Protein AF-A0A961Y193-F1 (afdb_monomer)

pLDDT: mean 86.88, std 10.06, range [42.72, 97.88]

Nearest PDB structures (foldseek):
  8eob-assembly1_A  TM=3.806E-01  e=5.990E-08  Homo sapiens
  5uls-assembly1_B  TM=3.725E-01  e=6.579E-08  Canis lupus familiaris
  5uls-assembly1_A  TM=3.764E-01  e=1.456E-06  Canis lupus familiaris
  8tf0-assembly3_C  TM=4.914E-01  e=5.368E-03  Canis lupus familiaris

Structure (mmCIF, N/CA/C/O backbone):
data_AF-A0A961Y193-F1
#
_entry.id   AF-A0A961Y193-F1
#
loop_
_atom_site.group_PDB
_atom_site.id
_atom_site.type_symbol
_atom_site.label_atom_id
_atom_site.label_alt_id
_atom_site.label_comp_id
_atom_site.label_asym_id
_atom_site.label_entity_id
_atom_site.label_seq_id
_atom_site.pdbx_PDB_ins_code
_atom_site.Cartn_x
_atom_site.Cartn_y
_atom_site.Cartn_z
_atom_site.occupancy
_atom_site.B_iso_or_equiv
_atom_site.auth_seq_id
_atom_site.auth_comp_id
_atom_site.auth_asym_id
_atom_site.auth_atom_id
_atom_site.pdbx_PDB_model_num
ATOM 1 N N . MET A 1 1 ? 1.944 6.431 -76.237 1.00 44.88 1 MET A N 1
ATOM 2 C CA . MET A 1 1 ? 1.661 7.139 -74.970 1.00 44.88 1 MET A CA 1
ATOM 3 C C . MET A 1 1 ? 2.868 8.019 -74.693 1.00 44.88 1 MET A C 1
ATOM 5 O O . MET A 1 1 ? 3.950 7.560 -75.031 1.00 44.88 1 MET A O 1
ATOM 9 N N . PRO A 1 2 ? 2.727 9.263 -74.210 1.00 55.22 2 PRO A N 1
ATOM 10 C CA . PRO A 1 2 ? 3.895 10.000 -73.737 1.00 55.22 2 PRO A CA 1
ATOM 11 C C . PRO A 1 2 ? 4.502 9.235 -72.554 1.00 55.22 2 PRO A C 1
ATOM 13 O O . PRO A 1 2 ? 3.764 8.819 -71.659 1.00 55.22 2 PRO A O 1
ATOM 16 N N . ASP A 1 3 ? 5.811 9.001 -72.594 1.00 66.38 3 ASP A N 1
ATOM 17 C CA . ASP A 1 3 ? 6.537 8.330 -71.519 1.00 66.38 3 ASP A CA 1
ATOM 18 C C . ASP A 1 3 ? 6.498 9.196 -70.247 1.00 66.38 3 ASP A C 1
ATOM 20 O O . ASP A 1 3 ? 6.586 10.426 -70.296 1.00 66.38 3 ASP A O 1
ATOM 24 N N . PHE A 1 4 ? 6.313 8.561 -69.088 1.00 72.06 4 PHE A N 1
ATOM 25 C CA . PHE A 1 4 ? 6.377 9.245 -67.797 1.00 72.06 4 PHE A CA 1
ATOM 26 C C . PHE A 1 4 ? 7.845 9.561 -67.482 1.00 72.06 4 PHE A C 1
ATOM 28 O O . PHE A 1 4 ? 8.642 8.650 -67.268 1.00 72.06 4 PHE A O 1
ATOM 35 N N . HIS A 1 5 ? 8.208 10.845 -67.462 1.00 74.62 5 HIS A N 1
ATOM 36 C CA . HIS A 1 5 ? 9.572 11.302 -67.184 1.00 74.62 5 HIS A CA 1
ATOM 37 C C . HIS A 1 5 ? 9.657 12.006 -65.826 1.00 74.62 5 HIS A C 1
ATOM 39 O O . HIS A 1 5 ? 8.839 12.870 -65.510 1.00 74.62 5 HIS A O 1
ATOM 45 N N . ILE A 1 6 ? 10.685 11.673 -65.043 1.00 75.75 6 ILE A N 1
ATOM 46 C CA . ILE A 1 6 ? 11.024 12.349 -63.785 1.00 75.75 6 ILE A CA 1
ATOM 47 C C . ILE A 1 6 ? 12.111 13.383 -64.088 1.00 75.75 6 ILE A C 1
ATOM 49 O O . ILE A 1 6 ? 13.146 13.037 -64.649 1.00 75.75 6 ILE A O 1
ATOM 53 N N . SER A 1 7 ? 11.887 14.650 -63.732 1.00 83.00 7 SER A N 1
ATOM 54 C CA . SER A 1 7 ? 12.883 15.715 -63.904 1.00 83.00 7 SER A CA 1
ATOM 55 C C . SER A 1 7 ? 13.775 15.872 -62.659 1.00 83.00 7 SER A C 1
ATOM 57 O O . SER A 1 7 ? 13.299 15.643 -61.542 1.00 83.00 7 SER A O 1
ATOM 59 N N . PRO A 1 8 ? 15.031 16.345 -62.797 1.00 82.62 8 PRO A N 1
ATOM 60 C CA . PRO A 1 8 ? 15.920 16.597 -61.654 1.00 82.62 8 PRO A CA 1
ATOM 61 C C . PRO A 1 8 ? 15.314 17.535 -60.599 1.00 82.62 8 PRO A C 1
ATOM 63 O O . PRO A 1 8 ? 15.421 17.297 -59.397 1.00 82.62 8 PRO A O 1
ATOM 66 N N . ILE A 1 9 ? 14.577 18.567 -61.026 1.00 84.69 9 ILE A N 1
ATOM 67 C CA . ILE A 1 9 ? 13.893 19.482 -60.100 1.00 84.69 9 ILE A CA 1
ATOM 68 C C . ILE A 1 9 ? 12.764 18.794 -59.312 1.00 84.69 9 ILE A C 1
ATOM 70 O O . ILE A 1 9 ? 12.501 19.165 -58.169 1.00 84.69 9 ILE A O 1
ATOM 74 N N . SER A 1 10 ? 12.121 17.761 -59.873 1.00 81.31 10 SER A N 1
ATOM 75 C CA . SER A 1 10 ? 11.124 16.960 -59.150 1.00 81.31 10 SER A CA 1
ATOM 76 C C . SER A 1 10 ? 11.759 16.209 -57.979 1.00 81.31 10 SER A C 1
ATOM 78 O O . SER A 1 10 ? 11.154 16.132 -56.911 1.00 81.31 10 SER A O 1
ATOM 80 N N . ILE A 1 11 ? 12.987 15.709 -58.149 1.00 80.81 11 ILE A N 1
ATOM 81 C CA . ILE A 1 11 ? 13.759 15.047 -57.087 1.00 80.81 11 ILE A CA 1
ATOM 82 C C . ILE A 1 11 ? 14.094 16.046 -55.974 1.00 80.81 11 ILE A C 1
ATOM 84 O O . ILE A 1 11 ? 13.846 15.772 -54.800 1.00 80.81 11 ILE A O 1
ATOM 88 N N . VAL A 1 12 ? 14.578 17.240 -56.334 1.00 84.94 12 VAL A N 1
ATOM 89 C CA . VAL A 1 12 ? 14.861 18.318 -55.371 1.00 84.94 12 VAL A CA 1
ATOM 90 C C . VAL A 1 12 ? 13.607 18.725 -54.595 1.00 84.94 12 VAL A C 1
ATOM 92 O O . VAL A 1 12 ? 13.652 18.832 -53.370 1.00 84.94 12 VAL A O 1
ATOM 95 N N . ASN A 1 13 ? 12.471 18.902 -55.274 1.00 82.88 13 ASN A N 1
ATOM 96 C CA . ASN A 1 13 ? 11.203 19.236 -54.622 1.00 82.88 13 ASN A CA 1
ATOM 97 C C . ASN A 1 13 ? 10.711 18.111 -53.703 1.00 82.88 13 ASN A C 1
ATOM 99 O O . ASN A 1 13 ? 10.184 18.390 -52.628 1.00 82.88 13 ASN A O 1
ATOM 103 N N . GLN A 1 14 ? 10.926 16.848 -54.076 1.00 79.06 14 GLN A N 1
ATOM 104 C CA . GLN A 1 14 ? 10.588 15.709 -53.229 1.00 79.06 14 GLN A CA 1
ATOM 105 C C . GLN A 1 14 ? 11.477 15.644 -51.979 1.00 79.06 14 GLN A C 1
ATOM 107 O O . GLN A 1 14 ? 10.966 15.406 -50.885 1.00 79.06 14 GLN A O 1
ATOM 112 N N . ILE A 1 15 ? 12.788 15.891 -52.100 1.00 79.88 15 ILE A N 1
ATOM 113 C CA . ILE A 1 15 ? 13.678 16.053 -50.936 1.00 79.88 15 ILE A CA 1
ATOM 114 C C . ILE A 1 15 ? 13.154 17.191 -50.055 1.00 79.88 15 ILE A C 1
ATOM 116 O O . ILE A 1 15 ? 12.926 16.980 -48.869 1.00 79.88 15 ILE A O 1
ATOM 120 N N . LYS A 1 16 ? 12.887 18.364 -50.639 1.00 80.38 16 LYS A N 1
ATOM 121 C CA . LYS A 1 16 ? 12.396 19.545 -49.922 1.00 80.38 16 LYS A CA 1
ATOM 122 C C . LYS A 1 16 ? 11.091 19.282 -49.164 1.00 80.38 16 LYS A C 1
ATOM 124 O O . LYS A 1 16 ? 11.005 19.640 -47.997 1.00 80.38 16 LYS A O 1
ATOM 129 N N . SER A 1 17 ? 10.118 18.611 -49.784 1.00 75.88 17 SER A N 1
ATOM 130 C CA . SER A 1 17 ? 8.862 18.217 -49.128 1.00 75.88 17 SER A CA 1
ATOM 131 C C . SER A 1 17 ? 9.116 17.286 -47.938 1.00 75.88 17 SER A C 1
ATOM 133 O O . SER A 1 17 ? 8.576 17.506 -46.860 1.00 75.88 17 SER A O 1
ATOM 135 N N . ASN A 1 18 ? 10.003 16.296 -48.090 1.00 71.06 18 ASN A N 1
ATOM 136 C CA . ASN A 1 18 ? 10.347 15.370 -47.005 1.00 71.06 18 ASN A CA 1
ATOM 137 C C . ASN A 1 18 ? 11.055 16.055 -45.819 1.00 71.06 18 ASN A C 1
ATOM 139 O O . ASN A 1 18 ? 10.952 15.561 -44.697 1.00 71.06 18 ASN A O 1
ATOM 143 N N . LEU A 1 19 ? 11.780 17.153 -46.069 1.00 74.00 19 LEU A N 1
ATOM 144 C CA . LEU A 1 19 ? 12.427 17.983 -45.043 1.00 74.00 19 LEU A CA 1
ATOM 145 C C . LEU A 1 19 ? 11.450 18.975 -44.383 1.00 74.00 19 LEU A C 1
ATOM 147 O O . LEU A 1 19 ? 11.735 19.469 -43.305 1.00 74.00 19 LEU A O 1
ATOM 151 N N . GLN A 1 20 ? 10.315 19.310 -45.007 1.00 67.50 20 GLN A N 1
ATOM 152 C CA . GLN A 1 20 ? 9.306 20.199 -44.407 1.00 67.50 20 GLN A CA 1
ATOM 153 C C . GLN A 1 20 ? 8.401 19.461 -43.411 1.00 67.50 20 GLN A C 1
ATOM 155 O O . GLN A 1 20 ? 8.000 20.035 -42.402 1.00 67.50 20 GLN A O 1
ATOM 160 N N . ASP A 1 21 ? 8.128 18.178 -43.654 1.00 54.78 21 ASP A N 1
ATOM 161 C CA . ASP A 1 21 ? 7.278 17.353 -42.783 1.00 54.78 21 ASP A CA 1
ATOM 162 C C . ASP A 1 21 ? 8.018 16.814 -41.544 1.00 54.78 21 ASP A C 1
ATOM 164 O O . ASP A 1 21 ? 7.409 16.290 -40.599 1.00 54.78 21 ASP A O 1
ATOM 168 N N . ARG A 1 22 ? 9.350 16.926 -41.519 1.00 56.47 22 ARG A N 1
ATOM 169 C CA . ARG A 1 22 ? 10.225 16.276 -40.542 1.00 56.47 22 ARG A CA 1
ATOM 170 C C . ARG A 1 22 ? 11.271 17.272 -40.039 1.00 56.47 22 ARG A C 1
ATOM 172 O O . ARG A 1 22 ? 11.855 17.984 -40.837 1.00 56.47 22 ARG A O 1
ATOM 179 N N . TYR A 1 23 ? 11.551 17.238 -38.734 1.00 54.53 23 TYR A N 1
ATOM 180 C CA . TYR A 1 23 ? 12.709 17.877 -38.087 1.00 54.53 23 TYR A CA 1
ATOM 181 C C . TYR A 1 23 ? 12.579 19.377 -37.729 1.00 54.53 23 TYR A C 1
ATOM 183 O O . TYR A 1 23 ? 13.208 20.243 -38.327 1.00 54.53 23 TYR A O 1
ATOM 191 N N . ASP A 1 24 ? 11.852 19.664 -36.641 1.00 49.66 24 ASP A N 1
ATOM 192 C CA . ASP A 1 24 ? 11.785 20.994 -36.000 1.00 49.66 24 ASP A CA 1
ATOM 193 C C . ASP A 1 24 ? 13.048 21.337 -35.147 1.00 49.66 24 ASP A C 1
ATOM 195 O O . ASP A 1 24 ? 13.117 22.397 -34.531 1.00 49.66 24 ASP A O 1
ATOM 199 N N . SER A 1 25 ? 14.059 20.449 -35.080 1.00 54.75 25 SER A N 1
ATOM 200 C CA . SER A 1 25 ? 15.349 20.646 -34.371 1.00 54.75 25 SER A CA 1
ATOM 201 C C . SER A 1 25 ? 16.490 19.830 -35.010 1.00 54.75 25 SER A C 1
ATOM 203 O O . SER A 1 25 ? 16.208 18.874 -35.731 1.00 54.75 25 SER A O 1
ATOM 205 N N . GLY A 1 26 ? 17.769 20.150 -34.744 1.00 55.84 26 GLY A N 1
ATOM 206 C CA . GLY A 1 26 ? 18.926 19.426 -35.310 1.00 55.84 26 GLY A CA 1
ATOM 207 C C . GLY A 1 26 ? 19.211 18.028 -34.725 1.00 55.84 26 GLY A C 1
ATOM 208 O O . GLY A 1 26 ? 19.863 17.205 -35.369 1.00 55.84 26 GLY A O 1
ATOM 209 N N . TYR A 1 27 ? 18.703 17.709 -33.529 1.00 64.75 27 TYR A N 1
ATOM 210 C CA . TYR A 1 27 ? 18.988 16.451 -32.810 1.00 64.75 27 TYR A CA 1
ATOM 211 C C . TYR A 1 27 ? 18.618 15.146 -33.564 1.00 64.75 27 TYR A C 1
ATOM 213 O O . TYR A 1 27 ? 19.385 14.179 -33.519 1.00 64.75 27 TYR A O 1
ATOM 221 N N . PRO A 1 28 ? 17.502 15.070 -34.310 1.00 72.00 28 PRO A N 1
ATOM 222 C CA . PRO A 1 28 ? 17.183 13.901 -35.124 1.00 72.00 28 PRO A CA 1
ATOM 223 C C . PRO A 1 28 ? 18.185 13.604 -36.255 1.00 72.00 28 PRO A C 1
ATOM 225 O O . PRO A 1 28 ? 18.321 12.447 -36.640 1.00 72.00 28 PRO A O 1
ATOM 228 N N . ILE A 1 29 ? 18.912 14.608 -36.765 1.00 79.38 29 ILE A N 1
ATOM 229 C CA . ILE A 1 29 ? 19.958 14.403 -37.785 1.00 79.38 29 ILE A CA 1
ATOM 230 C C . ILE A 1 29 ? 21.083 13.552 -37.191 1.00 79.38 29 ILE A C 1
ATOM 232 O O . ILE A 1 29 ? 21.534 12.584 -37.800 1.00 79.38 29 ILE A O 1
ATOM 236 N N . LEU A 1 30 ? 21.501 13.872 -35.963 1.00 83.75 30 LEU A N 1
ATOM 237 C CA . LEU A 1 30 ? 22.534 13.121 -35.253 1.00 83.75 30 LEU A CA 1
ATOM 238 C C . LEU A 1 30 ? 22.094 11.687 -34.944 1.00 83.75 30 LEU A C 1
ATOM 240 O O . LEU A 1 30 ? 22.894 10.772 -35.108 1.00 83.75 30 LEU A O 1
ATOM 244 N N . LYS A 1 31 ? 20.827 11.469 -34.570 1.00 80.75 31 LYS A N 1
ATOM 245 C CA . LYS A 1 31 ? 20.266 10.117 -34.395 1.00 80.75 31 LYS A CA 1
ATOM 246 C C . LYS A 1 31 ? 20.442 9.261 -35.652 1.00 80.75 31 LYS A C 1
ATOM 248 O O . LYS A 1 31 ? 20.970 8.157 -35.564 1.00 80.75 31 LYS A O 1
ATOM 253 N N . GLU A 1 32 ? 20.071 9.789 -36.817 1.00 82.00 32 GLU A N 1
ATOM 254 C CA . GLU A 1 32 ? 20.208 9.080 -38.097 1.00 82.00 32 GLU A CA 1
ATOM 255 C C . GLU A 1 32 ? 21.684 8.816 -38.457 1.00 82.00 32 GLU A C 1
ATOM 257 O O . GLU A 1 32 ? 22.025 7.745 -38.961 1.00 82.00 32 GLU A O 1
ATOM 262 N N . LEU A 1 33 ? 22.593 9.756 -38.172 1.00 87.88 33 LEU A N 1
ATOM 263 C CA . LEU A 1 33 ? 24.035 9.565 -38.385 1.00 87.88 33 LEU A CA 1
ATOM 264 C C . LEU A 1 33 ? 24.619 8.474 -37.473 1.00 87.88 33 LEU A C 1
ATOM 266 O O . LEU A 1 33 ? 25.354 7.611 -37.955 1.00 87.88 33 LEU A O 1
ATOM 270 N N . LEU A 1 34 ? 24.258 8.472 -36.186 1.00 89.19 34 LEU A N 1
ATOM 271 C CA . LEU A 1 34 ? 24.665 7.442 -35.224 1.00 89.19 34 LEU A CA 1
ATOM 272 C C . LEU A 1 34 ? 24.137 6.064 -35.624 1.00 89.19 34 LEU A C 1
ATOM 274 O O . LEU A 1 34 ? 24.873 5.084 -35.584 1.00 89.19 34 LEU A O 1
ATOM 278 N N . GLN A 1 35 ? 22.882 5.995 -36.063 1.00 84.81 35 GLN A N 1
ATOM 279 C CA . GLN A 1 35 ? 22.267 4.763 -36.538 1.00 84.81 35 GLN A CA 1
ATOM 280 C C . GLN A 1 35 ? 22.971 4.202 -37.774 1.00 84.81 35 GLN A C 1
ATOM 282 O O . GLN A 1 35 ? 23.228 3.005 -37.843 1.00 84.81 35 GLN A O 1
ATOM 287 N N . ASN A 1 36 ? 23.314 5.059 -38.740 1.00 86.06 36 ASN A N 1
ATOM 288 C CA . ASN A 1 36 ? 24.059 4.634 -39.923 1.00 86.06 36 ASN A CA 1
ATOM 289 C C . ASN A 1 36 ? 25.453 4.110 -39.565 1.00 86.06 36 ASN A C 1
ATOM 291 O O . ASN A 1 36 ? 25.890 3.127 -40.158 1.00 86.06 36 ASN A O 1
ATOM 295 N N . ALA A 1 37 ? 26.131 4.744 -38.607 1.00 90.19 37 ALA A N 1
ATOM 296 C CA . ALA A 1 37 ? 27.412 4.262 -38.107 1.00 90.19 37 ALA A CA 1
ATOM 297 C C . ALA A 1 37 ? 27.261 2.904 -37.394 1.00 90.19 37 ALA A C 1
ATOM 299 O O . ALA A 1 37 ? 28.026 1.986 -37.673 1.00 90.19 37 ALA A O 1
ATOM 300 N N . ASP A 1 38 ? 26.245 2.735 -36.542 1.00 90.06 38 ASP A N 1
ATOM 301 C CA . ASP A 1 38 ? 25.981 1.462 -35.856 1.00 90.06 38 ASP A CA 1
ATOM 302 C C . ASP A 1 38 ? 25.613 0.330 -36.830 1.00 90.06 38 ASP A C 1
ATOM 304 O O . ASP A 1 38 ? 26.113 -0.783 -36.691 1.00 90.06 38 ASP A O 1
ATOM 308 N N . ASP A 1 39 ? 24.800 0.618 -37.853 1.00 85.56 39 ASP A N 1
ATOM 309 C CA . ASP A 1 39 ? 24.454 -0.319 -38.935 1.00 85.56 39 ASP A CA 1
ATOM 310 C C . ASP A 1 39 ? 25.672 -0.716 -39.782 1.00 85.56 39 ASP A C 1
ATOM 312 O O . ASP A 1 39 ? 25.731 -1.831 -40.299 1.00 85.56 39 ASP A O 1
ATOM 316 N N . ALA A 1 40 ? 26.650 0.184 -39.913 1.00 87.81 40 ALA A N 1
ATOM 317 C CA . ALA A 1 40 ? 27.947 -0.095 -40.525 1.00 87.81 40 ALA A CA 1
ATOM 318 C C . ALA A 1 40 ? 28.922 -0.797 -39.558 1.00 87.81 40 ALA A C 1
ATOM 320 O O . ALA A 1 40 ? 30.095 -0.971 -39.885 1.00 87.81 40 ALA A O 1
ATOM 321 N N . GLU A 1 41 ? 28.452 -1.206 -38.377 1.00 90.81 41 GLU A N 1
ATOM 322 C CA . GLU A 1 41 ? 29.226 -1.870 -37.326 1.00 90.81 41 GLU A CA 1
ATOM 323 C C . GLU A 1 41 ? 30.395 -1.020 -36.789 1.00 90.81 41 GLU A C 1
ATOM 325 O O . GLU A 1 41 ? 31.404 -1.555 -36.316 1.00 90.81 41 GLU A O 1
ATOM 330 N N . ALA A 1 42 ? 30.263 0.310 -36.841 1.00 93.19 42 ALA A N 1
ATOM 331 C CA . ALA A 1 42 ? 31.231 1.236 -36.264 1.00 93.19 42 ALA A CA 1
ATOM 332 C C . ALA A 1 42 ? 31.308 1.075 -34.737 1.00 93.19 42 ALA A C 1
ATOM 334 O O . ALA A 1 42 ? 30.296 0.883 -34.060 1.00 93.19 42 ALA A O 1
ATOM 335 N N . GLN A 1 43 ? 32.507 1.211 -34.175 1.00 93.88 43 GLN A N 1
ATOM 336 C CA . GLN A 1 43 ? 32.739 1.302 -32.733 1.00 93.88 43 GLN A CA 1
ATOM 337 C C . GLN A 1 43 ? 32.948 2.746 -32.266 1.00 93.88 43 GLN A C 1
ATOM 339 O O . GLN A 1 43 ? 32.699 3.044 -31.094 1.00 93.88 43 GLN A O 1
ATOM 344 N N . ARG A 1 44 ? 33.378 3.646 -33.152 1.00 94.94 44 ARG A N 1
ATOM 345 C CA . ARG A 1 44 ? 33.677 5.047 -32.851 1.00 94.94 44 ARG A CA 1
ATOM 346 C C . ARG A 1 44 ? 32.939 5.964 -33.812 1.00 94.94 44 ARG A C 1
ATOM 348 O O . ARG A 1 44 ? 32.997 5.784 -35.025 1.00 94.94 44 ARG A O 1
ATOM 355 N N . PHE A 1 45 ? 32.297 6.984 -33.260 1.00 95.44 45 PHE A N 1
ATOM 356 C CA . PHE A 1 45 ? 31.660 8.060 -34.005 1.00 95.44 45 PHE A CA 1
ATOM 357 C C . PHE A 1 45 ? 32.224 9.404 -33.552 1.00 95.44 45 PHE A C 1
ATOM 359 O O . PHE A 1 45 ? 32.328 9.662 -32.353 1.00 95.44 45 PHE A O 1
ATOM 366 N N . ARG A 1 46 ? 32.539 10.276 -34.508 1.00 95.12 46 ARG A N 1
ATOM 367 C CA . ARG A 1 46 ? 33.034 11.628 -34.269 1.00 95.12 46 ARG A CA 1
ATOM 368 C C . ARG A 1 46 ? 32.259 12.640 -35.105 1.00 95.12 46 ARG A C 1
ATOM 370 O O . ARG A 1 46 ? 32.073 12.437 -36.300 1.00 95.12 46 ARG A O 1
ATOM 377 N N . LEU A 1 47 ? 31.879 13.755 -34.498 1.00 94.81 47 LEU A N 1
ATOM 378 C CA . LEU A 1 47 ? 31.358 14.936 -35.178 1.00 94.81 47 LEU A CA 1
ATOM 379 C C . LEU A 1 47 ? 32.176 16.151 -34.746 1.00 94.81 47 LEU A C 1
ATOM 381 O O . LEU A 1 47 ? 32.254 16.428 -33.557 1.00 94.81 47 LEU A O 1
ATOM 385 N N . ASP A 1 48 ? 32.769 16.878 -35.687 1.00 94.62 48 ASP A N 1
ATOM 386 C CA . ASP A 1 48 ? 33.565 18.079 -35.415 1.00 94.62 48 ASP A CA 1
ATOM 387 C C . ASP A 1 48 ? 33.067 19.255 -36.260 1.00 94.62 48 ASP A C 1
ATOM 389 O O . ASP A 1 48 ? 32.998 19.168 -37.489 1.00 94.62 48 ASP A O 1
ATOM 393 N N . ALA A 1 49 ? 32.705 20.358 -35.609 1.00 95.31 49 ALA A N 1
ATOM 394 C CA . ALA A 1 49 ? 32.413 21.607 -36.299 1.00 95.31 49 ALA A CA 1
ATOM 395 C C . ALA A 1 49 ? 33.714 22.343 -36.625 1.00 95.31 49 ALA A C 1
ATOM 397 O O . ALA A 1 49 ? 34.424 22.784 -35.724 1.00 95.31 49 ALA A O 1
ATOM 398 N N . LEU A 1 50 ? 34.008 22.512 -37.913 1.00 94.88 50 LEU A N 1
ATOM 399 C CA . LEU A 1 50 ? 35.253 23.108 -38.398 1.00 94.88 50 LEU A CA 1
ATOM 400 C C . LEU A 1 50 ? 34.979 24.397 -39.186 1.00 94.88 50 LEU A C 1
ATOM 402 O O . LEU A 1 50 ? 33.933 24.510 -39.827 1.00 94.88 50 LEU A O 1
ATOM 406 N N . PRO A 1 51 ? 35.929 25.352 -39.230 1.00 94.50 51 PRO A N 1
ATOM 407 C CA . PRO A 1 51 ? 35.768 26.604 -39.970 1.00 94.50 51 PRO A CA 1
ATOM 408 C C . PRO A 1 51 ? 35.939 26.427 -41.487 1.00 94.50 51 PRO A C 1
ATOM 410 O O . PRO A 1 51 ? 35.749 27.386 -42.232 1.00 94.50 51 PRO A O 1
ATOM 413 N N . GLY A 1 52 ? 36.310 25.226 -41.941 1.00 93.38 52 GLY A N 1
ATOM 414 C CA . GLY A 1 52 ? 36.681 24.922 -43.320 1.00 93.38 52 GLY A CA 1
ATOM 415 C C . GLY A 1 52 ? 38.119 25.309 -43.668 1.00 93.38 52 GLY A C 1
ATOM 416 O O . GLY A 1 52 ? 38.906 25.742 -42.825 1.00 93.38 52 GLY A O 1
ATOM 417 N N . TRP A 1 53 ? 38.454 25.148 -44.944 1.00 95.56 53 TRP A N 1
ATOM 418 C CA . TRP A 1 53 ? 39.778 25.366 -45.516 1.00 95.56 53 TRP A CA 1
ATOM 419 C C . TRP A 1 53 ? 39.697 26.433 -46.613 1.00 95.56 53 TRP A C 1
ATOM 421 O O . TRP A 1 53 ? 39.354 26.108 -47.750 1.00 95.56 53 TRP A O 1
ATOM 431 N N . PRO A 1 54 ? 40.022 27.708 -46.324 1.00 92.56 54 PRO A N 1
ATOM 432 C CA . PRO A 1 54 ? 39.895 28.805 -47.292 1.00 92.56 54 PRO A CA 1
ATOM 433 C C . PRO A 1 54 ? 40.628 28.574 -48.623 1.00 92.56 54 PRO A C 1
ATOM 435 O O . PRO A 1 54 ? 40.192 29.073 -49.656 1.00 92.56 54 PRO A O 1
ATOM 438 N N . ASN A 1 55 ? 41.708 27.784 -48.595 1.00 92.50 55 ASN A N 1
ATOM 439 C CA . ASN A 1 55 ? 42.543 27.456 -49.753 1.00 92.50 55 ASN A CA 1
ATOM 440 C C . ASN A 1 55 ? 42.111 26.173 -50.496 1.00 92.50 55 ASN A C 1
ATOM 442 O O . ASN A 1 55 ? 42.824 25.745 -51.400 1.00 92.50 55 ASN A O 1
ATOM 446 N N . ALA A 1 56 ? 41.001 25.531 -50.111 1.00 94.00 56 ALA A N 1
ATOM 447 C CA . ALA A 1 56 ? 40.498 24.343 -50.800 1.00 94.00 56 ALA A CA 1
ATOM 448 C C . ALA A 1 56 ? 40.080 24.658 -52.242 1.00 94.00 56 ALA A C 1
ATOM 450 O O . ALA A 1 56 ? 39.555 25.742 -52.528 1.00 94.00 56 ALA A O 1
ATOM 451 N N . VAL A 1 57 ? 40.287 23.706 -53.152 1.00 93.81 57 VAL A N 1
ATOM 452 C CA . VAL A 1 57 ? 39.887 23.865 -54.555 1.00 93.81 57 VAL A CA 1
ATOM 453 C C . VAL A 1 57 ? 38.368 23.781 -54.644 1.00 93.81 57 VAL A C 1
ATOM 455 O O . VAL A 1 57 ? 37.752 24.686 -55.210 1.00 93.81 57 VAL A O 1
ATOM 458 N N . ASN A 1 58 ? 37.750 22.802 -53.986 1.00 95.56 58 ASN A N 1
ATOM 459 C CA . ASN A 1 58 ? 36.299 22.690 -53.917 1.00 95.56 58 ASN A CA 1
ATOM 460 C C . ASN A 1 58 ? 35.668 23.769 -53.000 1.00 95.56 58 ASN A C 1
ATOM 462 O O . ASN A 1 58 ? 36.005 23.858 -51.812 1.00 95.56 58 ASN A O 1
ATOM 466 N N . PRO A 1 59 ? 34.715 24.587 -53.491 1.00 95.25 59 PRO A N 1
ATOM 467 C CA . PRO A 1 59 ? 34.100 25.666 -52.709 1.00 95.25 59 PRO A CA 1
ATOM 468 C C . PRO A 1 59 ? 33.287 25.184 -51.494 1.00 95.25 59 PRO A C 1
ATOM 470 O O . PRO A 1 59 ? 33.137 25.948 -50.532 1.00 95.25 59 PRO A O 1
ATOM 473 N N . LEU A 1 60 ? 32.812 23.931 -51.484 1.00 96.25 60 LEU A N 1
ATOM 474 C CA . LEU A 1 60 ? 32.111 23.346 -50.335 1.00 96.25 60 LEU A CA 1
ATOM 475 C C . LEU A 1 60 ? 33.022 23.230 -49.103 1.00 96.25 60 LEU A C 1
ATOM 477 O O . LEU A 1 60 ? 32.544 23.310 -47.976 1.00 96.25 60 LEU A O 1
ATOM 481 N N . LEU A 1 61 ? 34.337 23.102 -49.287 1.00 96.06 61 LEU A N 1
ATOM 482 C CA . LEU A 1 61 ? 35.302 22.996 -48.188 1.00 96.06 61 LEU A CA 1
ATOM 483 C C . LEU A 1 61 ? 35.752 24.358 -47.643 1.00 96.06 61 LEU A C 1
ATOM 485 O O . LEU A 1 61 ? 36.327 24.417 -46.562 1.00 96.06 61 LEU A O 1
ATOM 489 N N . ARG A 1 62 ? 35.491 25.470 -48.347 1.00 95.31 62 ARG A N 1
ATOM 490 C CA . ARG A 1 62 ? 36.074 26.797 -48.040 1.00 95.31 62 ARG A CA 1
ATOM 491 C C . ARG A 1 62 ? 35.473 27.531 -46.840 1.00 95.31 62 ARG A C 1
ATOM 493 O O . ARG A 1 62 ? 35.692 28.728 -46.679 1.00 95.31 62 ARG A O 1
ATOM 500 N N . GLY A 1 63 ? 34.626 26.897 -46.047 1.00 92.75 63 GLY A N 1
ATOM 501 C CA . GLY A 1 63 ? 34.064 27.546 -44.868 1.00 92.75 63 GLY A CA 1
ATOM 502 C C . GLY A 1 63 ? 33.380 26.595 -43.914 1.00 92.75 63 GLY A C 1
ATOM 503 O O . GLY A 1 63 ? 33.592 25.394 -44.032 1.00 92.75 63 GLY A O 1
ATOM 504 N N . PRO A 1 64 ? 32.582 27.124 -42.973 1.00 95.25 64 PRO A N 1
ATOM 505 C CA . PRO A 1 64 ? 32.095 26.337 -41.855 1.00 95.25 64 PRO A CA 1
ATOM 506 C C . PRO A 1 64 ? 31.302 25.103 -42.287 1.00 95.25 64 PRO A C 1
ATOM 508 O O . PRO A 1 64 ? 30.444 25.176 -43.167 1.00 95.25 64 PRO A O 1
ATOM 511 N N . GLY A 1 65 ? 31.578 23.977 -41.641 1.00 94.75 65 GLY A N 1
ATOM 512 C CA . GLY A 1 65 ? 30.951 22.693 -41.931 1.00 94.75 65 GLY A CA 1
ATOM 513 C C . GLY A 1 65 ? 31.087 21.724 -40.765 1.00 94.75 65 GLY A C 1
ATOM 514 O O . GLY A 1 65 ? 31.894 21.935 -39.857 1.00 94.75 65 GLY A O 1
ATOM 515 N N . LEU A 1 66 ? 30.287 20.661 -40.791 1.00 95.38 66 LEU A N 1
ATOM 516 C CA . LEU A 1 66 ? 30.424 19.539 -39.868 1.00 95.38 66 LEU A CA 1
ATOM 517 C C . LEU A 1 66 ? 31.182 18.407 -40.554 1.00 95.38 66 LEU A C 1
ATOM 519 O O . LEU A 1 66 ? 30.775 17.934 -41.615 1.00 95.38 66 LEU A O 1
ATOM 523 N N . LEU A 1 67 ? 32.255 17.948 -39.923 1.00 95.88 67 LEU A N 1
ATOM 524 C CA . LEU A 1 67 ? 32.948 16.722 -40.285 1.00 95.88 67 LEU A CA 1
ATOM 525 C C . LEU A 1 67 ? 32.391 15.586 -39.428 1.00 95.88 67 LEU A C 1
ATOM 527 O O . LEU A 1 67 ? 32.555 15.592 -38.211 1.00 95.88 67 LEU A O 1
ATOM 531 N N . VAL A 1 68 ? 31.735 14.613 -40.055 1.00 95.12 68 VAL A N 1
ATOM 532 C CA . VAL A 1 68 ? 31.191 13.420 -39.395 1.00 95.12 68 VAL A CA 1
ATOM 533 C C . VAL A 1 68 ? 32.025 12.217 -39.808 1.00 95.12 68 VAL A C 1
ATOM 535 O O . VAL A 1 68 ? 32.103 11.922 -40.994 1.00 95.12 68 VAL A O 1
ATOM 538 N N . ALA A 1 69 ? 32.633 11.515 -38.858 1.00 95.00 69 ALA A N 1
ATOM 539 C CA . ALA A 1 69 ? 33.516 10.383 -39.110 1.00 95.00 69 ALA A CA 1
ATOM 540 C C . ALA A 1 69 ? 33.137 9.158 -38.268 1.00 95.00 69 ALA A C 1
ATOM 542 O O . ALA A 1 69 ? 32.727 9.292 -37.116 1.00 95.00 69 ALA A O 1
ATOM 543 N N . ASN A 1 70 ? 33.284 7.956 -38.827 1.00 95.06 70 ASN A N 1
ATOM 544 C CA . ASN A 1 70 ? 33.152 6.697 -38.087 1.00 95.06 70 ASN A CA 1
ATOM 545 C C . ASN A 1 70 ? 34.046 5.588 -38.671 1.00 95.06 70 ASN A C 1
ATOM 547 O O . ASN A 1 70 ? 34.413 5.666 -39.840 1.00 95.06 70 ASN A O 1
ATOM 551 N N . ASP A 1 71 ? 34.363 4.560 -37.876 1.00 94.94 71 ASP A N 1
ATOM 552 C CA . ASP A 1 71 ? 35.162 3.368 -38.247 1.00 94.94 71 ASP A CA 1
ATOM 553 C C . ASP A 1 71 ? 34.311 2.186 -38.769 1.00 94.94 71 ASP A C 1
ATOM 555 O O . ASP A 1 71 ? 34.724 1.018 -38.714 1.00 94.94 71 ASP A O 1
ATOM 559 N N . GLY A 1 72 ? 33.102 2.461 -39.259 1.00 91.88 72 GLY A N 1
ATOM 560 C CA . GLY A 1 72 ? 32.226 1.454 -39.849 1.00 91.88 72 GLY A CA 1
ATOM 561 C C . GLY A 1 72 ? 32.748 0.914 -41.183 1.00 91.88 72 GLY A C 1
ATOM 562 O O . GLY A 1 72 ? 33.622 1.493 -41.832 1.00 91.88 72 GLY A O 1
ATOM 563 N N . PHE A 1 73 ? 32.202 -0.221 -41.613 1.00 89.56 73 PHE A N 1
ATOM 564 C CA . PHE A 1 73 ? 32.482 -0.794 -42.926 1.00 89.56 73 PHE A CA 1
ATOM 565 C C . PHE A 1 73 ? 31.756 -0.011 -44.027 1.00 89.56 73 PHE A C 1
ATOM 567 O O . PHE A 1 73 ? 30.538 0.131 -43.986 1.00 89.56 73 PHE A O 1
ATOM 574 N N . PHE A 1 74 ? 32.499 0.431 -45.046 1.00 88.25 74 PHE A N 1
ATOM 575 C CA . PHE A 1 74 ? 31.941 1.024 -46.265 1.00 88.25 74 PHE A CA 1
ATOM 576 C C . PHE A 1 74 ? 32.110 0.068 -47.456 1.00 88.25 74 PHE A C 1
ATOM 578 O O . PHE A 1 74 ? 33.159 0.014 -48.108 1.00 88.25 74 PHE A O 1
ATOM 585 N N . ARG A 1 75 ? 31.083 -0.738 -47.727 1.00 84.88 75 ARG A N 1
ATOM 586 C CA . ARG A 1 75 ? 31.090 -1.791 -48.755 1.00 84.88 75 ARG A CA 1
ATOM 587 C C . ARG A 1 75 ? 30.794 -1.186 -50.134 1.00 84.88 75 ARG A C 1
ATOM 589 O O . ARG A 1 75 ? 30.187 -0.128 -50.243 1.00 84.88 75 ARG A O 1
ATOM 596 N N . ARG A 1 76 ? 31.167 -1.871 -51.224 1.00 81.88 76 ARG A N 1
ATOM 597 C CA . ARG A 1 76 ? 30.886 -1.398 -52.604 1.00 81.88 76 ARG A CA 1
ATOM 598 C C . ARG A 1 76 ? 29.406 -1.140 -52.875 1.00 81.88 76 ARG A C 1
ATOM 600 O O . ARG A 1 76 ? 29.057 -0.168 -53.528 1.00 81.88 76 ARG A O 1
ATOM 607 N N . GLN A 1 77 ? 28.534 -1.974 -52.319 1.00 75.44 77 GLN A N 1
ATOM 608 C CA . GLN A 1 77 ? 27.085 -1.782 -52.405 1.00 75.44 77 GLN A CA 1
ATOM 609 C C . GLN A 1 77 ? 26.606 -0.465 -51.761 1.00 75.44 77 GLN A C 1
ATOM 611 O O . GLN A 1 77 ? 25.599 0.092 -52.197 1.00 75.44 77 GLN A O 1
ATOM 616 N N . ASP A 1 78 ? 27.338 0.067 -50.774 1.00 79.06 78 ASP A N 1
ATOM 617 C CA . ASP A 1 78 ? 26.972 1.297 -50.066 1.00 79.06 78 ASP A CA 1
ATOM 618 C C . ASP A 1 78 ? 27.231 2.556 -50.919 1.00 79.06 78 ASP A C 1
ATOM 620 O O . ASP A 1 78 ? 26.575 3.574 -50.700 1.00 79.06 78 ASP A O 1
ATOM 624 N N . GLU A 1 79 ? 28.104 2.482 -51.939 1.00 82.88 79 GLU A N 1
ATOM 625 C CA . GLU A 1 79 ? 28.348 3.578 -52.899 1.00 82.88 79 GLU A CA 1
ATOM 626 C C . GLU A 1 79 ? 27.067 3.969 -53.646 1.00 82.88 79 GLU A C 1
ATOM 628 O O . GLU A 1 79 ? 26.718 5.147 -53.748 1.00 82.88 79 GLU A O 1
ATOM 633 N N . SER A 1 80 ? 26.335 2.965 -54.138 1.00 72.62 80 SER A N 1
ATOM 634 C CA . SER A 1 80 ? 25.066 3.183 -54.839 1.00 72.62 80 SER A CA 1
ATOM 635 C C . SER A 1 80 ? 23.997 3.743 -53.900 1.00 72.62 80 SER A C 1
ATOM 637 O O . SER A 1 80 ? 23.221 4.610 -54.288 1.00 72.62 80 SER A O 1
ATOM 639 N N . GLY A 1 81 ? 23.990 3.318 -52.632 1.00 73.00 81 GLY A N 1
ATOM 640 C CA . GLY A 1 81 ? 23.015 3.769 -51.639 1.00 73.00 81 GLY A CA 1
ATOM 641 C C . GLY A 1 81 ? 23.210 5.221 -51.195 1.00 73.00 81 GLY A C 1
ATOM 642 O O . GLY A 1 81 ? 22.224 5.911 -50.945 1.00 73.00 81 GLY A O 1
ATOM 643 N N . ILE A 1 82 ? 24.459 5.698 -51.110 1.00 76.31 82 ILE A N 1
ATOM 644 C CA . ILE A 1 82 ? 24.754 7.075 -50.675 1.00 76.31 82 ILE A CA 1
ATOM 645 C C . ILE A 1 82 ? 24.580 8.110 -51.797 1.00 76.31 82 ILE A C 1
ATOM 647 O O . ILE A 1 82 ? 24.325 9.280 -51.516 1.00 76.31 82 ILE A O 1
ATOM 651 N N . THR A 1 83 ? 24.678 7.685 -53.061 1.00 73.81 83 THR A N 1
ATOM 652 C CA . THR A 1 83 ? 24.563 8.556 -54.247 1.00 73.81 83 THR A CA 1
ATOM 653 C C . THR A 1 83 ? 23.167 8.572 -54.880 1.00 73.81 83 THR A C 1
ATOM 655 O O . THR A 1 83 ? 22.888 9.433 -55.710 1.00 73.81 83 THR A O 1
ATOM 658 N N . SER A 1 84 ? 22.258 7.679 -54.475 1.00 68.75 84 SER A N 1
ATOM 659 C CA . SER A 1 84 ? 20.929 7.538 -55.084 1.00 68.75 84 SER A CA 1
ATOM 660 C C . SER A 1 84 ? 19.786 8.159 -54.263 1.00 68.75 84 SER A C 1
ATOM 662 O O . SER A 1 84 ? 19.771 8.212 -53.023 1.00 68.75 84 SER A O 1
ATOM 664 N N . PHE A 1 85 ? 18.756 8.644 -54.967 1.00 62.53 85 PHE A N 1
ATOM 665 C CA . PHE A 1 85 ? 17.530 9.168 -54.367 1.00 62.53 85 PHE A CA 1
ATOM 666 C C . PHE A 1 85 ? 16.354 8.201 -54.559 1.00 62.53 85 PHE A C 1
ATOM 668 O O . PHE A 1 85 ? 16.001 7.870 -55.679 1.00 62.53 85 PHE A O 1
ATOM 675 N N . GLY A 1 86 ? 15.732 7.753 -53.462 1.00 54.69 86 GLY A N 1
ATOM 676 C CA . GLY A 1 86 ? 14.589 6.827 -53.494 1.00 54.69 86 GLY A CA 1
ATOM 677 C C . GLY A 1 86 ? 14.968 5.346 -53.590 1.00 54.69 86 GLY A C 1
ATOM 678 O O . GLY A 1 86 ? 14.135 4.487 -53.318 1.00 54.69 86 GLY A O 1
ATOM 679 N N . GLU A 1 87 ? 16.230 5.043 -53.875 1.00 53.78 87 GLU A N 1
ATOM 680 C CA . GLU A 1 87 ? 16.733 3.682 -53.976 1.00 53.78 87 GLU A CA 1
ATOM 681 C C . GLU A 1 87 ? 17.221 3.161 -52.607 1.00 53.78 87 GLU A C 1
ATOM 683 O O . GLU A 1 87 ? 18.315 3.478 -52.153 1.00 53.78 87 GLU A O 1
ATOM 688 N N . SER A 1 88 ? 16.407 2.373 -51.890 1.00 51.16 88 SER A N 1
ATOM 689 C CA . SER A 1 88 ? 16.845 1.723 -50.642 1.00 51.16 88 SER A CA 1
ATOM 690 C C . SER A 1 88 ? 17.067 0.218 -50.807 1.00 51.16 88 SER A C 1
ATOM 692 O O . SER A 1 88 ? 16.108 -0.537 -50.977 1.00 51.16 88 SER A O 1
ATOM 694 N N . SER A 1 89 ? 18.316 -0.227 -50.654 1.00 49.47 89 SER A N 1
ATOM 695 C CA . SER A 1 89 ? 18.702 -1.638 -50.474 1.00 49.47 89 SER A CA 1
ATOM 696 C C . SER A 1 89 ? 18.379 -2.177 -49.070 1.00 49.47 89 SER A C 1
ATOM 698 O O . SER A 1 89 ? 18.236 -3.381 -48.885 1.00 49.47 89 SER A O 1
ATOM 700 N N . LYS A 1 90 ? 18.199 -1.285 -48.082 1.00 54.06 90 LYS A N 1
ATOM 701 C CA . LYS A 1 90 ? 17.987 -1.619 -46.657 1.00 54.06 90 LYS A CA 1
ATOM 702 C C . LYS A 1 90 ? 16.562 -2.057 -46.289 1.00 54.06 90 LYS A C 1
ATOM 704 O O . LYS A 1 90 ? 16.347 -2.556 -45.192 1.00 54.06 90 LYS A O 1
ATOM 709 N N . ALA A 1 91 ? 15.586 -1.901 -47.185 1.00 48.22 91 ALA A N 1
ATOM 710 C CA . ALA A 1 91 ? 14.181 -2.213 -46.900 1.00 48.22 91 ALA A CA 1
ATOM 711 C C . ALA A 1 91 ? 13.901 -3.718 -46.675 1.00 48.22 91 ALA A C 1
ATOM 713 O O . ALA A 1 91 ? 12.878 -4.053 -46.083 1.00 48.22 91 ALA A O 1
ATOM 714 N N . ALA A 1 92 ? 14.814 -4.602 -47.101 1.00 44.59 92 ALA A N 1
ATOM 715 C CA . ALA A 1 92 ? 14.746 -6.053 -46.895 1.00 44.59 92 ALA A CA 1
ATOM 716 C C . ALA A 1 92 ? 15.821 -6.597 -45.926 1.00 44.59 92 ALA A C 1
ATOM 718 O O . ALA A 1 92 ? 15.838 -7.796 -45.654 1.00 44.59 92 ALA A O 1
ATOM 719 N N . ASP A 1 93 ? 16.727 -5.752 -45.413 1.00 51.38 93 ASP A N 1
ATOM 720 C CA . ASP A 1 93 ? 17.793 -6.195 -44.509 1.00 51.38 93 ASP A CA 1
ATOM 721 C C . ASP A 1 93 ? 17.307 -6.200 -43.052 1.00 51.38 93 ASP A C 1
ATOM 723 O O . ASP A 1 93 ? 17.134 -5.163 -42.396 1.00 51.38 93 ASP A O 1
ATOM 727 N N . ASN A 1 94 ? 17.120 -7.403 -42.509 1.00 48.47 94 ASN A N 1
ATOM 728 C CA . ASN A 1 94 ? 16.711 -7.566 -41.121 1.00 48.47 94 ASN A CA 1
ATOM 729 C C . ASN A 1 94 ? 17.786 -7.067 -40.131 1.00 48.47 94 ASN A C 1
ATOM 731 O O . ASN A 1 94 ? 17.469 -6.743 -38.986 1.00 48.47 94 ASN A O 1
ATOM 735 N N . ALA A 1 95 ? 19.048 -6.927 -40.559 1.00 45.00 95 ALA A N 1
ATOM 736 C CA . ALA A 1 95 ? 20.141 -6.460 -39.709 1.00 45.00 95 ALA A CA 1
ATOM 737 C C . ALA A 1 95 ? 20.170 -4.941 -39.563 1.00 45.00 95 ALA A C 1
ATOM 739 O O . ALA A 1 95 ? 20.540 -4.469 -38.492 1.00 45.00 95 ALA A O 1
ATOM 740 N N . ALA A 1 96 ? 19.743 -4.182 -40.570 1.00 50.53 96 ALA A N 1
ATOM 741 C CA . ALA A 1 96 ? 19.784 -2.724 -40.538 1.00 50.53 96 ALA A CA 1
ATOM 742 C C . ALA A 1 96 ? 18.667 -2.133 -39.661 1.00 50.53 96 ALA A C 1
ATOM 744 O O . ALA A 1 96 ? 17.497 -2.506 -39.764 1.00 50.53 96 ALA A O 1
ATOM 745 N N . ILE A 1 97 ? 19.008 -1.176 -38.807 1.00 53.34 97 ILE A N 1
ATOM 746 C CA . ILE A 1 97 ? 18.055 -0.415 -37.997 1.00 53.34 97 ILE A CA 1
ATOM 747 C C . ILE A 1 97 ? 17.245 0.529 -38.911 1.00 53.34 97 ILE A C 1
ATOM 749 O O . ILE A 1 97 ? 16.061 0.782 -38.684 1.00 53.34 97 ILE A O 1
ATOM 753 N N . GLY A 1 98 ? 17.866 1.056 -39.976 1.00 51.75 98 GLY A N 1
ATOM 754 C CA . GLY A 1 98 ? 17.242 2.004 -40.910 1.00 51.75 98 GLY A CA 1
ATOM 755 C C . GLY A 1 98 ? 16.271 1.370 -41.911 1.00 51.75 98 GLY A C 1
ATOM 756 O O . GLY A 1 98 ? 16.668 0.554 -42.733 1.00 51.75 98 GLY A O 1
ATOM 757 N N . LYS A 1 99 ? 15.005 1.813 -41.907 1.00 42.72 99 LYS A N 1
ATOM 758 C CA . LYS A 1 99 ? 13.919 1.239 -42.733 1.00 42.72 99 LYS A CA 1
ATOM 759 C C . LYS A 1 99 ? 13.800 1.820 -44.154 1.00 42.72 99 LYS A C 1
ATOM 761 O O . LYS A 1 99 ? 13.236 1.197 -45.045 1.00 42.72 99 LYS A O 1
ATOM 766 N N . PHE A 1 100 ? 14.342 3.015 -44.383 1.00 44.97 100 PHE A N 1
ATOM 767 C CA . PHE A 1 100 ? 14.275 3.694 -45.675 1.00 44.97 100 PHE A CA 1
ATOM 768 C C . PHE A 1 100 ? 15.541 4.533 -45.851 1.00 44.97 100 PHE A C 1
ATOM 770 O O . PHE A 1 100 ? 15.905 5.258 -44.924 1.00 44.97 100 PHE A O 1
ATOM 777 N N . GLY A 1 101 ? 16.184 4.502 -47.020 1.00 47.38 101 GLY A N 1
ATOM 778 C CA . GLY A 1 101 ? 17.385 5.292 -47.370 1.00 47.38 101 GLY A CA 1
ATOM 779 C C . GLY A 1 101 ? 17.198 6.826 -47.374 1.00 47.38 101 GLY A C 1
ATOM 780 O O . GLY A 1 101 ? 17.867 7.544 -48.116 1.00 47.38 101 GLY A O 1
ATOM 781 N N . PHE A 1 102 ? 16.247 7.332 -46.585 1.00 49.50 102 PHE A N 1
ATOM 782 C CA . PHE A 1 102 ? 15.975 8.735 -46.290 1.00 49.50 102 PHE A CA 1
ATOM 783 C C . PHE A 1 102 ? 16.783 9.263 -45.096 1.00 49.50 102 PHE A C 1
ATOM 785 O O . PHE A 1 102 ? 16.997 10.467 -45.028 1.00 49.50 102 PHE A O 1
ATOM 792 N N . GLY A 1 103 ? 17.262 8.401 -44.187 1.00 56.12 103 GLY A N 1
ATOM 793 C CA . GLY A 1 103 ? 17.969 8.829 -42.967 1.00 56.12 103 GLY A CA 1
ATOM 794 C C . GLY A 1 103 ? 19.221 9.672 -43.233 1.00 56.12 103 GLY A C 1
ATOM 795 O O . GLY A 1 103 ? 19.424 10.714 -42.620 1.00 56.12 103 GLY A O 1
ATOM 796 N N . GLN A 1 104 ? 20.009 9.299 -44.248 1.00 55.91 104 GLN A N 1
ATOM 797 C CA . GLN A 1 104 ? 21.191 10.062 -44.677 1.00 55.91 104 GLN A CA 1
ATOM 798 C C . GLN A 1 104 ? 20.846 11.435 -45.274 1.00 55.91 104 GLN A C 1
ATOM 800 O O . GLN A 1 104 ? 21.703 12.306 -45.328 1.00 55.91 104 GLN A O 1
ATOM 805 N N . LYS A 1 105 ? 19.597 11.656 -45.699 1.00 69.88 105 LYS A N 1
ATOM 806 C CA . LYS A 1 105 ? 19.150 12.890 -46.365 1.00 69.88 105 LYS A CA 1
ATOM 807 C C . LYS A 1 105 ? 18.634 13.938 -45.377 1.00 69.88 105 LYS A C 1
ATOM 809 O O . LYS A 1 105 ? 18.431 15.079 -45.774 1.00 69.88 105 LYS A O 1
ATOM 814 N N . ALA A 1 106 ? 18.514 13.596 -44.090 1.00 75.62 106 ALA A N 1
ATOM 815 C CA . ALA A 1 106 ? 18.259 14.562 -43.018 1.00 75.62 106 ALA A CA 1
ATOM 816 C C . ALA A 1 106 ? 19.389 15.607 -42.893 1.00 75.62 106 ALA A C 1
ATOM 818 O O . ALA A 1 106 ? 19.167 16.714 -42.410 1.00 75.62 106 ALA A O 1
ATOM 819 N N . VAL A 1 107 ? 20.595 15.313 -43.395 1.00 84.81 107 VAL A N 1
ATOM 820 C CA . VAL A 1 107 ? 21.704 16.283 -43.421 1.00 84.81 107 VAL A CA 1
ATOM 821 C C . VAL A 1 107 ? 21.400 17.521 -44.275 1.00 84.81 107 VAL A C 1
ATOM 823 O O . VAL A 1 107 ? 21.979 18.576 -44.030 1.00 84.81 107 VAL A O 1
ATOM 826 N N . PHE A 1 108 ? 20.442 17.448 -45.211 1.00 87.75 108 PHE A N 1
ATOM 827 C CA . PHE A 1 108 ? 20.042 18.584 -46.049 1.00 87.75 108 PHE A CA 1
ATOM 828 C C . PHE A 1 108 ? 19.275 19.689 -45.296 1.00 87.75 108 PHE A C 1
ATOM 830 O O . PHE A 1 108 ? 19.084 20.791 -45.818 1.00 87.75 108 PHE A O 1
ATOM 837 N N . HIS A 1 109 ? 18.907 19.462 -44.028 1.00 84.38 109 HIS A N 1
ATOM 838 C CA . HIS A 1 109 ? 18.551 20.567 -43.130 1.00 84.38 109 HIS A CA 1
ATOM 839 C C . HIS A 1 109 ? 19.719 21.546 -42.955 1.00 84.38 109 HIS A C 1
ATOM 841 O O . HIS A 1 109 ? 19.504 22.757 -42.867 1.00 84.38 109 HIS A O 1
ATOM 847 N N . LEU A 1 110 ? 20.953 21.031 -42.965 1.00 88.25 110 LEU A N 1
ATOM 848 C CA . LEU A 1 110 ? 22.169 21.795 -42.712 1.00 88.25 110 LEU A CA 1
ATOM 849 C C . LEU A 1 110 ? 22.848 22.296 -43.995 1.00 88.25 110 LEU A C 1
ATOM 851 O O . LEU A 1 110 ? 23.414 23.390 -43.990 1.00 88.25 110 LEU A O 1
ATOM 855 N N . CYS A 1 111 ? 22.786 21.518 -45.079 1.00 91.69 111 CYS A N 1
ATOM 856 C CA . CYS A 1 111 ? 23.515 21.776 -46.325 1.00 91.69 111 CYS A CA 1
ATOM 857 C C . CYS A 1 111 ? 22.653 21.587 -47.589 1.00 91.69 111 CYS A C 1
ATOM 859 O O . CYS A 1 111 ? 21.556 21.041 -47.526 1.00 91.69 111 CYS A O 1
ATOM 861 N N . ASP A 1 112 ? 23.148 22.028 -48.752 1.00 92.19 112 ASP A N 1
ATOM 862 C CA . ASP A 1 112 ? 22.513 21.772 -50.063 1.00 92.19 112 ASP A CA 1
ATOM 863 C C . ASP A 1 112 ? 23.248 20.704 -50.902 1.00 92.19 112 ASP A C 1
ATOM 865 O O . ASP A 1 112 ? 22.672 20.135 -51.826 1.00 92.19 112 ASP A O 1
ATOM 869 N N . ALA A 1 113 ? 24.492 20.389 -50.537 1.00 93.19 113 ALA A N 1
ATOM 870 C CA . ALA A 1 113 ? 25.312 19.291 -51.048 1.00 93.19 113 ALA A CA 1
ATOM 871 C C . ALA A 1 113 ? 26.296 18.858 -49.948 1.00 93.19 113 ALA A C 1
ATOM 873 O O . ALA A 1 113 ? 26.551 19.625 -49.015 1.00 93.19 113 ALA A O 1
ATOM 874 N N . PHE A 1 114 ? 26.855 17.651 -50.027 1.00 93.94 114 PHE A N 1
ATOM 875 C CA . PHE A 1 114 ? 27.881 17.190 -49.083 1.00 93.94 114 PHE A CA 1
ATOM 876 C C . PHE A 1 114 ? 28.923 16.302 -49.759 1.00 93.94 114 PHE A C 1
ATOM 878 O O . PHE A 1 114 ? 28.666 15.717 -50.809 1.00 93.94 114 PHE A O 1
ATOM 885 N N . ILE A 1 115 ? 30.106 16.207 -49.150 1.00 95.19 115 ILE A N 1
ATOM 886 C CA . ILE A 1 115 ? 31.200 15.370 -49.655 1.00 95.19 115 ILE A CA 1
ATOM 887 C C . ILE A 1 115 ? 31.236 14.077 -48.852 1.00 95.19 115 ILE A C 1
ATOM 889 O O . ILE A 1 115 ? 31.153 14.098 -47.623 1.00 95.19 115 ILE A O 1
ATOM 893 N N . VAL A 1 116 ? 31.399 12.965 -49.555 1.00 93.25 116 VAL A N 1
ATOM 894 C CA . VAL A 1 116 ? 31.658 11.648 -48.981 1.00 93.25 116 VAL A CA 1
ATOM 895 C C . VAL A 1 116 ? 33.107 11.296 -49.260 1.00 93.25 116 VAL A C 1
ATOM 897 O O . VAL A 1 116 ? 33.558 11.397 -50.399 1.00 93.25 116 VAL A O 1
ATOM 900 N N . TYR A 1 117 ? 33.820 10.848 -48.236 1.00 93.62 117 TYR A N 1
ATOM 901 C CA . TYR A 1 117 ? 35.137 10.250 -48.377 1.00 93.62 117 TYR A CA 1
ATOM 902 C C . TYR A 1 117 ? 35.232 9.009 -47.495 1.00 93.62 117 TYR A C 1
ATOM 904 O O . TYR A 1 117 ? 35.030 9.086 -46.289 1.00 93.62 117 TYR A O 1
ATOM 912 N N . ALA A 1 118 ? 35.535 7.860 -48.082 1.00 92.06 118 ALA A N 1
ATOM 913 C CA . ALA A 1 118 ? 35.659 6.603 -47.370 1.00 92.06 118 ALA A CA 1
ATOM 914 C C . ALA A 1 118 ? 36.985 5.923 -47.694 1.00 92.06 118 ALA A C 1
ATOM 916 O O . ALA A 1 118 ? 37.433 5.920 -48.841 1.00 92.06 118 ALA A O 1
ATOM 917 N N . ARG A 1 119 ? 37.566 5.290 -46.678 1.00 91.38 119 ARG A N 1
ATOM 918 C CA . ARG A 1 119 ? 38.678 4.355 -46.809 1.00 91.38 119 ARG A CA 1
ATOM 919 C C . ARG A 1 119 ? 38.211 2.979 -46.359 1.00 91.38 119 ARG A C 1
ATOM 921 O O . ARG A 1 119 ? 37.749 2.813 -45.229 1.00 91.38 119 ARG A O 1
ATOM 928 N N . ARG A 1 120 ? 38.327 2.010 -47.256 1.00 89.94 120 ARG A N 1
ATOM 929 C CA . ARG A 1 120 ? 37.933 0.618 -47.047 1.00 89.94 120 ARG A CA 1
ATOM 930 C C . ARG A 1 120 ? 39.019 -0.167 -46.334 1.00 89.94 120 ARG A C 1
ATOM 932 O O . ARG A 1 120 ? 40.177 0.237 -46.290 1.00 89.94 120 ARG A O 1
ATOM 939 N N . GLU A 1 121 ? 38.628 -1.322 -45.808 1.00 83.38 121 GLU A N 1
ATOM 940 C CA . GLU A 1 121 ? 39.530 -2.236 -45.102 1.00 83.38 121 GLU A CA 1
ATOM 941 C C . GLU A 1 121 ? 40.640 -2.805 -46.004 1.00 83.38 121 GLU A C 1
ATOM 943 O O . GLU A 1 121 ? 41.753 -3.030 -45.541 1.00 83.38 121 GLU A O 1
ATOM 948 N N . ASP A 1 122 ? 40.376 -2.969 -47.303 1.00 84.12 122 ASP A N 1
ATOM 949 C CA . ASP A 1 122 ? 41.363 -3.385 -48.309 1.00 84.12 122 ASP A CA 1
ATOM 950 C C . ASP A 1 122 ? 42.287 -2.239 -48.775 1.00 84.12 122 ASP A C 1
ATOM 952 O O . ASP A 1 122 ? 43.179 -2.451 -49.598 1.00 84.12 122 ASP A O 1
ATOM 956 N N . GLY A 1 123 ? 42.101 -1.030 -48.236 1.00 80.12 123 GLY A N 1
ATOM 957 C CA . GLY A 1 123 ? 42.858 0.171 -48.580 1.00 80.12 123 GLY A CA 1
ATOM 958 C C . GLY A 1 123 ? 42.307 0.958 -49.772 1.00 80.12 123 GLY A C 1
ATOM 959 O O . GLY A 1 123 ? 42.823 2.044 -50.038 1.00 80.12 123 GLY A O 1
ATOM 960 N N . ASP A 1 124 ? 41.268 0.462 -50.451 1.00 87.06 124 ASP A N 1
ATOM 961 C CA . ASP A 1 124 ? 40.577 1.174 -51.529 1.00 87.06 124 ASP A CA 1
ATOM 962 C C . ASP A 1 124 ? 39.867 2.429 -50.989 1.00 87.06 124 ASP A C 1
ATOM 964 O O . ASP A 1 124 ? 39.346 2.445 -49.867 1.00 87.06 124 ASP A O 1
ATOM 968 N N . ALA A 1 125 ? 39.862 3.503 -51.774 1.00 88.19 125 ALA A N 1
ATOM 969 C CA . ALA A 1 125 ? 39.327 4.796 -51.366 1.00 88.19 125 ALA A CA 1
ATOM 970 C C . ALA A 1 125 ? 38.197 5.228 -52.300 1.00 88.19 125 ALA A C 1
ATOM 972 O O . ALA A 1 125 ? 38.296 5.118 -53.518 1.00 88.19 125 ALA A O 1
ATOM 973 N N . PHE A 1 126 ? 37.132 5.766 -51.718 1.00 91.19 126 PHE A N 1
ATOM 974 C CA . PHE A 1 126 ? 35.982 6.289 -52.444 1.00 91.19 126 PHE A CA 1
ATOM 975 C C . PHE A 1 126 ? 35.757 7.744 -52.048 1.00 91.19 126 PHE A C 1
ATOM 977 O O . PHE A 1 126 ? 35.662 8.049 -50.860 1.00 91.19 126 PHE A O 1
ATOM 984 N N . SER A 1 127 ? 35.641 8.643 -53.022 1.00 92.75 127 SER A N 1
ATOM 985 C CA . SER A 1 127 ? 35.244 10.028 -52.778 1.00 92.75 127 SER A CA 1
ATOM 986 C C . SER A 1 127 ? 34.262 10.518 -53.830 1.00 92.75 127 SER A C 1
ATOM 988 O O . SER A 1 127 ? 34.445 10.271 -55.019 1.00 92.75 127 SER A O 1
ATOM 990 N N . THR A 1 128 ? 33.227 11.232 -53.398 1.00 93.50 128 THR A N 1
ATOM 991 C CA . THR A 1 128 ? 32.224 11.815 -54.296 1.00 93.50 128 THR A CA 1
ATOM 992 C C . THR A 1 128 ? 31.532 13.013 -53.649 1.00 93.50 128 THR A C 1
ATOM 994 O O . THR A 1 128 ? 31.567 13.175 -52.424 1.00 93.50 128 THR A O 1
ATOM 997 N N . VAL A 1 129 ? 30.890 13.846 -54.467 1.00 93.56 129 VAL A N 1
ATOM 998 C CA . VAL A 1 129 ? 29.989 14.904 -54.006 1.00 93.56 129 VAL A CA 1
ATOM 999 C C . VAL A 1 129 ? 28.559 14.460 -54.249 1.00 93.56 129 VAL A C 1
ATOM 1001 O O . VAL A 1 129 ? 28.166 14.144 -55.367 1.00 93.56 129 VAL A O 1
ATOM 1004 N N . VAL A 1 130 ? 27.759 14.454 -53.188 1.00 91.38 130 VAL A N 1
ATOM 1005 C CA . VAL A 1 130 ? 26.320 14.242 -53.304 1.00 91.38 130 VAL A CA 1
ATOM 1006 C C . VAL A 1 130 ? 25.687 15.591 -53.617 1.00 91.38 130 VAL A C 1
ATOM 1008 O O . VAL A 1 130 ? 25.509 16.427 -52.726 1.00 91.38 130 VAL A O 1
ATOM 1011 N N . ASN A 1 131 ? 25.378 15.802 -54.899 1.00 92.19 131 ASN A N 1
ATOM 1012 C CA . ASN A 1 131 ? 24.889 17.067 -55.442 1.00 92.19 131 ASN A CA 1
ATOM 1013 C C . ASN A 1 131 ? 23.504 16.928 -56.105 1.00 92.19 131 ASN A C 1
ATOM 1015 O O . ASN A 1 131 ? 23.403 16.692 -57.310 1.00 92.19 131 ASN A O 1
ATOM 1019 N N . PRO A 1 132 ? 22.408 17.134 -55.353 1.00 90.00 132 PRO A N 1
ATOM 1020 C CA . PRO A 1 132 ? 21.054 17.077 -55.907 1.00 90.00 132 PRO A CA 1
ATOM 1021 C C . PRO A 1 132 ? 20.739 18.168 -56.943 1.00 90.00 132 PRO A C 1
ATOM 1023 O O . PRO A 1 132 ? 19.760 18.047 -57.677 1.00 90.00 132 PRO A O 1
ATOM 1026 N N . PHE A 1 133 ? 21.526 19.248 -56.991 1.00 91.62 133 PHE A N 1
ATOM 1027 C CA . PHE A 1 133 ? 21.281 20.403 -57.857 1.00 91.62 133 PHE A CA 1
ATOM 1028 C C . PHE A 1 133 ? 22.063 20.355 -59.177 1.00 91.62 133 PHE A C 1
ATOM 1030 O O . PHE A 1 133 ? 21.863 21.236 -60.016 1.00 91.62 133 PHE A O 1
ATOM 1037 N N . LEU A 1 134 ? 22.905 19.334 -59.387 1.00 90.88 134 LEU A N 1
ATOM 1038 C CA . LEU A 1 134 ? 23.839 19.242 -60.514 1.00 90.88 134 LEU A CA 1
ATOM 1039 C C . LEU A 1 134 ? 23.163 19.401 -61.887 1.00 90.88 134 LEU A C 1
ATOM 1041 O O . LEU A 1 134 ? 23.636 20.146 -62.750 1.00 90.88 134 LEU A O 1
ATOM 1045 N N . GLU A 1 135 ? 22.039 18.708 -62.070 1.00 89.38 135 GLU A N 1
ATOM 1046 C CA . GLU A 1 135 ? 21.270 18.674 -63.320 1.00 89.38 135 GLU A CA 1
ATOM 1047 C C . GLU A 1 135 ? 20.047 19.608 -63.302 1.00 89.38 135 GLU A C 1
ATOM 1049 O O . GLU A 1 135 ? 19.205 19.567 -64.199 1.00 89.38 135 GLU A O 1
ATOM 1054 N N . VAL A 1 136 ? 19.918 20.465 -62.284 1.00 88.94 136 VAL A N 1
ATOM 1055 C CA . VAL A 1 136 ? 18.808 21.420 -62.192 1.00 88.94 136 VAL A CA 1
ATOM 1056 C C . VAL A 1 136 ? 19.052 22.595 -63.139 1.00 88.94 136 VAL A C 1
ATOM 1058 O O . VAL A 1 136 ? 19.963 23.400 -62.940 1.00 88.94 136 VAL A O 1
ATOM 1061 N N . ASP A 1 137 ? 18.205 22.716 -64.159 1.00 87.81 137 ASP A N 1
ATOM 1062 C CA . ASP A 1 137 ? 18.280 23.796 -65.143 1.00 87.81 137 ASP A CA 1
ATOM 1063 C C . ASP A 1 137 ? 17.615 25.081 -64.618 1.00 87.81 137 ASP A C 1
ATOM 1065 O O . ASP A 1 137 ? 16.421 25.321 -64.806 1.00 87.81 137 ASP A O 1
ATOM 1069 N N . VAL A 1 138 ? 18.388 25.889 -63.884 1.00 88.31 138 VAL A N 1
ATOM 1070 C CA . VAL A 1 138 ? 17.990 27.215 -63.388 1.00 88.31 138 VAL A CA 1
ATOM 1071 C C . VAL A 1 138 ? 19.100 28.225 -63.678 1.00 88.31 138 VAL A C 1
ATOM 1073 O O . VAL A 1 138 ? 20.288 27.942 -63.502 1.00 88.31 138 VAL A O 1
ATOM 1076 N N . ALA A 1 139 ? 18.716 29.431 -64.105 1.00 88.62 139 ALA A N 1
ATOM 1077 C CA . ALA A 1 139 ? 19.655 30.511 -64.383 1.00 88.62 139 ALA A CA 1
ATOM 1078 C C . ALA A 1 139 ? 20.512 30.845 -63.149 1.00 88.62 139 ALA A C 1
ATOM 1080 O O . ALA A 1 139 ? 19.992 31.087 -62.060 1.00 88.62 139 ALA A O 1
ATOM 1081 N N . GLY A 1 140 ? 21.834 30.879 -63.333 1.00 86.75 140 GLY A N 1
ATOM 1082 C CA . GLY A 1 140 ? 22.780 31.155 -62.251 1.00 86.75 140 GLY A CA 1
ATOM 1083 C C . GLY A 1 140 ? 23.083 29.962 -61.341 1.00 86.75 140 GLY A C 1
ATOM 1084 O O . GLY A 1 140 ? 23.676 30.178 -60.290 1.00 86.75 140 GLY A O 1
ATOM 1085 N N . ASN A 1 141 ? 22.710 28.730 -61.721 1.00 91.44 141 ASN A N 1
ATOM 1086 C CA . ASN A 1 141 ? 23.062 27.533 -60.956 1.00 91.44 141 ASN A CA 1
ATOM 1087 C C . ASN A 1 141 ? 24.589 27.306 -60.923 1.00 91.44 141 ASN A C 1
ATOM 1089 O O . ASN A 1 141 ? 25.199 26.959 -61.937 1.00 91.44 141 ASN A O 1
ATOM 1093 N N . ILE A 1 142 ? 25.206 27.479 -59.750 1.00 93.62 142 ILE A N 1
ATOM 1094 C CA . ILE A 1 142 ? 26.651 27.300 -59.531 1.00 93.62 142 ILE A CA 1
ATOM 1095 C C . ILE A 1 142 ? 27.034 25.878 -59.109 1.00 93.62 142 ILE A C 1
ATOM 1097 O O . ILE A 1 142 ? 28.223 25.586 -58.998 1.00 93.62 142 ILE A O 1
ATOM 1101 N N . SER A 1 143 ? 26.067 24.984 -58.882 1.00 92.69 143 SER A N 1
ATOM 1102 C CA . SER A 1 143 ? 26.308 23.665 -58.272 1.00 92.69 143 SER A CA 1
ATOM 1103 C C . SER A 1 143 ? 27.274 22.768 -59.050 1.00 92.69 143 SER A C 1
ATOM 1105 O O . SER A 1 143 ? 27.945 21.939 -58.450 1.00 92.69 143 SER A O 1
ATOM 1107 N N . ARG A 1 144 ? 27.444 22.971 -60.364 1.00 92.75 144 ARG A N 1
ATOM 1108 C CA . ARG A 1 144 ? 28.471 22.273 -61.168 1.00 92.75 144 ARG A CA 1
ATOM 1109 C C . ARG A 1 144 ? 29.900 22.526 -60.679 1.00 92.75 144 ARG A C 1
ATOM 1111 O O . ARG A 1 144 ? 30.778 21.702 -60.900 1.00 92.75 144 ARG A O 1
ATOM 1118 N N . GLN A 1 145 ? 30.141 23.659 -60.020 1.00 93.25 145 GLN A N 1
ATOM 1119 C CA . GLN A 1 145 ? 31.444 23.993 -59.435 1.00 93.25 145 GLN A CA 1
ATOM 1120 C C . GLN A 1 145 ? 31.761 23.148 -58.194 1.00 93.25 145 GLN A C 1
ATOM 1122 O O . GLN A 1 145 ? 32.889 23.192 -57.709 1.00 93.25 145 GLN A O 1
ATOM 1127 N N . TRP A 1 146 ? 30.781 22.415 -57.659 1.00 94.62 146 TRP A N 1
ATOM 1128 C CA . TRP A 1 146 ? 30.961 21.538 -56.507 1.00 94.62 146 TRP A CA 1
ATOM 1129 C C . TRP A 1 146 ? 31.466 20.151 -56.898 1.00 94.62 146 TRP A C 1
ATOM 1131 O O . TRP A 1 146 ? 31.947 19.454 -56.021 1.00 94.62 146 TRP A O 1
ATOM 1141 N N . GLU A 1 147 ? 31.392 19.749 -58.170 1.00 93.69 147 GLU A N 1
ATOM 1142 C CA . GLU A 1 147 ? 31.762 18.392 -58.606 1.00 93.69 147 GLU A CA 1
ATOM 1143 C C . GLU A 1 147 ? 33.259 18.069 -58.510 1.00 93.69 147 GLU A C 1
ATOM 1145 O O . GLU A 1 147 ? 33.593 16.968 -58.067 1.00 93.69 147 GLU A O 1
ATOM 1150 N N . PRO A 1 148 ? 34.191 18.965 -58.902 1.00 92.06 148 PRO A N 1
ATOM 1151 C CA . PRO A 1 148 ? 35.609 18.629 -58.857 1.00 92.06 148 PRO A CA 1
ATOM 1152 C C . PRO A 1 148 ? 36.079 18.427 -57.409 1.00 92.06 148 PRO A C 1
ATOM 1154 O O . PRO A 1 148 ? 36.034 19.352 -56.596 1.00 92.06 148 PRO A O 1
ATOM 1157 N N . LEU A 1 149 ? 36.544 17.217 -57.090 1.00 91.75 149 LEU A N 1
ATOM 1158 C CA . LEU A 1 149 ? 37.233 16.892 -55.840 1.00 91.75 149 LEU A CA 1
ATOM 1159 C C . LEU A 1 149 ? 38.691 16.565 -56.145 1.00 91.75 149 LEU A C 1
ATOM 1161 O O . LEU A 1 149 ? 39.006 15.473 -56.616 1.00 91.75 149 LEU A O 1
ATOM 1165 N N . GLU A 1 150 ? 39.581 17.513 -55.869 1.00 91.00 150 GLU A N 1
ATOM 1166 C CA . GLU A 1 150 ? 41.013 17.315 -56.084 1.00 91.00 150 GLU A CA 1
ATOM 1167 C C . GLU A 1 150 ? 41.629 16.440 -54.976 1.00 91.00 150 GLU A C 1
ATOM 1169 O O . GLU A 1 150 ? 41.163 16.461 -53.832 1.00 91.00 150 GLU A O 1
ATOM 1174 N N . PRO A 1 151 ? 42.741 15.726 -55.234 1.00 90.62 151 PRO A N 1
ATOM 1175 C CA . PRO A 1 151 ? 43.431 14.951 -54.199 1.00 90.62 151 PRO A CA 1
ATOM 1176 C C . PRO A 1 151 ? 43.807 15.774 -52.955 1.00 90.62 151 PRO A C 1
ATOM 1178 O O . PRO A 1 151 ? 43.799 15.256 -51.839 1.00 90.62 151 PRO A O 1
ATOM 1181 N N . ALA A 1 152 ? 44.100 17.070 -53.126 1.00 91.38 152 ALA A N 1
ATOM 1182 C CA . ALA A 1 152 ? 44.362 17.991 -52.019 1.00 91.38 152 ALA A CA 1
ATOM 1183 C C . ALA A 1 152 ? 43.120 18.231 -51.136 1.00 91.38 152 ALA A C 1
ATOM 1185 O O . ALA A 1 152 ? 43.247 18.301 -49.914 1.00 91.38 152 ALA A O 1
ATOM 1186 N N . ASP A 1 153 ? 41.928 18.299 -51.739 1.00 92.75 153 ASP A N 1
ATOM 1187 C CA . ASP A 1 153 ? 40.654 18.470 -51.034 1.00 92.75 153 ASP A CA 1
ATOM 1188 C C . ASP A 1 153 ? 40.323 17.238 -50.183 1.00 92.75 153 ASP A C 1
ATOM 1190 O O . ASP A 1 153 ? 39.989 17.351 -49.002 1.00 92.75 153 ASP A O 1
ATOM 1194 N N . VAL A 1 154 ? 40.504 16.044 -50.757 1.00 91.19 154 VAL A N 1
ATOM 1195 C CA . VAL A 1 154 ? 40.370 14.768 -50.035 1.00 91.19 154 VAL A CA 1
ATOM 1196 C C . VAL A 1 154 ? 41.410 14.661 -48.913 1.00 91.19 154 VAL A C 1
ATOM 1198 O O . VAL A 1 154 ? 41.103 14.194 -47.813 1.00 91.19 154 VAL A O 1
ATOM 1201 N N . GLY A 1 155 ? 42.626 15.163 -49.150 1.00 90.94 155 GLY A N 1
ATOM 1202 C CA . GLY A 1 155 ? 43.698 15.233 -48.159 1.00 90.94 155 GLY A CA 1
ATOM 1203 C C . GLY A 1 155 ? 43.332 16.039 -46.908 1.00 90.94 155 GLY A C 1
ATOM 1204 O O . GLY A 1 155 ? 43.695 15.630 -45.804 1.00 90.94 155 GLY A O 1
ATOM 1205 N N . PHE A 1 156 ? 42.567 17.131 -47.040 1.00 92.38 156 PHE A N 1
ATOM 1206 C CA . PHE A 1 156 ? 42.078 17.896 -45.885 1.00 92.38 156 PHE A CA 1
ATOM 1207 C C . PHE A 1 156 ? 41.144 17.075 -44.989 1.00 92.38 156 PHE A C 1
ATOM 1209 O O . PHE A 1 156 ? 41.279 17.117 -43.763 1.00 92.38 156 PHE A O 1
ATOM 1216 N N . LEU A 1 157 ? 40.231 16.307 -45.593 1.00 90.88 157 LEU A N 1
ATOM 1217 C CA . LEU A 1 157 ? 39.290 15.446 -44.873 1.00 90.88 157 LEU A CA 1
ATOM 1218 C C . LEU A 1 157 ? 40.008 14.260 -44.221 1.00 90.88 157 LEU A C 1
ATOM 1220 O O . LEU A 1 157 ? 39.864 14.036 -43.019 1.00 90.88 157 LEU A O 1
ATOM 1224 N N . GLY A 1 158 ? 40.836 13.540 -44.984 1.00 87.19 158 GLY A N 1
ATOM 1225 C CA . GLY A 1 158 ? 41.604 12.399 -44.481 1.00 87.19 158 GLY A CA 1
ATOM 1226 C C . GLY A 1 158 ? 42.584 12.783 -43.374 1.00 87.19 158 GLY A C 1
ATOM 1227 O O . GLY A 1 158 ? 42.668 12.096 -42.357 1.00 87.19 158 GLY A O 1
ATOM 1228 N N . GLY A 1 159 ? 43.267 13.923 -43.514 1.00 88.38 159 GLY A N 1
ATOM 1229 C CA . GLY A 1 159 ? 44.221 14.422 -42.522 1.00 88.38 159 GLY A CA 1
ATOM 1230 C C . GLY A 1 159 ? 43.603 14.726 -41.153 1.00 88.38 159 GLY A C 1
ATOM 1231 O O . GLY A 1 159 ? 44.315 14.690 -40.153 1.00 88.38 159 GLY A O 1
ATOM 1232 N N . LYS A 1 160 ? 42.289 14.986 -41.080 1.00 89.62 160 LYS A N 1
ATOM 1233 C CA . LYS A 1 160 ? 41.570 15.210 -39.814 1.00 89.62 160 LYS A CA 1
ATOM 1234 C C . LYS A 1 160 ? 41.183 13.935 -39.069 1.00 89.62 160 LYS A C 1
ATOM 1236 O O . LYS A 1 160 ? 40.870 14.024 -37.886 1.00 89.62 160 LYS A O 1
ATOM 1241 N N . VAL A 1 161 ? 41.171 12.782 -39.739 1.00 87.25 161 VAL A N 1
ATOM 1242 C CA . VAL A 1 161 ? 40.644 11.532 -39.161 1.00 87.25 161 VAL A CA 1
ATOM 1243 C C . VAL A 1 161 ? 41.657 10.395 -39.120 1.00 87.25 161 VAL A C 1
ATOM 1245 O O . VAL A 1 161 ? 41.531 9.516 -38.277 1.00 87.25 161 VAL A O 1
ATOM 1248 N N . VAL A 1 162 ? 42.679 10.402 -39.981 1.00 82.81 162 VAL A N 1
ATOM 1249 C CA . VAL A 1 162 ? 43.596 9.262 -40.162 1.00 82.81 162 VAL A CA 1
ATOM 1250 C C . VAL A 1 162 ? 44.352 8.861 -38.887 1.00 82.81 162 VAL A C 1
ATOM 1252 O O . VAL A 1 162 ? 44.697 7.695 -38.729 1.00 82.81 162 VAL A O 1
ATOM 1255 N N . SER A 1 163 ? 44.588 9.799 -37.963 1.00 83.25 163 SER A N 1
ATOM 1256 C CA . SER A 1 163 ? 45.217 9.521 -36.664 1.00 83.25 163 SER A CA 1
ATOM 1257 C C . SER A 1 163 ? 44.323 8.719 -35.721 1.00 83.25 163 SER A C 1
ATOM 1259 O O . SER A 1 163 ? 44.810 7.875 -34.976 1.00 83.25 163 SER A O 1
ATOM 1261 N N . ASP A 1 164 ? 43.022 8.994 -35.741 1.00 83.25 164 ASP A N 1
ATOM 1262 C CA . ASP A 1 164 ? 42.047 8.432 -34.802 1.00 83.25 164 ASP A CA 1
ATOM 1263 C C . ASP A 1 164 ? 41.310 7.213 -35.373 1.00 83.25 164 ASP A C 1
ATOM 1265 O O . ASP A 1 164 ? 40.801 6.377 -34.619 1.00 83.25 164 ASP A O 1
ATOM 1269 N N . PHE A 1 165 ? 41.298 7.113 -36.706 1.00 88.25 165 PHE A N 1
ATOM 1270 C CA . PHE A 1 165 ? 40.681 6.069 -37.515 1.00 88.25 165 PHE A CA 1
ATOM 1271 C C . PHE A 1 165 ? 41.727 5.490 -38.498 1.00 88.25 165 PHE A C 1
ATOM 1273 O O . PHE A 1 165 ? 41.726 5.833 -39.682 1.00 88.25 165 PHE A O 1
ATOM 1280 N N . PRO A 1 166 ? 42.675 4.656 -38.032 1.00 79.88 166 PRO A N 1
ATOM 1281 C CA . PRO A 1 166 ? 43.832 4.257 -38.841 1.00 79.88 166 PRO A CA 1
ATOM 1282 C C . PRO A 1 166 ? 43.514 3.227 -39.938 1.00 79.88 166 PRO A C 1
ATOM 1284 O O . PRO A 1 166 ? 44.129 3.271 -41.010 1.00 79.88 166 PRO A O 1
ATOM 1287 N N . ASP A 1 167 ? 42.557 2.328 -39.687 1.00 84.56 167 ASP A N 1
ATOM 1288 C CA . ASP A 1 167 ? 42.303 1.155 -40.535 1.00 84.56 167 ASP A CA 1
ATOM 1289 C C . ASP A 1 167 ? 41.303 1.461 -41.658 1.00 84.56 167 ASP A C 1
ATOM 1291 O O . ASP A 1 167 ? 41.645 1.444 -42.840 1.00 84.56 167 ASP A O 1
ATOM 1295 N N . ARG A 1 168 ? 40.065 1.795 -41.280 1.00 91.25 168 ARG A N 1
ATOM 1296 C CA . ARG A 1 168 ? 38.950 2.113 -42.178 1.00 91.25 168 ARG A CA 1
ATOM 1297 C C . ARG A 1 168 ? 38.128 3.256 -41.603 1.00 91.25 168 ARG A C 1
ATOM 1299 O O . ARG A 1 168 ? 38.066 3.417 -40.382 1.00 91.25 168 ARG A O 1
ATOM 1306 N N . TYR A 1 169 ? 37.486 4.023 -42.473 1.00 92.69 169 TYR A N 1
ATOM 1307 C CA . TYR A 1 169 ? 36.565 5.067 -42.044 1.00 92.69 169 TYR A CA 1
ATOM 1308 C C . TYR A 1 169 ? 35.628 5.528 -43.152 1.00 92.69 169 TYR A C 1
ATOM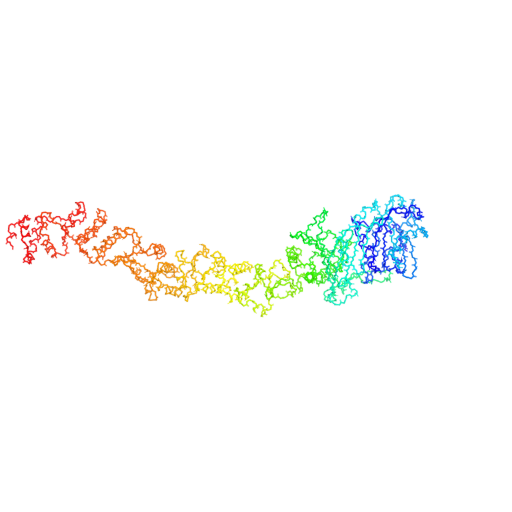 1310 O O . TYR A 1 169 ? 35.944 5.444 -44.339 1.00 92.69 169 TYR A O 1
ATOM 1318 N N . LEU A 1 170 ? 34.512 6.114 -42.736 1.00 93.38 170 LEU A N 1
ATOM 1319 C CA . LEU A 1 170 ? 33.645 6.947 -43.559 1.00 93.38 170 LEU A CA 1
ATOM 1320 C C . LEU A 1 170 ? 33.637 8.361 -42.979 1.00 93.38 170 LEU A C 1
ATOM 1322 O O . LEU A 1 170 ? 33.341 8.537 -41.799 1.00 93.38 170 LEU A O 1
ATOM 1326 N N . VAL A 1 171 ? 33.921 9.350 -43.820 1.00 94.38 171 VAL A N 1
ATOM 1327 C CA . VAL A 1 171 ? 33.850 10.781 -43.530 1.00 94.38 171 VAL A CA 1
ATOM 1328 C C . VAL A 1 171 ? 32.776 11.422 -44.395 1.00 94.38 171 VAL A C 1
ATOM 1330 O O . VAL A 1 171 ? 32.769 11.270 -45.617 1.00 94.38 171 VAL A O 1
ATOM 1333 N N . LEU A 1 172 ? 31.897 12.187 -43.758 1.00 94.69 172 LEU A N 1
ATOM 1334 C CA . LEU A 1 172 ? 30.963 13.094 -44.405 1.00 94.69 172 LEU A CA 1
ATOM 1335 C C . LEU A 1 172 ? 31.362 14.524 -44.052 1.00 94.69 172 LEU A C 1
ATOM 1337 O O . LEU A 1 172 ? 31.456 14.872 -42.875 1.00 94.69 172 LEU A O 1
ATOM 1341 N N . TRP A 1 173 ? 31.573 15.359 -45.063 1.00 96.50 173 TRP A N 1
ATOM 1342 C CA . TRP A 1 173 ? 31.696 16.800 -44.881 1.00 96.50 173 TRP A CA 1
ATOM 1343 C C . TRP A 1 173 ? 30.378 17.466 -45.246 1.00 96.50 173 TRP A C 1
ATOM 1345 O O . TRP A 1 173 ? 29.988 17.477 -46.416 1.00 96.50 173 TRP A O 1
ATOM 1355 N N . LEU A 1 174 ? 29.706 18.015 -44.237 1.00 94.94 174 LEU A N 1
ATOM 1356 C CA . LEU A 1 174 ? 28.424 18.698 -44.347 1.00 94.94 174 LEU A CA 1
ATOM 1357 C C . LEU A 1 174 ? 28.667 20.219 -44.303 1.00 94.94 174 LEU A C 1
ATOM 1359 O O . LEU A 1 174 ? 28.737 20.790 -43.211 1.00 94.94 174 LEU A O 1
ATOM 1363 N N . PRO A 1 175 ? 28.840 20.896 -45.452 1.00 95.75 175 PRO A N 1
ATOM 1364 C CA . PRO A 1 175 ? 29.070 22.337 -45.485 1.00 95.75 175 PRO A CA 1
ATOM 1365 C C . PRO A 1 175 ? 27.813 23.090 -45.047 1.00 95.75 175 PRO A C 1
ATOM 1367 O O . PRO A 1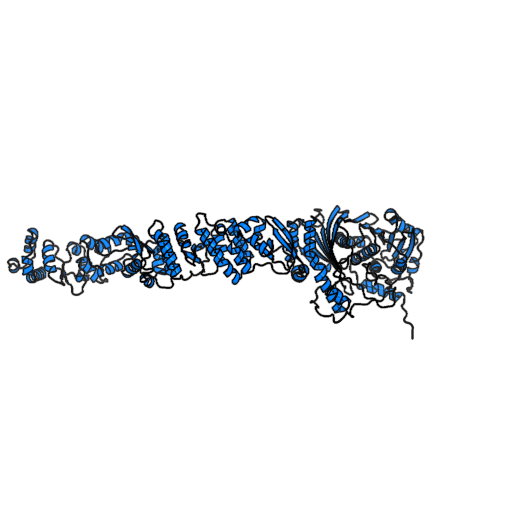 175 ? 26.745 22.903 -45.629 1.00 95.75 175 PRO A O 1
ATOM 1370 N N . LEU A 1 176 ? 27.920 23.960 -44.042 1.00 94.25 176 LEU A N 1
ATOM 1371 C CA . LEU A 1 176 ? 26.762 24.719 -43.570 1.00 94.25 176 LEU A CA 1
ATOM 1372 C C . LEU A 1 176 ? 26.295 25.695 -44.651 1.00 94.25 176 LEU A C 1
ATOM 1374 O O . LEU A 1 176 ? 27.108 26.374 -45.291 1.00 94.25 176 LEU A O 1
ATOM 1378 N N . ARG A 1 177 ? 24.975 25.766 -44.847 1.00 93.06 177 ARG A N 1
ATOM 1379 C CA . ARG A 1 177 ? 24.369 26.654 -45.840 1.00 93.06 177 ARG A CA 1
ATOM 1380 C C . ARG A 1 177 ? 24.771 28.108 -45.585 1.00 93.06 177 ARG A C 1
ATOM 1382 O O . ARG A 1 177 ? 24.693 28.605 -44.463 1.00 93.06 177 ARG A O 1
ATOM 1389 N N . ARG A 1 178 ? 25.216 28.774 -46.650 1.00 92.38 178 ARG A N 1
ATOM 1390 C CA . ARG A 1 178 ? 25.682 30.167 -46.662 1.00 92.38 178 ARG A CA 1
ATOM 1391 C C . ARG A 1 178 ? 25.602 30.724 -48.078 1.00 92.38 178 ARG A C 1
ATOM 1393 O O . ARG A 1 178 ? 25.684 29.962 -49.042 1.00 92.38 178 ARG A O 1
ATOM 1400 N N . ASP A 1 179 ? 25.549 32.046 -48.200 1.00 89.50 179 ASP A N 1
ATOM 1401 C CA . ASP A 1 179 ? 25.346 32.732 -49.484 1.00 89.50 179 ASP A CA 1
ATOM 1402 C C . ASP A 1 179 ? 26.376 32.328 -50.553 1.00 89.50 179 ASP A C 1
ATOM 1404 O O . ASP A 1 179 ? 26.032 32.103 -51.709 1.00 89.50 179 ASP A O 1
ATOM 1408 N N . GLY A 1 180 ? 27.643 32.156 -50.161 1.00 87.62 180 GLY A N 1
ATOM 1409 C CA . GLY A 1 180 ? 28.739 31.839 -51.085 1.00 87.62 180 GLY A CA 1
ATOM 1410 C C . GLY A 1 180 ? 28.696 30.448 -51.735 1.00 87.62 180 GLY A C 1
ATOM 1411 O O . GLY A 1 180 ? 29.500 30.190 -52.627 1.00 87.62 180 GLY A O 1
ATOM 1412 N N . ILE A 1 181 ? 27.809 29.550 -51.292 1.00 92.31 181 ILE A N 1
ATOM 1413 C CA . ILE A 1 181 ? 27.601 28.215 -51.885 1.00 92.31 181 ILE A CA 1
ATOM 1414 C C . ILE A 1 181 ? 26.112 27.921 -52.119 1.00 92.31 181 ILE A C 1
ATOM 1416 O O . ILE A 1 181 ? 25.718 26.762 -52.194 1.00 92.31 181 ILE A O 1
ATOM 1420 N N . GLN A 1 182 ? 25.267 28.950 -52.212 1.00 91.88 182 GLN A N 1
ATOM 1421 C CA . GLN A 1 182 ? 23.862 28.762 -52.567 1.00 91.88 182 GLN A CA 1
ATOM 1422 C C . GLN A 1 182 ? 23.752 28.296 -54.033 1.00 91.88 182 GLN A C 1
ATOM 1424 O O . GLN A 1 182 ? 24.384 28.923 -54.884 1.00 91.88 182 GLN A O 1
ATOM 1429 N N . PRO A 1 183 ? 22.959 27.251 -54.368 1.00 92.88 183 PRO A N 1
ATOM 1430 C CA . PRO A 1 183 ? 22.895 26.736 -55.736 1.00 92.88 183 PRO A CA 1
ATOM 1431 C C . PRO A 1 183 ? 22.537 27.811 -56.769 1.00 92.88 183 PRO A C 1
ATOM 1433 O O . PRO A 1 183 ? 23.229 27.931 -57.770 1.00 92.88 183 PRO A O 1
ATOM 1436 N N . ALA A 1 184 ? 21.496 28.608 -56.521 1.00 91.44 184 ALA A N 1
ATOM 1437 C CA . ALA A 1 184 ? 21.129 29.803 -57.290 1.00 91.44 184 ALA A CA 1
ATOM 1438 C C . ALA A 1 184 ? 20.288 30.746 -56.398 1.00 91.44 184 ALA A C 1
ATOM 1440 O O . ALA A 1 184 ? 19.787 30.295 -55.363 1.00 91.44 184 ALA A O 1
ATOM 1441 N N . PRO A 1 185 ? 20.081 32.030 -56.754 1.00 88.38 185 PRO A N 1
ATOM 1442 C CA . PRO A 1 185 ? 19.284 32.953 -55.941 1.00 88.38 185 PRO A CA 1
ATOM 1443 C C . PRO A 1 185 ? 17.878 32.412 -55.635 1.00 88.38 185 PRO A C 1
ATOM 1445 O O . PRO A 1 185 ? 17.092 32.145 -56.542 1.00 88.38 185 PRO A O 1
ATOM 1448 N N . GLY A 1 186 ? 17.563 32.230 -54.349 1.00 83.69 186 GLY A N 1
ATOM 1449 C CA . GLY A 1 186 ? 16.277 31.676 -53.899 1.00 83.69 186 GLY A CA 1
ATOM 1450 C C . GLY A 1 186 ? 16.109 30.162 -54.109 1.00 83.69 186 GLY A C 1
ATOM 1451 O O . GLY A 1 186 ? 15.044 29.620 -53.810 1.00 83.69 186 GLY A O 1
ATOM 1452 N N . VAL A 1 187 ? 17.147 29.469 -54.587 1.00 87.25 187 VAL A N 1
ATOM 1453 C CA . VAL A 1 187 ? 17.171 28.017 -54.805 1.00 87.25 187 VAL A CA 1
ATOM 1454 C C . VAL A 1 187 ? 17.991 27.348 -53.705 1.00 87.25 187 VAL A C 1
ATOM 1456 O O . VAL A 1 187 ? 19.107 27.762 -53.404 1.00 87.25 187 VAL A O 1
ATOM 1459 N N . GLY A 1 188 ? 17.418 26.311 -53.101 1.00 88.19 188 GLY A N 1
ATOM 1460 C CA . GLY A 1 188 ? 17.992 25.552 -51.991 1.00 88.19 188 GLY A CA 1
ATOM 1461 C C . GLY A 1 188 ? 16.910 24.744 -51.275 1.00 88.19 188 GLY A C 1
ATOM 1462 O O . GLY A 1 188 ? 15.707 24.934 -51.522 1.00 88.19 188 GLY A O 1
ATOM 1463 N N . PHE A 1 189 ? 17.321 23.842 -50.383 1.00 87.94 189 PHE A N 1
ATOM 1464 C CA . PHE A 1 189 ? 16.363 23.044 -49.610 1.00 87.94 189 PHE A CA 1
ATOM 1465 C C . PHE A 1 189 ? 15.654 23.863 -48.529 1.00 87.94 189 PHE A C 1
ATOM 1467 O O . PHE A 1 189 ? 14.464 23.662 -48.292 1.00 87.94 189 PHE A O 1
ATOM 1474 N N . SER A 1 190 ? 16.346 24.829 -47.925 1.00 85.75 190 SER A N 1
ATOM 1475 C CA . SER A 1 190 ? 15.806 25.703 -46.883 1.00 85.75 190 SER A CA 1
ATOM 1476 C C . SER A 1 190 ? 16.377 27.116 -46.996 1.00 85.75 190 SER A C 1
ATOM 1478 O O . SER A 1 190 ? 17.479 27.305 -47.505 1.00 85.75 190 SER A O 1
ATOM 1480 N N . SER A 1 191 ? 15.630 28.109 -46.509 1.00 84.19 191 SER A N 1
ATOM 1481 C CA . SER A 1 191 ? 16.128 29.476 -46.311 1.00 84.19 191 SER A CA 1
ATOM 1482 C C . SER A 1 191 ? 16.891 29.645 -44.992 1.00 84.19 191 SER A C 1
ATOM 1484 O O . SER A 1 191 ? 17.443 30.714 -44.749 1.00 84.19 191 SER A O 1
ATOM 1486 N N . ASN A 1 192 ? 16.904 28.625 -44.125 1.00 85.88 192 ASN A N 1
ATOM 1487 C CA . ASN A 1 192 ? 17.662 28.652 -42.878 1.00 85.88 192 ASN A CA 1
ATOM 1488 C C . ASN A 1 192 ? 19.170 28.517 -43.150 1.00 85.88 192 ASN A C 1
ATOM 1490 O O . ASN A 1 192 ? 19.596 27.595 -43.857 1.00 85.88 192 ASN A O 1
ATOM 1494 N N . MET A 1 193 ? 19.956 29.405 -42.541 1.00 87.69 193 MET A N 1
ATOM 1495 C CA . MET A 1 193 ? 21.418 29.458 -42.626 1.00 87.69 193 MET A CA 1
ATOM 1496 C C . MET A 1 193 ? 22.013 29.064 -41.264 1.00 87.69 193 MET A C 1
ATOM 1498 O O . MET A 1 193 ? 22.182 29.929 -40.402 1.00 87.69 193 MET A O 1
ATOM 1502 N N . PRO A 1 194 ? 22.278 27.767 -41.020 1.00 88.25 194 PRO A N 1
ATOM 1503 C CA . PRO A 1 194 ? 22.718 27.288 -39.715 1.00 88.25 194 PRO A CA 1
ATOM 1504 C C . PRO A 1 194 ? 24.123 27.791 -39.373 1.00 88.25 194 PRO A C 1
ATOM 1506 O O . PRO A 1 194 ? 25.019 27.821 -40.218 1.00 88.25 194 PRO A O 1
ATOM 1509 N N . SER A 1 195 ? 24.343 28.124 -38.100 1.00 89.56 195 SER A N 1
ATOM 1510 C CA . SER A 1 195 ? 25.680 28.417 -37.575 1.00 89.56 195 SER A CA 1
ATOM 1511 C C . SER A 1 195 ? 26.301 27.180 -36.919 1.00 89.56 195 SER A C 1
ATOM 1513 O O . SER A 1 195 ? 25.599 26.346 -36.342 1.00 89.56 195 SER A O 1
ATOM 1515 N N . ALA A 1 196 ? 27.631 27.060 -36.977 1.00 87.69 196 ALA A N 1
ATOM 1516 C CA . ALA A 1 196 ? 28.357 25.923 -36.405 1.00 87.69 196 ALA A CA 1
ATOM 1517 C C . ALA A 1 196 ? 28.121 25.785 -34.892 1.00 87.69 196 ALA A C 1
ATOM 1519 O O . ALA A 1 196 ? 27.752 24.715 -34.412 1.00 87.69 196 ALA A O 1
ATOM 1520 N N . THR A 1 197 ? 28.254 26.887 -34.154 1.00 86.62 197 THR A N 1
ATOM 1521 C CA . THR A 1 197 ? 28.101 26.911 -32.695 1.00 86.62 197 THR A CA 1
ATOM 1522 C C . THR A 1 197 ? 26.676 26.591 -32.243 1.00 86.62 197 THR A C 1
ATOM 1524 O O . THR A 1 197 ? 26.495 25.870 -31.264 1.00 86.62 197 THR A O 1
ATOM 1527 N N . GLU A 1 198 ? 25.652 27.099 -32.934 1.00 86.38 198 GLU A N 1
ATOM 1528 C CA . GLU A 1 198 ? 24.258 26.773 -32.608 1.00 86.38 198 GLU A CA 1
ATOM 1529 C C . GLU A 1 198 ? 23.938 25.314 -32.922 1.00 86.38 198 GLU A C 1
ATOM 1531 O O . GLU A 1 198 ? 23.382 24.622 -32.074 1.00 86.38 198 GLU A O 1
ATOM 1536 N N . THR A 1 199 ? 24.404 24.815 -34.070 1.00 87.62 199 THR A N 1
ATOM 1537 C CA . THR A 1 199 ? 24.230 23.407 -34.448 1.00 87.62 199 THR A CA 1
ATOM 1538 C C . THR A 1 199 ? 24.865 22.485 -33.407 1.00 87.62 199 THR A C 1
ATOM 1540 O O . THR A 1 199 ? 24.208 21.584 -32.898 1.00 87.62 199 THR A O 1
ATOM 1543 N N . ILE A 1 200 ? 26.113 22.740 -33.004 1.00 88.62 200 ILE A N 1
ATOM 1544 C CA . ILE A 1 200 ? 26.780 21.966 -31.948 1.00 88.62 200 ILE A CA 1
ATOM 1545 C C . ILE A 1 200 ? 26.009 22.040 -30.625 1.00 88.62 200 ILE A C 1
ATOM 1547 O O . ILE A 1 200 ? 25.802 21.011 -29.984 1.00 88.62 200 ILE A O 1
ATOM 1551 N N . ARG A 1 201 ? 25.523 23.222 -30.229 1.00 85.50 201 ARG A N 1
ATOM 1552 C CA . ARG A 1 201 ? 24.717 23.388 -29.010 1.00 85.50 201 ARG A CA 1
ATOM 1553 C C . ARG A 1 201 ? 23.421 22.573 -29.051 1.00 85.50 201 ARG A C 1
ATOM 1555 O O . ARG A 1 201 ? 23.042 22.010 -28.030 1.00 85.50 201 ARG A O 1
ATOM 1562 N N . GLU A 1 202 ? 22.748 22.503 -30.196 1.00 82.94 202 GLU A N 1
ATOM 1563 C CA . GLU A 1 202 ? 21.530 21.698 -30.361 1.00 82.94 202 GLU A CA 1
ATOM 1564 C C . GLU A 1 202 ? 21.799 20.189 -30.342 1.00 82.94 202 GLU A C 1
ATOM 1566 O O . GLU A 1 202 ? 20.954 19.421 -29.868 1.00 82.94 202 GLU A O 1
ATOM 1571 N N . LEU A 1 203 ? 22.962 19.777 -30.860 1.00 81.94 203 LEU A N 1
ATOM 1572 C CA . LEU A 1 203 ? 23.387 18.382 -30.967 1.00 81.94 203 LEU A CA 1
ATOM 1573 C C . LEU A 1 203 ? 23.950 17.815 -29.656 1.00 81.94 203 LEU A C 1
ATOM 1575 O O . LEU A 1 203 ? 23.789 16.621 -29.393 1.00 81.94 203 LEU A O 1
ATOM 1579 N N . ILE A 1 204 ? 24.589 18.642 -28.822 1.00 82.12 204 ILE A N 1
ATOM 1580 C CA . ILE A 1 204 ? 25.115 18.221 -27.517 1.00 82.12 204 ILE A CA 1
ATOM 1581 C C . ILE A 1 204 ? 23.960 18.101 -26.524 1.00 82.12 204 ILE A C 1
ATOM 1583 O O . ILE A 1 204 ? 23.637 19.020 -25.771 1.00 82.12 204 ILE A O 1
ATOM 1587 N N . ARG A 1 205 ? 23.359 16.913 -26.505 1.00 80.75 205 ARG A N 1
ATOM 1588 C CA . ARG A 1 205 ? 22.393 16.485 -25.489 1.00 80.75 205 ARG A CA 1
ATOM 1589 C C . ARG A 1 205 ? 22.925 15.238 -24.779 1.00 80.75 205 ARG A C 1
ATOM 1591 O O . ARG A 1 205 ? 22.504 14.131 -25.119 1.00 80.75 205 ARG A O 1
ATOM 1598 N N . PRO A 1 206 ? 23.873 15.381 -23.830 1.00 78.19 206 PRO A N 1
ATOM 1599 C CA . PRO A 1 206 ? 24.604 14.253 -23.253 1.00 78.19 206 PRO A CA 1
ATOM 1600 C C . PRO A 1 206 ? 23.689 13.176 -22.682 1.00 78.19 206 PRO A C 1
ATOM 1602 O O . PRO A 1 206 ? 23.905 11.997 -22.932 1.00 78.19 206 PRO A O 1
ATOM 1605 N N . ASP A 1 207 ? 22.632 13.554 -21.968 1.00 78.88 207 ASP A N 1
ATOM 1606 C CA . ASP A 1 207 ? 21.719 12.577 -21.378 1.00 78.88 207 ASP A CA 1
ATOM 1607 C C . ASP A 1 207 ? 20.923 11.778 -22.426 1.00 78.88 207 ASP A C 1
ATOM 1609 O O . ASP A 1 207 ? 20.615 10.600 -22.222 1.00 78.88 207 ASP A O 1
ATOM 1613 N N . ASP A 1 208 ? 20.547 12.412 -23.542 1.00 80.69 208 ASP A N 1
ATOM 1614 C CA . ASP A 1 208 ? 19.802 11.743 -24.611 1.00 80.69 208 ASP A CA 1
ATOM 1615 C C . ASP A 1 208 ? 20.740 10.832 -25.418 1.00 80.69 208 ASP A C 1
ATOM 1617 O O . ASP A 1 208 ? 20.367 9.710 -25.760 1.00 80.69 208 ASP A O 1
ATOM 1621 N N . LEU A 1 209 ? 21.980 11.275 -25.648 1.00 86.88 209 LEU A N 1
ATOM 1622 C CA . LEU A 1 209 ? 23.032 10.482 -26.286 1.00 86.88 209 LEU A CA 1
ATOM 1623 C C . LEU A 1 209 ? 23.441 9.274 -25.434 1.00 86.88 209 LEU A C 1
ATOM 1625 O O . LEU A 1 209 ? 23.620 8.182 -25.972 1.00 86.88 209 LEU A O 1
ATOM 1629 N N . GLN A 1 210 ? 23.521 9.432 -24.110 1.00 89.50 210 GLN A N 1
ATOM 1630 C CA . GLN A 1 210 ? 23.738 8.321 -23.182 1.00 89.50 210 GLN A CA 1
ATOM 1631 C C . GLN A 1 210 ? 22.610 7.290 -23.287 1.00 89.50 210 GLN A C 1
ATOM 1633 O O . GLN A 1 210 ? 22.887 6.098 -23.409 1.00 89.50 210 GLN A O 1
ATOM 1638 N N . ALA A 1 211 ? 21.346 7.731 -23.293 1.00 88.00 211 ALA A N 1
ATOM 1639 C CA . ALA A 1 211 ? 20.199 6.835 -23.441 1.00 88.00 211 ALA A CA 1
ATOM 1640 C C . ALA A 1 211 ? 20.228 6.086 -24.785 1.00 88.00 211 ALA A C 1
ATOM 1642 O O . ALA A 1 211 ? 20.062 4.865 -24.810 1.00 88.00 211 ALA A O 1
ATOM 1643 N N . VAL A 1 212 ? 20.515 6.791 -25.883 1.00 87.56 212 VAL A N 1
ATOM 1644 C CA . VAL A 1 212 ? 20.701 6.206 -27.220 1.00 87.56 212 VAL A CA 1
ATOM 1645 C C . VAL A 1 212 ? 21.798 5.139 -27.215 1.00 87.56 212 VAL A C 1
ATOM 1647 O O . VAL A 1 212 ? 21.581 4.026 -27.687 1.00 87.56 212 VAL A O 1
ATOM 1650 N N . LEU A 1 213 ? 22.953 5.419 -26.610 1.00 91.31 213 LEU A N 1
ATOM 1651 C CA . LEU A 1 213 ? 24.088 4.496 -26.598 1.00 91.31 213 LEU A CA 1
ATOM 1652 C C . LEU A 1 213 ? 23.771 3.154 -25.909 1.00 91.31 213 LEU A C 1
ATOM 1654 O O . LEU A 1 213 ? 24.398 2.140 -26.236 1.00 91.31 213 LEU A O 1
ATOM 1658 N N . THR A 1 214 ? 22.766 3.108 -25.020 1.00 91.75 214 THR A N 1
ATOM 1659 C CA . THR A 1 214 ? 22.304 1.859 -24.381 1.00 91.75 214 THR A CA 1
ATOM 1660 C C . THR A 1 214 ? 21.647 0.870 -25.351 1.00 91.75 214 THR A C 1
ATOM 1662 O O . THR A 1 214 ? 21.666 -0.326 -25.075 1.00 91.75 214 THR A O 1
ATOM 1665 N N . THR A 1 215 ? 21.110 1.343 -26.481 1.00 87.62 215 THR A N 1
ATOM 1666 C CA . THR A 1 215 ? 20.337 0.550 -27.464 1.00 87.62 215 THR A CA 1
ATOM 1667 C C . THR A 1 215 ? 21.001 0.452 -28.839 1.00 87.62 215 THR A C 1
ATOM 1669 O O . THR A 1 215 ? 20.503 -0.238 -29.724 1.00 87.62 215 THR A O 1
ATOM 1672 N N . LEU A 1 216 ? 22.161 1.085 -29.016 1.00 89.75 216 LEU A N 1
ATOM 1673 C CA . LEU A 1 216 ? 23.060 0.818 -30.139 1.00 89.75 216 LEU A CA 1
ATOM 1674 C C . LEU A 1 216 ? 23.780 -0.526 -29.929 1.00 89.75 216 LEU A C 1
ATOM 1676 O O . LEU A 1 216 ? 24.003 -0.940 -28.789 1.00 89.75 216 LEU A O 1
ATOM 1680 N N . ARG A 1 217 ? 24.137 -1.230 -31.005 1.00 89.50 217 ARG A N 1
ATOM 1681 C CA . ARG A 1 217 ? 24.709 -2.589 -30.924 1.00 89.50 217 ARG A CA 1
ATOM 1682 C C . ARG A 1 217 ? 26.234 -2.578 -30.926 1.00 89.50 217 ARG A C 1
ATOM 1684 O O . ARG A 1 217 ? 26.867 -3.307 -30.159 1.00 89.50 217 ARG A O 1
ATOM 1691 N N . HIS A 1 218 ? 26.827 -1.725 -31.752 1.00 91.56 218 HIS A N 1
ATOM 1692 C CA . HIS A 1 218 ? 28.247 -1.732 -32.096 1.00 91.56 218 HIS A CA 1
ATOM 1693 C C . HIS A 1 218 ? 28.989 -0.512 -31.553 1.00 91.56 218 HIS A C 1
ATOM 1695 O O . HIS A 1 218 ? 30.093 -0.670 -31.021 1.00 91.56 218 HIS A O 1
ATOM 1701 N N . LEU A 1 219 ? 28.369 0.671 -31.610 1.00 93.56 219 LEU A N 1
ATOM 1702 C CA . LEU A 1 219 ? 28.999 1.917 -31.181 1.00 93.56 219 LEU A CA 1
ATOM 1703 C C . LEU A 1 219 ? 29.379 1.865 -29.698 1.00 93.56 219 LEU A C 1
ATOM 1705 O O . LEU A 1 219 ? 28.578 1.483 -28.845 1.00 93.56 219 LEU A O 1
ATOM 1709 N N . LYS A 1 220 ? 30.614 2.259 -29.389 1.00 93.75 220 LYS A N 1
ATOM 1710 C CA . LYS A 1 220 ? 31.169 2.333 -28.028 1.00 93.75 220 LYS A CA 1
ATOM 1711 C C . LYS A 1 220 ? 31.573 3.748 -27.646 1.00 93.75 220 LYS A C 1
ATOM 1713 O O . LYS A 1 220 ? 31.579 4.061 -26.462 1.00 93.75 220 LYS A O 1
ATOM 1718 N N . SER A 1 221 ? 31.919 4.580 -28.623 1.00 94.00 221 SER A N 1
ATOM 1719 C CA . SER A 1 221 ? 32.351 5.952 -28.390 1.00 94.00 221 SER A CA 1
ATOM 1720 C C . SER A 1 221 ? 31.611 6.927 -29.296 1.00 94.00 221 SER A C 1
ATOM 1722 O O . SER A 1 221 ? 31.469 6.677 -30.495 1.00 94.00 221 SER A O 1
ATOM 1724 N N . ILE A 1 222 ? 31.149 8.028 -28.705 1.00 95.00 222 ILE A N 1
ATOM 1725 C CA . ILE A 1 222 ? 30.567 9.173 -29.407 1.00 95.00 222 ILE A CA 1
ATOM 1726 C C . ILE A 1 222 ? 31.348 10.412 -28.974 1.00 95.00 222 ILE A C 1
ATOM 1728 O O . ILE A 1 222 ? 31.348 10.763 -27.794 1.00 95.00 222 ILE A O 1
ATOM 1732 N N . GLU A 1 223 ? 31.987 11.085 -29.924 1.00 94.12 223 GLU A N 1
ATOM 1733 C CA . GLU A 1 223 ? 32.704 12.339 -29.705 1.00 94.12 223 GLU A CA 1
ATOM 1734 C C . GLU A 1 223 ? 32.054 13.474 -30.497 1.00 94.12 223 GLU A C 1
ATOM 1736 O O . GLU A 1 223 ? 31.858 13.373 -31.707 1.00 94.12 223 GLU A O 1
ATOM 1741 N N . ILE A 1 224 ? 31.756 14.578 -29.820 1.00 93.50 224 ILE A N 1
ATOM 1742 C CA . ILE A 1 224 ? 31.317 15.835 -30.421 1.00 93.50 224 ILE A CA 1
ATOM 1743 C C . ILE A 1 224 ? 32.352 16.903 -30.076 1.00 93.50 224 ILE A C 1
ATOM 1745 O O . ILE A 1 224 ? 32.627 17.160 -28.899 1.00 93.50 224 ILE A O 1
ATOM 1749 N N . LEU A 1 225 ? 32.919 17.522 -31.104 1.00 92.62 225 LEU A N 1
ATOM 1750 C CA . LEU A 1 225 ? 33.993 18.497 -31.026 1.00 92.62 225 LEU A CA 1
ATOM 1751 C C . LEU A 1 225 ? 33.587 19.807 -31.708 1.00 92.62 225 LEU A C 1
ATOM 1753 O O . LEU A 1 225 ? 32.704 19.854 -32.566 1.00 92.62 225 LEU A O 1
ATOM 1757 N N . GLU A 1 226 ? 34.252 20.883 -31.309 1.00 93.62 226 GLU A N 1
ATOM 1758 C CA . GLU A 1 226 ? 34.192 22.168 -31.992 1.00 93.62 226 GLU A CA 1
ATOM 1759 C C . GLU A 1 226 ? 35.621 22.670 -32.187 1.00 93.62 226 GLU A C 1
ATOM 1761 O O . GLU A 1 226 ? 36.338 22.931 -31.221 1.00 93.62 226 GLU A O 1
ATOM 1766 N N . ASN A 1 227 ? 36.036 22.801 -33.444 1.00 91.38 227 ASN A N 1
ATOM 1767 C CA . ASN A 1 227 ? 37.392 23.158 -33.852 1.00 91.38 227 ASN A CA 1
ATOM 1768 C C . ASN A 1 227 ? 38.461 22.201 -33.293 1.00 91.38 227 ASN A C 1
ATOM 1770 O O . ASN A 1 227 ? 39.563 22.634 -32.959 1.00 91.38 227 ASN A O 1
ATOM 1774 N N . GLY A 1 228 ? 38.142 20.907 -33.197 1.00 88.38 228 GLY A N 1
ATOM 1775 C CA . GLY A 1 228 ? 39.020 19.884 -32.619 1.00 88.38 228 GLY A CA 1
ATOM 1776 C C . GLY A 1 228 ? 39.041 19.835 -31.087 1.00 88.38 228 GLY A C 1
ATOM 1777 O O . GLY A 1 228 ? 39.667 18.938 -30.527 1.00 88.38 228 GLY A O 1
ATOM 1778 N N . GLU A 1 229 ? 38.339 20.739 -30.398 1.00 91.00 229 GLU A N 1
ATOM 1779 C CA . GLU A 1 229 ? 38.213 20.713 -28.940 1.00 91.00 229 GLU A CA 1
ATOM 1780 C C . GLU A 1 229 ? 36.987 19.886 -28.516 1.00 91.00 229 GLU A C 1
ATOM 1782 O O . GLU A 1 229 ? 35.884 20.125 -29.021 1.00 91.00 229 GLU A O 1
ATOM 1787 N N . PRO A 1 230 ? 37.120 18.929 -27.579 1.00 89.50 230 PRO A N 1
ATOM 1788 C CA . PRO A 1 230 ? 36.017 18.069 -27.170 1.00 89.50 230 PRO A CA 1
ATOM 1789 C C . PRO A 1 230 ? 34.956 18.865 -26.404 1.00 89.50 230 PRO A C 1
ATOM 1791 O O . PRO A 1 230 ? 35.218 19.455 -25.354 1.00 89.50 230 PRO A O 1
ATOM 1794 N N . ARG A 1 231 ? 33.725 18.842 -26.915 1.00 91.06 231 ARG A N 1
ATOM 1795 C CA . ARG A 1 231 ? 32.551 19.431 -26.262 1.00 91.06 231 ARG A CA 1
ATOM 1796 C C . ARG A 1 231 ? 31.719 18.390 -25.522 1.00 91.06 231 ARG A C 1
ATOM 1798 O O . ARG A 1 231 ? 31.174 18.691 -24.466 1.00 91.06 231 ARG A O 1
ATOM 1805 N N . SER A 1 232 ? 31.652 17.170 -26.048 1.00 90.69 232 SER A N 1
ATOM 1806 C CA . SER A 1 232 ? 31.056 16.015 -25.378 1.00 90.69 232 SER A CA 1
ATOM 1807 C C . SER A 1 232 ? 31.748 14.741 -25.850 1.00 90.69 232 SER A C 1
ATOM 1809 O O . SER A 1 232 ? 31.935 14.544 -27.048 1.00 90.69 232 SER A O 1
ATOM 1811 N N . ARG A 1 233 ? 32.143 13.877 -24.920 1.00 92.38 233 ARG A N 1
ATOM 1812 C CA . ARG A 1 233 ? 32.676 12.544 -25.204 1.00 92.38 233 ARG A CA 1
ATOM 1813 C C . ARG A 1 233 ? 31.955 11.544 -24.324 1.00 92.38 233 ARG A C 1
ATOM 1815 O O . ARG A 1 233 ? 31.944 11.712 -23.107 1.00 92.38 233 ARG A O 1
ATOM 1822 N N . LEU A 1 234 ? 31.394 10.520 -24.950 1.00 93.94 234 LEU A N 1
ATOM 1823 C CA . LEU A 1 234 ? 30.768 9.385 -24.289 1.00 93.94 234 LEU A CA 1
ATOM 1824 C C . LEU A 1 234 ? 31.567 8.129 -24.597 1.00 93.94 234 LEU A C 1
ATOM 1826 O O . LEU A 1 234 ? 31.827 7.838 -25.765 1.00 93.94 234 LEU A O 1
ATOM 1830 N N . GLU A 1 235 ? 31.912 7.374 -23.562 1.00 94.50 235 GLU A N 1
ATOM 1831 C CA . GLU A 1 235 ? 32.563 6.075 -23.686 1.00 94.50 235 GLU A CA 1
ATOM 1832 C C . GLU A 1 235 ? 31.771 5.015 -22.931 1.00 94.50 235 GLU A C 1
ATOM 1834 O O . GLU A 1 235 ? 31.530 5.110 -21.729 1.00 94.50 235 GLU A O 1
ATOM 1839 N N . LEU A 1 236 ? 31.347 3.990 -23.659 1.00 93.25 236 LEU A N 1
ATOM 1840 C CA . LEU A 1 236 ? 30.626 2.861 -23.112 1.00 93.25 236 LEU A CA 1
ATOM 1841 C C . LEU A 1 236 ? 31.596 1.761 -22.685 1.00 93.25 236 LEU A C 1
ATOM 1843 O O . LEU A 1 236 ? 32.274 1.144 -23.511 1.00 93.25 236 LEU A O 1
ATOM 1847 N N . ASN A 1 237 ? 31.542 1.426 -21.402 1.00 90.44 237 ASN A N 1
ATOM 1848 C CA . ASN A 1 237 ? 32.164 0.241 -20.843 1.00 90.44 237 ASN A CA 1
ATOM 1849 C C . ASN A 1 237 ? 31.101 -0.827 -20.556 1.00 90.44 237 ASN A C 1
ATOM 1851 O O . ASN A 1 237 ? 30.161 -0.626 -19.780 1.00 90.44 237 ASN A O 1
ATOM 1855 N N . VAL A 1 238 ? 31.247 -1.980 -21.203 1.00 81.81 238 VAL A N 1
ATOM 1856 C CA . VAL A 1 238 ? 30.265 -3.060 -21.166 1.00 81.81 238 VAL A CA 1
ATOM 1857 C C . VAL A 1 238 ? 30.697 -4.111 -20.155 1.00 81.81 238 VAL A C 1
ATOM 1859 O O . VAL A 1 238 ? 31.705 -4.783 -20.352 1.00 81.81 238 VAL A O 1
ATOM 1862 N N . ALA A 1 239 ? 29.898 -4.305 -19.107 1.00 77.00 239 ALA A N 1
ATOM 1863 C CA . ALA A 1 239 ? 30.176 -5.321 -18.095 1.00 77.00 239 ALA A CA 1
ATOM 1864 C C . ALA A 1 239 ? 29.438 -6.645 -18.361 1.00 77.00 239 ALA A C 1
ATOM 1866 O O . ALA A 1 239 ? 29.909 -7.696 -17.934 1.00 77.00 239 ALA A O 1
ATOM 1867 N N . GLN A 1 240 ? 28.263 -6.607 -19.006 1.00 76.19 240 GLN A N 1
ATOM 1868 C CA . GLN A 1 240 ? 27.329 -7.747 -19.069 1.00 76.19 240 GLN A CA 1
ATOM 1869 C C . GLN A 1 240 ? 26.741 -7.980 -20.464 1.00 76.19 240 GLN A C 1
ATOM 1871 O O . GLN A 1 240 ? 25.593 -8.379 -20.597 1.00 76.19 240 GLN A O 1
ATOM 1876 N N . GLY A 1 241 ? 27.524 -7.728 -21.510 1.00 84.50 241 GLY A N 1
ATOM 1877 C CA . GLY A 1 241 ? 27.054 -7.834 -22.892 1.00 84.50 241 GLY A CA 1
ATOM 1878 C C . GLY A 1 241 ? 26.360 -6.565 -23.394 1.00 84.50 241 GLY A C 1
ATOM 1879 O O . GLY A 1 241 ? 26.096 -5.626 -22.641 1.00 84.50 241 GLY A O 1
ATOM 1880 N N . ARG A 1 242 ? 26.134 -6.513 -24.708 1.00 90.62 242 ARG A N 1
ATOM 1881 C CA . ARG A 1 242 ? 25.505 -5.392 -25.424 1.00 90.62 242 ARG A CA 1
ATOM 1882 C C . ARG A 1 242 ? 24.091 -5.754 -25.833 1.00 90.62 242 ARG A C 1
ATOM 1884 O O . ARG A 1 242 ? 23.777 -6.929 -25.927 1.00 90.62 242 ARG A O 1
ATOM 1891 N N . PHE A 1 243 ? 23.289 -4.745 -26.145 1.00 90.94 243 PHE A N 1
ATOM 1892 C CA . PHE A 1 243 ? 22.076 -4.942 -26.923 1.00 90.94 243 PHE A CA 1
ATOM 1893 C C . PHE A 1 243 ? 22.413 -5.660 -28.241 1.00 90.94 243 PHE A C 1
ATOM 1895 O O . PHE A 1 243 ? 23.357 -5.278 -28.938 1.00 90.94 243 PHE A O 1
ATOM 1902 N N . VAL A 1 244 ? 21.678 -6.725 -28.548 1.00 89.81 244 VAL A N 1
ATOM 1903 C CA . VAL A 1 244 ? 21.974 -7.657 -29.641 1.00 89.81 244 VAL A CA 1
ATOM 1904 C C . VAL A 1 244 ? 21.023 -7.442 -30.823 1.00 89.81 244 VAL A C 1
ATOM 1906 O O . VAL A 1 244 ? 21.458 -7.475 -31.981 1.00 89.81 244 VAL A O 1
ATOM 1909 N N . GLY A 1 245 ? 19.748 -7.158 -30.548 1.00 87.25 245 GLY A N 1
ATOM 1910 C CA . GLY A 1 245 ? 18.706 -6.975 -31.554 1.00 87.25 245 GLY A CA 1
ATOM 1911 C C . GLY A 1 245 ? 18.164 -8.297 -32.128 1.00 87.25 245 GLY A C 1
ATOM 1912 O O . GLY A 1 245 ? 18.694 -9.378 -31.863 1.00 87.25 245 GLY A O 1
ATOM 1913 N N . PRO A 1 246 ? 17.125 -8.232 -32.978 1.00 83.50 246 PRO A N 1
ATOM 1914 C CA . PRO A 1 246 ? 16.296 -9.389 -33.343 1.00 83.50 246 PRO A CA 1
ATOM 1915 C C . PRO A 1 246 ? 17.009 -10.469 -34.162 1.00 83.50 246 PRO A C 1
ATOM 1917 O O . PRO A 1 246 ? 16.620 -11.625 -34.120 1.00 83.50 246 PRO A O 1
ATOM 1920 N N . ASN A 1 247 ? 18.048 -10.121 -34.924 1.00 76.75 247 ASN A N 1
ATOM 1921 C CA . ASN A 1 247 ? 18.696 -11.073 -35.835 1.00 76.75 247 ASN A CA 1
ATOM 1922 C C . ASN A 1 247 ? 19.568 -12.111 -35.138 1.00 76.75 247 ASN A C 1
ATOM 1924 O O . ASN A 1 247 ? 19.884 -13.151 -35.709 1.00 76.75 247 ASN A O 1
ATOM 1928 N N . ARG A 1 248 ? 20.067 -11.754 -33.960 1.00 79.88 248 ARG A N 1
ATOM 1929 C CA . ARG A 1 248 ? 21.004 -12.564 -33.182 1.00 79.88 248 ARG A CA 1
ATOM 1930 C C . ARG A 1 248 ? 20.353 -13.063 -31.893 1.00 79.88 248 ARG A C 1
ATOM 1932 O O . ARG A 1 248 ? 20.883 -13.986 -31.281 1.00 79.88 248 ARG A O 1
ATOM 1939 N N . LEU A 1 249 ? 19.231 -12.463 -31.493 1.00 81.31 249 LEU A N 1
ATOM 1940 C CA . LEU A 1 249 ? 18.430 -12.922 -30.373 1.00 81.31 249 LEU A CA 1
ATOM 1941 C C . LEU A 1 249 ? 17.592 -14.127 -30.817 1.00 81.31 249 LEU A C 1
ATOM 1943 O O . LEU A 1 249 ? 16.798 -14.031 -31.748 1.00 81.31 249 LEU A O 1
ATOM 1947 N N . GLY A 1 250 ? 17.820 -15.272 -30.174 1.00 75.75 250 GLY A N 1
ATOM 1948 C CA . GLY A 1 250 ? 16.968 -16.450 -30.328 1.00 75.75 250 GLY A CA 1
ATOM 1949 C C . GLY A 1 250 ? 15.646 -16.293 -29.575 1.00 75.75 250 GLY A C 1
ATOM 1950 O O . GLY A 1 250 ? 15.215 -15.182 -29.274 1.00 75.75 250 GLY A O 1
ATOM 1951 N N . ASP A 1 251 ? 15.020 -17.415 -29.234 1.00 73.62 251 ASP A N 1
ATOM 1952 C CA . ASP A 1 251 ? 13.856 -17.405 -28.349 1.00 73.62 251 ASP A CA 1
ATOM 1953 C C . ASP A 1 251 ? 14.264 -17.062 -26.899 1.00 73.62 251 ASP A C 1
ATOM 1955 O O . ASP A 1 251 ? 15.305 -17.521 -26.414 1.00 73.62 251 ASP A O 1
ATOM 1959 N N . GLY A 1 252 ? 13.456 -16.249 -26.211 1.00 80.50 252 GLY A N 1
ATOM 1960 C CA . GLY A 1 252 ? 13.658 -15.862 -24.810 1.00 80.50 252 GLY A CA 1
ATOM 1961 C C . GLY A 1 252 ? 14.138 -14.424 -24.558 1.00 80.50 252 GLY A C 1
ATOM 1962 O O . GLY A 1 252 ? 14.009 -13.530 -25.396 1.00 80.50 252 GLY A O 1
ATOM 1963 N N . VAL A 1 253 ? 14.655 -14.196 -23.342 1.00 91.12 253 VAL A N 1
ATOM 1964 C CA . VAL A 1 253 ? 15.047 -12.875 -22.816 1.00 91.12 253 VAL A CA 1
ATOM 1965 C C . VAL A 1 253 ? 16.563 -12.792 -22.643 1.00 91.12 253 VAL A C 1
ATOM 1967 O O . VAL A 1 253 ? 17.167 -13.634 -21.978 1.00 91.12 253 VAL A O 1
ATOM 1970 N N . HIS A 1 254 ? 17.174 -11.736 -23.170 1.00 94.38 254 HIS A N 1
ATOM 1971 C CA . HIS A 1 254 ? 18.589 -11.423 -22.999 1.00 94.38 254 HIS A CA 1
ATOM 1972 C C . HIS A 1 254 ? 18.768 -10.192 -22.101 1.00 94.38 254 HIS A C 1
ATOM 1974 O O . HIS A 1 254 ? 18.114 -9.165 -22.285 1.00 94.38 254 HIS A O 1
ATOM 1980 N N . THR A 1 255 ? 19.654 -10.297 -21.109 1.00 94.81 255 THR A N 1
ATOM 1981 C CA . THR A 1 255 ? 19.999 -9.207 -20.183 1.00 94.81 255 THR A CA 1
ATOM 1982 C C . THR A 1 255 ? 21.338 -8.593 -20.565 1.00 94.81 255 THR A C 1
ATOM 1984 O O . THR A 1 255 ? 22.287 -9.330 -20.819 1.00 9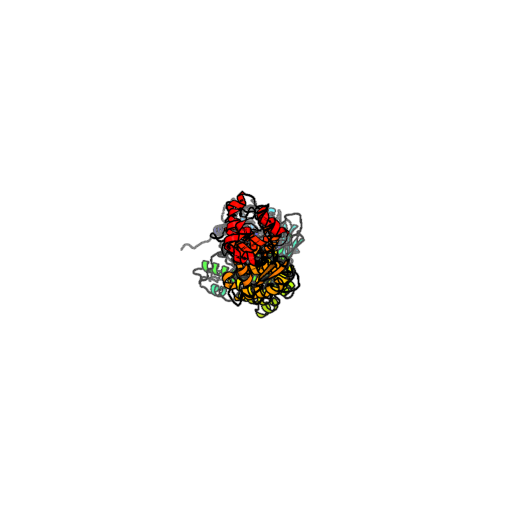4.81 255 THR A O 1
ATOM 1987 N N . PHE A 1 256 ? 21.452 -7.271 -20.500 1.00 95.19 256 PHE A N 1
ATOM 1988 C CA . PHE A 1 256 ? 22.691 -6.551 -20.782 1.00 95.19 256 PHE A CA 1
ATOM 1989 C C . PHE A 1 256 ? 22.866 -5.342 -19.856 1.00 95.19 256 PHE A C 1
ATOM 1991 O O . PHE A 1 256 ? 21.948 -4.945 -19.138 1.00 95.19 256 PHE A O 1
ATOM 1998 N N . GLY A 1 257 ? 24.059 -4.746 -19.836 1.00 94.56 257 GLY A N 1
ATOM 1999 C CA . GLY A 1 257 ? 24.317 -3.592 -18.977 1.00 94.56 257 GLY A CA 1
ATOM 2000 C C . GLY A 1 257 ? 25.776 -3.160 -18.923 1.00 94.56 257 GLY A C 1
ATOM 2001 O O . GLY A 1 257 ? 26.697 -3.882 -19.328 1.00 94.56 257 GLY A O 1
ATOM 2002 N N . GLY A 1 258 ? 25.990 -1.960 -18.394 1.00 94.56 258 GLY A N 1
ATOM 2003 C CA . GLY A 1 258 ? 27.306 -1.340 -18.356 1.00 94.56 258 GLY A CA 1
ATOM 2004 C C . GLY A 1 258 ? 27.304 0.049 -17.734 1.00 94.56 258 GLY A C 1
ATOM 2005 O O . GLY A 1 258 ? 26.361 0.455 -17.050 1.00 94.56 258 GLY A O 1
ATOM 2006 N N . LYS A 1 259 ? 28.395 0.770 -17.978 1.00 94.56 259 LYS A N 1
ATOM 2007 C CA . LYS A 1 259 ? 28.603 2.147 -17.535 1.00 94.56 259 LYS A CA 1
ATOM 2008 C C . LYS A 1 259 ? 28.970 3.024 -18.721 1.00 94.56 259 LYS A C 1
ATOM 2010 O O . LYS A 1 259 ? 29.657 2.563 -19.628 1.00 94.56 259 LYS A O 1
ATOM 2015 N N . ILE A 1 260 ? 28.513 4.267 -18.702 1.00 93.81 260 ILE A N 1
ATOM 2016 C CA . ILE A 1 260 ? 28.847 5.273 -19.707 1.00 93.81 260 ILE A CA 1
ATOM 2017 C C . ILE A 1 260 ? 29.594 6.396 -19.001 1.00 93.81 260 ILE A C 1
ATOM 2019 O O . ILE A 1 260 ? 29.068 7.015 -18.076 1.00 93.81 260 ILE A O 1
ATOM 2023 N N . GLU A 1 261 ? 30.830 6.623 -19.420 1.00 92.56 261 GLU A N 1
ATOM 2024 C CA . GLU A 1 261 ? 31.670 7.713 -18.944 1.00 92.56 261 GLU A CA 1
ATOM 2025 C C . GLU A 1 261 ? 31.473 8.928 -19.846 1.00 92.56 261 GLU A C 1
ATOM 2027 O O . GLU A 1 261 ? 31.511 8.813 -21.071 1.00 92.56 261 GLU A O 1
ATOM 2032 N N . THR A 1 262 ? 31.248 10.089 -19.233 1.00 88.88 262 THR A N 1
ATOM 2033 C CA . THR A 1 262 ? 31.013 11.352 -19.936 1.00 88.88 262 THR A CA 1
ATOM 2034 C C . THR A 1 262 ? 32.111 12.356 -19.600 1.00 88.88 262 THR A C 1
ATOM 2036 O O . THR A 1 262 ? 32.383 12.635 -18.430 1.00 88.88 262 THR A O 1
ATOM 2039 N N . ALA A 1 263 ? 32.720 12.953 -20.622 1.00 84.81 263 ALA A N 1
ATOM 2040 C CA . ALA A 1 263 ? 33.666 14.061 -20.507 1.00 84.81 263 ALA A CA 1
ATOM 2041 C C . ALA A 1 263 ? 33.180 15.270 -21.336 1.00 84.81 263 ALA A C 1
ATOM 2043 O O . ALA A 1 263 ? 32.533 15.070 -22.366 1.00 84.81 263 ALA A O 1
ATOM 2044 N N . PRO A 1 264 ? 33.465 16.523 -20.919 1.00 76.94 264 PRO A N 1
ATOM 2045 C CA . PRO A 1 264 ? 34.370 16.941 -19.836 1.00 76.94 264 PRO A CA 1
ATOM 2046 C C . PRO A 1 264 ? 33.764 16.922 -18.421 1.00 76.94 264 PRO A C 1
ATOM 2048 O O . PRO A 1 264 ? 34.491 17.151 -17.458 1.00 76.94 264 PRO A O 1
ATOM 2051 N N . GLU A 1 265 ? 32.469 16.631 -18.277 1.00 74.31 265 GLU A N 1
ATOM 2052 C CA . GLU A 1 265 ? 31.740 16.659 -16.994 1.00 74.31 265 GLU A CA 1
ATOM 2053 C C . GLU A 1 265 ? 32.246 15.635 -15.959 1.00 74.31 265 GLU A C 1
ATOM 2055 O O . GLU A 1 265 ? 31.988 15.795 -14.767 1.00 74.31 265 GLU A O 1
ATOM 2060 N N . ARG A 1 266 ? 33.003 14.615 -16.394 1.00 80.19 266 ARG A N 1
ATOM 2061 C CA . ARG A 1 266 ? 33.540 13.517 -15.567 1.00 80.19 266 ARG A CA 1
ATOM 2062 C C . ARG A 1 266 ? 32.448 12.826 -14.746 1.00 80.19 266 ARG A C 1
ATOM 2064 O O . ARG A 1 266 ? 32.627 12.551 -13.560 1.00 80.19 266 ARG A O 1
ATOM 2071 N N . SER A 1 267 ? 31.317 12.551 -15.388 1.00 84.56 267 SER A N 1
ATOM 2072 C CA . SER A 1 267 ? 30.205 11.807 -14.801 1.00 84.56 267 SER A CA 1
ATOM 2073 C C . SER A 1 267 ? 30.186 10.371 -15.326 1.00 84.56 267 SER A C 1
ATOM 2075 O O . SER A 1 267 ? 30.639 10.081 -16.435 1.00 84.56 267 SER A O 1
ATOM 2077 N N . THR A 1 268 ? 29.679 9.447 -14.510 1.00 89.81 268 THR A N 1
ATOM 2078 C CA . THR A 1 268 ? 29.499 8.047 -14.903 1.00 89.81 268 THR A CA 1
ATOM 2079 C C . THR A 1 268 ? 28.052 7.652 -14.681 1.00 89.81 268 THR A C 1
ATOM 2081 O O . THR A 1 268 ? 27.595 7.580 -13.540 1.00 89.81 268 THR A O 1
ATOM 2084 N N . ALA A 1 269 ? 27.339 7.357 -15.762 1.00 91.69 269 ALA A N 1
ATOM 2085 C CA . ALA A 1 269 ? 26.009 6.777 -15.690 1.00 91.69 269 ALA A CA 1
ATOM 2086 C C . ALA A 1 269 ? 26.095 5.250 -15.731 1.00 91.69 269 ALA A C 1
ATOM 2088 O O . ALA A 1 269 ? 26.980 4.676 -16.364 1.00 91.69 269 ALA A O 1
ATOM 2089 N N . SER A 1 270 ? 25.183 4.576 -15.039 1.00 94.00 270 SER A N 1
ATOM 2090 C CA . SER A 1 270 ? 25.068 3.112 -15.063 1.00 94.00 270 SER A CA 1
ATOM 2091 C C . SER A 1 270 ? 23.744 2.724 -15.696 1.00 94.00 270 SER A C 1
ATOM 2093 O O . SER A 1 270 ? 22.753 3.425 -15.504 1.00 94.00 270 SER A O 1
ATOM 2095 N N . PHE A 1 271 ? 23.709 1.618 -16.432 1.00 95.69 271 PHE A N 1
ATOM 2096 C CA . PHE A 1 271 ? 22.462 1.122 -17.000 1.00 95.69 271 PHE A CA 1
ATOM 2097 C C . PHE A 1 271 ? 22.361 -0.397 -16.954 1.00 95.69 271 PHE A C 1
ATOM 2099 O O . PHE A 1 271 ? 23.358 -1.123 -17.015 1.00 95.69 271 PHE A O 1
ATOM 2106 N N . VAL A 1 272 ? 21.117 -0.854 -16.900 1.00 96.88 272 VAL A N 1
ATOM 2107 C CA . VAL A 1 272 ? 20.713 -2.243 -17.116 1.00 96.88 272 VAL A CA 1
ATOM 2108 C C . VAL A 1 272 ? 19.696 -2.282 -18.250 1.00 96.88 272 VAL A C 1
ATOM 2110 O O . VAL A 1 272 ? 18.984 -1.305 -18.486 1.00 96.88 272 VAL A O 1
ATOM 2113 N N . GLY A 1 273 ? 19.633 -3.393 -18.970 1.00 96.56 273 GLY A N 1
ATOM 2114 C CA . GLY A 1 273 ? 18.724 -3.575 -20.089 1.00 96.56 273 GLY A CA 1
ATOM 2115 C C . GLY A 1 273 ? 18.277 -5.018 -20.250 1.00 96.56 273 GLY A C 1
ATOM 2116 O O . GLY A 1 273 ? 18.983 -5.955 -19.871 1.00 96.56 273 GLY A O 1
ATOM 2117 N N . ARG A 1 274 ? 17.085 -5.181 -20.817 1.00 95.94 274 ARG A N 1
ATOM 2118 C CA . ARG A 1 274 ? 16.514 -6.462 -21.230 1.00 95.94 274 ARG A CA 1
ATOM 2119 C C . ARG A 1 274 ? 15.960 -6.340 -22.634 1.00 95.94 274 ARG A C 1
ATOM 2121 O O . ARG A 1 274 ? 15.378 -5.314 -22.967 1.00 95.94 274 ARG A O 1
ATOM 2128 N N . GLU A 1 275 ? 16.111 -7.384 -23.427 1.00 95.75 275 GLU A N 1
ATOM 2129 C CA . GLU A 1 275 ? 15.470 -7.530 -24.731 1.00 95.75 275 GLU A CA 1
ATOM 2130 C C . GLU A 1 275 ? 14.866 -8.925 -24.870 1.00 95.75 275 GLU A C 1
ATOM 2132 O O . GLU A 1 275 ? 15.352 -9.872 -24.250 1.00 95.75 275 GLU A O 1
ATOM 2137 N N . ALA A 1 276 ? 13.798 -9.046 -25.651 1.00 95.06 276 ALA A N 1
ATOM 2138 C CA . ALA A 1 276 ? 13.056 -10.286 -25.817 1.00 95.06 276 ALA A CA 1
ATOM 2139 C C . ALA A 1 276 ? 12.510 -10.437 -27.240 1.00 95.06 276 ALA A C 1
ATOM 2141 O O . ALA A 1 276 ? 12.204 -9.443 -27.907 1.00 95.06 276 ALA A O 1
ATOM 2142 N N . MET A 1 277 ? 12.364 -11.693 -27.668 1.00 92.12 277 MET A N 1
ATOM 2143 C CA . MET A 1 277 ? 11.619 -12.096 -28.863 1.00 92.12 277 MET A CA 1
ATOM 2144 C C . MET A 1 277 ? 10.338 -12.828 -28.456 1.00 92.12 277 MET A C 1
ATOM 2146 O O . MET A 1 277 ? 10.375 -13.680 -27.575 1.00 92.12 277 MET A O 1
ATOM 2150 N N . ALA A 1 278 ? 9.232 -12.554 -29.147 1.00 88.75 278 ALA A N 1
ATOM 2151 C CA . ALA A 1 278 ? 7.993 -13.326 -29.051 1.00 88.75 278 ALA A CA 1
ATOM 2152 C C . ALA A 1 278 ? 7.651 -13.941 -30.416 1.00 88.75 278 ALA A C 1
ATOM 2154 O O . ALA A 1 278 ? 6.890 -13.384 -31.206 1.00 88.75 278 ALA A O 1
ATOM 2155 N N . LEU A 1 279 ? 8.273 -15.080 -30.727 1.00 83.69 279 LEU A N 1
ATOM 2156 C CA . LEU A 1 279 ? 8.182 -15.707 -32.052 1.00 83.69 279 LEU A CA 1
ATOM 2157 C C . LEU A 1 279 ? 6.806 -16.323 -32.356 1.00 83.69 279 LEU A C 1
ATOM 2159 O O . LEU A 1 279 ? 6.480 -16.507 -33.530 1.00 83.69 279 LEU A O 1
ATOM 2163 N N . ASP A 1 280 ? 6.001 -16.583 -31.324 1.00 81.56 280 ASP A N 1
ATOM 2164 C CA . ASP A 1 280 ? 4.701 -17.249 -31.401 1.00 81.56 280 ASP A CA 1
ATOM 2165 C C . ASP A 1 280 ? 3.541 -16.366 -30.901 1.00 81.56 280 ASP A C 1
ATOM 2167 O O . ASP A 1 280 ? 3.715 -15.238 -30.438 1.00 81.56 280 ASP A O 1
ATOM 2171 N N . GLY A 1 281 ? 2.315 -16.884 -31.016 1.00 89.50 281 GLY A N 1
ATOM 2172 C CA . GLY A 1 281 ? 1.099 -16.210 -30.567 1.00 89.50 281 GLY A CA 1
ATOM 2173 C C . GLY A 1 281 ? 0.630 -15.107 -31.515 1.00 89.50 281 GLY A C 1
ATOM 2174 O O . GLY A 1 281 ? 0.792 -15.180 -32.736 1.00 89.50 281 GLY A O 1
ATOM 2175 N N . ARG A 1 282 ? 0.019 -14.068 -30.948 1.00 90.69 282 ARG A N 1
ATOM 2176 C CA . ARG A 1 282 ? -0.735 -13.065 -31.706 1.00 90.69 282 ARG A CA 1
ATOM 2177 C C . ARG A 1 282 ? 0.120 -12.230 -32.662 1.00 90.69 282 ARG A C 1
ATOM 2179 O O . ARG A 1 282 ? -0.335 -11.901 -33.753 1.00 90.69 282 ARG A O 1
ATOM 2186 N N . LEU A 1 283 ? 1.376 -11.937 -32.318 1.00 91.19 283 LEU A N 1
ATOM 2187 C CA . LEU A 1 283 ? 2.300 -11.248 -33.231 1.00 91.19 283 LEU A CA 1
ATOM 2188 C C . LEU A 1 283 ? 2.591 -12.095 -34.480 1.00 91.19 283 LEU A C 1
ATOM 2190 O O . LEU A 1 283 ? 2.585 -11.579 -35.599 1.00 91.19 283 LEU A O 1
ATOM 2194 N N . ALA A 1 284 ? 2.781 -13.407 -34.313 1.00 90.50 284 ALA A N 1
ATOM 2195 C CA . ALA A 1 284 ? 2.977 -14.326 -35.430 1.00 90.50 284 ALA A CA 1
ATOM 2196 C C . ALA A 1 284 ? 1.719 -14.445 -36.308 1.00 90.50 284 ALA A C 1
ATOM 2198 O O . ALA A 1 284 ? 1.825 -14.528 -37.532 1.00 90.50 284 ALA A O 1
ATOM 2199 N N . GLU A 1 285 ? 0.530 -14.417 -35.701 1.00 91.44 285 GLU A N 1
ATOM 2200 C CA . GLU A 1 285 ? -0.750 -14.390 -36.419 1.00 91.44 285 GLU A CA 1
ATOM 2201 C C . GLU A 1 285 ? -0.907 -13.110 -37.247 1.00 91.44 285 GLU A C 1
ATOM 2203 O O . GLU A 1 285 ? -1.208 -13.190 -38.439 1.00 91.44 285 GLU A O 1
ATOM 2208 N N . LEU A 1 286 ? -0.625 -11.941 -36.659 1.00 90.94 286 LEU A N 1
ATOM 2209 C CA . LEU A 1 286 ? -0.705 -10.644 -37.339 1.00 90.94 286 LEU A CA 1
ATOM 2210 C C . LEU A 1 286 ? 0.219 -10.578 -38.565 1.00 90.94 286 LEU A C 1
ATOM 2212 O O . LEU A 1 286 ? -0.220 -10.136 -39.630 1.00 90.94 286 LEU A O 1
ATOM 2216 N N . LYS A 1 287 ? 1.453 -11.097 -38.465 1.00 89.50 287 LYS A N 1
ATOM 2217 C CA . LYS A 1 287 ? 2.394 -11.185 -39.603 1.00 89.50 287 LYS A CA 1
ATOM 2218 C C . LYS A 1 287 ? 1.873 -12.002 -40.785 1.00 89.50 287 LYS A C 1
ATOM 2220 O O . LYS A 1 287 ? 2.288 -11.762 -41.914 1.00 89.50 287 LYS A O 1
ATOM 2225 N N . ARG A 1 288 ? 1.006 -12.989 -40.542 1.00 88.69 288 ARG A N 1
ATOM 2226 C CA . ARG A 1 288 ? 0.468 -13.884 -41.584 1.00 88.69 288 ARG A CA 1
ATOM 2227 C C . ARG A 1 288 ? -0.783 -13.330 -42.263 1.00 88.69 288 ARG A C 1
ATOM 2229 O O . ARG A 1 288 ? -1.272 -13.936 -43.214 1.00 88.69 288 ARG A O 1
ATOM 2236 N N . THR A 1 289 ? -1.326 -12.218 -41.778 1.00 88.56 289 THR A N 1
ATOM 2237 C CA . THR A 1 289 ? -2.522 -11.613 -42.370 1.00 88.56 289 THR A CA 1
ATOM 2238 C C . THR A 1 289 ? -2.220 -11.009 -43.752 1.00 88.56 289 THR A C 1
ATOM 2240 O O . THR A 1 289 ? -1.108 -10.538 -44.003 1.00 88.56 289 THR A O 1
ATOM 2243 N N . PRO A 1 290 ? -3.216 -10.944 -44.655 1.00 86.38 290 PRO A N 1
ATOM 2244 C CA . PRO A 1 290 ? -3.040 -10.335 -45.976 1.00 86.38 290 PRO A CA 1
ATOM 2245 C C . PRO A 1 290 ? -2.858 -8.809 -45.927 1.00 86.38 290 PRO A C 1
ATOM 2247 O O . PRO A 1 290 ? -2.475 -8.210 -46.927 1.00 86.38 290 PRO A O 1
ATOM 2250 N N . HIS A 1 291 ? -3.135 -8.176 -44.783 1.00 88.31 291 HIS A N 1
ATOM 2251 C CA . HIS A 1 291 ? -2.986 -6.734 -44.581 1.00 88.31 291 HIS A CA 1
ATOM 2252 C C . HIS A 1 291 ? -1.570 -6.323 -44.159 1.00 88.31 291 HIS A C 1
ATOM 2254 O O . HIS A 1 291 ? -1.326 -5.127 -43.979 1.00 88.31 291 HIS A O 1
ATOM 2260 N N . TRP A 1 292 ? -0.641 -7.278 -43.994 1.00 89.56 292 TRP A N 1
ATOM 2261 C CA . TRP A 1 292 ? 0.751 -6.956 -43.694 1.00 89.56 292 TRP A CA 1
ATOM 2262 C C . TRP A 1 292 ? 1.335 -6.060 -44.799 1.00 89.56 292 TRP A C 1
ATOM 2264 O O . TRP A 1 292 ? 1.242 -6.420 -45.978 1.00 89.56 292 TRP A O 1
ATOM 2274 N N . PRO A 1 293 ? 1.924 -4.896 -44.465 1.00 83.12 293 PRO A N 1
ATOM 2275 C CA . PRO A 1 293 ? 2.393 -3.964 -45.478 1.00 83.12 293 PRO A CA 1
ATOM 2276 C C . PRO A 1 293 ? 3.452 -4.600 -46.380 1.00 83.12 293 PRO A C 1
ATOM 2278 O O . PRO A 1 293 ? 4.307 -5.359 -45.922 1.00 83.12 293 PRO A O 1
ATOM 2281 N N . GLN A 1 294 ? 3.418 -4.258 -47.664 1.00 81.94 294 GLN A N 1
ATOM 2282 C CA . GLN A 1 294 ? 4.417 -4.676 -48.644 1.00 81.94 294 GLN A CA 1
ATOM 2283 C C . GLN A 1 294 ? 5.176 -3.458 -49.171 1.00 81.94 294 GLN A C 1
ATOM 2285 O O . GLN A 1 294 ? 4.625 -2.361 -49.265 1.00 81.94 294 GLN A O 1
ATOM 2290 N N . THR A 1 295 ? 6.441 -3.654 -49.527 1.00 74.25 295 THR A N 1
ATOM 2291 C CA . THR A 1 295 ? 7.313 -2.633 -50.112 1.00 74.25 295 THR A CA 1
ATOM 2292 C C . THR A 1 295 ? 8.048 -3.199 -51.324 1.00 74.25 295 THR A C 1
ATOM 2294 O O . THR A 1 295 ? 8.303 -4.398 -51.395 1.00 74.25 295 THR A O 1
ATOM 2297 N N . ILE A 1 296 ? 8.392 -2.355 -52.293 1.00 68.25 296 ILE A N 1
ATOM 2298 C CA . ILE A 1 296 ? 9.220 -2.739 -53.444 1.00 68.25 296 ILE A CA 1
ATOM 2299 C C . ILE A 1 296 ? 10.612 -2.169 -53.197 1.00 68.25 296 ILE A C 1
ATOM 2301 O O . ILE A 1 296 ? 10.753 -0.997 -52.847 1.00 68.25 296 ILE A O 1
ATOM 2305 N N . THR A 1 297 ? 11.641 -3.001 -53.342 1.00 63.59 297 THR A N 1
ATOM 2306 C CA . THR A 1 297 ? 13.029 -2.589 -53.099 1.00 63.59 297 THR A CA 1
ATOM 2307 C C . THR A 1 297 ? 13.784 -2.477 -54.414 1.00 63.59 297 THR A C 1
ATOM 2309 O O . THR A 1 297 ? 13.409 -3.064 -55.420 1.00 63.59 297 THR A O 1
ATOM 2312 N N . VAL A 1 298 ? 14.895 -1.753 -54.414 1.00 59.38 298 VAL A N 1
ATOM 2313 C CA . VAL A 1 298 ? 15.758 -1.612 -55.605 1.00 59.38 298 VAL A CA 1
ATOM 2314 C C . VAL A 1 298 ? 16.379 -2.946 -56.002 1.00 59.38 298 VAL A C 1
ATOM 2316 O O . VAL A 1 298 ? 16.646 -3.203 -57.169 1.00 59.38 298 VAL A O 1
ATOM 2319 N N . LEU A 1 299 ? 16.591 -3.808 -55.007 1.00 61.97 299 LEU A N 1
ATOM 2320 C CA . LEU A 1 299 ? 17.178 -5.130 -55.178 1.00 61.97 299 LEU A CA 1
ATOM 2321 C C . LEU A 1 299 ? 16.174 -6.144 -55.745 1.00 61.97 299 LEU A C 1
ATOM 2323 O O . LEU A 1 299 ? 16.592 -7.172 -56.272 1.00 61.97 299 LEU A O 1
ATOM 2327 N N . SER A 1 300 ? 14.865 -5.882 -55.633 1.00 65.19 300 SER A N 1
ATOM 2328 C CA . SER A 1 300 ? 13.811 -6.782 -56.101 1.00 65.19 300 SER A CA 1
ATOM 2329 C C . SER A 1 300 ? 12.619 -6.007 -56.673 1.00 65.19 300 SER A C 1
ATOM 2331 O O . SER A 1 300 ? 11.909 -5.346 -55.912 1.00 65.19 300 SER A O 1
ATOM 2333 N N . PRO A 1 301 ? 12.300 -6.175 -57.971 1.00 68.25 301 PRO A N 1
ATOM 2334 C CA . PRO A 1 301 ? 11.133 -5.548 -58.593 1.00 68.25 301 PRO A CA 1
ATOM 2335 C C . PRO A 1 301 ? 9.794 -6.148 -58.123 1.00 68.25 301 PRO A C 1
ATOM 2337 O O . PRO A 1 301 ? 8.738 -5.656 -58.514 1.00 68.25 301 PRO A O 1
ATOM 2340 N N . GLN A 1 302 ? 9.818 -7.213 -57.313 1.00 78.62 302 GLN A N 1
ATOM 2341 C CA . GLN A 1 302 ? 8.627 -7.816 -56.709 1.00 78.62 302 GLN A CA 1
ATOM 2342 C C . GLN A 1 302 ? 8.364 -7.243 -55.306 1.00 78.62 302 GLN A C 1
ATOM 2344 O O . GLN A 1 302 ? 9.333 -7.049 -54.560 1.00 78.62 302 GLN A O 1
ATOM 2349 N N . PRO A 1 303 ? 7.090 -7.024 -54.914 1.00 75.81 303 PRO A N 1
ATOM 2350 C CA . PRO A 1 303 ? 6.736 -6.633 -53.553 1.00 75.81 303 PRO A CA 1
ATOM 2351 C C . PRO A 1 303 ? 7.241 -7.657 -52.533 1.00 75.81 303 PRO A C 1
ATOM 2353 O O . PRO A 1 303 ? 6.984 -8.854 -52.654 1.00 75.81 303 PRO A O 1
ATOM 2356 N N . VAL A 1 304 ? 7.937 -7.177 -51.509 1.00 78.56 304 VAL A N 1
ATOM 2357 C CA . VAL A 1 304 ? 8.376 -7.962 -50.353 1.00 78.56 304 VAL A CA 1
ATOM 2358 C C . VAL A 1 304 ? 7.658 -7.467 -49.094 1.00 78.56 304 VAL A C 1
ATOM 2360 O O . VAL A 1 304 ? 7.356 -6.274 -49.000 1.00 78.56 304 VAL A O 1
ATOM 2363 N N . PRO A 1 305 ? 7.354 -8.342 -48.119 1.00 79.38 305 PRO A N 1
ATOM 2364 C CA . PRO A 1 305 ? 6.798 -7.918 -46.838 1.00 79.38 305 PRO A CA 1
ATOM 2365 C C . PRO A 1 305 ? 7.683 -6.865 -46.166 1.00 79.38 305 PRO A C 1
ATOM 2367 O O . PRO A 1 305 ? 8.906 -6.990 -46.135 1.00 79.38 305 PRO A O 1
ATOM 2370 N N . GLU A 1 306 ? 7.061 -5.825 -45.621 1.00 78.12 306 GLU A N 1
ATOM 2371 C CA . GLU A 1 306 ? 7.761 -4.807 -44.849 1.00 78.12 306 GLU A CA 1
ATOM 2372 C C . GLU A 1 306 ? 8.345 -5.428 -43.572 1.00 78.12 306 GLU A C 1
ATOM 2374 O O . GLU A 1 306 ? 7.724 -6.285 -42.938 1.00 78.12 306 GLU A O 1
ATOM 2379 N N . LYS A 1 307 ? 9.541 -4.984 -43.177 1.00 76.75 307 LYS A N 1
ATOM 2380 C CA . LYS A 1 307 ? 10.194 -5.456 -41.957 1.00 76.75 307 LYS A CA 1
ATOM 2381 C C . LYS A 1 307 ? 9.357 -5.136 -40.715 1.00 76.75 307 LYS A C 1
ATOM 2383 O O . LYS A 1 307 ? 8.984 -3.984 -40.484 1.00 76.75 307 LYS A O 1
ATOM 2388 N N . GLY A 1 308 ? 9.178 -6.143 -39.870 1.00 81.38 308 GLY A N 1
ATOM 2389 C CA . GLY A 1 308 ? 8.699 -6.011 -38.499 1.00 81.38 308 GLY A CA 1
ATOM 2390 C C . GLY A 1 308 ? 9.058 -7.282 -37.755 1.00 81.38 308 GLY A C 1
ATOM 2391 O O . GLY A 1 308 ? 8.706 -8.359 -38.217 1.00 81.38 308 GLY A O 1
ATOM 2392 N N . GLU A 1 309 ? 9.793 -7.185 -36.653 1.00 87.88 309 GLU A N 1
ATOM 2393 C CA . GLU A 1 309 ? 10.167 -8.338 -35.830 1.00 87.88 309 GLU A CA 1
ATOM 2394 C C . GLU A 1 309 ? 9.446 -8.284 -34.490 1.00 87.88 309 GLU A C 1
ATOM 2396 O O . GLU A 1 309 ? 9.259 -7.182 -33.980 1.00 87.88 309 GLU A O 1
ATOM 2401 N N . PRO A 1 310 ? 9.017 -9.416 -33.902 1.00 91.56 310 PRO A N 1
ATOM 2402 C CA . PRO A 1 310 ? 8.337 -9.420 -32.611 1.00 91.56 310 PRO A CA 1
ATOM 2403 C C . PRO A 1 310 ? 9.356 -9.233 -31.475 1.00 91.56 310 PRO A C 1
ATOM 2405 O O . PRO A 1 310 ? 9.486 -10.061 -30.579 1.00 91.56 310 PRO A O 1
ATOM 2408 N N . HIS A 1 311 ? 10.133 -8.160 -31.576 1.00 93.44 311 HIS A N 1
ATOM 2409 C CA . HIS A 1 311 ? 11.269 -7.825 -30.740 1.00 93.44 311 HIS A CA 1
ATOM 2410 C C . HIS A 1 311 ? 10.978 -6.551 -29.963 1.00 93.44 311 HIS A C 1
ATOM 2412 O O . HIS A 1 311 ? 10.501 -5.551 -30.518 1.00 93.44 311 HIS A O 1
ATOM 2418 N N . GLY A 1 312 ? 11.295 -6.603 -28.677 1.00 94.75 312 GLY A N 1
ATOM 2419 C CA . GLY A 1 312 ? 11.175 -5.485 -27.761 1.00 94.75 312 GLY A CA 1
ATOM 2420 C C . GLY A 1 312 ? 12.341 -5.444 -26.788 1.00 94.75 312 GLY A C 1
ATOM 2421 O O . GLY A 1 312 ? 12.976 -6.460 -26.509 1.00 94.75 312 GLY A O 1
ATOM 2422 N N . ALA A 1 313 ? 12.627 -4.261 -26.258 1.00 96.06 313 ALA A N 1
ATOM 2423 C CA . ALA A 1 313 ? 13.627 -4.068 -25.226 1.00 96.06 313 ALA A CA 1
ATOM 2424 C C . ALA A 1 313 ? 13.256 -2.927 -24.281 1.00 96.06 313 ALA A C 1
ATOM 2426 O O . ALA A 1 313 ? 12.572 -1.976 -24.651 1.00 96.06 313 ALA A O 1
ATOM 2427 N N . ALA A 1 314 ? 13.758 -3.002 -23.058 1.00 97.06 314 ALA A N 1
ATOM 2428 C CA . ALA A 1 314 ? 13.663 -1.939 -22.076 1.00 97.06 314 ALA A CA 1
ATOM 2429 C C . ALA A 1 314 ? 15.038 -1.723 -21.443 1.00 97.06 314 ALA A C 1
ATOM 2431 O O . ALA A 1 314 ? 15.684 -2.680 -21.011 1.00 97.06 314 ALA A O 1
ATOM 2432 N N . THR A 1 315 ? 15.487 -0.472 -21.366 1.00 96.50 315 THR A N 1
ATOM 2433 C CA . THR A 1 315 ? 16.699 -0.101 -20.623 1.00 96.50 315 THR A CA 1
ATOM 2434 C C . THR A 1 315 ? 16.367 0.887 -19.522 1.00 96.50 315 THR A C 1
ATOM 2436 O O . THR A 1 315 ? 15.482 1.724 -19.680 1.00 96.50 315 THR A O 1
ATOM 2439 N N . LEU A 1 316 ? 17.065 0.773 -18.393 1.00 96.81 316 LEU A N 1
ATOM 2440 C CA . LEU A 1 316 ? 17.021 1.721 -17.290 1.00 96.81 316 LEU A CA 1
ATOM 2441 C C . LEU A 1 316 ? 18.417 2.308 -17.105 1.00 96.81 316 LEU A C 1
ATOM 2443 O O . LEU A 1 316 ? 19.338 1.603 -16.694 1.00 96.81 316 LEU A O 1
ATOM 2447 N N . LEU A 1 317 ? 18.553 3.598 -17.392 1.00 95.06 317 LEU A N 1
ATOM 2448 C CA . LEU A 1 317 ? 19.765 4.387 -17.191 1.00 95.06 317 LEU A CA 1
ATOM 2449 C C . LEU A 1 317 ? 19.622 5.225 -15.915 1.00 95.06 317 LEU A C 1
ATOM 2451 O O . LEU A 1 317 ? 18.616 5.913 -15.739 1.00 95.06 317 LEU A O 1
ATOM 2455 N N . ARG A 1 318 ? 20.640 5.200 -15.054 1.00 92.88 318 ARG A N 1
ATOM 2456 C CA . ARG A 1 318 ? 20.790 6.084 -13.893 1.00 92.88 318 ARG A CA 1
ATOM 2457 C C . ARG A 1 318 ? 21.933 7.063 -14.147 1.00 92.88 318 ARG A C 1
ATOM 2459 O O . ARG A 1 318 ? 23.087 6.646 -14.250 1.00 92.88 318 ARG A O 1
ATOM 2466 N N . ILE A 1 319 ? 21.607 8.351 -14.179 1.00 88.31 319 ILE A N 1
ATOM 2467 C CA . ILE A 1 319 ? 22.564 9.458 -14.235 1.00 88.31 319 ILE A CA 1
ATOM 2468 C C . ILE A 1 319 ? 22.635 10.057 -12.821 1.00 88.31 319 ILE A C 1
ATOM 2470 O O . ILE A 1 319 ? 21.642 10.625 -12.351 1.00 88.31 319 ILE A O 1
ATOM 2474 N N . PRO A 1 320 ? 23.751 9.879 -12.092 1.00 77.56 320 PRO A N 1
ATOM 2475 C CA . PRO A 1 320 ? 23.859 10.346 -10.715 1.00 77.56 320 PRO A CA 1
ATOM 2476 C C . PRO A 1 320 ? 23.852 11.875 -10.642 1.00 77.56 320 PRO A C 1
ATOM 2478 O O . PRO A 1 320 ? 24.296 12.560 -11.562 1.00 77.56 320 PRO A O 1
ATOM 2481 N N . TYR A 1 321 ? 23.390 12.412 -9.514 1.00 69.25 321 TYR A N 1
ATOM 2482 C CA . TYR A 1 321 ? 23.504 13.838 -9.236 1.00 69.25 321 TYR A CA 1
ATOM 2483 C C . TYR A 1 321 ? 24.978 14.219 -9.036 1.00 69.25 321 TYR A C 1
ATOM 2485 O O . TYR A 1 321 ? 25.612 13.820 -8.059 1.00 69.25 321 TYR A O 1
ATOM 2493 N N . THR A 1 322 ? 25.537 15.005 -9.953 1.00 60.88 322 THR A N 1
ATOM 2494 C CA . THR A 1 322 ? 26.848 15.636 -9.772 1.00 60.88 322 THR A CA 1
ATOM 2495 C C . THR A 1 322 ? 26.626 17.019 -9.173 1.00 60.88 322 THR A C 1
ATOM 2497 O O . THR A 1 322 ? 26.059 17.881 -9.838 1.00 60.88 322 THR A O 1
ATOM 2500 N N . GLY A 1 323 ? 27.051 17.245 -7.926 1.00 51.44 323 GLY A N 1
ATOM 2501 C CA . GLY A 1 323 ? 26.851 18.493 -7.166 1.00 51.44 323 GLY A CA 1
ATOM 2502 C C . GLY A 1 323 ? 27.589 19.740 -7.690 1.00 51.44 323 GLY A C 1
ATOM 2503 O O . GLY A 1 323 ? 28.124 20.509 -6.897 1.00 51.44 323 GLY A O 1
ATOM 2504 N N . GLY A 1 324 ? 27.651 19.938 -9.008 1.00 51.34 324 GLY A N 1
ATOM 2505 C CA . GLY A 1 324 ? 28.192 21.122 -9.669 1.00 51.34 324 GLY A CA 1
ATOM 2506 C C . GLY A 1 324 ? 27.149 22.233 -9.837 1.00 51.34 324 GLY A C 1
ATOM 2507 O O . GLY A 1 324 ? 25.960 21.986 -9.999 1.00 51.34 324 GLY A O 1
ATOM 2508 N N . VAL A 1 325 ? 27.617 23.482 -9.826 1.00 44.09 325 VAL A N 1
ATOM 2509 C CA . VAL A 1 325 ? 26.841 24.739 -9.710 1.00 44.09 325 VAL A CA 1
ATOM 2510 C C . VAL A 1 325 ? 25.946 25.065 -10.933 1.00 44.09 325 VAL A C 1
ATOM 2512 O O . VAL A 1 325 ? 25.275 26.094 -10.960 1.00 44.09 325 VAL A O 1
ATOM 2515 N N . ALA A 1 326 ? 25.862 24.199 -11.946 1.00 43.59 326 ALA A N 1
ATOM 2516 C CA . ALA A 1 326 ? 25.083 24.448 -13.158 1.00 43.59 326 ALA A CA 1
ATOM 2517 C C . ALA A 1 326 ? 23.851 23.527 -13.238 1.00 43.59 326 ALA A C 1
ATOM 2519 O O . ALA A 1 326 ? 23.926 22.419 -13.750 1.00 43.59 326 ALA A O 1
ATOM 2520 N N . ARG A 1 327 ? 22.707 24.053 -12.768 1.00 45.69 327 ARG A N 1
ATOM 2521 C CA . ARG A 1 327 ? 21.340 23.486 -12.822 1.00 45.69 327 ARG A CA 1
ATOM 2522 C C . ARG A 1 327 ? 21.130 22.187 -12.027 1.00 45.69 327 ARG A C 1
ATOM 2524 O O . ARG A 1 327 ? 21.355 21.088 -12.514 1.00 45.69 327 ARG A O 1
ATOM 2531 N N . ILE A 1 328 ? 20.547 22.334 -10.834 1.00 53.12 328 ILE A N 1
ATOM 2532 C CA . ILE A 1 328 ? 19.900 21.240 -10.093 1.00 53.12 328 ILE A CA 1
ATOM 2533 C C . ILE A 1 328 ? 18.689 20.785 -10.919 1.00 53.12 328 ILE A C 1
ATOM 2535 O O . ILE A 1 328 ? 17.614 21.378 -10.835 1.00 53.12 328 ILE A O 1
ATOM 2539 N N . ALA A 1 329 ? 18.867 19.786 -11.780 1.00 63.66 329 ALA A N 1
ATOM 2540 C CA . ALA A 1 329 ? 17.728 19.117 -12.391 1.00 63.66 329 ALA A CA 1
ATOM 2541 C C . ALA A 1 329 ? 16.992 18.328 -11.292 1.00 63.66 329 ALA A C 1
ATOM 2543 O O . ALA A 1 329 ? 17.655 17.638 -10.514 1.00 63.66 329 ALA A O 1
ATOM 2544 N N . PRO A 1 330 ? 15.655 18.431 -11.190 1.00 74.31 330 PRO A N 1
ATOM 2545 C CA . PRO A 1 330 ? 14.902 17.678 -10.195 1.00 74.31 330 PRO A CA 1
ATOM 2546 C C . PRO A 1 330 ? 15.085 16.174 -10.423 1.00 74.31 330 PRO A C 1
ATOM 2548 O O . PRO A 1 330 ? 15.197 15.722 -11.568 1.00 74.31 330 PRO A O 1
ATOM 2551 N N . ALA A 1 331 ? 15.104 15.401 -9.335 1.00 87.38 331 ALA A N 1
ATOM 2552 C CA . ALA A 1 331 ? 15.101 13.952 -9.445 1.00 87.38 331 ALA A CA 1
ATOM 2553 C C . ALA A 1 331 ? 13.809 13.507 -10.132 1.00 87.38 331 ALA A C 1
ATOM 2555 O O . ALA A 1 331 ? 12.704 13.903 -9.756 1.00 87.38 331 ALA A O 1
ATOM 2556 N N . GLN A 1 332 ? 13.958 12.724 -11.193 1.00 92.25 332 GLN A N 1
ATOM 2557 C CA . GLN A 1 332 ? 12.842 12.324 -12.037 1.00 92.25 332 GLN A CA 1
ATOM 2558 C C . GLN A 1 332 ? 13.132 10.997 -12.730 1.00 92.25 332 GLN A C 1
ATOM 2560 O O . GLN A 1 332 ? 14.281 10.676 -13.043 1.00 92.25 332 GLN A O 1
ATOM 2565 N N . LEU A 1 333 ? 12.064 10.268 -13.027 1.00 93.88 333 LEU A N 1
ATOM 2566 C CA . LEU A 1 333 ? 12.041 9.141 -13.943 1.00 93.88 333 LEU A CA 1
ATOM 2567 C C . LEU A 1 333 ? 11.417 9.595 -15.267 1.00 93.88 333 LEU A C 1
ATOM 2569 O O . LEU A 1 333 ? 10.236 9.937 -15.317 1.00 93.88 333 LEU A O 1
ATOM 2573 N N . ARG A 1 334 ? 12.200 9.589 -16.348 1.00 92.88 334 ARG A N 1
ATOM 2574 C CA . ARG A 1 334 ? 11.715 9.854 -17.709 1.00 92.88 334 ARG A CA 1
ATOM 2575 C C . ARG A 1 334 ? 11.506 8.539 -18.457 1.00 92.88 334 ARG A C 1
ATOM 2577 O O . ARG A 1 334 ? 12.425 7.735 -18.525 1.00 92.88 334 ARG A O 1
ATOM 2584 N N . ILE A 1 335 ? 10.343 8.337 -19.063 1.00 93.75 335 ILE A N 1
ATOM 2585 C CA . ILE A 1 335 ? 10.033 7.179 -19.912 1.00 93.75 335 ILE A CA 1
ATOM 2586 C C . ILE A 1 335 ? 9.928 7.663 -21.354 1.00 93.75 335 ILE A C 1
ATOM 2588 O O . ILE A 1 335 ? 9.138 8.559 -21.641 1.00 93.75 335 ILE A O 1
ATOM 2592 N N . SER A 1 336 ? 10.726 7.081 -22.247 1.00 91.12 336 SER A N 1
ATOM 2593 C CA . SER A 1 336 ? 10.772 7.430 -23.672 1.00 91.12 336 SER A CA 1
ATOM 2594 C C . SER A 1 336 ? 10.510 6.198 -24.530 1.00 91.12 336 SER A C 1
ATOM 2596 O O . SER A 1 336 ? 11.086 5.139 -24.282 1.00 91.12 336 SER A O 1
ATOM 2598 N N . TRP A 1 337 ? 9.683 6.344 -25.562 1.00 90.69 337 TRP A N 1
ATOM 2599 C CA . TRP A 1 337 ? 9.458 5.297 -26.556 1.00 90.69 337 TRP A CA 1
ATOM 2600 C C . TRP A 1 337 ? 10.485 5.368 -27.683 1.00 90.69 337 TRP A C 1
ATOM 2602 O O . TRP A 1 337 ? 10.879 6.456 -28.114 1.00 90.69 337 TRP A O 1
ATOM 2612 N N . ALA A 1 338 ? 10.901 4.202 -28.170 1.00 87.69 338 ALA A N 1
ATOM 2613 C CA . ALA A 1 338 ? 11.945 4.074 -29.169 1.00 87.69 338 ALA A CA 1
ATOM 2614 C C . ALA A 1 338 ? 11.642 3.015 -30.233 1.00 87.69 338 ALA A C 1
ATOM 2616 O O . ALA A 1 338 ? 11.134 1.927 -29.960 1.00 87.69 338 ALA A O 1
ATOM 2617 N N . VAL A 1 339 ? 12.074 3.304 -31.456 1.00 85.12 339 VAL A N 1
ATOM 2618 C CA . VAL A 1 339 ? 12.333 2.288 -32.481 1.00 85.12 339 VAL A CA 1
ATOM 2619 C C . VAL A 1 339 ? 13.831 2.342 -32.714 1.00 85.12 339 VAL A C 1
ATOM 2621 O O . VAL A 1 339 ? 14.311 3.104 -33.546 1.00 85.12 339 VAL A O 1
ATOM 2624 N N . PHE A 1 340 ? 14.556 1.612 -31.864 1.00 74.00 340 PHE A N 1
ATOM 2625 C CA . PHE A 1 340 ? 15.994 1.672 -31.604 1.00 74.00 340 PHE A CA 1
ATOM 2626 C C . PHE A 1 340 ? 16.473 2.992 -31.021 1.00 74.00 340 PHE A C 1
ATOM 2628 O O . PHE A 1 340 ? 17.181 2.993 -30.026 1.00 74.00 340 PHE A O 1
ATOM 2635 N N . LEU A 1 341 ? 16.027 4.114 -31.574 1.00 76.75 341 LEU A N 1
ATOM 2636 C CA . LEU A 1 341 ? 16.294 5.448 -31.063 1.00 76.75 341 LEU A CA 1
ATOM 2637 C C . LEU A 1 341 ? 15.002 6.099 -30.547 1.00 76.75 341 LEU A C 1
ATOM 2639 O O . LEU A 1 341 ? 13.917 5.768 -31.038 1.00 76.75 341 LEU A O 1
ATOM 2643 N N . PRO A 1 342 ? 15.090 7.026 -29.571 1.00 77.38 342 PRO A N 1
ATOM 2644 C CA . PRO A 1 342 ? 13.924 7.737 -29.055 1.00 77.38 342 PRO A CA 1
ATOM 2645 C C . PRO A 1 342 ? 13.191 8.481 -30.176 1.00 77.38 342 PRO A C 1
ATOM 2647 O O . PRO A 1 342 ? 13.832 9.193 -30.954 1.00 77.38 342 PRO A O 1
ATOM 2650 N N . ILE A 1 343 ? 11.866 8.358 -30.235 1.00 73.44 343 ILE A N 1
ATOM 2651 C CA . ILE A 1 343 ? 11.049 8.888 -31.340 1.00 73.44 343 ILE A CA 1
ATOM 2652 C C . ILE A 1 343 ? 10.912 10.413 -31.238 1.00 73.44 343 ILE A C 1
ATOM 2654 O O . ILE A 1 343 ? 11.295 11.129 -32.160 1.00 73.44 343 ILE A O 1
ATOM 2658 N N . SER A 1 344 ? 10.439 10.930 -30.101 1.00 68.88 344 SER A N 1
ATOM 2659 C CA . SER A 1 344 ? 10.342 12.373 -29.846 1.00 68.88 344 SER A CA 1
ATOM 2660 C C . SER A 1 344 ? 10.359 12.686 -28.350 1.00 68.88 344 SER A C 1
ATOM 2662 O O . SER A 1 344 ? 9.770 11.957 -27.550 1.00 68.88 344 SER A O 1
ATOM 2664 N N . ASP A 1 345 ? 11.008 13.787 -27.965 1.00 64.00 345 ASP A N 1
ATOM 2665 C CA . ASP A 1 345 ? 11.105 14.190 -26.555 1.00 64.00 345 ASP A CA 1
ATOM 2666 C C . ASP A 1 345 ? 9.738 14.632 -26.003 1.00 64.00 345 ASP A C 1
ATOM 2668 O O . ASP A 1 345 ? 9.434 14.363 -24.844 1.00 64.00 345 ASP A O 1
ATOM 2672 N N . GLU A 1 346 ? 8.881 15.221 -26.846 1.00 61.47 346 GLU A N 1
ATOM 2673 C CA . GLU A 1 346 ? 7.515 15.659 -26.504 1.00 61.47 346 GLU A CA 1
ATOM 2674 C C . GLU A 1 346 ? 6.589 14.509 -26.082 1.00 61.47 346 GLU A C 1
ATOM 2676 O O . GLU A 1 346 ? 5.633 14.720 -25.339 1.00 61.47 346 GLU A O 1
ATOM 2681 N N . SER A 1 347 ? 6.882 13.281 -26.519 1.00 68.56 347 SER A N 1
ATOM 2682 C CA . SER A 1 347 ? 6.125 12.081 -26.140 1.00 68.56 347 SER A CA 1
ATOM 2683 C C . SER A 1 347 ? 6.609 11.432 -24.836 1.00 68.56 347 SER A C 1
ATOM 2685 O O . SER A 1 347 ? 6.049 10.421 -24.401 1.00 68.56 347 SER A O 1
ATOM 2687 N N . SER A 1 348 ? 7.649 11.990 -24.205 1.00 83.25 348 SER A N 1
ATOM 2688 C CA . SER A 1 348 ? 8.235 11.422 -22.991 1.00 83.25 348 SER A CA 1
ATOM 2689 C C . SER A 1 348 ? 7.343 11.653 -21.776 1.00 83.25 348 SER A C 1
ATOM 2691 O O . SER A 1 348 ? 6.872 12.760 -21.523 1.00 83.25 348 SER A O 1
ATOM 2693 N N . ILE A 1 349 ? 7.179 10.619 -20.956 1.00 90.38 349 ILE A N 1
ATOM 2694 C CA . ILE A 1 349 ? 6.494 10.731 -19.665 1.00 90.38 349 ILE A CA 1
ATOM 2695 C C . ILE A 1 349 ? 7.531 11.085 -18.606 1.00 90.38 349 ILE A C 1
ATOM 2697 O O . ILE A 1 349 ? 8.566 10.427 -18.516 1.00 90.38 349 ILE A O 1
ATOM 2701 N N . VAL A 1 350 ? 7.257 12.102 -17.793 1.00 92.31 350 VAL A N 1
ATOM 2702 C CA . VAL A 1 350 ? 8.143 12.535 -16.707 1.00 92.31 350 VAL A CA 1
ATOM 2703 C C . VAL A 1 350 ? 7.435 12.330 -15.375 1.00 92.31 350 VAL A C 1
ATOM 2705 O O . VAL A 1 350 ? 6.376 12.902 -15.139 1.00 92.31 350 VAL A O 1
ATOM 2708 N N . ILE A 1 351 ? 8.031 11.512 -14.512 1.00 94.25 351 ILE A N 1
ATOM 2709 C CA . ILE A 1 351 ? 7.532 11.203 -13.173 1.00 94.25 351 ILE A CA 1
ATOM 2710 C C . ILE A 1 351 ? 8.503 11.830 -12.162 1.00 94.25 351 ILE A C 1
ATOM 2712 O O . ILE A 1 351 ? 9.668 11.424 -12.134 1.00 94.25 351 ILE A O 1
ATOM 2716 N N . PRO A 1 352 ? 8.080 12.817 -11.354 1.00 91.69 352 PRO A N 1
ATOM 2717 C CA . PRO A 1 352 ? 8.939 13.400 -10.328 1.00 91.69 352 PRO A CA 1
ATOM 2718 C C . PRO A 1 352 ? 9.243 12.376 -9.225 1.00 91.69 352 PRO A C 1
ATOM 2720 O O . PRO A 1 352 ? 8.400 11.540 -8.897 1.00 91.69 352 PRO A O 1
ATOM 2723 N N . LEU A 1 353 ? 10.450 12.446 -8.663 1.00 89.81 353 LEU A N 1
ATOM 2724 C CA . LEU A 1 353 ? 10.880 11.653 -7.511 1.00 89.81 353 LEU A CA 1
ATOM 2725 C C . LEU A 1 353 ? 11.053 12.581 -6.302 1.00 89.81 353 LEU A C 1
ATOM 2727 O O . LEU A 1 353 ? 11.552 13.696 -6.446 1.00 89.81 353 LEU A O 1
ATOM 2731 N N . ASP A 1 354 ? 10.642 12.117 -5.122 1.00 79.19 354 ASP A N 1
ATOM 2732 C CA . ASP A 1 354 ? 10.565 12.954 -3.916 1.00 79.19 354 ASP A CA 1
ATOM 2733 C C . ASP A 1 354 ? 11.952 13.367 -3.373 1.00 79.19 354 ASP A C 1
ATOM 2735 O O . ASP A 1 354 ? 12.099 14.450 -2.807 1.00 79.19 354 ASP A O 1
ATOM 2739 N N . ASP A 1 355 ? 12.982 12.535 -3.567 1.00 75.81 355 ASP A N 1
ATOM 2740 C CA . ASP A 1 355 ? 14.349 12.782 -3.094 1.00 75.81 355 ASP A CA 1
ATOM 2741 C C . ASP A 1 355 ? 15.259 13.278 -4.226 1.00 75.81 355 ASP A C 1
ATOM 2743 O O . ASP A 1 355 ? 15.617 12.536 -5.143 1.00 75.81 355 ASP A O 1
ATOM 2747 N N . SER A 1 356 ? 15.682 14.542 -4.143 1.00 64.19 356 SER A N 1
ATOM 2748 C CA . SER A 1 356 ? 16.554 15.178 -5.137 1.00 64.19 356 SER A CA 1
ATOM 2749 C C . SER A 1 356 ? 17.945 14.535 -5.247 1.00 64.19 356 SER A C 1
ATOM 2751 O O . SER A 1 356 ? 18.594 14.683 -6.285 1.00 64.19 356 SER A O 1
ATOM 2753 N N . ALA A 1 357 ? 18.394 13.778 -4.237 1.00 72.62 357 ALA A N 1
ATOM 2754 C CA . ALA A 1 357 ? 19.684 13.085 -4.247 1.00 72.62 357 ALA A CA 1
ATOM 2755 C C . ALA A 1 357 ? 19.701 11.828 -5.139 1.00 72.62 357 ALA A C 1
ATOM 2757 O O . ALA A 1 357 ? 20.775 11.335 -5.491 1.00 72.62 357 ALA A O 1
ATOM 2758 N N . LEU A 1 358 ? 18.530 11.326 -5.552 1.00 77.06 358 LEU A N 1
ATOM 2759 C CA . LEU A 1 358 ? 18.397 10.132 -6.394 1.00 77.06 358 LEU A CA 1
ATOM 2760 C C . LEU A 1 358 ? 19.019 10.294 -7.793 1.00 77.06 358 LEU A C 1
ATOM 2762 O O . LEU A 1 358 ? 19.456 9.304 -8.392 1.00 77.06 358 LEU A O 1
ATOM 2766 N N . GLY A 1 359 ? 19.102 11.530 -8.292 1.00 83.81 359 GLY A N 1
ATOM 2767 C CA . GLY A 1 359 ? 19.540 11.842 -9.652 1.00 83.81 359 GLY A CA 1
ATOM 2768 C C . GLY A 1 359 ? 18.443 11.597 -10.692 1.00 83.81 359 GLY A C 1
ATOM 2769 O O . GLY A 1 359 ? 17.250 11.617 -10.383 1.00 83.81 359 GLY A O 1
ATOM 2770 N N . GLN A 1 360 ? 18.840 11.386 -11.948 1.00 89.00 360 GLN A N 1
ATOM 2771 C CA . GLN A 1 360 ? 17.901 11.136 -13.041 1.00 89.00 360 GLN A CA 1
ATOM 2772 C C . GLN A 1 360 ? 17.858 9.658 -13.417 1.00 89.00 360 GLN A C 1
ATOM 2774 O O . GLN A 1 360 ? 18.891 9.014 -13.607 1.00 89.00 360 GLN A O 1
ATOM 2779 N N . PHE A 1 361 ? 16.646 9.151 -13.615 1.00 93.25 361 PHE A N 1
ATOM 2780 C CA . PHE A 1 361 ? 16.393 7.831 -14.172 1.00 93.25 361 PHE A CA 1
ATOM 2781 C C . PHE A 1 361 ? 15.740 7.960 -15.542 1.00 93.25 361 PHE A C 1
ATOM 2783 O O . PHE A 1 361 ? 14.874 8.812 -15.757 1.00 93.25 361 PHE A O 1
ATOM 2790 N N . ARG A 1 362 ? 16.134 7.100 -16.481 1.00 92.94 362 ARG A N 1
ATOM 2791 C CA . ARG A 1 362 ? 15.557 7.071 -17.824 1.00 92.94 362 ARG A CA 1
ATOM 2792 C C . ARG A 1 362 ? 15.214 5.649 -18.231 1.00 92.94 362 ARG A C 1
ATOM 2794 O O . ARG A 1 362 ? 16.107 4.814 -18.335 1.00 92.94 362 ARG A O 1
ATOM 2801 N N . PHE A 1 363 ? 13.932 5.406 -18.479 1.00 94.50 363 PHE A N 1
ATOM 2802 C CA . PHE A 1 363 ? 13.465 4.243 -19.212 1.00 94.50 363 PHE A CA 1
ATOM 2803 C C . PHE A 1 363 ? 13.473 4.542 -20.707 1.00 94.50 363 PHE A C 1
ATOM 2805 O O . PHE A 1 363 ? 12.841 5.503 -21.152 1.00 94.50 363 PHE A O 1
ATOM 2812 N N . LEU A 1 364 ? 14.136 3.689 -21.480 1.00 94.00 364 LEU A N 1
ATOM 2813 C CA . LEU A 1 364 ? 14.001 3.657 -22.931 1.00 94.00 364 LEU A CA 1
ATOM 2814 C C . LEU A 1 364 ? 13.274 2.369 -23.319 1.00 94.00 364 LEU A C 1
ATOM 2816 O O . LEU A 1 364 ? 13.796 1.275 -23.113 1.00 94.00 364 LEU A O 1
ATOM 2820 N N . LEU A 1 365 ? 12.055 2.513 -23.836 1.00 94.94 365 LEU A N 1
ATOM 2821 C CA . LEU A 1 365 ? 11.166 1.414 -24.205 1.00 94.94 365 LEU A CA 1
ATOM 2822 C C . LEU A 1 365 ? 11.194 1.236 -25.718 1.00 94.94 365 LEU A C 1
ATOM 2824 O O . LEU A 1 365 ? 10.568 1.994 -26.462 1.00 94.94 365 LEU A O 1
ATOM 2828 N N . HIS A 1 366 ? 11.954 0.251 -26.169 1.00 93.38 366 HIS A N 1
ATOM 2829 C CA . HIS A 1 366 ? 12.123 -0.067 -27.571 1.00 93.38 366 HIS A CA 1
ATOM 2830 C C . HIS A 1 366 ? 11.181 -1.188 -28.012 1.00 93.38 366 HIS A C 1
ATOM 2832 O O . HIS A 1 366 ? 11.082 -2.218 -27.358 1.00 93.38 366 HIS A O 1
ATOM 2838 N N . GLY A 1 367 ? 10.563 -1.020 -29.175 1.00 91.81 367 GLY A N 1
ATOM 2839 C CA . GLY A 1 367 ? 10.021 -2.125 -29.956 1.00 91.81 367 GLY A CA 1
ATOM 2840 C C . GLY A 1 367 ? 10.151 -1.861 -31.450 1.00 91.81 367 GLY A C 1
ATOM 2841 O O . GLY A 1 367 ? 10.394 -0.730 -31.883 1.00 91.81 367 GLY A O 1
ATOM 2842 N N . TYR A 1 368 ? 9.969 -2.905 -32.249 1.00 89.44 368 TYR A N 1
ATOM 2843 C CA . TYR A 1 368 ? 9.765 -2.821 -33.697 1.00 89.44 368 TYR A CA 1
ATOM 2844 C C . TYR A 1 368 ? 8.372 -2.283 -34.047 1.00 89.44 368 TYR A C 1
ATOM 2846 O O . TYR A 1 368 ? 7.541 -2.951 -34.665 1.00 89.44 368 TYR A O 1
ATOM 2854 N N . PHE A 1 369 ? 8.109 -1.052 -33.617 1.00 90.19 369 PHE A N 1
ATOM 2855 C CA . PHE A 1 369 ? 6.825 -0.399 -33.802 1.00 90.19 369 PHE A CA 1
ATOM 2856 C C . PHE A 1 369 ? 6.665 0.194 -35.206 1.00 90.19 369 PHE A C 1
ATOM 2858 O O . PHE A 1 369 ? 7.608 0.733 -35.795 1.00 90.19 369 PHE A O 1
ATOM 2865 N N . PHE A 1 370 ? 5.437 0.171 -35.719 1.00 87.00 370 PHE A N 1
ATOM 2866 C CA . PHE A 1 370 ? 5.030 1.003 -36.843 1.00 87.00 370 PHE A CA 1
ATOM 2867 C C . PHE A 1 370 ? 4.849 2.450 -36.376 1.00 87.00 370 PHE A C 1
ATOM 2869 O O . PHE A 1 370 ? 4.104 2.733 -35.436 1.00 87.00 370 PHE A O 1
ATOM 2876 N N . LEU A 1 371 ? 5.551 3.363 -37.037 1.00 82.06 371 LEU A N 1
ATOM 2877 C CA . LEU A 1 371 ? 5.468 4.798 -36.790 1.00 82.06 371 LEU A CA 1
ATOM 2878 C C . LEU A 1 371 ? 4.518 5.455 -37.785 1.00 82.06 371 LEU A C 1
ATOM 2880 O O . LEU A 1 371 ? 4.343 4.945 -38.893 1.00 82.06 371 LEU A O 1
ATOM 2884 N N . ASP A 1 372 ? 3.978 6.609 -37.402 1.00 73.50 372 ASP A N 1
ATOM 2885 C CA . ASP A 1 372 ? 3.197 7.456 -38.299 1.00 73.50 372 ASP A CA 1
ATOM 2886 C C . ASP A 1 372 ? 4.039 7.973 -39.486 1.00 73.50 372 ASP A C 1
ATOM 2888 O O . ASP A 1 372 ? 5.271 7.865 -39.523 1.00 73.50 372 ASP A O 1
ATOM 2892 N N . SER A 1 373 ? 3.383 8.564 -40.490 1.00 65.31 373 SER A N 1
ATOM 2893 C CA . SER A 1 373 ? 4.051 9.087 -41.696 1.00 65.31 373 SER A CA 1
ATOM 2894 C C . SER A 1 373 ? 5.136 10.132 -41.383 1.00 65.31 373 SER A C 1
ATOM 2896 O O . SER A 1 373 ? 6.148 10.218 -42.096 1.00 65.31 373 SER A O 1
ATOM 2898 N N . GLY A 1 374 ? 4.958 10.885 -40.292 1.00 62.69 374 GLY A N 1
ATOM 2899 C CA . GLY A 1 374 ? 5.905 11.869 -39.769 1.00 62.69 374 GLY A CA 1
ATOM 2900 C C . GLY A 1 374 ? 7.018 11.297 -38.882 1.00 62.69 374 GLY A C 1
ATOM 2901 O O . GLY A 1 374 ? 7.955 12.028 -38.572 1.00 62.69 374 GLY A O 1
ATOM 2902 N N . ARG A 1 375 ? 6.949 10.017 -38.486 1.00 68.25 375 ARG A N 1
ATOM 2903 C CA . ARG A 1 375 ? 7.803 9.373 -37.467 1.00 68.25 375 ARG A CA 1
ATOM 2904 C C . ARG A 1 375 ? 7.871 10.124 -36.135 1.00 68.25 375 ARG A C 1
ATOM 2906 O O . ARG A 1 375 ? 8.892 10.086 -35.451 1.00 68.25 375 ARG A O 1
ATOM 2913 N N . ARG A 1 376 ? 6.804 10.829 -35.773 1.00 69.12 376 ARG A N 1
ATOM 2914 C CA . ARG A 1 376 ? 6.716 11.611 -34.534 1.00 69.12 376 ARG A CA 1
ATOM 2915 C C . ARG A 1 376 ? 6.105 10.792 -33.402 1.00 69.12 376 ARG A C 1
ATOM 2917 O O . ARG A 1 376 ? 6.376 11.085 -32.234 1.00 69.12 376 ARG A O 1
ATOM 2924 N N . GLN A 1 377 ? 5.302 9.780 -33.738 1.00 76.94 377 GLN A N 1
ATOM 2925 C CA . GLN A 1 377 ? 4.576 8.949 -32.780 1.00 76.94 377 GLN A CA 1
ATOM 2926 C C . GLN A 1 377 ? 4.479 7.487 -33.242 1.00 76.94 377 GLN A C 1
ATOM 2928 O O . GLN A 1 377 ? 4.588 7.172 -34.428 1.00 76.94 377 GLN A O 1
ATOM 2933 N N . ILE A 1 378 ? 4.255 6.587 -32.282 1.00 83.81 378 ILE A N 1
ATOM 2934 C CA . ILE A 1 378 ? 3.906 5.188 -32.556 1.00 83.81 378 ILE A CA 1
ATOM 2935 C C . ILE A 1 378 ? 2.410 5.118 -32.869 1.00 83.81 378 ILE A C 1
ATOM 2937 O O . ILE A 1 378 ? 1.588 5.557 -32.059 1.00 83.81 378 ILE A O 1
ATOM 2941 N N . GLU A 1 379 ? 2.048 4.551 -34.022 1.00 78.44 379 GLU A N 1
ATOM 2942 C CA . GLU A 1 379 ? 0.646 4.442 -34.434 1.00 78.44 379 GLU A CA 1
ATOM 2943 C C . GLU A 1 379 ? -0.158 3.616 -33.417 1.00 78.44 379 GLU A C 1
ATOM 2945 O O . GLU A 1 379 ? 0.199 2.484 -33.097 1.00 78.44 379 GLU A O 1
ATOM 2950 N N . GLY A 1 380 ? -1.263 4.167 -32.908 1.00 72.25 380 GLY A N 1
ATOM 2951 C CA . GLY A 1 380 ? -2.192 3.424 -32.049 1.00 72.25 380 GLY A CA 1
ATOM 2952 C C . GLY A 1 380 ? -1.716 3.130 -30.626 1.00 72.25 380 GLY A C 1
ATOM 2953 O O . GLY A 1 380 ? -2.435 2.457 -29.899 1.00 72.25 380 GLY A O 1
ATOM 2954 N N . LEU A 1 381 ? -0.576 3.668 -30.177 1.00 76.38 381 LEU A N 1
ATOM 2955 C CA . LEU A 1 381 ? -0.021 3.366 -28.847 1.00 76.38 381 LEU A CA 1
ATOM 2956 C C . LEU A 1 381 ? -0.935 3.766 -27.673 1.00 76.38 381 LEU A C 1
ATOM 2958 O O . LEU A 1 381 ? -0.785 3.235 -26.580 1.00 76.38 381 LEU A O 1
ATOM 2962 N N . ASN A 1 382 ? -1.871 4.694 -27.886 1.00 68.56 382 ASN A N 1
ATOM 2963 C CA . ASN A 1 382 ? -2.892 5.093 -26.907 1.00 68.56 382 ASN A CA 1
ATOM 2964 C C . ASN A 1 382 ? -4.326 4.798 -27.395 1.00 68.56 382 ASN A C 1
ATOM 2966 O O . ASN A 1 382 ? -5.284 5.301 -26.810 1.00 68.56 382 ASN A O 1
ATOM 2970 N N . ALA A 1 383 ? -4.481 4.067 -28.504 1.00 66.94 383 ALA A N 1
ATOM 2971 C CA . ALA A 1 383 ? -5.791 3.730 -29.053 1.00 66.94 383 ALA A CA 1
ATOM 2972 C C . ALA A 1 383 ? -6.438 2.579 -28.264 1.00 66.94 383 ALA A C 1
ATOM 2974 O O . ALA A 1 383 ? -5.758 1.843 -27.553 1.00 66.94 383 ALA A O 1
ATOM 2975 N N . VAL A 1 384 ? -7.762 2.446 -28.387 1.00 62.66 384 VAL A N 1
ATOM 2976 C CA . VAL A 1 384 ? -8.524 1.336 -27.793 1.00 62.66 384 VAL A CA 1
ATOM 2977 C C . VAL A 1 384 ? -8.028 0.012 -28.375 1.00 62.66 384 VAL A C 1
ATOM 2979 O O . VAL A 1 384 ? -7.762 -0.058 -29.575 1.00 62.66 384 VAL A O 1
ATOM 2982 N N . ASP A 1 385 ? -7.924 -1.020 -27.536 1.00 65.25 385 ASP A N 1
ATOM 2983 C CA . ASP A 1 385 ? -7.441 -2.340 -27.939 1.00 65.25 385 ASP A CA 1
ATOM 2984 C C . ASP A 1 385 ? -8.250 -2.903 -29.113 1.00 65.25 385 ASP A C 1
ATOM 2986 O O . ASP A 1 385 ? -9.420 -3.275 -28.992 1.00 65.25 385 ASP A O 1
ATOM 2990 N N . GLU A 1 386 ? -7.599 -3.007 -30.267 1.00 67.56 386 GLU A N 1
ATOM 2991 C CA . GLU A 1 386 ? -8.129 -3.735 -31.410 1.00 67.56 386 GLU A CA 1
ATOM 2992 C C . GLU A 1 386 ? -7.853 -5.219 -31.174 1.00 67.56 386 GLU A C 1
ATOM 2994 O O . GLU A 1 386 ? -6.757 -5.688 -31.452 1.00 67.56 386 GLU A O 1
ATOM 2999 N N . THR A 1 387 ? -8.807 -5.952 -30.593 1.00 67.19 387 THR A N 1
ATOM 3000 C CA . THR A 1 387 ? -8.663 -7.379 -30.223 1.00 67.19 387 THR A CA 1
ATOM 3001 C C . THR A 1 387 ? -9.035 -8.354 -31.345 1.00 67.19 387 THR A C 1
ATOM 3003 O O . THR A 1 387 ? -8.674 -9.528 -31.288 1.00 67.19 387 THR A O 1
ATOM 3006 N N . GLY A 1 388 ? -9.731 -7.874 -32.380 1.00 76.38 388 GLY A N 1
ATOM 3007 C CA . GLY A 1 388 ? -10.171 -8.672 -33.527 1.00 76.38 388 GLY A CA 1
ATOM 3008 C C . GLY A 1 388 ? -9.109 -8.864 -34.615 1.00 76.38 388 GLY A C 1
ATOM 3009 O O . GLY A 1 388 ? -7.985 -8.370 -34.519 1.00 76.38 388 GLY A O 1
ATOM 3010 N N . VAL A 1 389 ? -9.494 -9.576 -35.680 1.00 81.50 389 VAL A N 1
ATOM 3011 C CA . VAL A 1 389 ? -8.705 -9.643 -36.919 1.00 81.50 389 VAL A CA 1
ATOM 3012 C C . VAL A 1 389 ? -8.687 -8.245 -37.550 1.00 81.50 389 VAL A C 1
ATOM 3014 O O . VAL A 1 389 ? -9.763 -7.670 -37.735 1.00 81.50 389 VAL A O 1
ATOM 3017 N N . PRO A 1 390 ? -7.511 -7.690 -37.886 1.00 88.12 390 PRO A N 1
ATOM 3018 C CA . PRO A 1 390 ? -7.429 -6.372 -38.502 1.00 88.12 390 PRO A CA 1
ATOM 3019 C C . PRO A 1 390 ? -8.234 -6.281 -39.800 1.00 88.12 390 PRO A C 1
ATOM 3021 O O . PRO A 1 390 ? -8.098 -7.140 -40.668 1.00 88.12 390 PRO A O 1
ATOM 3024 N N . ALA A 1 391 ? -9.048 -5.232 -39.936 1.00 87.69 391 ALA A N 1
ATOM 3025 C CA . ALA A 1 391 ? -9.873 -5.003 -41.127 1.00 87.69 391 ALA A CA 1
ATOM 3026 C C . ALA A 1 391 ? -9.086 -4.391 -42.301 1.00 87.69 391 ALA A C 1
ATOM 3028 O O . ALA A 1 391 ? -9.492 -4.504 -43.457 1.00 87.69 391 ALA A O 1
ATOM 3029 N N . ASP A 1 392 ? -7.979 -3.712 -41.998 1.00 88.12 392 ASP A N 1
ATOM 3030 C CA . ASP A 1 392 ? -7.113 -3.050 -42.965 1.00 88.12 392 ASP A CA 1
ATOM 3031 C C . ASP A 1 392 ? -5.668 -2.945 -42.437 1.00 88.12 392 ASP A C 1
ATOM 3033 O O . ASP A 1 392 ? -5.341 -3.385 -41.330 1.00 88.12 392 ASP A O 1
ATOM 3037 N N . ALA A 1 393 ? -4.779 -2.364 -43.248 1.00 85.25 393 ALA A N 1
ATOM 3038 C CA . ALA A 1 393 ? -3.372 -2.190 -42.893 1.00 85.25 393 ALA A CA 1
ATOM 3039 C C . ALA A 1 393 ? -3.157 -1.221 -41.715 1.00 85.25 393 ALA A C 1
ATOM 3041 O O . ALA A 1 393 ? -2.198 -1.389 -40.965 1.00 85.25 393 ALA A O 1
ATOM 3042 N N . MET A 1 394 ? -4.024 -0.219 -41.524 1.00 85.50 394 MET A N 1
ATOM 3043 C CA . MET A 1 394 ? -3.906 0.713 -40.396 1.00 85.50 394 MET A CA 1
ATOM 3044 C C . MET A 1 394 ? -4.287 0.027 -39.084 1.00 85.50 394 MET A C 1
ATOM 3046 O O . MET A 1 394 ? -3.556 0.150 -38.105 1.00 85.50 394 MET A O 1
ATOM 3050 N N . ALA A 1 395 ? -5.393 -0.716 -39.074 1.00 88.50 395 ALA A N 1
ATOM 3051 C CA . ALA A 1 395 ? -5.817 -1.546 -37.953 1.00 88.50 395 ALA A CA 1
ATOM 3052 C C . ALA A 1 395 ? -4.719 -2.555 -37.579 1.00 88.50 395 ALA A C 1
ATOM 3054 O O . ALA A 1 395 ? -4.336 -2.698 -36.420 1.00 88.50 395 ALA A O 1
ATOM 3055 N N . LEU A 1 396 ? -4.094 -3.178 -38.583 1.00 90.56 396 LEU A N 1
ATOM 3056 C CA . LEU A 1 396 ? -3.006 -4.124 -38.353 1.00 90.56 396 LEU A CA 1
ATOM 3057 C C . LEU A 1 396 ? -1.810 -3.475 -37.649 1.00 90.56 396 LEU A C 1
ATOM 3059 O O . LEU A 1 396 ? -1.284 -4.047 -36.697 1.00 90.56 396 LEU A O 1
ATOM 3063 N N . ARG A 1 397 ? -1.387 -2.284 -38.086 1.00 88.56 397 ARG A N 1
ATOM 3064 C CA . ARG A 1 397 ? -0.271 -1.564 -37.455 1.00 88.56 397 ARG A CA 1
ATOM 3065 C C . ARG A 1 397 ? -0.558 -1.232 -35.995 1.00 88.56 397 ARG A C 1
ATOM 3067 O O . ARG A 1 397 ? 0.321 -1.412 -35.154 1.00 88.56 397 ARG A O 1
ATOM 3074 N N . ARG A 1 398 ? -1.788 -0.807 -35.683 1.00 88.50 398 ARG A N 1
ATOM 3075 C CA . ARG A 1 398 ? -2.217 -0.539 -34.301 1.00 88.50 398 ARG A CA 1
ATOM 3076 C C . ARG A 1 398 ? -2.237 -1.817 -33.470 1.00 88.50 398 ARG A C 1
ATOM 3078 O O . ARG A 1 398 ? -1.626 -1.841 -32.408 1.00 88.50 398 ARG A O 1
ATOM 3085 N N . ALA A 1 399 ? -2.854 -2.886 -33.975 1.00 90.44 399 ALA A N 1
ATOM 3086 C CA . ALA A 1 399 ? -2.901 -4.182 -33.302 1.00 90.44 399 ALA A CA 1
ATOM 3087 C C . ALA A 1 399 ? -1.494 -4.749 -33.037 1.00 90.44 399 ALA A C 1
ATOM 3089 O O . ALA A 1 399 ? -1.224 -5.221 -31.935 1.00 90.44 399 ALA A O 1
ATOM 3090 N N . TRP A 1 400 ? -0.582 -4.644 -34.010 1.00 91.94 400 TRP A N 1
ATOM 3091 C CA . TRP A 1 400 ? 0.822 -5.033 -33.863 1.00 91.94 400 TRP A CA 1
ATOM 3092 C C . TRP A 1 400 ? 1.524 -4.229 -32.770 1.00 91.94 400 TRP A C 1
ATOM 3094 O O . TRP A 1 400 ? 2.159 -4.807 -31.892 1.00 91.94 400 TRP A O 1
ATOM 3104 N N . ASN A 1 401 ? 1.393 -2.900 -32.798 1.00 92.06 401 ASN A N 1
ATOM 3105 C CA . ASN A 1 401 ? 2.038 -2.032 -31.820 1.00 92.06 401 ASN A CA 1
ATOM 3106 C C . ASN A 1 401 ? 1.515 -2.270 -30.400 1.00 92.06 401 ASN A C 1
ATOM 3108 O O . ASN A 1 401 ? 2.318 -2.349 -29.473 1.00 92.06 401 ASN A O 1
ATOM 3112 N N . THR A 1 402 ? 0.198 -2.414 -30.233 1.00 91.38 402 THR A N 1
ATOM 3113 C CA . THR A 1 402 ? -0.437 -2.734 -28.947 1.00 91.38 402 THR A CA 1
ATOM 3114 C C . THR A 1 402 ? 0.036 -4.084 -28.418 1.00 91.38 402 THR A C 1
ATOM 3116 O O . THR A 1 402 ? 0.491 -4.171 -27.280 1.00 91.38 402 THR A O 1
ATOM 3119 N N . GLU A 1 403 ? 0.013 -5.126 -29.250 1.00 92.25 403 GLU A N 1
ATOM 3120 C CA . GLU A 1 403 ? 0.448 -6.460 -28.838 1.00 92.25 403 GLU A CA 1
ATOM 3121 C C . GLU A 1 403 ? 1.944 -6.487 -28.482 1.00 92.25 403 GLU A C 1
ATOM 3123 O O . GLU A 1 403 ? 2.331 -7.053 -27.463 1.00 92.25 403 GLU A O 1
ATOM 3128 N N . LEU A 1 404 ? 2.797 -5.823 -29.269 1.00 93.50 404 LEU A N 1
ATOM 3129 C CA . LEU A 1 404 ? 4.233 -5.753 -28.998 1.00 93.50 404 LEU A CA 1
ATOM 3130 C C . LEU A 1 404 ? 4.526 -4.980 -27.702 1.00 93.50 404 LEU A C 1
ATOM 3132 O O . LEU A 1 404 ? 5.378 -5.382 -26.906 1.00 93.50 404 LEU A O 1
ATOM 3136 N N . ARG A 1 405 ? 3.794 -3.885 -27.466 1.00 93.56 405 ARG A N 1
ATOM 3137 C CA . ARG A 1 405 ? 3.859 -3.095 -26.232 1.00 93.56 405 ARG A CA 1
ATOM 3138 C C . ARG A 1 405 ? 3.512 -3.959 -25.016 1.00 93.56 405 ARG A C 1
ATOM 3140 O O . ARG A 1 405 ? 4.291 -3.985 -24.063 1.00 93.56 405 ARG A O 1
ATOM 3147 N N . ASP A 1 406 ? 2.384 -4.665 -25.064 1.00 93.19 406 ASP A N 1
ATOM 3148 C CA . ASP A 1 406 ? 1.789 -5.316 -23.891 1.00 93.19 406 ASP A CA 1
ATOM 3149 C C . ASP A 1 406 ? 2.325 -6.711 -23.597 1.00 93.19 406 ASP A C 1
ATOM 3151 O O . ASP A 1 406 ? 2.378 -7.111 -22.434 1.00 93.19 406 ASP A O 1
ATOM 3155 N N . SER A 1 407 ? 2.725 -7.441 -24.634 1.00 92.81 407 SER A N 1
ATOM 3156 C CA . SER A 1 407 ? 3.195 -8.820 -24.504 1.00 92.81 407 SER A CA 1
ATOM 3157 C C . SER A 1 407 ? 4.718 -8.942 -24.532 1.00 92.81 407 SER A C 1
ATOM 3159 O O . SER A 1 407 ? 5.226 -9.975 -24.117 1.00 92.81 407 SER A O 1
ATOM 3161 N N . VAL A 1 408 ? 5.460 -7.916 -24.981 1.00 94.50 408 VAL A N 1
ATOM 3162 C CA . VAL A 1 408 ? 6.932 -7.991 -25.088 1.00 94.50 408 VAL A CA 1
ATOM 3163 C C . VAL A 1 408 ? 7.642 -6.881 -24.323 1.00 94.50 408 VAL A C 1
ATOM 3165 O O . VAL A 1 408 ? 8.539 -7.174 -23.545 1.00 94.50 408 VAL A O 1
ATOM 3168 N N . VAL A 1 409 ? 7.280 -5.608 -24.512 1.00 95.94 409 VAL A N 1
ATOM 3169 C CA . VAL A 1 409 ? 8.076 -4.487 -23.966 1.00 95.94 409 VAL A CA 1
ATOM 3170 C C . VAL A 1 409 ? 7.772 -4.209 -22.493 1.00 95.94 409 VAL A C 1
ATOM 3172 O O . VAL A 1 409 ? 8.679 -4.189 -21.659 1.00 95.94 409 VAL A O 1
ATOM 3175 N N . LEU A 1 410 ? 6.504 -3.972 -22.154 1.00 96.69 410 LEU A N 1
ATOM 3176 C CA . LEU A 1 410 ? 6.091 -3.606 -20.796 1.00 96.69 410 LEU A CA 1
ATOM 3177 C C . LEU A 1 410 ? 6.319 -4.714 -19.746 1.00 96.69 410 LEU A C 1
ATOM 3179 O O . LEU A 1 410 ? 6.752 -4.363 -18.642 1.00 96.69 410 LEU A O 1
ATOM 3183 N N . PRO A 1 411 ? 6.131 -6.016 -20.052 1.00 96.81 411 PRO A N 1
ATOM 3184 C CA . PRO A 1 411 ? 6.422 -7.102 -19.110 1.00 96.81 411 PRO A CA 1
ATOM 3185 C C . PRO A 1 411 ? 7.890 -7.191 -18.655 1.00 96.81 411 PRO A C 1
ATOM 3187 O O . PRO A 1 411 ? 8.188 -7.831 -17.645 1.00 96.81 411 PRO A O 1
ATOM 3190 N N . LEU A 1 412 ? 8.827 -6.532 -19.351 1.00 97.44 412 LEU A N 1
ATOM 3191 C CA . LEU A 1 412 ? 10.245 -6.513 -18.966 1.00 97.44 412 LEU A CA 1
ATOM 3192 C C . LEU A 1 412 ? 10.524 -5.613 -17.754 1.00 97.44 412 LEU A C 1
ATOM 3194 O O . LEU A 1 412 ? 11.558 -5.769 -17.104 1.00 97.44 412 LEU A O 1
ATOM 3198 N N . LEU A 1 413 ? 9.638 -4.666 -17.427 1.00 97.88 413 LEU A N 1
ATOM 3199 C CA . LEU A 1 413 ? 9.921 -3.633 -16.424 1.00 97.88 413 LEU A CA 1
ATOM 3200 C C . LEU A 1 413 ? 10.088 -4.162 -14.988 1.00 97.88 413 LEU A C 1
ATOM 3202 O O . LEU A 1 413 ? 11.055 -3.749 -14.339 1.00 97.88 413 LEU A O 1
ATOM 3206 N N . PRO A 1 414 ? 9.234 -5.072 -14.467 1.00 97.75 414 PRO A N 1
ATOM 3207 C CA . PRO A 1 414 ? 9.399 -5.613 -13.115 1.00 97.75 414 PRO A CA 1
ATOM 3208 C C . PRO A 1 414 ? 10.766 -6.283 -12.906 1.00 97.75 414 PRO A C 1
ATOM 3210 O O . PRO A 1 414 ? 11.437 -6.053 -11.897 1.00 97.75 414 PRO A O 1
ATOM 3213 N N . THR A 1 415 ? 11.217 -7.076 -13.882 1.00 97.06 415 THR A N 1
ATOM 3214 C CA . THR A 1 415 ? 12.508 -7.777 -13.817 1.00 97.06 415 THR A CA 1
ATOM 3215 C C . THR A 1 415 ? 13.692 -6.842 -14.045 1.00 97.06 415 THR A C 1
ATOM 3217 O O . THR A 1 415 ? 14.687 -6.944 -13.331 1.00 97.06 415 THR A O 1
ATOM 3220 N N . LEU A 1 416 ? 13.572 -5.870 -14.952 1.00 97.62 416 LEU A N 1
ATOM 3221 C CA . LEU A 1 416 ? 14.589 -4.842 -15.192 1.00 97.62 416 LEU A CA 1
ATOM 3222 C C . LEU A 1 416 ? 14.875 -3.997 -13.937 1.00 97.62 416 LEU A C 1
ATOM 3224 O O . LEU A 1 416 ? 16.030 -3.745 -13.591 1.00 97.62 416 LEU A O 1
ATOM 3228 N N . LEU A 1 417 ? 13.827 -3.595 -13.215 1.00 97.62 417 LEU A N 1
ATOM 3229 C CA . LEU A 1 417 ? 13.950 -2.893 -11.934 1.00 97.62 417 LEU A CA 1
ATOM 3230 C C . LEU A 1 417 ? 14.616 -3.769 -10.862 1.00 97.62 417 LEU A C 1
ATOM 3232 O O . LEU A 1 417 ? 15.408 -3.276 -10.055 1.00 97.62 417 LEU A O 1
ATOM 3236 N N . ARG A 1 418 ? 14.358 -5.083 -10.870 1.00 97.00 418 ARG A N 1
ATOM 3237 C CA . ARG A 1 418 ? 15.048 -6.014 -9.970 1.00 97.00 418 ARG A CA 1
ATOM 3238 C C . ARG A 1 418 ? 16.530 -6.160 -10.307 1.00 97.00 418 ARG A C 1
ATOM 3240 O O . ARG A 1 418 ? 17.342 -6.238 -9.376 1.00 97.00 418 ARG A O 1
ATOM 3247 N N . ASP A 1 419 ? 16.877 -6.175 -11.592 1.00 96.12 419 ASP A N 1
ATOM 3248 C CA . ASP A 1 419 ? 18.264 -6.224 -12.058 1.00 96.12 419 ASP A CA 1
ATOM 3249 C C . ASP A 1 419 ? 19.036 -4.987 -11.616 1.00 96.12 419 ASP A C 1
ATOM 3251 O O . ASP A 1 419 ? 20.156 -5.119 -11.129 1.00 96.12 419 ASP A O 1
ATOM 3255 N N . ALA A 1 420 ? 18.428 -3.799 -11.693 1.00 95.81 420 ALA A N 1
ATOM 3256 C CA . ALA A 1 420 ? 19.036 -2.565 -11.201 1.00 95.81 420 ALA A CA 1
ATOM 3257 C C . ALA A 1 420 ? 19.500 -2.692 -9.739 1.00 95.81 420 ALA A C 1
ATOM 3259 O O . ALA A 1 420 ? 20.630 -2.325 -9.410 1.00 95.81 420 ALA A O 1
ATOM 3260 N N . LEU A 1 421 ? 18.671 -3.277 -8.870 1.00 95.88 421 LEU A N 1
ATOM 3261 C CA . LEU A 1 421 ? 19.061 -3.576 -7.489 1.00 95.88 421 LEU A CA 1
ATOM 3262 C C . LEU A 1 421 ? 20.133 -4.675 -7.422 1.00 95.88 421 LEU A C 1
ATOM 3264 O O . LEU A 1 421 ? 21.110 -4.548 -6.689 1.00 95.88 421 LEU A O 1
ATOM 3268 N N . GLY A 1 422 ? 19.975 -5.756 -8.193 1.00 93.94 422 GLY A N 1
ATOM 3269 C CA . GLY A 1 422 ? 20.920 -6.879 -8.218 1.00 93.94 422 GLY A CA 1
ATOM 3270 C C . GLY A 1 422 ? 22.324 -6.505 -8.708 1.00 93.94 422 GLY A C 1
ATOM 3271 O O . GLY A 1 422 ? 23.300 -7.129 -8.300 1.00 93.94 422 GLY A O 1
ATOM 3272 N N . LYS A 1 423 ? 22.441 -5.475 -9.552 1.00 92.12 423 LYS A N 1
ATOM 3273 C CA . LYS A 1 423 ? 23.713 -4.945 -10.067 1.00 92.12 423 LYS A CA 1
ATOM 3274 C C . LYS A 1 423 ? 24.248 -3.758 -9.266 1.00 92.12 423 LYS A C 1
ATOM 3276 O O . LYS A 1 423 ? 25.181 -3.104 -9.723 1.00 92.12 423 LYS A O 1
ATOM 3281 N N . ALA A 1 424 ? 23.669 -3.486 -8.095 1.00 92.12 424 ALA A N 1
ATOM 3282 C CA . ALA A 1 424 ? 24.021 -2.351 -7.244 1.00 92.12 424 ALA A CA 1
ATOM 3283 C C . ALA A 1 424 ? 23.940 -0.991 -7.970 1.00 92.12 424 ALA A C 1
ATOM 3285 O O . ALA A 1 424 ? 24.647 -0.050 -7.618 1.00 92.12 424 ALA A O 1
ATOM 3286 N N . MET A 1 425 ? 23.070 -0.878 -8.983 1.00 92.31 425 MET A N 1
ATOM 3287 C CA . MET A 1 425 ? 22.766 0.397 -9.638 1.00 92.31 425 MET A CA 1
ATOM 3288 C C . MET A 1 425 ? 21.886 1.274 -8.748 1.00 92.31 425 MET A C 1
ATOM 3290 O O . MET A 1 425 ? 21.963 2.495 -8.834 1.00 92.31 425 MET A O 1
ATOM 3294 N N . VAL A 1 426 ? 21.058 0.656 -7.902 1.00 92.94 426 VAL A N 1
ATOM 3295 C CA . VAL A 1 426 ? 20.228 1.304 -6.879 1.00 92.94 426 VAL A CA 1
ATOM 3296 C C . VAL A 1 426 ? 20.298 0.522 -5.571 1.00 92.94 426 VAL A C 1
ATOM 3298 O O . VAL A 1 426 ? 20.493 -0.694 -5.578 1.00 92.94 426 VAL A O 1
ATOM 3301 N N . THR A 1 427 ? 20.110 1.205 -4.445 1.00 93.06 427 THR A N 1
ATOM 3302 C CA . THR A 1 427 ? 19.882 0.559 -3.146 1.00 93.06 427 THR A CA 1
ATOM 3303 C C . THR A 1 427 ? 18.422 0.121 -2.998 1.00 93.06 427 THR A C 1
ATOM 3305 O O . THR A 1 427 ? 17.543 0.544 -3.749 1.00 93.06 427 THR A O 1
ATOM 3308 N N . SER A 1 428 ? 18.125 -0.706 -1.990 1.00 91.69 428 SER A N 1
ATOM 3309 C CA . SER A 1 428 ? 16.743 -1.125 -1.706 1.00 91.69 428 SER A CA 1
ATOM 3310 C C . SER A 1 428 ? 15.821 0.054 -1.360 1.00 91.69 428 SER A C 1
ATOM 3312 O O . SER A 1 428 ? 14.639 0.022 -1.705 1.00 91.69 428 SER A O 1
ATOM 3314 N N . SER A 1 429 ? 16.348 1.088 -0.692 1.00 89.62 429 SER A N 1
ATOM 3315 C CA . SER A 1 429 ? 15.593 2.304 -0.361 1.00 89.62 429 SER A CA 1
ATOM 3316 C C . SER A 1 429 ? 15.304 3.127 -1.618 1.00 89.62 429 SER A C 1
ATOM 3318 O O . SER A 1 429 ? 14.154 3.463 -1.889 1.00 89.62 429 SER A O 1
ATOM 3320 N N . GLU A 1 430 ? 16.324 3.352 -2.451 1.00 91.31 430 GLU A N 1
ATOM 3321 C CA . GLU A 1 430 ? 16.180 4.082 -3.716 1.00 91.31 430 GLU A CA 1
ATOM 3322 C C . GLU A 1 430 ? 15.196 3.383 -4.666 1.00 91.31 430 GLU A C 1
ATOM 3324 O O . GLU A 1 430 ? 14.334 4.037 -5.252 1.00 91.31 430 GLU A O 1
ATOM 3329 N N . LEU A 1 431 ? 15.256 2.046 -4.767 1.00 93.56 431 LEU A N 1
ATOM 3330 C CA . LEU A 1 431 ? 14.294 1.281 -5.562 1.00 93.56 431 LEU A CA 1
ATOM 3331 C C . LEU A 1 431 ? 12.860 1.457 -5.042 1.00 93.56 431 LEU A C 1
ATOM 3333 O O . LEU A 1 431 ? 11.944 1.607 -5.844 1.00 93.56 431 LEU A O 1
ATOM 3337 N N . THR A 1 432 ? 12.662 1.490 -3.720 1.00 91.94 432 THR A N 1
ATOM 3338 C CA . THR A 1 432 ? 11.337 1.719 -3.114 1.00 91.94 432 THR A CA 1
ATOM 3339 C C . THR A 1 432 ? 10.755 3.060 -3.543 1.00 91.94 432 THR A C 1
ATOM 3341 O O . THR A 1 432 ? 9.583 3.121 -3.909 1.00 91.94 432 THR A O 1
ATOM 3344 N N . GLN A 1 433 ? 11.570 4.116 -3.576 1.00 91.00 433 GLN A N 1
ATOM 3345 C CA . GLN A 1 433 ? 11.131 5.443 -4.009 1.00 91.00 433 GLN A CA 1
ATOM 3346 C C . GLN A 1 433 ? 10.759 5.467 -5.499 1.00 91.00 433 GLN A C 1
ATOM 3348 O O . GLN A 1 433 ? 9.670 5.920 -5.851 1.00 91.00 433 GLN A O 1
ATOM 3353 N N . VAL A 1 434 ? 11.613 4.910 -6.370 1.00 93.25 434 VAL A N 1
ATOM 3354 C CA . VAL A 1 434 ? 11.358 4.847 -7.822 1.00 93.25 434 VAL A CA 1
ATOM 3355 C C . VAL A 1 434 ? 10.101 4.028 -8.131 1.00 93.25 434 VAL A C 1
ATOM 3357 O O . VAL A 1 434 ? 9.249 4.468 -8.903 1.00 93.25 434 VAL A O 1
ATOM 3360 N N . VAL A 1 435 ? 9.956 2.856 -7.508 1.00 95.19 435 VAL A N 1
ATOM 3361 C CA . VAL A 1 435 ? 8.798 1.976 -7.711 1.00 95.19 435 VAL A CA 1
ATOM 3362 C C . VAL A 1 435 ? 7.521 2.610 -7.165 1.00 95.19 435 VAL A C 1
ATOM 3364 O O . VAL A 1 435 ? 6.500 2.563 -7.844 1.00 95.19 435 VAL A O 1
ATOM 3367 N N . SER A 1 436 ? 7.568 3.253 -5.996 1.00 93.06 436 SER A N 1
ATOM 3368 C CA . SER A 1 436 ? 6.399 3.934 -5.421 1.00 93.06 436 SER A CA 1
ATOM 3369 C C . SER A 1 436 ? 5.930 5.100 -6.289 1.00 93.06 436 SER A C 1
ATOM 3371 O O . SER A 1 436 ? 4.731 5.250 -6.528 1.00 93.06 436 SER A O 1
ATOM 3373 N N . ALA A 1 437 ? 6.860 5.913 -6.802 1.00 93.81 437 ALA A N 1
ATOM 3374 C CA . ALA A 1 437 ? 6.538 7.005 -7.717 1.00 93.81 437 ALA A CA 1
ATOM 3375 C C . ALA A 1 437 ? 5.921 6.475 -9.022 1.00 93.81 437 ALA A C 1
ATOM 3377 O O . ALA A 1 437 ? 4.891 6.980 -9.473 1.00 93.81 437 ALA A O 1
ATOM 3378 N N . LEU A 1 438 ? 6.495 5.404 -9.585 1.00 95.12 438 LEU A N 1
ATOM 3379 C CA . LEU A 1 438 ? 5.959 4.742 -10.772 1.00 95.12 438 LEU A CA 1
ATOM 3380 C C . LEU A 1 438 ? 4.551 4.180 -10.523 1.00 95.12 438 LEU A C 1
ATOM 3382 O O . LEU A 1 438 ? 3.644 4.481 -11.293 1.00 95.12 438 LEU A O 1
ATOM 3386 N N . ALA A 1 439 ? 4.351 3.426 -9.438 1.00 94.06 439 ALA A N 1
ATOM 3387 C CA . ALA A 1 439 ? 3.084 2.777 -9.093 1.00 94.06 439 ALA A CA 1
ATOM 3388 C C . ALA A 1 439 ? 1.933 3.776 -8.871 1.00 94.06 439 ALA A C 1
ATOM 3390 O O . ALA A 1 439 ? 0.770 3.483 -9.168 1.00 94.06 439 ALA A O 1
ATOM 3391 N N . ARG A 1 440 ? 2.246 4.975 -8.362 1.00 92.88 440 ARG A N 1
ATOM 3392 C CA . ARG A 1 440 ? 1.272 6.055 -8.136 1.00 92.88 440 ARG A CA 1
ATOM 3393 C C . ARG A 1 440 ? 0.907 6.817 -9.410 1.00 92.88 440 ARG A C 1
ATOM 3395 O O . ARG A 1 440 ? -0.158 7.430 -9.440 1.00 92.88 440 ARG A O 1
ATOM 3402 N N . HIS A 1 441 ? 1.757 6.795 -10.433 1.00 94.62 441 HIS A N 1
ATOM 3403 C CA . HIS A 1 441 ? 1.567 7.585 -11.644 1.00 94.62 441 HIS A CA 1
ATOM 3404 C C . HIS A 1 441 ? 0.506 6.976 -12.581 1.00 94.62 441 HIS A C 1
ATOM 3406 O O . HIS A 1 441 ? 0.446 5.761 -12.782 1.00 94.62 441 HIS A O 1
ATOM 3412 N N . ASP A 1 442 ? -0.300 7.819 -13.236 1.00 93.69 442 ASP A N 1
ATOM 3413 C CA . ASP A 1 442 ? -1.407 7.370 -14.102 1.00 93.69 442 ASP A CA 1
ATOM 3414 C C . ASP A 1 442 ? -0.945 6.549 -15.309 1.00 93.69 442 ASP A C 1
ATOM 3416 O O . ASP A 1 442 ? -1.682 5.707 -15.821 1.00 93.69 442 ASP A O 1
ATOM 3420 N N . TRP A 1 443 ? 0.294 6.757 -15.760 1.00 93.06 443 TRP A N 1
ATOM 3421 C CA . TRP A 1 443 ? 0.878 5.916 -16.802 1.00 93.06 443 TRP A CA 1
ATOM 3422 C C . TRP A 1 443 ? 0.978 4.449 -16.371 1.00 93.06 443 TRP A C 1
ATOM 3424 O O . TRP A 1 443 ? 0.563 3.584 -17.138 1.00 93.06 443 TRP A O 1
ATOM 3434 N N . PHE A 1 444 ? 1.448 4.160 -15.151 1.00 94.56 444 PHE A N 1
ATOM 3435 C CA . PHE A 1 444 ? 1.475 2.784 -14.653 1.00 94.56 444 PHE A CA 1
ATOM 3436 C C . PHE A 1 444 ? 0.057 2.246 -14.486 1.00 94.56 444 PHE A C 1
ATOM 3438 O O . PHE A 1 444 ? -0.221 1.149 -14.947 1.00 94.56 444 PHE A O 1
ATOM 3445 N N . ARG A 1 445 ? -0.865 3.028 -13.904 1.00 92.31 445 ARG A N 1
ATOM 3446 C CA . ARG A 1 445 ? -2.258 2.590 -13.694 1.00 92.31 445 ARG A CA 1
ATOM 3447 C C . ARG A 1 445 ? -2.943 2.159 -14.992 1.00 92.31 445 ARG A C 1
ATOM 3449 O O . ARG A 1 445 ? -3.633 1.147 -14.990 1.00 92.31 445 ARG A O 1
ATOM 3456 N N . ARG A 1 446 ? -2.722 2.892 -16.092 1.00 91.56 446 ARG A N 1
ATOM 3457 C CA . ARG A 1 446 ? -3.263 2.560 -17.425 1.00 91.56 446 ARG A CA 1
ATOM 3458 C C . ARG A 1 446 ? -2.612 1.338 -18.068 1.00 91.56 446 ARG A C 1
ATOM 3460 O O . ARG A 1 446 ? -3.265 0.656 -18.839 1.00 91.56 446 ARG A O 1
ATOM 3467 N N . ASN A 1 447 ? -1.347 1.075 -17.756 1.00 93.00 447 ASN A N 1
ATOM 3468 C CA . ASN A 1 447 ? -0.566 -0.018 -18.338 1.00 93.00 447 ASN A CA 1
ATOM 3469 C C . ASN A 1 447 ? -0.350 -1.173 -17.345 1.00 93.00 447 ASN A C 1
ATOM 3471 O O . ASN A 1 447 ? 0.508 -2.024 -17.559 1.00 93.00 447 ASN A O 1
ATOM 3475 N N . ARG A 1 448 ? -1.089 -1.192 -16.232 1.00 94.50 448 ARG A N 1
ATOM 3476 C CA . ARG A 1 448 ? -0.831 -2.054 -15.073 1.00 94.50 448 ARG A CA 1
ATOM 3477 C C . ARG A 1 448 ? -0.856 -3.533 -15.440 1.00 94.50 448 ARG A C 1
ATOM 3479 O O . ARG A 1 448 ? 0.058 -4.266 -15.066 1.00 94.50 448 ARG A O 1
ATOM 3486 N N . ASP A 1 449 ? -1.880 -3.938 -16.183 1.00 94.50 449 ASP A N 1
ATOM 3487 C CA . ASP A 1 449 ? -2.087 -5.327 -16.593 1.00 94.50 449 ASP A CA 1
ATOM 3488 C C . ASP A 1 449 ? -1.030 -5.792 -17.600 1.00 94.50 449 ASP A C 1
ATOM 3490 O O . ASP A 1 449 ? -0.612 -6.943 -17.555 1.00 94.50 449 ASP A O 1
ATOM 3494 N N . ALA A 1 450 ? -0.545 -4.890 -18.457 1.00 94.62 450 ALA A N 1
ATOM 3495 C CA . ALA A 1 450 ? 0.537 -5.162 -19.398 1.00 94.62 450 ALA A CA 1
ATOM 3496 C C . ALA A 1 450 ? 1.905 -5.241 -18.699 1.00 94.62 450 ALA A C 1
ATOM 3498 O O . ALA A 1 450 ? 2.641 -6.210 -18.858 1.00 94.62 450 ALA A O 1
ATOM 3499 N N . ILE A 1 451 ? 2.236 -4.254 -17.859 1.00 97.25 451 ILE A N 1
ATOM 3500 C CA . ILE A 1 451 ? 3.503 -4.211 -17.110 1.00 97.25 451 ILE A CA 1
ATOM 3501 C C . ILE A 1 451 ? 3.631 -5.421 -16.189 1.00 97.25 451 ILE A C 1
ATOM 3503 O O . ILE A 1 451 ? 4.699 -6.018 -16.088 1.00 97.25 451 ILE A O 1
ATOM 3507 N N . CYS A 1 452 ? 2.537 -5.783 -15.522 1.00 97.31 452 CYS A N 1
ATOM 3508 C CA . CYS A 1 452 ? 2.502 -6.900 -14.591 1.00 97.31 452 CYS A CA 1
ATOM 3509 C C . CYS A 1 452 ? 1.845 -8.137 -15.212 1.00 97.31 452 CYS A C 1
ATOM 3511 O O . CYS A 1 452 ? 1.216 -8.911 -14.494 1.00 97.31 452 CYS A O 1
ATOM 3513 N N . ARG A 1 453 ? 1.943 -8.325 -16.533 1.00 94.62 453 ARG A N 1
ATOM 3514 C CA . ARG A 1 453 ? 1.294 -9.447 -17.226 1.00 94.62 453 ARG A CA 1
ATOM 3515 C C . ARG A 1 453 ? 1.811 -10.794 -16.734 1.00 94.62 453 ARG A C 1
ATOM 3517 O O . ARG A 1 453 ? 1.030 -11.669 -16.375 1.00 94.62 453 ARG A O 1
ATOM 3524 N N . GLU A 1 454 ? 3.130 -10.935 -16.705 1.00 93.75 454 GLU A N 1
ATOM 3525 C CA . GLU A 1 454 ? 3.801 -12.178 -16.317 1.00 93.75 454 GLU A CA 1
ATOM 3526 C C . GLU A 1 454 ? 4.249 -12.161 -14.859 1.00 93.75 454 GLU A C 1
ATOM 3528 O O . GLU A 1 454 ? 4.139 -13.164 -14.154 1.00 93.75 454 GLU A O 1
ATOM 3533 N N . HIS A 1 455 ? 4.745 -11.008 -14.407 1.00 96.75 455 HIS A N 1
ATOM 3534 C CA . HIS A 1 455 ? 5.390 -10.884 -13.114 1.00 96.75 455 HIS A CA 1
ATOM 3535 C C . HIS A 1 455 ? 4.960 -9.633 -12.350 1.00 96.75 455 HIS A C 1
ATOM 3537 O O . HIS A 1 455 ? 4.769 -8.562 -12.924 1.00 96.75 455 HIS A O 1
ATOM 3543 N N . ALA A 1 456 ? 4.920 -9.754 -11.029 1.00 96.88 456 ALA A N 1
ATOM 3544 C CA . ALA A 1 456 ? 4.846 -8.653 -10.088 1.00 96.88 456 ALA A CA 1
ATOM 3545 C C . ALA A 1 456 ? 6.232 -8.385 -9.474 1.00 96.88 456 ALA A C 1
ATOM 3547 O O . ALA A 1 456 ? 6.999 -9.314 -9.219 1.00 96.88 456 ALA A O 1
ATOM 3548 N N . LEU A 1 457 ? 6.546 -7.116 -9.203 1.00 97.81 457 LEU A N 1
ATOM 3549 C CA . LEU A 1 457 ? 7.717 -6.710 -8.420 1.00 97.81 457 LEU A CA 1
ATOM 3550 C C . LEU A 1 457 ? 7.249 -6.252 -7.041 1.00 97.81 457 LEU A C 1
ATOM 3552 O O . LEU A 1 457 ? 6.536 -5.255 -6.917 1.00 97.81 457 LEU A O 1
ATOM 3556 N N . VAL A 1 458 ? 7.664 -6.978 -6.008 1.00 96.62 458 VAL A N 1
ATOM 3557 C CA . VAL A 1 458 ? 7.160 -6.806 -4.643 1.00 96.62 458 VAL A CA 1
ATOM 3558 C C . VAL A 1 458 ? 8.273 -6.929 -3.606 1.00 96.62 458 VAL A C 1
ATOM 3560 O O . VAL A 1 458 ? 9.318 -7.533 -3.855 1.00 96.62 458 VAL A O 1
ATOM 3563 N N . ARG A 1 459 ? 8.041 -6.367 -2.417 1.00 95.12 459 ARG A N 1
ATOM 3564 C CA . ARG A 1 459 ? 8.902 -6.533 -1.241 1.00 95.12 459 ARG A CA 1
ATOM 3565 C C . ARG A 1 459 ? 8.312 -7.608 -0.336 1.00 95.12 459 ARG A C 1
ATOM 3567 O O . ARG A 1 459 ? 7.311 -7.367 0.331 1.00 95.12 459 ARG A O 1
ATOM 3574 N N . VAL A 1 460 ? 8.927 -8.782 -0.323 1.00 94.94 460 VAL A N 1
ATOM 3575 C CA . VAL A 1 460 ? 8.441 -9.951 0.417 1.00 94.94 460 VAL A CA 1
ATOM 3576 C C . VAL A 1 460 ? 9.149 -10.047 1.763 1.00 94.94 460 VAL A C 1
ATOM 3578 O O . VAL A 1 460 ? 10.358 -9.817 1.855 1.00 94.94 460 VAL A O 1
ATOM 3581 N N . LEU A 1 461 ? 8.397 -10.392 2.806 1.00 94.25 461 LEU A N 1
ATOM 3582 C CA . LEU A 1 461 ? 8.947 -10.801 4.091 1.00 94.25 461 LEU A CA 1
ATOM 3583 C C . LEU A 1 461 ? 9.425 -12.262 4.013 1.00 94.25 461 LEU A C 1
ATOM 3585 O O . LEU A 1 461 ? 8.612 -13.182 3.998 1.00 94.25 461 LEU A O 1
ATOM 3589 N N . GLU A 1 462 ? 10.740 -12.473 4.007 1.00 90.19 462 GLU A N 1
ATOM 3590 C CA . GLU A 1 462 ? 11.385 -13.791 4.002 1.00 90.19 462 GLU A CA 1
ATOM 3591 C C . GLU A 1 462 ? 12.191 -13.973 5.297 1.00 90.19 462 GLU A C 1
ATOM 3593 O O . GLU A 1 462 ? 13.259 -13.384 5.494 1.00 90.19 462 GLU A O 1
ATOM 3598 N N . GLY A 1 463 ? 11.666 -14.775 6.227 1.00 84.56 463 GLY A N 1
ATOM 3599 C CA . GLY A 1 463 ? 12.245 -14.891 7.567 1.00 84.56 463 GLY A CA 1
ATOM 3600 C C . GLY A 1 463 ? 12.244 -13.532 8.291 1.00 84.56 463 GLY A C 1
ATOM 3601 O O . GLY A 1 463 ? 11.178 -12.934 8.434 1.00 84.56 463 GLY A O 1
ATOM 3602 N N . PRO A 1 464 ? 13.393 -13.032 8.791 1.00 84.44 464 PRO A N 1
ATOM 3603 C CA . PRO A 1 464 ? 13.494 -11.698 9.384 1.00 84.44 464 PRO A CA 1
ATOM 3604 C C . PRO A 1 464 ? 13.796 -10.585 8.366 1.00 84.44 464 PRO A C 1
ATOM 3606 O O . PRO A 1 464 ? 13.901 -9.428 8.765 1.00 84.44 464 PRO A O 1
ATOM 3609 N N . ALA A 1 465 ? 14.007 -10.913 7.088 1.00 90.38 465 ALA A N 1
ATOM 3610 C CA . ALA A 1 465 ? 14.466 -9.971 6.075 1.00 90.38 465 ALA A CA 1
ATOM 3611 C C . ALA A 1 465 ? 13.327 -9.545 5.144 1.00 90.38 465 ALA A C 1
ATOM 3613 O O . ALA A 1 465 ? 12.412 -10.313 4.859 1.00 90.38 465 ALA A O 1
ATOM 3614 N N . ILE A 1 466 ? 13.418 -8.321 4.626 1.00 92.38 466 ILE A N 1
ATOM 3615 C CA . ILE A 1 466 ? 12.517 -7.826 3.583 1.00 92.38 466 ILE A CA 1
ATOM 3616 C C . ILE A 1 466 ? 13.307 -7.728 2.293 1.00 92.38 466 ILE A C 1
ATOM 3618 O O . ILE A 1 466 ? 14.281 -6.977 2.206 1.00 92.38 466 ILE A O 1
ATOM 3622 N N . VAL A 1 467 ? 12.891 -8.502 1.297 1.00 93.69 467 VAL A N 1
ATOM 3623 C CA . VAL A 1 467 ? 13.648 -8.706 0.065 1.00 93.69 467 VAL A CA 1
ATOM 3624 C C . VAL A 1 467 ? 12.777 -8.374 -1.135 1.00 93.69 467 VAL A C 1
ATOM 3626 O O . VAL A 1 467 ? 11.621 -8.776 -1.226 1.00 93.69 467 VAL A O 1
ATOM 3629 N N . TRP A 1 468 ? 13.345 -7.650 -2.096 1.00 95.94 468 TRP A N 1
ATOM 3630 C CA . TRP A 1 468 ? 12.706 -7.458 -3.392 1.00 95.94 468 TRP A CA 1
ATOM 3631 C C . TRP A 1 468 ? 12.694 -8.763 -4.184 1.00 95.94 468 TRP A C 1
ATOM 3633 O O . TRP A 1 468 ? 13.750 -9.362 -4.442 1.00 95.94 468 TRP A O 1
ATOM 3643 N N . ARG A 1 469 ? 11.510 -9.170 -4.628 1.00 96.12 469 ARG A N 1
ATOM 3644 C CA . ARG A 1 469 ? 11.291 -10.351 -5.458 1.00 96.12 469 ARG A CA 1
ATOM 3645 C C . ARG A 1 469 ? 10.467 -10.002 -6.681 1.00 96.12 469 ARG A C 1
ATOM 3647 O O . ARG A 1 469 ? 9.590 -9.144 -6.643 1.00 96.12 469 ARG A O 1
ATOM 3654 N N . VAL A 1 470 ? 10.795 -10.701 -7.757 1.00 97.31 470 VAL A N 1
ATOM 3655 C CA . VAL A 1 470 ? 9.925 -10.829 -8.915 1.00 97.31 470 VAL A CA 1
ATOM 3656 C C . VAL A 1 470 ? 9.184 -12.140 -8.718 1.00 97.31 470 VAL A C 1
ATOM 3658 O O . VAL A 1 470 ? 9.831 -13.177 -8.578 1.00 97.31 470 VAL A O 1
ATOM 3661 N N . VAL A 1 471 ? 7.861 -12.079 -8.658 1.00 96.38 471 VAL A N 1
ATOM 3662 C CA . VAL A 1 471 ? 6.989 -13.243 -8.460 1.00 96.38 471 VAL A CA 1
ATOM 3663 C C . VAL A 1 471 ? 6.013 -13.347 -9.630 1.00 96.38 471 VAL A C 1
ATOM 3665 O O . VAL A 1 471 ? 5.684 -12.310 -10.210 1.00 96.38 471 VAL A O 1
ATOM 3668 N N . PRO A 1 472 ? 5.556 -14.546 -10.017 1.00 96.44 472 PRO A N 1
ATOM 3669 C CA . PRO A 1 472 ? 4.508 -14.690 -11.022 1.00 96.44 472 PRO A CA 1
ATOM 3670 C C . PRO A 1 472 ? 3.255 -13.881 -10.662 1.00 96.44 472 PRO A C 1
ATOM 3672 O O . PRO A 1 472 ? 2.832 -13.841 -9.508 1.00 96.44 472 PRO A O 1
ATOM 3675 N N . SER A 1 473 ? 2.617 -13.255 -11.650 1.00 94.00 473 SER A N 1
ATOM 3676 C CA . SER A 1 473 ? 1.429 -12.412 -11.417 1.00 94.00 473 SER A CA 1
ATOM 3677 C C . SER A 1 473 ? 0.193 -13.168 -10.925 1.00 94.00 473 SER A C 1
ATOM 3679 O O . SER A 1 473 ? -0.759 -12.544 -10.453 1.00 94.00 473 SER A O 1
ATOM 3681 N N . GLY A 1 474 ? 0.192 -14.498 -11.052 1.00 91.25 474 GLY A N 1
ATOM 3682 C CA . GLY A 1 474 ? -0.849 -15.375 -10.520 1.00 91.25 474 GLY A CA 1
ATOM 3683 C C . GLY A 1 474 ? -0.712 -15.684 -9.026 1.00 91.25 474 GLY A C 1
ATOM 3684 O O . GLY A 1 474 ? -1.673 -16.185 -8.444 1.00 91.25 474 GLY A O 1
ATOM 3685 N N . ASP A 1 475 ? 0.436 -15.388 -8.409 1.00 93.69 475 ASP A N 1
ATOM 3686 C CA . ASP A 1 475 ? 0.696 -15.740 -7.014 1.00 93.69 475 ASP A CA 1
ATOM 3687 C C . ASP A 1 475 ? -0.191 -14.944 -6.045 1.00 93.69 475 ASP A C 1
ATOM 3689 O O . ASP A 1 475 ? -0.556 -13.784 -6.272 1.00 93.69 475 ASP A O 1
ATOM 3693 N N . ALA A 1 476 ? -0.523 -15.563 -4.910 1.00 93.75 476 ALA A N 1
ATOM 3694 C CA . ALA A 1 476 ? -1.304 -14.918 -3.867 1.00 93.75 476 ALA A CA 1
ATOM 3695 C C . ALA A 1 476 ? -0.446 -13.888 -3.118 1.00 93.75 476 ALA A C 1
ATOM 3697 O O . ALA A 1 476 ? 0.454 -14.237 -2.363 1.00 93.75 476 ALA A O 1
ATOM 3698 N N . LEU A 1 477 ? -0.739 -12.601 -3.300 1.00 95.44 477 LEU A N 1
ATOM 3699 C CA . LEU A 1 477 ? -0.052 -11.509 -2.604 1.00 95.44 477 LEU A CA 1
ATOM 3700 C C . LEU A 1 477 ? -0.910 -11.020 -1.434 1.00 95.44 477 LEU A C 1
ATOM 3702 O O . LEU A 1 477 ? -2.099 -10.748 -1.630 1.00 95.44 477 LEU A O 1
ATOM 3706 N N . ARG A 1 478 ? -0.327 -10.876 -0.238 1.00 94.62 478 ARG A N 1
ATOM 3707 C CA . ARG A 1 478 ? -1.029 -10.387 0.959 1.00 94.62 478 ARG A CA 1
ATOM 3708 C C . ARG A 1 478 ? -0.316 -9.231 1.630 1.00 94.62 478 ARG A C 1
ATOM 3710 O O . ARG A 1 478 ? 0.881 -9.330 1.871 1.00 94.62 478 ARG A O 1
ATOM 3717 N N . PRO A 1 479 ? -1.021 -8.135 1.931 1.00 95.75 479 PRO A N 1
ATOM 3718 C CA . PRO A 1 479 ? -0.359 -6.926 2.373 1.00 95.75 479 PRO A CA 1
ATOM 3719 C C . PRO A 1 479 ? -0.019 -6.974 3.870 1.00 95.75 479 PRO A C 1
ATOM 3721 O O . PRO A 1 479 ? -0.782 -7.485 4.686 1.00 95.75 479 PRO A O 1
ATOM 3724 N N . LEU A 1 480 ? 1.120 -6.399 4.240 1.00 95.06 480 LEU A N 1
ATOM 3725 C CA . LEU A 1 480 ? 1.541 -6.145 5.613 1.00 95.06 480 LEU A CA 1
ATOM 3726 C C . LEU A 1 480 ? 1.747 -4.636 5.832 1.00 95.06 480 LEU A C 1
ATOM 3728 O O . LEU A 1 480 ? 2.136 -3.930 4.893 1.00 95.06 480 LEU A O 1
ATOM 3732 N N . PRO A 1 481 ? 1.539 -4.130 7.062 1.00 93.12 481 PRO A N 1
ATOM 3733 C CA . PRO A 1 481 ? 1.799 -2.730 7.392 1.00 93.12 481 PRO A CA 1
ATOM 3734 C C . PRO A 1 481 ? 3.236 -2.304 7.089 1.00 93.12 481 PRO A C 1
ATOM 3736 O O . PRO A 1 481 ? 4.170 -3.087 7.267 1.00 93.12 481 PRO A O 1
ATOM 3739 N N . THR A 1 482 ? 3.432 -1.041 6.699 1.00 89.25 482 THR A N 1
ATOM 3740 C CA . THR A 1 482 ? 4.767 -0.452 6.467 1.00 89.25 482 THR A CA 1
ATOM 3741 C C . THR A 1 482 ? 5.630 -0.503 7.729 1.00 89.25 482 THR A C 1
ATOM 3743 O O . THR A 1 482 ? 6.754 -0.982 7.654 1.00 89.25 482 THR A O 1
ATOM 3746 N N . SER A 1 483 ? 5.055 -0.138 8.880 1.00 90.06 483 SER A N 1
ATOM 3747 C CA . SER A 1 483 ? 5.003 -0.972 10.091 1.00 90.06 483 SER A CA 1
ATOM 3748 C C . SER A 1 483 ? 6.108 -2.011 10.319 1.00 90.06 483 SER A C 1
ATOM 3750 O O . SER A 1 483 ? 7.050 -1.885 11.105 1.00 90.06 483 SER A O 1
ATOM 3752 N N . VAL A 1 484 ? 5.924 -3.116 9.597 1.00 92.50 484 VAL A N 1
ATOM 3753 C CA . VAL A 1 484 ? 6.689 -4.357 9.704 1.00 92.50 484 VAL A CA 1
ATOM 3754 C C . VAL A 1 484 ? 8.132 -4.175 9.240 1.00 92.50 484 VAL A C 1
ATOM 3756 O O . VAL A 1 484 ? 8.993 -4.943 9.662 1.00 92.50 484 VAL A O 1
ATOM 3759 N N . ALA A 1 485 ? 8.423 -3.157 8.423 1.00 88.88 485 ALA A N 1
ATOM 3760 C CA . ALA A 1 485 ? 9.769 -2.876 7.943 1.00 88.88 485 ALA A CA 1
ATOM 3761 C C . ALA A 1 485 ? 10.776 -2.610 9.064 1.00 88.88 485 ALA A C 1
ATOM 3763 O O . ALA A 1 485 ? 11.919 -3.054 8.960 1.00 88.88 485 ALA A O 1
ATOM 3764 N N . ASP A 1 486 ? 10.336 -1.963 10.142 1.00 89.12 486 ASP A N 1
ATOM 3765 C CA . ASP A 1 486 ? 11.204 -1.590 11.259 1.00 89.12 486 ASP A CA 1
ATOM 3766 C C . ASP A 1 486 ? 11.460 -2.763 12.216 1.00 89.12 486 ASP A C 1
ATOM 3768 O O . ASP A 1 486 ? 12.524 -2.864 12.827 1.00 89.12 486 ASP A O 1
ATOM 3772 N N . ALA A 1 487 ? 10.489 -3.673 12.351 1.00 91.75 487 ALA A N 1
ATOM 3773 C CA . ALA A 1 487 ? 10.575 -4.817 13.255 1.00 91.75 487 ALA A CA 1
ATOM 3774 C C . ALA A 1 487 ? 9.861 -6.069 12.695 1.00 91.75 487 ALA A C 1
ATOM 3776 O O . ALA A 1 487 ? 8.809 -6.468 13.210 1.00 91.75 487 ALA A O 1
ATOM 3777 N N . PRO A 1 488 ? 10.456 -6.762 11.702 1.00 92.00 488 PRO A N 1
ATOM 3778 C CA . PRO A 1 488 ? 9.803 -7.857 10.973 1.00 92.00 488 PRO A CA 1
ATOM 3779 C C . PRO A 1 488 ? 9.395 -9.065 11.826 1.00 92.00 488 PRO A C 1
ATOM 3781 O O . PRO A 1 488 ? 8.505 -9.831 11.463 1.00 92.00 488 PRO A O 1
ATOM 3784 N N . GLN A 1 489 ? 10.038 -9.260 12.978 1.00 91.31 489 GLN A N 1
ATOM 3785 C CA . GLN A 1 489 ? 9.737 -10.367 13.892 1.00 91.31 489 GLN A CA 1
ATOM 3786 C C . GLN A 1 489 ? 8.363 -10.206 14.569 1.00 91.31 489 GLN A C 1
ATOM 3788 O O . GLN A 1 489 ? 7.699 -11.202 14.858 1.00 91.31 489 GLN A O 1
ATOM 3793 N N . ARG A 1 490 ? 7.895 -8.962 14.762 1.00 93.56 490 ARG A N 1
ATOM 3794 C CA . ARG A 1 490 ? 6.668 -8.658 15.518 1.00 93.56 490 ARG A CA 1
ATOM 3795 C C . ARG A 1 490 ? 5.403 -9.193 14.862 1.00 93.56 490 ARG A C 1
ATOM 3797 O O . ARG A 1 490 ? 4.454 -9.501 15.570 1.00 93.56 490 ARG A O 1
ATOM 3804 N N . ILE A 1 491 ? 5.386 -9.352 13.537 1.00 94.44 491 ILE A N 1
ATOM 3805 C CA . ILE A 1 491 ? 4.224 -9.934 12.853 1.00 94.44 491 ILE A CA 1
ATOM 3806 C C . ILE A 1 491 ? 4.027 -11.409 13.233 1.00 94.44 491 ILE A C 1
ATOM 3808 O O . ILE A 1 491 ? 2.897 -11.870 13.372 1.00 94.44 491 ILE A O 1
ATOM 3812 N N . GLY A 1 492 ? 5.130 -12.131 13.468 1.00 93.62 492 GLY A N 1
ATOM 3813 C CA . GLY A 1 492 ? 5.102 -13.497 13.985 1.00 93.62 492 GLY A CA 1
ATOM 3814 C C . GLY A 1 492 ? 4.677 -13.546 15.451 1.00 93.62 492 GLY A C 1
ATOM 3815 O O . GLY A 1 492 ? 3.930 -14.437 15.830 1.00 93.62 492 GLY A O 1
ATOM 3816 N N . GLU A 1 493 ? 5.079 -12.566 16.266 1.00 94.75 493 GLU A N 1
ATOM 3817 C CA . GLU A 1 493 ? 4.593 -12.443 17.650 1.00 94.75 493 GLU A CA 1
ATOM 3818 C C . GLU A 1 493 ? 3.099 -12.097 17.729 1.00 94.75 493 GLU A C 1
ATOM 3820 O O . GLU A 1 493 ? 2.424 -12.533 18.661 1.00 94.75 493 GLU A O 1
ATOM 3825 N N . LEU A 1 494 ? 2.592 -11.313 16.771 1.00 96.50 494 LEU A N 1
ATOM 3826 C CA . LEU A 1 494 ? 1.195 -10.891 16.723 1.00 96.50 494 LEU A CA 1
ATOM 3827 C C . LEU A 1 494 ? 0.264 -12.047 16.346 1.00 96.50 494 LEU A C 1
ATOM 3829 O O . LEU A 1 494 ? -0.719 -12.259 17.046 1.00 96.50 494 LEU A O 1
ATOM 3833 N N . PHE A 1 495 ? 0.569 -12.782 15.273 1.00 95.19 495 PHE A N 1
ATOM 3834 C CA . PHE A 1 495 ? -0.329 -13.802 14.715 1.00 95.19 495 PHE A CA 1
ATOM 3835 C C . PHE A 1 495 ? 0.103 -15.250 14.960 1.00 95.19 495 PHE A C 1
ATOM 3837 O O . PHE A 1 495 ? -0.657 -16.150 14.635 1.00 95.19 495 PHE A O 1
ATOM 3844 N N . GLY A 1 496 ? 1.313 -15.506 15.469 1.00 88.88 496 GLY A N 1
ATOM 3845 C CA . GLY A 1 496 ? 1.839 -16.845 15.776 1.00 88.88 496 GLY A CA 1
ATOM 3846 C C . GLY A 1 496 ? 2.103 -17.739 14.554 1.00 88.88 496 GLY A C 1
ATOM 3847 O O . GLY A 1 496 ? 3.225 -18.189 14.333 1.00 88.88 496 GLY A O 1
ATOM 3848 N N . THR A 1 497 ? 1.076 -17.985 13.743 1.00 88.25 497 THR A N 1
ATOM 3849 C CA . THR A 1 497 ? 1.021 -18.945 12.635 1.00 88.25 497 THR A CA 1
ATOM 3850 C C . THR A 1 497 ? 1.207 -18.312 11.258 1.00 88.25 497 THR A C 1
ATOM 3852 O O . THR A 1 497 ? 1.369 -19.048 10.290 1.00 88.25 497 THR A O 1
ATOM 3855 N N . ILE A 1 498 ? 1.246 -16.977 11.140 1.00 93.62 498 ILE A N 1
ATOM 3856 C CA . ILE A 1 498 ? 1.224 -16.275 9.839 1.00 93.62 498 ILE A CA 1
ATOM 3857 C C . ILE A 1 498 ? 2.308 -16.739 8.853 1.00 93.62 498 ILE A C 1
ATOM 3859 O O . ILE A 1 498 ? 2.055 -16.807 7.654 1.00 93.62 498 ILE A O 1
ATOM 3863 N N . ARG A 1 499 ? 3.505 -17.103 9.335 1.00 90.94 499 ARG A N 1
ATOM 3864 C CA . ARG A 1 499 ? 4.587 -17.611 8.471 1.00 90.94 499 ARG A CA 1
ATOM 3865 C C . ARG A 1 499 ? 4.289 -19.016 7.943 1.00 90.94 499 ARG A C 1
ATOM 3867 O O . ARG A 1 499 ? 4.378 -19.239 6.743 1.00 90.94 499 ARG A O 1
ATOM 3874 N N . ALA A 1 500 ? 3.862 -19.927 8.818 1.00 91.94 500 ALA A N 1
ATOM 3875 C CA . ALA A 1 500 ? 3.464 -21.281 8.427 1.00 91.94 500 ALA A CA 1
ATOM 3876 C C . ALA A 1 500 ? 2.222 -21.269 7.514 1.00 91.94 500 ALA A C 1
ATOM 3878 O O . ALA A 1 500 ? 2.111 -22.052 6.570 1.00 91.94 500 ALA A O 1
ATOM 3879 N N . TRP A 1 501 ? 1.298 -20.340 7.765 1.00 94.75 501 TRP A N 1
ATOM 3880 C CA . TRP A 1 501 ? 0.151 -20.088 6.902 1.00 94.75 501 TRP A CA 1
ATOM 3881 C C . TRP A 1 501 ? 0.589 -19.622 5.506 1.00 94.75 501 TRP A C 1
ATOM 3883 O O . TRP A 1 501 ? 0.150 -20.197 4.513 1.00 94.75 501 TRP A O 1
ATOM 3893 N N . ALA A 1 502 ? 1.496 -18.645 5.411 1.00 94.12 502 ALA A N 1
ATOM 3894 C CA . ALA A 1 502 ? 2.002 -18.147 4.131 1.00 94.12 502 ALA A CA 1
ATOM 3895 C C . ALA A 1 502 ? 2.700 -19.253 3.315 1.00 94.12 502 ALA A C 1
ATOM 3897 O O . ALA A 1 502 ? 2.440 -19.403 2.124 1.00 94.12 502 ALA A O 1
ATOM 3898 N N . GLU A 1 503 ? 3.517 -20.085 3.970 1.00 92.19 503 GLU A N 1
ATOM 3899 C CA . GLU A 1 503 ? 4.186 -21.229 3.337 1.00 92.19 503 GLU A CA 1
ATOM 3900 C C . GLU A 1 503 ? 3.189 -22.284 2.828 1.00 92.19 503 GLU A C 1
ATOM 3902 O O . GLU A 1 503 ? 3.293 -22.731 1.688 1.00 92.19 503 GLU A O 1
ATOM 3907 N N . SER A 1 504 ? 2.196 -22.661 3.641 1.00 93.25 504 SER A N 1
ATOM 3908 C CA . SER A 1 504 ? 1.201 -23.685 3.271 1.00 93.25 504 SER A CA 1
ATOM 3909 C C . SER A 1 504 ? 0.197 -23.224 2.211 1.00 93.25 504 SER A C 1
ATOM 3911 O O . SER A 1 504 ? -0.288 -24.042 1.431 1.00 93.25 504 SER A O 1
ATOM 3913 N N . SER A 1 505 ? -0.096 -21.924 2.159 1.00 91.69 505 SER A N 1
ATOM 3914 C CA . SER A 1 505 ? -0.990 -21.311 1.167 1.00 91.69 505 SER A CA 1
ATOM 3915 C C . SER A 1 505 ? -0.270 -20.821 -0.093 1.00 91.69 505 SER A C 1
ATOM 3917 O O . SER A 1 505 ? -0.927 -20.310 -1.000 1.00 91.69 505 SER A O 1
ATOM 3919 N N . ALA A 1 506 ? 1.061 -20.967 -0.159 1.00 92.44 506 ALA A N 1
ATOM 3920 C CA . ALA A 1 506 ? 1.910 -20.383 -1.199 1.00 92.44 506 ALA A CA 1
ATOM 3921 C C . ALA A 1 506 ? 1.656 -18.870 -1.401 1.00 92.44 506 ALA A C 1
ATOM 3923 O O . ALA A 1 506 ? 1.691 -18.361 -2.524 1.00 92.44 506 ALA A O 1
ATOM 3924 N N . ALA A 1 507 ? 1.372 -18.153 -0.309 1.00 94.31 507 ALA A N 1
ATOM 3925 C CA . ALA A 1 507 ? 1.111 -16.721 -0.317 1.00 94.31 507 ALA A CA 1
ATOM 3926 C C . ALA A 1 507 ? 2.367 -15.919 0.046 1.00 94.31 507 ALA A C 1
ATOM 3928 O O . ALA A 1 507 ? 3.081 -16.230 0.998 1.00 94.31 507 ALA A O 1
ATOM 3929 N N . HIS A 1 508 ? 2.603 -14.821 -0.671 1.00 95.62 508 HIS A N 1
ATOM 3930 C CA . HIS A 1 508 ? 3.687 -13.885 -0.380 1.00 95.62 508 HIS A CA 1
ATOM 3931 C C . HIS A 1 508 ? 3.189 -12.756 0.517 1.00 95.62 508 HIS A C 1
ATOM 3933 O O . HIS A 1 508 ? 2.260 -12.024 0.164 1.00 95.62 508 HIS A O 1
ATOM 3939 N N . LEU A 1 509 ? 3.848 -12.575 1.661 1.00 95.88 509 LEU A N 1
ATOM 3940 C CA . LEU A 1 509 ? 3.584 -11.474 2.585 1.00 95.88 509 LEU A CA 1
ATOM 3941 C C . LEU A 1 509 ? 4.340 -10.218 2.133 1.00 95.88 509 LEU A C 1
ATOM 3943 O O . LEU A 1 509 ? 5.569 -10.163 2.201 1.00 95.88 509 LEU A O 1
ATOM 3947 N N . ILE A 1 510 ? 3.604 -9.218 1.658 1.00 95.69 510 ILE A N 1
ATOM 3948 C CA . ILE A 1 510 ? 4.129 -8.029 0.991 1.00 95.69 510 ILE A CA 1
ATOM 3949 C C . ILE A 1 510 ? 4.174 -6.853 1.957 1.00 95.69 510 ILE A C 1
ATOM 3951 O O . ILE A 1 510 ? 3.136 -6.345 2.373 1.00 95.69 510 ILE A O 1
ATOM 3955 N N . VAL A 1 511 ? 5.374 -6.380 2.273 1.00 92.94 511 VAL A N 1
ATOM 3956 C CA . VAL A 1 511 ? 5.567 -5.155 3.057 1.00 92.94 511 VAL A CA 1
ATOM 3957 C C . VAL A 1 511 ? 5.532 -3.957 2.113 1.00 92.94 511 VAL A C 1
ATOM 3959 O O . VAL A 1 511 ? 6.143 -4.006 1.051 1.00 92.94 511 VAL A O 1
ATOM 3962 N N . ASP A 1 512 ? 4.868 -2.871 2.518 1.00 83.56 512 ASP A N 1
ATOM 3963 C CA . ASP A 1 512 ? 4.809 -1.620 1.746 1.00 83.56 512 ASP A CA 1
ATOM 3964 C C . ASP A 1 512 ? 4.162 -1.785 0.356 1.00 83.56 512 ASP A C 1
ATOM 3966 O O . ASP A 1 512 ? 4.797 -1.713 -0.696 1.00 83.56 512 ASP A O 1
ATOM 3970 N N . VAL A 1 513 ? 2.840 -1.985 0.362 1.00 84.06 513 VAL A N 1
ATOM 3971 C CA . VAL A 1 513 ? 2.004 -2.127 -0.847 1.00 84.06 513 VAL A CA 1
ATOM 3972 C C . VAL A 1 513 ? 2.126 -0.926 -1.790 1.00 84.06 513 VAL A C 1
ATOM 3974 O O . VAL A 1 513 ? 1.962 -1.073 -3.001 1.00 84.06 513 VAL A O 1
ATOM 3977 N N . GLY A 1 514 ? 2.427 0.263 -1.254 1.00 81.81 514 GLY A N 1
ATOM 3978 C CA . GLY A 1 514 ? 2.629 1.477 -2.046 1.00 81.81 514 GLY A CA 1
ATOM 3979 C C . GLY A 1 514 ? 3.833 1.391 -2.988 1.00 81.81 514 GLY A C 1
ATOM 3980 O O . GLY A 1 514 ? 3.831 2.064 -4.017 1.00 81.81 514 GLY A O 1
ATOM 3981 N N . GLY A 1 515 ? 4.807 0.537 -2.662 1.00 82.81 515 GLY A N 1
ATOM 3982 C CA . GLY A 1 515 ? 5.988 0.226 -3.461 1.00 82.81 515 GLY A CA 1
ATOM 3983 C C . GLY A 1 515 ? 5.899 -1.102 -4.220 1.00 82.81 515 GLY A C 1
ATOM 3984 O O . GLY A 1 515 ? 6.934 -1.696 -4.503 1.00 82.81 515 GLY A O 1
ATOM 3985 N N . ALA A 1 516 ? 4.703 -1.603 -4.541 1.00 92.94 516 ALA A N 1
ATOM 3986 C CA . ALA A 1 516 ? 4.524 -2.843 -5.300 1.00 92.94 516 ALA A CA 1
ATOM 3987 C C . ALA A 1 516 ? 4.019 -2.590 -6.731 1.00 92.94 516 ALA A C 1
ATOM 3989 O O . ALA A 1 516 ? 3.069 -1.836 -6.944 1.00 92.94 516 ALA A O 1
ATOM 3990 N N . LEU A 1 517 ? 4.588 -3.300 -7.710 1.00 96.31 517 LEU A N 1
ATOM 3991 C CA . LEU A 1 517 ? 4.035 -3.412 -9.064 1.00 96.31 517 LEU A CA 1
ATOM 3992 C C . LEU A 1 517 ? 3.343 -4.770 -9.180 1.00 96.31 517 LEU A C 1
ATOM 3994 O O . LEU A 1 517 ? 4.005 -5.801 -9.167 1.00 96.31 517 LEU A O 1
ATOM 3998 N N . SER A 1 518 ? 2.017 -4.782 -9.259 1.00 95.50 518 SER A N 1
ATOM 3999 C CA . SER A 1 518 ? 1.201 -6.000 -9.380 1.00 95.50 518 SER A CA 1
ATOM 4000 C C . SER A 1 518 ? 0.039 -5.752 -10.331 1.00 95.50 518 SER A C 1
ATOM 4002 O O . SER A 1 518 ? -0.437 -4.622 -10.381 1.00 95.50 518 SER A O 1
ATOM 4004 N N . ALA A 1 519 ? -0.464 -6.769 -11.038 1.00 93.25 519 ALA A N 1
ATOM 4005 C CA . ALA A 1 519 ? -1.634 -6.616 -11.916 1.00 93.25 519 ALA A CA 1
ATOM 4006 C C . ALA A 1 519 ? -2.925 -6.397 -11.108 1.00 93.25 519 ALA A C 1
ATOM 4008 O O . ALA A 1 519 ? -3.717 -5.498 -11.378 1.00 93.25 519 ALA A O 1
ATOM 4009 N N . ARG A 1 520 ? -3.108 -7.179 -10.038 1.00 89.31 520 ARG A N 1
ATOM 4010 C CA . ARG A 1 520 ? -4.305 -7.143 -9.185 1.00 89.31 520 ARG A CA 1
ATOM 4011 C C . ARG A 1 520 ? -4.041 -6.423 -7.864 1.00 89.31 520 ARG A C 1
ATOM 4013 O O . ARG A 1 520 ? -2.917 -6.456 -7.371 1.00 89.31 520 ARG A O 1
ATOM 4020 N N . PRO A 1 521 ? -5.037 -5.740 -7.268 1.00 87.62 521 PRO A N 1
ATOM 4021 C CA . PRO A 1 521 ? -4.901 -5.171 -5.928 1.00 87.62 521 PRO A CA 1
ATOM 4022 C C . PRO A 1 521 ? -4.450 -6.223 -4.905 1.00 87.62 521 PRO A C 1
ATOM 4024 O O . PRO A 1 521 ? -5.014 -7.312 -4.852 1.00 87.62 521 PRO A O 1
ATOM 4027 N N . ILE A 1 522 ? -3.458 -5.877 -4.085 1.00 92.38 522 ILE A N 1
ATOM 4028 C CA . ILE A 1 522 ? -2.940 -6.735 -3.014 1.00 92.38 522 ILE A CA 1
ATOM 4029 C C . ILE A 1 522 ? -3.862 -6.567 -1.805 1.00 92.38 522 ILE A C 1
ATOM 4031 O O . ILE A 1 522 ? -3.904 -5.487 -1.217 1.00 92.38 522 ILE A O 1
ATOM 4035 N N . ARG A 1 523 ? -4.648 -7.595 -1.476 1.00 92.06 523 ARG A N 1
ATOM 4036 C CA . ARG A 1 523 ? -5.674 -7.549 -0.422 1.00 92.06 523 ARG A CA 1
ATOM 4037 C C . ARG A 1 523 ? -5.762 -8.878 0.313 1.00 92.06 523 ARG A C 1
ATOM 4039 O O . ARG A 1 523 ? -5.418 -9.917 -0.245 1.00 92.06 523 ARG A O 1
ATOM 4046 N N . TRP A 1 524 ? -6.240 -8.820 1.549 1.00 93.75 524 TRP A N 1
ATOM 4047 C CA . TRP A 1 524 ? -6.646 -9.998 2.306 1.00 93.75 524 TRP A CA 1
ATOM 4048 C C . TRP A 1 524 ? -8.031 -10.479 1.862 1.00 93.75 524 TRP A C 1
ATOM 4050 O O . TRP A 1 524 ? -8.859 -9.663 1.461 1.00 93.75 524 TRP A O 1
ATOM 4060 N N . THR A 1 525 ? -8.275 -11.789 1.923 1.00 92.56 525 THR A N 1
ATOM 4061 C CA . THR A 1 525 ? -9.622 -12.368 1.795 1.00 92.56 525 THR A CA 1
ATOM 4062 C C . THR A 1 525 ? -10.169 -12.765 3.165 1.00 92.56 525 THR A C 1
ATOM 4064 O O . THR A 1 525 ? -9.406 -12.912 4.121 1.00 92.56 525 THR A O 1
ATOM 4067 N N . GLU A 1 526 ? -11.483 -12.978 3.256 1.00 94.00 526 GLU A N 1
ATOM 4068 C CA . GLU A 1 526 ? -12.155 -13.474 4.466 1.00 94.00 526 GLU A CA 1
ATOM 4069 C C . GLU A 1 526 ? -11.493 -14.744 5.025 1.00 94.00 526 GLU A C 1
ATOM 4071 O O . GLU A 1 526 ? -11.155 -14.794 6.206 1.00 94.00 526 GLU A O 1
ATOM 4076 N N . ALA A 1 527 ? -11.239 -15.736 4.165 1.00 93.62 527 ALA A N 1
ATOM 4077 C CA . ALA A 1 527 ? -10.644 -17.012 4.562 1.00 93.62 527 ALA A CA 1
ATOM 4078 C C . ALA A 1 527 ? -9.200 -16.861 5.066 1.00 93.62 527 ALA A C 1
ATOM 4080 O O . ALA A 1 527 ? -8.791 -17.553 5.997 1.00 93.62 527 ALA A O 1
ATOM 4081 N N . ASP A 1 528 ? -8.429 -15.944 4.475 1.00 94.38 528 ASP A N 1
ATOM 4082 C CA . ASP A 1 528 ? -7.066 -15.679 4.936 1.00 94.38 528 ASP A CA 1
ATOM 4083 C C . ASP A 1 528 ? -7.075 -15.031 6.326 1.00 94.38 528 ASP A C 1
ATOM 4085 O O . ASP A 1 528 ? -6.283 -15.403 7.190 1.00 94.38 528 ASP A O 1
ATOM 4089 N N . LEU A 1 529 ? -7.972 -14.061 6.541 1.00 95.12 529 LEU A N 1
ATOM 4090 C CA . LEU A 1 529 ? -8.083 -13.342 7.808 1.00 95.12 529 LEU A CA 1
ATOM 4091 C C . LEU A 1 529 ? -8.542 -14.260 8.934 1.00 95.12 529 LEU A C 1
ATOM 4093 O O . LEU A 1 529 ? -7.936 -14.222 10.000 1.00 95.12 529 LEU A O 1
ATOM 4097 N N . ASP A 1 530 ? -9.546 -15.106 8.700 1.00 94.81 530 ASP A N 1
ATOM 4098 C CA . ASP A 1 530 ? -9.978 -16.107 9.681 1.00 94.81 530 ASP A CA 1
ATOM 4099 C C . ASP A 1 530 ? -8.805 -17.008 10.114 1.00 94.81 530 ASP A C 1
ATOM 4101 O O . ASP A 1 530 ? -8.522 -17.145 11.307 1.00 94.81 530 ASP A O 1
ATOM 4105 N N . ALA A 1 531 ? -8.047 -17.527 9.141 1.00 95.06 531 ALA A N 1
ATOM 4106 C CA . ALA A 1 531 ? -6.936 -18.442 9.387 1.00 95.06 531 ALA A CA 1
ATOM 4107 C C . ALA A 1 531 ? -5.755 -17.804 10.141 1.00 95.06 531 ALA A C 1
ATOM 4109 O O . ALA A 1 531 ? -5.138 -18.460 10.981 1.00 95.06 531 ALA A O 1
ATOM 4110 N N . ILE A 1 532 ? -5.398 -16.546 9.854 1.00 95.62 532 ILE A N 1
ATOM 4111 C CA . ILE A 1 532 ? -4.287 -15.891 10.568 1.00 95.62 532 ILE A CA 1
ATOM 4112 C C . ILE A 1 532 ? -4.732 -15.343 11.928 1.00 95.62 532 ILE A C 1
ATOM 4114 O O . ILE A 1 532 ? -3.963 -15.403 12.889 1.00 95.62 532 ILE A O 1
ATOM 4118 N N . PHE A 1 533 ? -5.962 -14.823 12.040 1.00 95.88 533 PHE A N 1
ATOM 4119 C CA . PHE A 1 533 ? -6.462 -14.287 13.304 1.00 95.88 533 PHE A CA 1
ATOM 4120 C C . PHE A 1 533 ? -6.729 -15.398 14.314 1.00 95.88 533 PHE A C 1
ATOM 4122 O O . PHE A 1 533 ? -6.590 -15.136 15.504 1.00 95.88 533 PHE A O 1
ATOM 4129 N N . SER A 1 534 ? -6.977 -16.642 13.894 1.00 94.62 534 SER A N 1
ATOM 4130 C CA . SER A 1 534 ? -7.055 -17.770 14.831 1.00 94.62 534 SER A CA 1
ATOM 4131 C C . SER A 1 534 ? -5.775 -17.971 15.659 1.00 94.62 534 SER A C 1
ATOM 4133 O O . SER A 1 534 ? -5.818 -18.609 16.708 1.00 94.62 534 SER A O 1
ATOM 4135 N N . GLY A 1 535 ? -4.632 -17.449 15.196 1.00 94.06 535 GLY A N 1
ATOM 4136 C CA . GLY A 1 535 ? -3.355 -17.456 15.914 1.00 94.06 535 GLY A CA 1
ATOM 4137 C C . GLY A 1 535 ? -3.027 -16.158 16.667 1.00 94.06 535 GLY A C 1
ATOM 4138 O O . GLY A 1 535 ? -1.926 -16.041 17.210 1.00 94.06 535 GLY A O 1
ATOM 4139 N N . ILE A 1 536 ? -3.934 -15.172 16.706 1.00 96.56 536 ILE A N 1
ATOM 4140 C CA . ILE A 1 536 ? -3.656 -13.864 17.311 1.00 96.56 536 ILE A CA 1
ATOM 4141 C C . ILE A 1 536 ? -3.322 -13.980 18.807 1.00 96.56 536 ILE A C 1
ATOM 4143 O O . ILE A 1 536 ? -4.032 -14.597 19.600 1.00 96.56 536 ILE A O 1
ATOM 4147 N N . SER A 1 537 ? -2.212 -13.362 19.204 1.00 95.69 537 SER A N 1
ATOM 4148 C CA . SER A 1 537 ? -1.701 -13.404 20.571 1.00 95.69 537 SER A CA 1
ATOM 4149 C C . SER A 1 537 ? -2.459 -12.455 21.500 1.00 95.69 537 SER A C 1
ATOM 4151 O O . SER A 1 537 ? -2.689 -11.295 21.161 1.00 95.69 537 SER A O 1
ATOM 4153 N N . ALA A 1 538 ? -2.723 -12.883 22.739 1.00 95.81 538 ALA A N 1
ATOM 4154 C CA . ALA A 1 538 ? -3.220 -12.006 23.808 1.00 95.81 538 ALA A CA 1
ATOM 4155 C C . ALA A 1 538 ? -2.298 -10.796 24.060 1.00 95.81 538 ALA A C 1
ATOM 4157 O O . ALA A 1 538 ? -2.761 -9.709 24.421 1.00 95.81 538 ALA A O 1
ATOM 4158 N N . ARG A 1 539 ? -0.994 -10.935 23.766 1.00 96.25 539 ARG A N 1
ATOM 4159 C CA . ARG A 1 539 ? -0.026 -9.834 23.870 1.00 96.25 539 ARG A CA 1
ATOM 4160 C C . ARG A 1 539 ? -0.360 -8.660 22.944 1.00 96.25 539 ARG A C 1
ATOM 4162 O O . ARG A 1 539 ? 0.113 -7.554 23.210 1.00 96.25 539 ARG A O 1
ATOM 4169 N N . ALA A 1 540 ? -1.196 -8.860 21.920 1.00 96.69 540 ALA A N 1
ATOM 4170 C CA . ALA A 1 540 ? -1.738 -7.792 21.079 1.00 96.69 540 ALA A CA 1
ATOM 4171 C C . ALA A 1 540 ? -2.491 -6.719 21.884 1.00 96.69 540 ALA A C 1
ATOM 4173 O O . ALA A 1 540 ? -2.509 -5.563 21.480 1.00 96.69 540 ALA A O 1
ATOM 4174 N N . PHE A 1 541 ? -3.044 -7.072 23.050 1.00 96.81 541 PHE A N 1
ATOM 4175 C CA . PHE A 1 541 ? -3.747 -6.147 23.946 1.00 96.81 541 PHE A CA 1
ATOM 4176 C C . PHE A 1 541 ? -2.974 -5.835 25.238 1.00 96.81 541 PHE A C 1
ATOM 4178 O O . PHE A 1 541 ? -3.507 -5.160 26.114 1.00 96.81 541 PHE A O 1
ATOM 4185 N N . GLN A 1 542 ? -1.724 -6.290 25.371 1.00 95.75 542 GLN A N 1
ATOM 4186 C CA . GLN A 1 542 ? -0.873 -6.071 26.558 1.00 95.75 542 GLN A CA 1
ATOM 4187 C C . GLN A 1 542 ? 0.413 -5.300 26.231 1.00 95.75 542 GLN A C 1
ATOM 4189 O O . GLN A 1 542 ? 0.930 -4.548 27.054 1.00 95.75 542 GLN A O 1
ATOM 4194 N N . SER A 1 543 ? 0.935 -5.447 25.010 1.00 96.44 543 SER A N 1
ATOM 4195 C CA . SER A 1 543 ? 2.123 -4.740 24.531 1.00 96.44 543 SER A CA 1
ATOM 4196 C C . SER A 1 543 ? 1.734 -3.525 23.696 1.00 96.44 543 SER A C 1
ATOM 4198 O O . SER A 1 543 ? 1.006 -3.656 22.715 1.00 96.44 543 SER A O 1
ATOM 4200 N N . ARG A 1 544 ? 2.285 -2.347 24.021 1.00 96.31 544 ARG A N 1
ATOM 4201 C CA . ARG A 1 544 ? 2.093 -1.119 23.227 1.00 96.31 544 ARG A CA 1
ATOM 4202 C C . ARG A 1 544 ? 2.483 -1.312 21.758 1.00 96.31 544 ARG A C 1
ATOM 4204 O O . ARG A 1 544 ? 1.782 -0.826 20.877 1.00 96.31 544 ARG A O 1
ATOM 4211 N N . ASP A 1 545 ? 3.583 -2.017 21.509 1.00 95.88 545 ASP A N 1
ATOM 4212 C CA . ASP A 1 545 ? 4.123 -2.211 20.162 1.00 95.88 545 ASP A CA 1
ATOM 4213 C C . ASP A 1 545 ? 3.273 -3.175 19.327 1.00 95.88 545 ASP A C 1
ATOM 4215 O O . ASP A 1 545 ? 3.038 -2.918 18.149 1.00 95.88 545 ASP A O 1
ATOM 4219 N N . LEU A 1 546 ? 2.780 -4.264 19.931 1.00 96.75 546 LEU A N 1
ATOM 4220 C CA . LEU A 1 546 ? 1.904 -5.212 19.232 1.00 96.75 546 LEU A CA 1
ATOM 4221 C C . LEU A 1 546 ? 0.499 -4.640 19.036 1.00 96.75 546 LEU A C 1
ATOM 4223 O O . LEU A 1 546 ? -0.087 -4.854 17.981 1.00 96.75 546 LEU A O 1
ATOM 4227 N N . ALA A 1 547 ? -0.009 -3.866 20.000 1.00 97.12 547 ALA A N 1
ATOM 4228 C CA . ALA A 1 547 ? -1.276 -3.155 19.862 1.00 97.12 547 ALA A CA 1
ATOM 4229 C C . ALA A 1 547 ? -1.222 -2.135 18.718 1.00 97.12 547 ALA A C 1
ATOM 4231 O O . ALA A 1 547 ? -2.139 -2.077 17.905 1.00 97.12 547 ALA A O 1
ATOM 4232 N N . ARG A 1 548 ? -0.124 -1.369 18.606 1.00 97.12 548 ARG A N 1
ATOM 4233 C CA . ARG A 1 548 ? 0.088 -0.461 17.470 1.00 97.12 548 ARG A CA 1
ATOM 4234 C C . ARG A 1 548 ? 0.144 -1.232 16.151 1.00 97.12 548 ARG A C 1
ATOM 4236 O O . ARG A 1 548 ? -0.557 -0.854 15.225 1.00 97.12 548 ARG A O 1
ATOM 4243 N N . LEU A 1 549 ? 0.908 -2.325 16.085 1.00 96.69 549 LEU A N 1
ATOM 4244 C CA . LEU A 1 549 ? 1.003 -3.140 14.870 1.00 96.69 549 LEU A CA 1
ATOM 4245 C C . LEU A 1 549 ? -0.350 -3.747 14.457 1.00 96.69 549 LEU A C 1
ATOM 4247 O O . LEU A 1 549 ? -0.641 -3.815 13.267 1.00 96.69 549 LEU A O 1
ATOM 4251 N N . LEU A 1 550 ? -1.177 -4.173 15.418 1.00 96.88 550 LEU A N 1
ATOM 4252 C CA . LEU A 1 550 ? -2.533 -4.654 15.148 1.00 96.88 550 LEU A CA 1
ATOM 4253 C C . LEU A 1 550 ? -3.406 -3.548 14.544 1.00 96.88 550 LEU A C 1
ATOM 4255 O O . LEU A 1 550 ? -4.095 -3.799 13.561 1.00 96.88 550 LEU A O 1
ATOM 4259 N N . VAL A 1 551 ? -3.363 -2.335 15.101 1.00 95.88 551 VAL A N 1
ATOM 4260 C CA . VAL A 1 551 ? -4.096 -1.183 14.553 1.00 95.88 551 VAL A CA 1
ATOM 4261 C C . VAL A 1 551 ? -3.625 -0.878 13.131 1.00 95.88 551 VAL A C 1
ATOM 4263 O O . VAL A 1 551 ? -4.449 -0.846 12.221 1.00 95.88 551 VAL A O 1
ATOM 4266 N N . ASP A 1 552 ? -2.310 -0.780 12.910 1.00 94.88 552 ASP A N 1
ATOM 4267 C CA . ASP A 1 552 ? -1.745 -0.532 11.579 1.00 94.88 552 ASP A CA 1
ATOM 4268 C C . ASP A 1 552 ? -2.158 -1.635 10.575 1.00 94.88 552 ASP A C 1
ATOM 4270 O O . ASP A 1 552 ? -2.380 -1.365 9.393 1.00 94.88 552 ASP A O 1
ATOM 4274 N N . PHE A 1 553 ? -2.284 -2.890 11.032 1.00 95.38 553 PHE A N 1
ATOM 4275 C CA . PHE A 1 553 ? -2.788 -4.008 10.229 1.00 95.38 553 PHE A CA 1
ATOM 4276 C C . PHE A 1 553 ? -4.261 -3.834 9.853 1.00 95.38 553 PHE A C 1
ATOM 4278 O O . PHE A 1 553 ? -4.608 -3.983 8.681 1.00 95.38 553 PHE A O 1
ATOM 4285 N N . LEU A 1 554 ? -5.120 -3.515 10.823 1.00 93.75 554 LEU A N 1
ATOM 4286 C CA . LEU A 1 554 ? -6.562 -3.359 10.614 1.00 93.75 554 LEU A CA 1
ATOM 4287 C C . LEU A 1 554 ? -6.887 -2.162 9.707 1.00 93.75 554 LEU A C 1
ATOM 4289 O O . LEU A 1 554 ? -7.748 -2.278 8.833 1.00 93.75 554 LEU A O 1
ATOM 4293 N N . GLU A 1 555 ? -6.169 -1.047 9.861 1.00 91.75 555 GLU A N 1
ATOM 4294 C CA . GLU A 1 555 ? -6.307 0.141 9.007 1.00 91.75 555 GLU A CA 1
ATOM 4295 C C . GLU A 1 555 ? -5.893 -0.151 7.557 1.00 91.75 555 GLU A C 1
ATOM 4297 O O . GLU A 1 555 ? -6.565 0.262 6.610 1.00 91.75 555 GLU A O 1
ATOM 4302 N N . MET A 1 556 ? -4.808 -0.908 7.373 1.00 92.19 556 MET A N 1
ATOM 4303 C CA . MET A 1 556 ? -4.297 -1.276 6.054 1.00 92.19 556 MET A CA 1
ATOM 4304 C C . MET A 1 556 ? -5.179 -2.312 5.341 1.00 92.19 556 MET A C 1
ATOM 4306 O O . MET A 1 556 ? -5.354 -2.221 4.126 1.00 92.19 556 MET A O 1
ATOM 4310 N N . ALA A 1 557 ? -5.741 -3.289 6.063 1.00 88.06 557 ALA A N 1
ATOM 4311 C CA . ALA A 1 557 ? -6.424 -4.440 5.466 1.00 88.06 557 ALA A CA 1
ATOM 4312 C C . ALA A 1 557 ? -7.721 -4.092 4.705 1.00 88.06 557 ALA A C 1
ATOM 4314 O O . ALA A 1 557 ? -8.201 -4.921 3.933 1.00 88.06 557 ALA A O 1
ATOM 4315 N N . THR A 1 558 ? -8.268 -2.877 4.861 1.00 78.94 558 THR A N 1
ATOM 4316 C CA . THR A 1 558 ? -9.510 -2.410 4.205 1.00 78.94 558 THR A CA 1
ATOM 4317 C C . THR A 1 558 ? -10.659 -3.418 4.332 1.00 78.94 558 THR A C 1
ATOM 4319 O O . THR A 1 558 ? -11.107 -4.005 3.349 1.00 78.94 558 THR A O 1
ATOM 4322 N N . LEU A 1 559 ? -11.104 -3.650 5.566 1.00 86.31 559 LEU A N 1
ATOM 4323 C CA . LEU A 1 559 ? -12.067 -4.699 5.906 1.00 86.31 559 LEU A CA 1
ATOM 4324 C C . LEU A 1 559 ? -13.492 -4.358 5.436 1.00 86.31 559 LEU A C 1
ATOM 4326 O O . LEU A 1 559 ? -13.997 -3.262 5.686 1.00 86.31 559 LEU A O 1
ATOM 4330 N N . GLY A 1 560 ? -14.149 -5.311 4.772 1.00 87.12 560 GLY A N 1
ATOM 4331 C CA . GLY A 1 560 ? -15.581 -5.290 4.494 1.00 87.12 560 GLY A CA 1
ATOM 4332 C C . GLY A 1 560 ? -16.383 -6.011 5.581 1.00 87.12 560 GLY A C 1
ATOM 4333 O O . GLY A 1 560 ? -15.858 -6.427 6.614 1.00 87.12 560 GLY A O 1
ATOM 4334 N N . HIS A 1 561 ? -17.695 -6.156 5.370 1.00 86.56 561 HIS A N 1
ATOM 4335 C CA . HIS A 1 561 ? -18.584 -6.761 6.370 1.00 86.56 561 HIS A CA 1
ATOM 4336 C C . HIS A 1 561 ? -18.247 -8.235 6.661 1.00 86.56 561 HIS A C 1
ATOM 4338 O O . HIS A 1 561 ? -18.282 -8.650 7.819 1.00 86.56 561 HIS A O 1
ATOM 4344 N N . ALA A 1 562 ? -17.895 -9.006 5.627 1.00 88.25 562 ALA A N 1
ATOM 4345 C CA . ALA A 1 562 ? -17.525 -10.414 5.761 1.00 88.25 562 ALA A CA 1
ATOM 4346 C C . ALA A 1 562 ? -16.204 -10.570 6.530 1.00 88.25 562 ALA A C 1
ATOM 4348 O O . ALA A 1 562 ? -16.127 -11.325 7.497 1.00 88.25 562 ALA A O 1
ATOM 4349 N N . GLU A 1 563 ? -15.199 -9.760 6.192 1.00 91.75 563 GLU A N 1
ATOM 4350 C CA . GLU A 1 563 ? -13.898 -9.756 6.858 1.00 91.75 563 GLU A CA 1
ATOM 4351 C C . GLU A 1 563 ? -14.011 -9.348 8.333 1.00 91.75 563 GLU A C 1
ATOM 4353 O O . GLU A 1 563 ? -13.398 -9.972 9.200 1.00 91.75 563 GLU A O 1
ATOM 4358 N N . HIS A 1 564 ? -14.850 -8.354 8.645 1.00 90.06 564 HIS A N 1
ATOM 4359 C CA . HIS A 1 564 ? -15.166 -7.984 10.026 1.00 90.06 564 HIS A CA 1
ATOM 4360 C C . HIS A 1 564 ? -15.822 -9.130 10.810 1.00 90.06 564 HIS A C 1
ATOM 4362 O O . HIS A 1 564 ? -15.545 -9.300 12.001 1.00 90.06 564 HIS A O 1
ATOM 4368 N N . SER A 1 565 ? -16.686 -9.918 10.163 1.00 89.69 565 SER A N 1
ATOM 4369 C CA . SER A 1 565 ? -17.315 -11.087 10.781 1.00 89.69 565 SER A CA 1
ATOM 4370 C C . SER A 1 565 ? -16.301 -12.203 11.060 1.00 89.69 565 SER A C 1
ATOM 4372 O O . SER A 1 565 ? -16.362 -12.809 12.129 1.00 89.69 565 SER A O 1
ATOM 4374 N N . ALA A 1 566 ? -15.346 -12.425 10.151 1.00 91.88 566 ALA A N 1
ATOM 4375 C CA . ALA A 1 566 ? -14.298 -13.439 10.284 1.00 91.88 566 ALA A CA 1
ATOM 4376 C C . ALA A 1 566 ? -13.320 -13.149 11.435 1.00 91.88 566 ALA A C 1
ATOM 4378 O O . ALA A 1 566 ? -13.007 -14.033 12.227 1.00 91.88 566 ALA A O 1
ATOM 4379 N N . ILE A 1 567 ? -12.869 -11.899 11.597 1.00 93.81 567 ILE A N 1
ATOM 4380 C CA . ILE A 1 567 ? -11.881 -11.567 12.644 1.00 93.81 567 ILE A CA 1
ATOM 4381 C C . ILE A 1 567 ? -12.492 -11.413 14.044 1.00 93.81 567 ILE A C 1
ATOM 4383 O O . ILE A 1 567 ? -11.790 -11.551 15.049 1.00 93.81 567 ILE A O 1
ATOM 4387 N N . ARG A 1 568 ? -13.799 -11.123 14.133 1.00 91.69 568 ARG A N 1
ATOM 4388 C CA . ARG A 1 568 ? -14.519 -10.863 15.391 1.00 91.69 568 ARG A CA 1
ATOM 4389 C C . ARG A 1 568 ? -14.254 -11.912 16.485 1.00 91.69 568 ARG A C 1
ATOM 4391 O O . ARG A 1 568 ? -13.852 -11.498 17.576 1.00 91.69 568 ARG A O 1
ATOM 4398 N N . PRO A 1 569 ? -14.526 -13.220 16.284 1.00 92.88 569 PRO A N 1
ATOM 4399 C CA . PRO A 1 569 ? -14.405 -14.210 17.358 1.00 92.88 569 PRO A CA 1
ATOM 4400 C C . PRO A 1 569 ? -12.974 -14.293 17.901 1.00 92.88 569 PRO A C 1
ATOM 4402 O O . PRO A 1 569 ? -12.771 -14.387 19.114 1.00 92.88 569 PRO A O 1
ATOM 4405 N N . HIS A 1 570 ? -11.987 -14.166 17.017 1.00 95.00 570 HIS A N 1
ATOM 4406 C CA . HIS A 1 570 ? -10.571 -14.223 17.360 1.00 95.00 570 HIS A CA 1
ATOM 4407 C C . HIS A 1 570 ? -10.119 -13.005 18.168 1.00 95.00 570 HIS A C 1
ATOM 4409 O O . HIS A 1 570 ? -9.468 -13.156 19.201 1.00 95.00 570 HIS A O 1
ATOM 4415 N N . MET A 1 571 ? -10.534 -11.795 17.771 1.00 94.88 571 MET A N 1
ATOM 4416 C CA . MET A 1 571 ? -10.234 -10.566 18.520 1.00 94.88 571 MET A CA 1
ATOM 4417 C C . MET A 1 571 ? -10.838 -10.584 19.927 1.00 94.88 571 MET A C 1
ATOM 4419 O O . MET A 1 571 ? -10.160 -10.237 20.894 1.00 94.88 571 MET A O 1
ATOM 4423 N N . VAL A 1 572 ? -12.099 -11.014 20.052 1.00 94.06 572 VAL A N 1
ATOM 4424 C CA . VAL A 1 572 ? -12.780 -11.129 21.352 1.00 94.06 572 VAL A CA 1
ATOM 4425 C C . VAL A 1 572 ? -12.084 -12.165 22.233 1.00 94.06 572 VAL A C 1
ATOM 4427 O O . VAL A 1 572 ? -11.877 -11.916 23.418 1.00 94.06 572 VAL A O 1
ATOM 4430 N N . THR A 1 573 ? -11.672 -13.298 21.661 1.00 94.00 573 THR A N 1
ATOM 4431 C CA . THR A 1 573 ? -10.956 -14.355 22.388 1.00 94.00 573 THR A CA 1
ATOM 4432 C C . THR A 1 573 ? -9.595 -13.873 22.888 1.00 94.00 573 THR A C 1
ATOM 4434 O O . THR A 1 573 ? -9.288 -14.032 24.069 1.00 94.00 573 THR A O 1
ATOM 4437 N N . ALA A 1 574 ? -8.803 -13.214 22.040 1.00 95.31 574 ALA A N 1
ATOM 4438 C CA . ALA A 1 574 ? -7.502 -12.689 22.446 1.00 95.31 574 ALA A CA 1
ATOM 4439 C C . ALA A 1 574 ? -7.611 -11.559 23.477 1.00 95.31 574 ALA A C 1
ATOM 4441 O O . ALA A 1 574 ? -6.813 -11.525 24.415 1.00 95.31 574 ALA A O 1
ATOM 4442 N N . LEU A 1 575 ? -8.615 -10.679 23.371 1.00 95.56 575 LEU A N 1
ATOM 4443 C CA . LEU A 1 575 ? -8.880 -9.679 24.407 1.00 95.56 575 LEU A CA 1
ATOM 4444 C C . LEU A 1 575 ? -9.298 -10.344 25.726 1.00 95.56 575 LEU A C 1
ATOM 4446 O O . LEU A 1 575 ? -8.797 -9.967 26.785 1.00 95.56 575 LEU A O 1
ATOM 4450 N N . ARG A 1 576 ? -10.171 -11.360 25.671 1.00 94.94 576 ARG A N 1
ATOM 4451 C CA . ARG A 1 576 ? -10.590 -12.133 26.848 1.00 94.94 576 ARG A CA 1
ATOM 4452 C C . ARG A 1 576 ? -9.374 -12.753 27.542 1.00 94.94 576 ARG A C 1
ATOM 4454 O O . ARG A 1 576 ? -9.187 -12.558 28.738 1.00 94.94 576 ARG A O 1
ATOM 4461 N N . MET A 1 577 ? -8.493 -13.416 26.794 1.00 94.50 577 MET A N 1
ATOM 4462 C CA . MET A 1 577 ? -7.240 -13.952 27.337 1.00 94.50 577 MET A CA 1
ATOM 4463 C C . MET A 1 577 ? -6.360 -12.856 27.954 1.00 94.50 577 MET A C 1
ATOM 4465 O O . MET A 1 577 ? -5.911 -12.993 29.090 1.00 94.50 577 MET A O 1
ATOM 4469 N N . ALA A 1 578 ? -6.180 -11.734 27.253 1.00 95.00 578 ALA A N 1
ATOM 4470 C CA . ALA A 1 578 ? -5.357 -10.625 27.725 1.00 95.00 578 ALA A CA 1
ATOM 4471 C C . ALA A 1 578 ? -5.851 -10.033 29.054 1.00 95.00 578 ALA A C 1
ATOM 4473 O O . ALA A 1 578 ? -5.040 -9.700 29.919 1.00 95.00 578 ALA A O 1
ATOM 4474 N N . MET A 1 579 ? -7.173 -9.917 29.220 1.00 94.00 579 MET A N 1
ATOM 4475 C CA . MET A 1 579 ? -7.811 -9.409 30.438 1.00 94.00 579 MET A CA 1
ATOM 4476 C C . MET A 1 579 ? -7.776 -10.418 31.594 1.00 94.00 579 MET A C 1
ATOM 4478 O O . MET A 1 579 ? -7.731 -10.004 32.755 1.00 94.00 579 MET A O 1
ATOM 4482 N N . ALA A 1 580 ? -7.789 -11.723 31.301 1.00 92.00 580 ALA A N 1
ATOM 4483 C CA . ALA A 1 580 ? -7.713 -12.782 32.308 1.00 92.00 580 ALA A CA 1
ATOM 4484 C C . ALA A 1 580 ? -6.336 -12.833 32.999 1.00 92.00 580 ALA A C 1
ATOM 4486 O O . ALA A 1 580 ? -6.231 -13.179 34.178 1.00 92.00 580 ALA A O 1
ATOM 4487 N N . GLU A 1 581 ? -5.278 -12.451 32.286 1.00 90.06 581 GLU A N 1
ATOM 4488 C CA . GLU A 1 581 ? -3.897 -12.511 32.761 1.00 90.06 581 GLU A CA 1
ATOM 4489 C C . GLU A 1 581 ? -3.516 -11.401 33.763 1.00 90.06 581 GLU A C 1
ATOM 4491 O O . GLU A 1 581 ? -4.229 -10.420 34.002 1.00 90.06 581 GLU A O 1
ATOM 4496 N N . THR A 1 582 ? -2.352 -11.568 34.406 1.00 85.75 582 THR A N 1
ATOM 4497 C CA . THR A 1 582 ? -1.806 -10.623 35.397 1.00 85.75 582 THR A CA 1
ATOM 4498 C C . THR A 1 582 ? -1.103 -9.408 34.812 1.00 85.75 582 THR A C 1
ATOM 4500 O O . THR A 1 582 ? -0.947 -8.409 35.522 1.00 85.75 582 THR A O 1
ATOM 4503 N N . GLN A 1 583 ? -0.717 -9.470 33.539 1.00 88.56 583 GLN A N 1
ATOM 4504 C CA . GLN A 1 583 ? -0.031 -8.384 32.850 1.00 88.56 583 GLN A CA 1
ATOM 4505 C C . GLN A 1 583 ? -0.918 -7.145 32.685 1.00 88.56 583 GLN A C 1
ATOM 4507 O O . GLN A 1 583 ? -2.147 -7.208 32.693 1.00 88.56 583 GLN A O 1
ATOM 4512 N N . ALA A 1 584 ? -0.270 -5.985 32.584 1.00 90.31 584 ALA A N 1
ATOM 4513 C CA . ALA A 1 584 ? -0.960 -4.747 32.265 1.00 90.31 584 ALA A CA 1
ATOM 4514 C C . ALA A 1 584 ? -1.431 -4.767 30.805 1.00 90.31 584 ALA A C 1
ATOM 4516 O O . ALA A 1 584 ? -0.748 -5.298 29.932 1.00 90.31 584 ALA A O 1
ATOM 4517 N N . LEU A 1 585 ? -2.589 -4.161 30.563 1.00 93.81 585 LEU A N 1
ATOM 4518 C CA . LEU A 1 585 ? -3.107 -3.962 29.218 1.00 93.81 585 LEU A CA 1
ATOM 4519 C C . LEU A 1 585 ? -2.369 -2.816 28.513 1.00 93.81 585 LEU A C 1
ATOM 4521 O O . LEU A 1 585 ? -1.783 -1.937 29.154 1.00 93.81 585 LEU A O 1
ATOM 4525 N N . ALA A 1 586 ? -2.421 -2.829 27.186 1.00 95.75 586 ALA A N 1
ATOM 4526 C CA . ALA A 1 586 ? -1.918 -1.767 26.331 1.00 95.75 586 ALA A CA 1
ATOM 4527 C C . ALA A 1 586 ? -2.683 -0.442 26.574 1.00 95.75 586 ALA A C 1
ATOM 4529 O O . ALA A 1 586 ? -3.768 -0.448 27.161 1.00 95.75 586 ALA A O 1
ATOM 4530 N N . PRO A 1 587 ? -2.144 0.711 26.131 1.00 96.31 587 PRO A N 1
ATOM 4531 C CA . PRO A 1 587 ? -2.825 2.000 26.268 1.00 96.31 587 PRO A CA 1
ATOM 4532 C C . PRO A 1 587 ? -4.256 1.987 25.705 1.00 96.31 587 PRO A C 1
ATOM 4534 O O . PRO A 1 587 ? -4.464 1.506 24.588 1.00 96.31 587 PRO A O 1
ATOM 4537 N N . SER A 1 588 ? -5.213 2.569 26.441 1.00 93.38 588 SER A N 1
ATOM 4538 C CA . SER A 1 588 ? -6.645 2.553 26.090 1.00 93.38 588 SER A CA 1
ATOM 4539 C C . SER A 1 588 ? -6.938 3.054 24.674 1.00 93.38 588 SER A C 1
ATOM 4541 O O . SER A 1 588 ? -7.775 2.464 24.004 1.00 93.38 588 SER A O 1
ATOM 4543 N N . GLU A 1 589 ? -6.211 4.058 24.173 1.00 95.31 589 GLU A N 1
ATOM 4544 C CA . GLU A 1 589 ? -6.382 4.579 22.804 1.00 95.31 589 GLU A CA 1
ATOM 4545 C C . GLU A 1 589 ? -6.122 3.523 21.716 1.00 95.31 589 GLU A C 1
ATOM 4547 O O . GLU A 1 589 ? -6.826 3.470 20.708 1.00 95.31 589 GLU A O 1
ATOM 4552 N N . LEU A 1 590 ? -5.131 2.646 21.919 1.00 96.31 590 LEU A N 1
ATOM 4553 C CA . LEU A 1 590 ? -4.819 1.578 20.963 1.00 96.31 590 LEU A CA 1
ATOM 4554 C C . LEU A 1 590 ? -5.845 0.448 21.046 1.00 96.31 590 LEU A C 1
ATOM 4556 O O . LEU A 1 590 ? -6.255 -0.076 20.014 1.00 96.31 590 LEU A O 1
ATOM 4560 N N . ILE A 1 591 ? -6.290 0.106 22.261 1.00 95.56 591 ILE A N 1
ATOM 4561 C CA . ILE A 1 591 ? -7.358 -0.881 22.458 1.00 95.56 591 ILE A CA 1
ATOM 4562 C C . ILE A 1 591 ? -8.642 -0.376 21.800 1.00 95.56 591 ILE A C 1
ATOM 4564 O O . ILE A 1 591 ? -9.233 -1.097 21.005 1.00 95.56 591 ILE A O 1
ATOM 4568 N N . LYS A 1 592 ? -9.024 0.881 22.049 1.00 94.62 592 LYS A N 1
ATOM 4569 C CA . LYS A 1 592 ? -10.177 1.529 21.417 1.00 94.62 592 LYS A CA 1
ATOM 4570 C C . LYS A 1 592 ? -10.087 1.483 19.892 1.00 94.62 592 LYS A C 1
ATOM 4572 O O . LYS A 1 592 ? -11.031 1.048 19.241 1.00 94.62 592 LYS A O 1
ATOM 4577 N N . SER A 1 593 ? -8.933 1.852 19.332 1.00 94.62 593 SER A N 1
ATOM 4578 C CA . SER A 1 593 ? -8.707 1.826 17.879 1.00 94.62 593 SER A CA 1
ATOM 4579 C C . SER A 1 593 ? -8.842 0.413 17.300 1.00 94.62 593 SER A C 1
ATOM 4581 O O . SER A 1 593 ? -9.498 0.230 16.282 1.00 94.62 593 SER A O 1
ATOM 4583 N N . ALA A 1 594 ? -8.306 -0.611 17.972 1.00 94.38 594 ALA A N 1
ATOM 4584 C CA . ALA A 1 594 ? -8.472 -1.997 17.535 1.00 94.38 594 ALA A CA 1
ATOM 4585 C C . ALA A 1 594 ? -9.941 -2.457 17.632 1.00 94.38 594 ALA A C 1
ATOM 4587 O O . ALA A 1 594 ? -10.475 -3.053 16.697 1.00 94.38 594 ALA A O 1
ATOM 4588 N N . LEU A 1 595 ? -10.624 -2.150 18.741 1.00 93.00 595 LEU A N 1
ATOM 4589 C CA . LEU A 1 595 ? -12.016 -2.549 18.975 1.00 93.00 595 LEU A CA 1
ATOM 4590 C C . LEU A 1 595 ? -13.029 -1.789 18.113 1.00 93.00 595 LEU A C 1
ATOM 4592 O O . LEU A 1 595 ? -14.145 -2.282 17.929 1.00 93.00 595 LEU A O 1
ATOM 4596 N N . ALA A 1 596 ? -12.645 -0.663 17.506 1.00 90.50 596 ALA A N 1
ATOM 4597 C CA . ALA A 1 596 ? -13.456 0.012 16.498 1.00 90.50 596 ALA A CA 1
ATOM 4598 C C . ALA A 1 596 ? -13.829 -0.935 15.339 1.00 90.50 596 ALA A C 1
ATOM 4600 O O . ALA A 1 596 ? -14.948 -0.857 14.829 1.00 90.50 596 ALA A O 1
ATOM 4601 N N . HIS A 1 597 ? -12.945 -1.887 15.005 1.00 89.19 597 HIS A N 1
ATOM 4602 C CA . HIS A 1 597 ? -13.146 -2.901 13.966 1.00 89.19 597 HIS A CA 1
ATOM 4603 C C . HIS A 1 597 ? -13.938 -4.138 14.427 1.00 89.19 597 HIS A C 1
ATOM 4605 O O . HIS A 1 597 ? -14.208 -5.022 13.615 1.00 89.19 597 HIS A O 1
ATOM 4611 N N . VAL A 1 598 ? -14.334 -4.231 15.700 1.00 87.81 598 VAL A N 1
ATOM 4612 C CA . VAL A 1 598 ? -15.191 -5.320 16.189 1.00 87.81 598 VAL A CA 1
ATOM 4613 C C . VAL A 1 598 ? -16.665 -4.916 16.010 1.00 87.81 598 VAL A C 1
ATOM 4615 O O . VAL A 1 598 ? -17.084 -3.892 16.569 1.00 87.81 598 VAL A O 1
ATOM 4618 N N . PRO A 1 599 ? -17.474 -5.692 15.256 1.00 77.44 599 PRO A N 1
ATOM 4619 C CA . PRO A 1 599 ? -18.895 -5.409 15.051 1.00 77.44 599 PRO A CA 1
ATOM 4620 C C . PRO A 1 599 ? -19.705 -5.331 16.352 1.00 77.44 599 PRO A C 1
ATOM 4622 O O . PRO A 1 599 ? -19.358 -5.935 17.370 1.00 77.44 599 PRO A O 1
ATOM 4625 N N . HIS A 1 600 ? -20.839 -4.625 16.301 1.00 78.94 600 HIS A N 1
ATOM 4626 C CA . HIS A 1 600 ? -21.766 -4.510 17.430 1.00 78.94 600 HIS A CA 1
ATOM 4627 C C . HIS A 1 600 ? -22.280 -5.878 17.912 1.00 78.94 600 HIS A C 1
ATOM 4629 O O . HIS A 1 600 ? -22.473 -6.802 17.124 1.00 78.94 600 HIS A O 1
ATOM 4635 N N . GLY A 1 601 ? -22.540 -5.989 19.218 1.00 81.75 601 GLY A N 1
ATOM 4636 C CA . GLY A 1 601 ? -23.165 -7.170 19.825 1.00 81.75 601 GLY A CA 1
ATOM 4637 C C . GLY A 1 601 ? -22.211 -8.177 20.469 1.00 81.75 601 GLY A C 1
ATOM 4638 O O . GLY A 1 601 ? -22.680 -9.071 21.159 1.00 81.75 601 GLY A O 1
ATOM 4639 N N . ALA A 1 602 ? -20.893 -8.048 20.284 1.00 87.25 602 ALA A N 1
ATOM 4640 C CA . ALA A 1 602 ? -19.909 -8.936 20.923 1.00 87.25 602 ALA A CA 1
ATOM 4641 C C . ALA A 1 602 ? -19.373 -8.407 22.265 1.00 87.25 602 ALA A C 1
ATOM 4643 O O . ALA A 1 602 ? -18.911 -9.176 23.106 1.00 87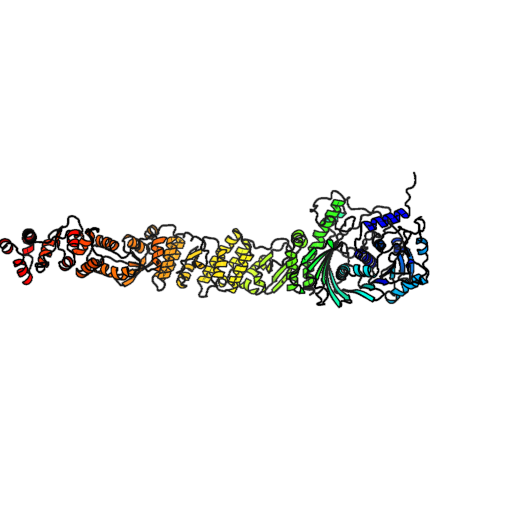.25 602 ALA A O 1
ATOM 4644 N N . LEU A 1 603 ? -19.398 -7.085 22.439 1.00 92.38 603 LEU A N 1
ATOM 4645 C CA . LEU A 1 603 ? -18.785 -6.374 23.557 1.00 92.38 603 LEU A CA 1
ATOM 4646 C C . LEU A 1 603 ? -19.859 -5.624 24.346 1.00 92.38 603 LEU A C 1
ATOM 4648 O O . LEU A 1 603 ? -20.763 -5.036 23.748 1.00 92.38 603 LEU A O 1
ATOM 4652 N N . PHE A 1 604 ? -19.735 -5.617 25.672 1.00 92.19 604 PHE A N 1
ATOM 4653 C CA . PHE A 1 604 ? -20.643 -4.909 26.574 1.00 92.19 604 PHE A CA 1
ATOM 4654 C C . PHE A 1 604 ? -19.906 -3.776 27.310 1.00 92.19 604 PHE A C 1
ATOM 4656 O O . PHE A 1 604 ? -18.941 -4.064 28.021 1.00 92.19 604 PHE A O 1
ATOM 4663 N N . PRO A 1 605 ? -20.321 -2.501 27.166 1.00 92.50 605 PRO A N 1
ATOM 4664 C CA . PRO A 1 605 ? -19.693 -1.383 27.869 1.00 92.50 605 PRO A CA 1
ATOM 4665 C C . PRO A 1 605 ? -20.044 -1.403 29.361 1.00 92.50 605 PRO A C 1
ATOM 4667 O O . PRO A 1 605 ? -21.209 -1.287 29.737 1.00 92.50 605 PRO A O 1
ATOM 4670 N N . LEU A 1 606 ? -19.033 -1.503 30.222 1.00 91.75 606 LEU A N 1
ATOM 4671 C CA . LEU A 1 606 ? -19.195 -1.329 31.664 1.00 91.75 606 LEU A CA 1
ATOM 4672 C C . LEU A 1 606 ? -19.189 0.160 32.049 1.00 91.75 606 LEU A C 1
ATOM 4674 O O . LEU A 1 606 ? -18.492 0.951 31.400 1.00 91.75 606 LEU A O 1
ATOM 4678 N N . PRO A 1 607 ? -19.903 0.548 33.126 1.00 88.81 607 PRO A N 1
ATOM 4679 C CA . PRO A 1 607 ? -19.857 1.909 33.652 1.00 88.81 607 PRO A CA 1
ATOM 4680 C C . PRO A 1 607 ? -18.418 2.362 33.966 1.00 88.81 607 PRO A C 1
ATOM 4682 O O . PRO A 1 607 ? -17.625 1.538 34.428 1.00 88.81 607 PRO A O 1
ATOM 4685 N N . PRO A 1 608 ? -18.077 3.658 33.810 1.00 87.88 608 PRO A N 1
ATOM 4686 C CA . PRO A 1 608 ? -16.719 4.168 34.049 1.00 87.88 608 PRO A CA 1
ATOM 4687 C C . PRO A 1 608 ? -16.172 3.911 35.459 1.00 87.88 608 PRO A C 1
ATOM 4689 O O . PRO A 1 608 ? -14.968 3.889 35.659 1.00 87.88 608 PRO A O 1
ATOM 4692 N N . SER A 1 609 ? -17.045 3.698 36.445 1.00 87.75 609 SER A N 1
ATOM 4693 C CA . SER A 1 609 ? -16.658 3.354 37.816 1.00 87.75 609 SER A CA 1
ATOM 4694 C C . SER A 1 609 ? -16.156 1.912 37.984 1.00 87.75 609 SER A C 1
ATOM 4696 O O . SER A 1 609 ? -15.612 1.586 39.040 1.00 87.75 609 SER A O 1
ATOM 4698 N N . VAL A 1 610 ? -16.334 1.042 36.982 1.00 90.62 610 VAL A N 1
ATOM 4699 C CA . VAL A 1 610 ? -15.907 -0.364 37.006 1.00 90.62 610 VAL A CA 1
ATOM 4700 C C . VAL A 1 610 ? -14.547 -0.502 36.320 1.00 90.62 610 VAL A C 1
ATOM 4702 O O . VAL A 1 610 ? -14.441 -0.757 35.121 1.00 90.62 610 VAL A O 1
ATOM 4705 N N . GLU A 1 611 ? -13.484 -0.356 37.105 1.00 89.31 611 GLU A N 1
ATOM 4706 C CA . GLU A 1 611 ? -12.093 -0.409 36.627 1.00 89.31 611 GLU A CA 1
ATOM 4707 C C . GLU A 1 611 ? -11.251 -1.470 37.346 1.00 89.31 611 GLU A C 1
ATOM 4709 O O . GLU A 1 611 ? -10.120 -1.768 36.950 1.00 89.31 611 GLU A O 1
ATOM 4714 N N . ASN A 1 612 ? -11.786 -2.059 38.416 1.00 90.88 612 ASN A N 1
ATOM 4715 C CA . ASN A 1 612 ? -11.070 -3.011 39.241 1.00 90.88 612 ASN A CA 1
ATOM 4716 C C . ASN A 1 612 ? -10.758 -4.292 38.458 1.00 90.88 612 ASN A C 1
ATOM 4718 O O . ASN A 1 612 ? -11.637 -4.964 37.915 1.00 90.88 612 ASN A O 1
ATOM 4722 N N . ARG A 1 613 ? -9.480 -4.678 38.468 1.00 88.69 613 ARG A N 1
ATOM 4723 C CA . ARG A 1 613 ? -8.982 -5.839 37.721 1.00 88.69 613 ARG A CA 1
ATOM 4724 C C . ARG A 1 613 ? -9.605 -7.166 38.156 1.00 88.69 613 ARG A C 1
ATOM 4726 O O . ARG A 1 613 ? -9.765 -8.036 37.311 1.00 88.69 613 ARG A O 1
ATOM 4733 N N . GLN A 1 614 ? -9.946 -7.346 39.434 1.00 91.75 614 GLN A N 1
ATOM 4734 C CA . GLN A 1 614 ? -10.582 -8.581 39.912 1.00 91.75 614 GLN A CA 1
ATOM 4735 C C . GLN A 1 614 ? -12.003 -8.715 39.355 1.00 91.75 614 GLN A C 1
ATOM 4737 O O . GLN A 1 614 ? -12.369 -9.795 38.901 1.00 91.75 614 GLN A O 1
ATOM 4742 N N . VAL A 1 615 ? -12.756 -7.609 39.306 1.00 93.31 615 VAL A N 1
ATOM 4743 C CA . VAL A 1 615 ? -14.103 -7.561 38.713 1.00 93.31 615 VAL A CA 1
ATOM 4744 C C . VAL A 1 615 ? -14.045 -7.871 37.219 1.00 93.31 615 VAL A C 1
ATOM 4746 O O . VAL A 1 615 ? -14.755 -8.755 36.745 1.00 93.31 615 VAL A O 1
ATOM 4749 N N . LEU A 1 616 ? -13.141 -7.213 36.485 1.00 93.00 616 LEU A N 1
ATOM 4750 C CA . LEU A 1 616 ? -12.958 -7.472 35.054 1.00 93.00 616 LEU A CA 1
ATOM 4751 C C . LEU A 1 616 ? -12.555 -8.931 34.787 1.00 93.00 616 LEU A C 1
ATOM 4753 O O . LEU A 1 616 ? -13.130 -9.565 33.910 1.00 93.00 616 LEU A O 1
ATOM 4757 N N . ARG A 1 617 ? -11.630 -9.506 35.570 1.00 92.62 617 ARG A N 1
ATOM 4758 C CA . ARG A 1 617 ? -11.233 -10.918 35.425 1.00 92.62 617 ARG A CA 1
ATOM 4759 C C . ARG A 1 617 ? -12.365 -11.898 35.687 1.00 92.62 617 ARG A C 1
ATOM 4761 O O . ARG A 1 617 ? -12.460 -12.892 34.970 1.00 92.62 617 ARG A O 1
ATOM 4768 N N . ALA A 1 618 ? -13.200 -11.638 36.690 1.00 94.06 618 ALA A N 1
ATOM 4769 C CA . ALA A 1 618 ? -14.351 -12.485 36.977 1.00 94.06 618 ALA A CA 1
ATOM 4770 C C . ALA A 1 618 ? -15.318 -12.516 35.782 1.00 94.06 618 ALA A C 1
ATOM 4772 O O . ALA A 1 618 ? -15.667 -13.592 35.304 1.00 94.06 618 ALA A O 1
ATOM 4773 N N . LEU A 1 619 ? -15.647 -11.346 35.225 1.00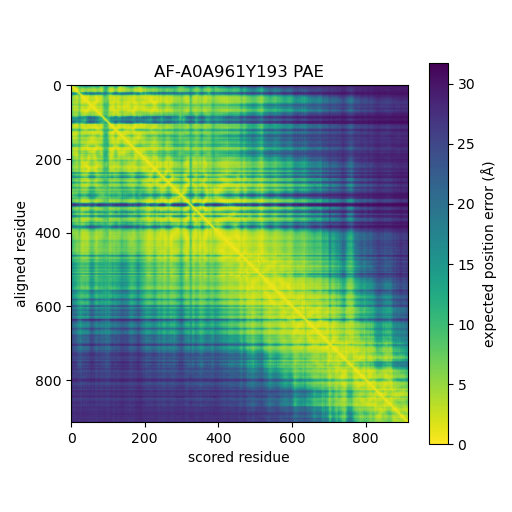 94.88 619 LEU A N 1
ATOM 4774 C CA . LEU A 1 619 ? -16.517 -11.218 34.049 1.00 94.88 619 LEU A CA 1
ATOM 4775 C C . LEU A 1 619 ? -15.948 -11.919 32.809 1.00 94.88 619 LEU A C 1
ATOM 4777 O O . LEU A 1 619 ? -16.662 -12.599 32.081 1.00 94.88 619 LEU A O 1
ATOM 4781 N N . VAL A 1 620 ? -14.645 -11.780 32.587 1.00 93.62 620 VAL A N 1
ATOM 4782 C CA . VAL A 1 620 ? -13.917 -12.389 31.465 1.00 93.62 620 VAL A CA 1
ATOM 4783 C C . VAL A 1 620 ? -13.840 -13.915 31.592 1.00 93.62 620 VAL A C 1
ATOM 4785 O O . VAL A 1 620 ? -13.839 -14.616 30.579 1.00 93.62 620 VAL A O 1
ATOM 4788 N N . SER A 1 621 ? -13.794 -14.435 32.820 1.00 91.56 621 SER A N 1
ATOM 4789 C CA . SER A 1 621 ? -13.746 -15.876 33.105 1.00 91.56 621 SER A CA 1
ATOM 4790 C C . SER A 1 621 ? -15.120 -16.548 33.024 1.00 91.56 621 SER A C 1
ATOM 4792 O O . SER A 1 621 ? -15.198 -17.775 33.006 1.00 91.56 621 SER A O 1
ATOM 4794 N N . ALA A 1 622 ? -16.203 -15.768 32.974 1.00 93.25 622 ALA A N 1
ATOM 4795 C CA . ALA A 1 622 ? -17.547 -16.297 32.816 1.00 93.25 622 ALA A CA 1
ATOM 4796 C C . ALA A 1 622 ? -17.735 -16.912 31.413 1.00 93.25 622 ALA A C 1
ATOM 4798 O O . ALA A 1 622 ? -17.300 -16.308 30.422 1.00 93.25 622 ALA A O 1
ATOM 4799 N N . PRO A 1 623 ? -18.424 -18.063 31.296 1.00 90.62 623 PRO A N 1
ATOM 4800 C CA . PRO A 1 623 ? -18.731 -18.711 30.021 1.00 90.62 623 PRO A CA 1
ATOM 4801 C C . PRO A 1 623 ? -19.875 -17.989 29.283 1.00 90.62 623 PRO A C 1
ATOM 4803 O O . PRO A 1 623 ? -20.918 -18.570 29.019 1.00 90.62 623 PRO A O 1
ATOM 4806 N N . ALA A 1 624 ? -19.686 -16.704 28.989 1.00 90.56 624 ALA A N 1
ATOM 4807 C CA . ALA A 1 624 ? -20.635 -15.867 28.261 1.00 90.56 624 ALA A CA 1
ATOM 4808 C C . ALA A 1 624 ? -20.109 -15.553 26.854 1.00 90.56 624 ALA A C 1
ATOM 4810 O O . ALA A 1 624 ? -18.916 -15.296 26.672 1.00 90.56 624 ALA A O 1
ATOM 4811 N N . ASN A 1 625 ? -21.001 -15.503 25.869 1.00 88.06 625 ASN A N 1
ATOM 4812 C CA . ASN A 1 625 ? -20.696 -15.146 24.481 1.00 88.06 625 ASN A CA 1
ATOM 4813 C C . ASN A 1 625 ? -20.352 -13.659 24.321 1.00 88.06 625 ASN A C 1
ATOM 4815 O O . ASN A 1 625 ? -19.622 -13.273 23.405 1.00 88.06 625 ASN A O 1
ATOM 4819 N N . ILE A 1 626 ? -20.862 -12.824 25.226 1.00 90.44 626 ILE A N 1
ATOM 4820 C CA . ILE A 1 626 ? -20.590 -11.388 25.293 1.00 90.44 626 ILE A CA 1
ATOM 4821 C C . ILE A 1 626 ? -19.416 -11.135 26.243 1.00 90.44 626 ILE A C 1
ATOM 4823 O O . ILE A 1 626 ? -19.301 -11.765 27.295 1.00 90.44 626 ILE A O 1
ATOM 4827 N N . LEU A 1 627 ? -18.536 -10.203 25.874 1.00 93.31 627 LEU A N 1
ATOM 4828 C CA . LEU A 1 627 ? -17.389 -9.803 26.688 1.00 93.31 627 LEU A CA 1
ATOM 4829 C C . LEU A 1 627 ? -17.604 -8.400 27.284 1.00 93.31 627 LEU A C 1
ATOM 4831 O O . LEU A 1 627 ? -17.587 -7.415 26.539 1.00 93.31 627 LEU A O 1
ATOM 4835 N N . PRO A 1 628 ? -17.778 -8.274 28.612 1.00 94.12 628 PRO A N 1
ATOM 4836 C CA . PRO A 1 628 ? -17.781 -6.976 29.275 1.00 94.12 628 PRO A CA 1
ATOM 4837 C C . PRO A 1 628 ? -16.401 -6.315 29.249 1.00 94.12 628 PRO A C 1
ATOM 4839 O O . PRO A 1 628 ? -15.395 -6.922 29.616 1.00 94.12 628 PRO A O 1
ATOM 4842 N N . VAL A 1 629 ? -16.362 -5.053 28.831 1.00 93.56 629 VAL A N 1
ATOM 4843 C CA . VAL A 1 629 ? -15.141 -4.255 28.666 1.00 93.56 629 VAL A CA 1
ATOM 4844 C C . VAL A 1 629 ? -15.318 -2.868 29.276 1.00 93.56 629 VAL A C 1
ATOM 4846 O O . VAL A 1 629 ? -16.440 -2.431 29.527 1.00 93.56 629 VAL A O 1
ATOM 4849 N N . ARG A 1 630 ? -14.217 -2.146 29.514 1.00 92.00 630 ARG A N 1
ATOM 4850 C CA . ARG A 1 630 ? -14.295 -0.758 29.995 1.00 92.00 630 ARG A CA 1
ATOM 4851 C C . ARG A 1 630 ? -15.014 0.099 28.950 1.00 92.00 630 ARG A C 1
ATOM 4853 O O . ARG A 1 630 ? -14.648 0.057 27.777 1.00 92.00 630 ARG A O 1
ATOM 4860 N N . GLY A 1 631 ? -16.014 0.875 29.375 1.00 88.56 631 GLY A N 1
ATOM 4861 C CA . GLY A 1 631 ? -16.828 1.693 28.469 1.00 88.56 631 GLY A CA 1
ATOM 4862 C C . GLY A 1 631 ? -16.007 2.659 27.608 1.00 88.56 631 GLY A C 1
ATOM 4863 O O . GLY A 1 631 ? -16.317 2.830 26.437 1.00 88.56 631 GLY A O 1
ATOM 4864 N N . GLU A 1 632 ? -14.900 3.192 28.140 1.00 89.38 632 GLU A N 1
ATOM 4865 C CA . GLU A 1 632 ? -13.982 4.098 27.422 1.00 89.38 632 GLU A CA 1
ATOM 4866 C C . GLU A 1 632 ? -13.330 3.491 26.163 1.00 89.38 632 GLU A C 1
ATOM 4868 O O . GLU A 1 632 ? -12.848 4.231 25.305 1.00 89.38 632 GLU A O 1
ATOM 4873 N N . TRP A 1 633 ? -13.292 2.158 26.039 1.00 91.25 633 TRP A N 1
ATOM 4874 C CA . TRP A 1 633 ? -12.731 1.478 24.865 1.00 91.25 633 TRP A CA 1
ATOM 4875 C C . TRP A 1 633 ? -13.721 1.357 23.706 1.00 91.25 633 TRP A C 1
ATOM 4877 O O . TRP A 1 633 ? -13.349 0.880 22.636 1.00 91.25 633 TRP A O 1
ATOM 4887 N N . LEU A 1 634 ? -14.978 1.740 23.916 1.00 89.44 634 LEU A N 1
ATOM 4888 C CA . LEU A 1 634 ? -16.029 1.695 22.910 1.00 89.44 634 LEU A CA 1
ATOM 4889 C C . LEU A 1 634 ? -16.426 3.123 22.521 1.00 89.44 634 LEU A C 1
ATOM 4891 O O . LEU A 1 634 ? -16.225 4.070 23.276 1.00 89.44 634 LEU A O 1
ATOM 4895 N N . ASP A 1 635 ? -16.963 3.292 21.314 1.00 79.19 635 ASP A N 1
ATOM 4896 C CA . ASP A 1 635 ? -17.452 4.601 20.873 1.00 79.19 635 ASP A CA 1
ATOM 4897 C C . ASP A 1 635 ? -18.728 4.985 21.637 1.00 79.19 635 ASP A C 1
ATOM 4899 O O . ASP A 1 635 ? -19.651 4.175 21.752 1.00 79.19 635 ASP A O 1
ATOM 4903 N N . ASP A 1 636 ? -18.828 6.243 22.077 1.00 63.03 636 ASP A N 1
ATOM 4904 C CA . ASP A 1 636 ? -19.916 6.746 22.939 1.00 63.03 636 ASP A CA 1
ATOM 4905 C C . ASP A 1 636 ? -21.329 6.611 22.324 1.00 63.03 636 ASP A C 1
ATOM 4907 O O . ASP A 1 636 ? -22.338 6.712 23.018 1.00 63.03 636 ASP A O 1
ATOM 4911 N N . GLY A 1 637 ? -21.427 6.361 21.013 1.00 62.78 637 GLY A N 1
ATOM 4912 C CA . GLY A 1 637 ? -22.692 6.158 20.302 1.00 62.78 637 GLY A CA 1
ATOM 4913 C C . GLY A 1 637 ? -23.222 4.718 20.294 1.00 62.78 637 GLY A C 1
ATOM 4914 O O . GLY A 1 637 ? -24.342 4.489 19.827 1.00 62.78 637 GLY A O 1
ATOM 4915 N N . ARG A 1 638 ? -22.450 3.723 20.761 1.00 72.44 638 ARG A N 1
ATOM 4916 C CA . ARG A 1 638 ? -22.870 2.311 20.708 1.00 72.44 638 ARG A CA 1
ATOM 4917 C C . ARG A 1 638 ? -23.850 2.011 21.845 1.00 72.44 638 ARG A C 1
ATOM 4919 O O . ARG A 1 638 ? -23.479 2.039 23.014 1.00 72.44 638 ARG A O 1
ATOM 4926 N N . ARG A 1 639 ? -25.099 1.661 21.514 1.00 76.00 639 ARG A N 1
ATOM 4927 C CA . ARG A 1 639 ? -26.035 1.139 22.524 1.00 76.00 639 ARG A CA 1
ATOM 4928 C C . ARG A 1 639 ? -25.529 -0.208 23.063 1.00 76.00 639 ARG A C 1
ATOM 4930 O O . ARG A 1 639 ? -25.089 -1.029 22.250 1.00 76.00 639 ARG A O 1
ATOM 4937 N N . PRO A 1 640 ? -25.615 -0.457 24.383 1.00 82.38 640 PRO A N 1
ATOM 4938 C CA . PRO A 1 640 ? -25.291 -1.759 24.951 1.00 82.38 640 PRO A CA 1
ATOM 4939 C C . PRO A 1 640 ? -26.140 -2.864 24.301 1.00 82.38 640 PRO A C 1
ATOM 4941 O O . PRO A 1 640 ? -27.327 -2.638 24.037 1.00 82.38 640 PRO A O 1
ATOM 4944 N N . PRO A 1 641 ? -25.567 -4.045 24.018 1.00 87.06 641 PRO A N 1
ATOM 4945 C CA . PRO A 1 641 ? -26.352 -5.166 23.522 1.00 87.06 641 PRO A CA 1
ATOM 4946 C C . PRO A 1 641 ? -27.302 -5.689 24.604 1.00 87.06 641 PRO A C 1
ATOM 4948 O O . PRO A 1 641 ? -26.968 -5.677 25.790 1.00 87.06 641 PRO A O 1
ATOM 4951 N N . ARG A 1 642 ? -28.470 -6.189 24.181 1.00 89.62 642 ARG A N 1
ATOM 4952 C CA . ARG A 1 642 ? -29.336 -6.993 25.053 1.00 89.62 642 ARG A CA 1
ATOM 4953 C C . ARG A 1 642 ? -28.625 -8.300 25.396 1.00 89.62 642 ARG A C 1
ATOM 4955 O O . ARG A 1 642 ? -27.978 -8.887 24.530 1.00 89.62 642 ARG A O 1
ATOM 4962 N N . LEU A 1 643 ? -28.739 -8.724 26.650 1.00 91.31 643 LEU A N 1
ATOM 4963 C CA . LEU A 1 643 ? -28.108 -9.944 27.149 1.00 91.31 643 LEU A CA 1
ATOM 4964 C C . LEU A 1 643 ? -29.103 -11.102 27.142 1.00 91.31 643 LEU A C 1
ATOM 4966 O O . LEU A 1 643 ? -30.206 -10.960 27.675 1.00 91.31 643 LEU A O 1
ATOM 4970 N N . SER A 1 644 ? -28.672 -12.245 26.603 1.00 92.69 644 SER A N 1
ATOM 4971 C CA . SER A 1 644 ? -29.394 -13.507 26.763 1.00 92.69 644 SER A CA 1
ATOM 4972 C C . SER A 1 644 ? -29.443 -13.901 28.243 1.00 92.69 644 SER A C 1
ATOM 4974 O O . SER A 1 644 ? -28.564 -13.528 29.026 1.00 92.69 644 SER A O 1
ATOM 4976 N N . GLU A 1 645 ? -30.459 -14.664 28.646 1.00 92.00 645 GLU A N 1
ATOM 4977 C CA . GLU A 1 645 ? -30.568 -15.136 30.032 1.00 92.00 645 GLU A CA 1
ATOM 4978 C C . GLU A 1 645 ? -29.367 -16.008 30.442 1.00 92.00 645 GLU A C 1
ATOM 4980 O O . GLU A 1 645 ? -28.888 -15.899 31.570 1.00 92.00 645 GLU A O 1
ATOM 4985 N N . GLU A 1 646 ? -28.826 -16.810 29.519 1.00 92.88 646 GLU A N 1
ATOM 4986 C CA . GLU A 1 646 ? -27.647 -17.652 29.757 1.00 92.88 646 GLU A CA 1
ATOM 4987 C C . GLU A 1 646 ? -26.391 -16.808 30.027 1.00 92.88 646 GLU A C 1
ATOM 4989 O O . GLU A 1 646 ? -25.729 -16.994 31.055 1.00 92.88 646 GLU A O 1
ATOM 4994 N N . ASP A 1 647 ? -26.110 -15.819 29.168 1.00 93.44 647 ASP A N 1
ATOM 4995 C CA . ASP A 1 647 ? -24.975 -14.905 29.346 1.00 93.44 647 ASP A CA 1
ATOM 4996 C C . ASP A 1 647 ? -25.126 -14.079 30.629 1.00 93.44 647 ASP A C 1
ATOM 4998 O O . ASP A 1 647 ? -24.174 -13.926 31.397 1.00 93.44 647 ASP A O 1
ATOM 5002 N N . LEU A 1 648 ? -26.332 -13.561 30.891 1.00 95.00 648 LEU A N 1
ATOM 5003 C CA . LEU A 1 648 ? -26.623 -12.773 32.085 1.00 95.00 648 LEU A CA 1
ATOM 5004 C C . LEU A 1 648 ? -26.390 -13.594 33.356 1.00 95.00 648 LEU A C 1
ATOM 5006 O O . LEU A 1 648 ? -25.713 -13.122 34.269 1.00 95.00 648 LEU A O 1
ATOM 5010 N N . LYS A 1 649 ? -26.908 -14.826 33.418 1.00 94.81 649 LYS A N 1
ATOM 5011 C CA . LYS A 1 649 ? -26.730 -15.717 34.571 1.00 94.81 649 LYS A CA 1
ATOM 5012 C C . LYS A 1 649 ? -25.254 -16.026 34.800 1.00 94.81 649 LYS A C 1
ATOM 5014 O O . LYS A 1 649 ? -24.784 -15.911 35.934 1.00 94.81 649 LYS A O 1
ATOM 5019 N N . ALA A 1 650 ? -24.512 -16.359 33.742 1.00 95.69 650 ALA A N 1
ATOM 5020 C CA . ALA A 1 650 ? -23.080 -16.644 33.823 1.00 95.69 650 ALA A CA 1
ATOM 5021 C C . ALA A 1 650 ? -22.285 -15.444 34.369 1.00 95.69 650 ALA A C 1
ATOM 5023 O O . ALA A 1 650 ? -21.456 -15.605 35.269 1.00 95.69 650 ALA A O 1
ATOM 5024 N N . LEU A 1 651 ? -22.570 -14.236 33.873 1.00 96.31 651 LEU A N 1
ATOM 5025 C CA . LEU A 1 651 ? -21.892 -13.010 34.300 1.00 96.31 651 LEU A CA 1
ATOM 5026 C C . LEU A 1 651 ? -22.249 -12.608 35.738 1.00 96.31 651 LEU A C 1
ATOM 5028 O O . LEU A 1 651 ? -21.356 -12.250 36.505 1.00 96.31 651 LEU A O 1
ATOM 5032 N N . LEU A 1 652 ? -23.525 -12.697 36.132 1.00 95.50 652 LEU A N 1
ATOM 5033 C CA . LEU A 1 652 ? -23.950 -12.388 37.502 1.00 95.50 652 LEU A CA 1
ATOM 5034 C C . LEU A 1 652 ? -23.364 -13.381 38.514 1.00 95.50 652 LEU A C 1
ATOM 5036 O O . LEU A 1 652 ? -22.859 -12.966 39.555 1.00 95.50 652 LEU A O 1
ATOM 5040 N N . THR A 1 653 ? -23.350 -14.673 38.177 1.00 94.88 653 THR A N 1
ATOM 5041 C CA . THR A 1 653 ? -22.750 -15.720 39.022 1.00 94.88 653 THR A CA 1
ATOM 5042 C C . THR A 1 653 ? -21.248 -15.493 39.209 1.00 94.88 653 THR A C 1
ATOM 5044 O O . THR A 1 653 ? -20.717 -15.699 40.296 1.00 94.88 653 THR A O 1
ATOM 5047 N N . ALA A 1 654 ? -20.547 -15.016 38.175 1.00 95.31 654 ALA A N 1
ATOM 5048 C CA . ALA A 1 654 ? -19.127 -14.690 38.286 1.00 95.31 654 ALA A CA 1
ATOM 5049 C C . ALA A 1 654 ? -18.852 -13.479 39.201 1.00 95.31 654 ALA A C 1
ATOM 5051 O O . ALA A 1 654 ? -17.797 -13.415 39.832 1.00 95.31 654 ALA A O 1
ATOM 5052 N N . LEU A 1 655 ? -19.785 -12.524 39.290 1.00 95.81 655 LEU A N 1
ATOM 5053 C CA . LEU A 1 655 ? -19.661 -11.337 40.144 1.00 95.81 655 LEU A CA 1
ATOM 5054 C C . LEU A 1 655 ? -20.035 -11.588 41.609 1.00 95.81 655 LEU A C 1
ATOM 5056 O O . LEU A 1 655 ? -19.509 -10.900 42.485 1.00 95.81 655 LEU A O 1
ATOM 5060 N N . GLU A 1 656 ? -20.916 -12.549 41.883 1.00 94.31 656 GLU A N 1
ATOM 5061 C CA . GLU A 1 656 ? -21.453 -12.836 43.219 1.00 94.31 656 GLU A CA 1
ATOM 5062 C C . GLU A 1 656 ? -20.373 -12.951 44.322 1.00 94.31 656 GLU A C 1
ATOM 5064 O O . GLU A 1 656 ? -20.495 -12.242 45.325 1.00 94.31 656 GLU A O 1
ATOM 5069 N N . PRO A 1 657 ? -19.258 -13.694 44.146 1.00 94.25 657 PRO A N 1
ATOM 5070 C CA . PRO A 1 657 ? -18.202 -13.770 45.163 1.00 94.25 657 PRO A CA 1
ATOM 5071 C C . PRO A 1 657 ? -17.538 -12.421 45.479 1.00 94.25 657 PRO A C 1
ATOM 5073 O O . PRO A 1 657 ? -17.066 -12.193 46.591 1.00 94.25 657 PRO A O 1
ATOM 5076 N N . LEU A 1 658 ? -17.484 -11.507 44.504 1.00 93.88 658 LEU A N 1
ATOM 5077 C CA . LEU A 1 658 ? -16.875 -10.185 44.671 1.00 93.88 658 LEU A CA 1
ATOM 5078 C C . LEU A 1 658 ? -17.820 -9.189 45.347 1.00 93.88 658 LEU A C 1
ATOM 5080 O O . LEU A 1 658 ? -17.348 -8.248 45.984 1.00 93.88 658 LEU A O 1
ATOM 5084 N N . ILE A 1 659 ? -19.133 -9.408 45.242 1.00 92.00 659 ILE A N 1
ATOM 5085 C CA . ILE A 1 659 ? -20.166 -8.624 45.935 1.00 92.00 659 ILE A CA 1
ATOM 5086 C C . ILE A 1 659 ? -20.122 -8.870 47.449 1.00 92.00 659 ILE A C 1
ATOM 5088 O O . ILE A 1 659 ? -20.452 -7.986 48.240 1.00 92.00 659 ILE A O 1
ATOM 5092 N N . GLU A 1 660 ? -19.668 -10.047 47.869 1.00 87.12 660 GLU A N 1
ATOM 5093 C CA . GLU A 1 660 ? -19.476 -10.380 49.283 1.00 87.12 660 GLU A CA 1
ATOM 5094 C C . GLU A 1 660 ? -18.142 -9.879 49.854 1.00 87.12 660 GLU A C 1
ATOM 5096 O O . GLU A 1 660 ? -17.989 -9.792 51.072 1.00 87.12 660 GLU A O 1
ATOM 5101 N N . GLY A 1 661 ? -17.185 -9.545 48.986 1.00 88.00 661 GLY A N 1
ATOM 5102 C CA . GLY A 1 661 ? -15.828 -9.168 49.366 1.00 88.00 661 GLY A CA 1
ATOM 5103 C C . GLY A 1 661 ? -15.555 -7.662 49.357 1.00 88.00 661 GLY A C 1
ATOM 5104 O O . GLY A 1 661 ? -16.442 -6.811 49.466 1.00 88.00 661 GLY A O 1
ATOM 5105 N N . ASP A 1 662 ? -14.275 -7.331 49.188 1.00 86.56 662 ASP A N 1
ATOM 5106 C CA . ASP A 1 662 ? -13.777 -5.950 49.231 1.00 86.56 662 ASP A CA 1
ATOM 5107 C C . ASP A 1 662 ? -14.146 -5.128 47.987 1.00 8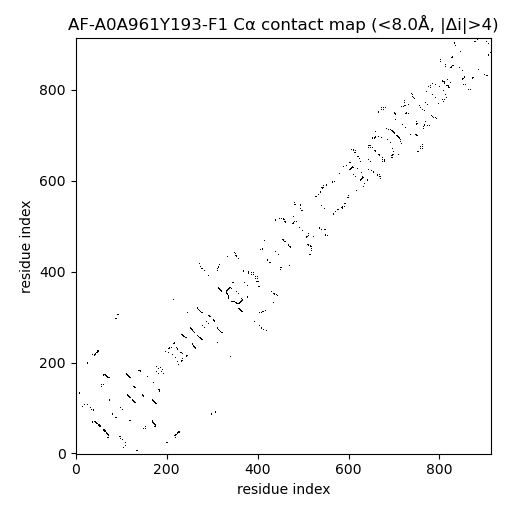6.56 662 ASP A C 1
ATOM 5109 O O . ASP A 1 662 ? -14.139 -3.900 48.034 1.00 86.56 662 AS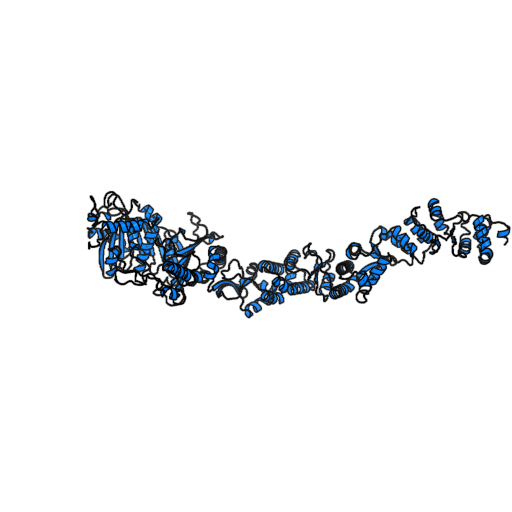P A O 1
ATOM 5113 N N . GLN A 1 663 ? -14.479 -5.786 46.870 1.00 90.38 663 GLN A N 1
ATOM 5114 C CA . GLN A 1 663 ? -14.756 -5.137 45.578 1.00 90.38 663 GLN A CA 1
ATOM 5115 C C . GLN A 1 663 ? -16.250 -4.957 45.292 1.00 90.38 663 GLN A C 1
ATOM 5117 O O . GLN A 1 663 ? -16.648 -4.739 44.144 1.00 90.38 663 GLN A O 1
ATOM 5122 N N . ALA A 1 664 ? -17.079 -5.047 46.331 1.00 88.69 664 ALA A N 1
ATOM 5123 C CA . ALA A 1 664 ? -18.519 -5.148 46.178 1.00 88.69 664 ALA A CA 1
ATOM 5124 C C . ALA A 1 664 ? -19.158 -3.966 45.450 1.00 88.69 664 ALA A C 1
ATOM 5126 O O . ALA A 1 664 ? -20.096 -4.172 44.690 1.00 88.69 664 ALA A O 1
ATOM 5127 N N . ASP A 1 665 ? -18.651 -2.747 45.632 1.00 87.75 665 ASP A N 1
ATOM 5128 C CA . ASP A 1 665 ? -19.268 -1.555 45.043 1.00 87.75 665 ASP A CA 1
ATOM 5129 C C . ASP A 1 665 ? -19.159 -1.582 43.511 1.00 87.75 665 ASP A C 1
ATOM 5131 O O . ASP A 1 665 ? -20.137 -1.338 42.800 1.00 87.75 665 ASP A O 1
ATOM 5135 N N . GLN A 1 666 ? -17.987 -1.954 42.984 1.00 91.44 666 GLN A N 1
ATOM 5136 C CA . GLN A 1 666 ? -17.775 -2.082 41.541 1.00 91.44 666 GLN A CA 1
ATOM 5137 C C . GLN A 1 666 ? -18.430 -3.347 40.976 1.00 91.44 666 GLN A C 1
ATOM 5139 O O . GLN A 1 666 ? -19.000 -3.294 39.887 1.00 91.44 666 GLN A O 1
ATOM 5144 N N . ALA A 1 667 ? -18.405 -4.463 41.713 1.00 92.69 667 ALA A N 1
ATOM 5145 C CA . ALA A 1 667 ? -19.078 -5.694 41.303 1.00 92.69 667 ALA A CA 1
ATOM 5146 C C . ALA A 1 667 ? -20.605 -5.512 41.234 1.00 92.69 667 ALA A C 1
ATOM 5148 O O . ALA A 1 667 ? -21.224 -5.891 40.243 1.00 92.69 667 ALA A O 1
ATOM 5149 N N . ALA A 1 668 ? -21.208 -4.847 42.222 1.00 90.69 668 ALA A N 1
ATOM 5150 C CA . ALA A 1 668 ? -22.628 -4.509 42.217 1.00 90.69 668 ALA A CA 1
ATOM 5151 C C . ALA A 1 668 ? -22.970 -3.518 41.097 1.00 90.69 668 ALA A C 1
ATOM 5153 O O . ALA A 1 668 ? -23.976 -3.678 40.412 1.00 90.69 668 ALA A O 1
ATOM 5154 N N . THR A 1 669 ? -22.109 -2.525 40.857 1.00 90.69 669 THR A N 1
ATOM 5155 C CA . THR A 1 669 ? -22.281 -1.583 39.741 1.00 90.69 669 THR A CA 1
ATOM 5156 C C . THR A 1 669 ? -22.287 -2.307 38.390 1.00 90.69 669 THR A C 1
ATOM 5158 O O . THR A 1 669 ? -23.160 -2.052 37.561 1.00 90.69 669 THR A O 1
ATOM 5161 N N . ALA A 1 670 ? -21.370 -3.258 38.183 1.00 92.19 670 ALA A N 1
ATOM 5162 C CA . ALA A 1 670 ? -21.355 -4.105 36.994 1.00 92.19 670 ALA A CA 1
ATOM 5163 C C . ALA A 1 670 ? -22.615 -4.985 36.900 1.00 92.19 670 ALA A C 1
ATOM 5165 O O . ALA A 1 670 ? -23.255 -5.015 35.851 1.00 92.19 670 ALA A O 1
ATOM 5166 N N . ALA A 1 671 ? -23.017 -5.642 37.993 1.00 93.00 671 ALA A N 1
ATOM 5167 C CA . ALA A 1 671 ? -24.203 -6.501 38.036 1.00 93.00 671 ALA A CA 1
ATOM 5168 C C . ALA A 1 671 ? -25.490 -5.740 37.678 1.00 93.00 671 ALA A C 1
ATOM 5170 O O . ALA A 1 671 ? -26.289 -6.208 36.867 1.00 93.00 671 ALA A O 1
ATOM 5171 N N . LEU A 1 672 ? -25.676 -4.541 38.236 1.00 90.81 672 LEU A N 1
ATOM 5172 C CA . LEU A 1 672 ? -26.833 -3.692 37.952 1.00 90.81 672 LEU A CA 1
ATOM 5173 C C . LEU A 1 672 ? -26.846 -3.192 36.503 1.00 90.81 672 LEU A C 1
ATOM 5175 O O . LEU A 1 672 ? -27.907 -3.173 35.881 1.00 90.81 672 LEU A O 1
ATOM 5179 N N . ALA A 1 673 ? -25.683 -2.837 35.946 1.00 90.25 673 ALA A N 1
ATOM 5180 C CA . ALA A 1 673 ? -25.575 -2.449 34.540 1.00 90.25 673 ALA A CA 1
ATOM 5181 C C . ALA A 1 673 ? -25.924 -3.610 33.590 1.00 90.25 673 ALA A C 1
ATOM 5183 O O . ALA A 1 673 ? -26.597 -3.395 32.585 1.00 90.25 673 ALA A O 1
ATOM 5184 N N . LEU A 1 674 ? -25.525 -4.843 33.920 1.00 92.38 674 LEU A N 1
ATOM 5185 C CA . LEU A 1 674 ? -25.902 -6.039 33.158 1.00 92.38 674 LEU A CA 1
ATOM 5186 C C . LEU A 1 674 ? -27.416 -6.303 33.246 1.00 92.38 674 LEU A C 1
ATOM 5188 O O . LEU A 1 674 ? -28.073 -6.486 32.223 1.00 92.38 674 LEU A O 1
ATOM 5192 N N . LEU A 1 675 ? -27.993 -6.248 34.451 1.00 91.56 675 LEU A N 1
ATOM 5193 C CA . LEU A 1 675 ? -29.434 -6.434 34.678 1.00 91.56 675 LEU A CA 1
ATOM 5194 C C . LEU A 1 675 ? -30.299 -5.406 33.934 1.00 91.56 675 LEU A C 1
ATOM 5196 O O . LEU A 1 675 ? -31.383 -5.747 33.467 1.00 91.56 675 LEU A O 1
ATOM 5200 N N . ALA A 1 676 ? -29.822 -4.169 33.789 1.00 88.62 676 ALA A N 1
ATOM 5201 C CA . ALA A 1 676 ? -30.498 -3.129 33.013 1.00 88.62 676 ALA A CA 1
ATOM 5202 C C . ALA A 1 676 ? -30.720 -3.514 31.541 1.00 88.62 676 ALA A C 1
ATOM 5204 O O . ALA A 1 676 ? -31.694 -3.090 30.916 1.00 88.62 676 ALA A O 1
ATOM 5205 N N . GLN A 1 677 ? -29.817 -4.327 30.989 1.00 90.06 677 GLN A N 1
ATOM 5206 C CA . GLN A 1 677 ? -29.825 -4.750 29.589 1.00 90.06 677 GLN A CA 1
ATOM 5207 C C . GLN A 1 677 ? -30.361 -6.174 29.397 1.00 90.06 677 GLN A C 1
ATOM 5209 O O . GLN A 1 677 ? -30.321 -6.703 28.284 1.00 90.06 677 GLN A O 1
ATOM 5214 N N . ALA A 1 678 ? -30.908 -6.785 30.450 1.00 89.75 678 ALA A N 1
ATOM 5215 C CA . ALA A 1 678 ? -31.598 -8.064 30.363 1.00 89.75 678 ALA A CA 1
ATOM 5216 C C . ALA A 1 678 ? -32.823 -7.982 29.435 1.00 89.75 678 ALA A C 1
ATOM 5218 O O . ALA A 1 678 ? -33.434 -6.922 29.282 1.00 89.75 678 ALA A O 1
ATOM 5219 N N . GLU A 1 679 ? -33.210 -9.094 28.811 1.00 87.88 679 GLU A N 1
ATOM 5220 C CA . GLU A 1 679 ? -34.418 -9.154 27.972 1.00 87.88 679 GLU A CA 1
ATOM 5221 C C . GLU A 1 679 ? -35.709 -8.972 28.784 1.00 87.88 679 GLU A C 1
ATOM 5223 O O . GLU A 1 679 ? -36.636 -8.289 28.342 1.00 87.88 679 GLU A O 1
ATOM 5228 N N . ARG A 1 680 ? -35.743 -9.530 29.999 1.00 88.75 680 ARG A N 1
ATOM 5229 C CA . ARG A 1 680 ? -36.858 -9.413 30.947 1.00 88.75 680 ARG A CA 1
ATOM 5230 C C . ARG A 1 680 ? -36.627 -8.303 31.956 1.00 88.75 680 ARG A C 1
ATOM 5232 O O . ARG A 1 680 ? -35.500 -7.956 32.301 1.00 88.75 680 ARG A O 1
ATOM 5239 N N . ASN A 1 681 ? -37.724 -7.777 32.493 1.00 87.00 681 ASN A N 1
ATOM 5240 C CA . ASN A 1 681 ? -37.648 -6.828 33.596 1.00 87.00 681 ASN A CA 1
ATOM 5241 C C . ASN A 1 681 ? -37.084 -7.525 34.849 1.00 87.00 681 ASN A C 1
ATOM 5243 O O . ASN A 1 681 ? -37.451 -8.655 35.169 1.00 87.00 681 ASN A O 1
ATOM 5247 N N . ILE A 1 682 ? -36.265 -6.809 35.617 1.00 90.06 682 ILE A N 1
ATOM 5248 C CA . ILE A 1 682 ? -35.718 -7.233 36.913 1.00 90.06 682 ILE A CA 1
ATOM 5249 C C . ILE A 1 682 ? -36.783 -7.816 37.855 1.00 90.06 682 ILE A C 1
ATOM 5251 O O . ILE A 1 682 ? -36.524 -8.789 38.555 1.00 90.06 682 ILE A O 1
ATOM 5255 N N . SER A 1 683 ? -38.006 -7.278 37.850 1.00 88.31 683 SER A N 1
ATOM 5256 C CA . SER A 1 683 ? -39.122 -7.806 38.650 1.00 88.31 683 SER A CA 1
ATOM 5257 C C . SER A 1 683 ? -39.566 -9.224 38.271 1.00 88.31 683 SER A C 1
ATOM 5259 O O . SER A 1 683 ? -40.134 -9.921 39.113 1.00 88.31 683 SER A O 1
ATOM 5261 N N . GLU A 1 684 ? -39.376 -9.623 37.015 1.00 90.75 684 GLU A N 1
ATOM 5262 C CA . GLU A 1 684 ? -39.679 -10.968 36.523 1.00 90.75 684 GLU A CA 1
ATOM 5263 C C . GLU A 1 684 ? -38.522 -11.920 36.809 1.00 90.75 684 GLU A C 1
ATOM 5265 O O . GLU A 1 684 ? -38.769 -13.019 37.296 1.00 90.75 684 GLU A O 1
ATOM 5270 N N . LEU A 1 685 ? -37.281 -11.473 36.585 1.00 92.25 685 LEU A N 1
ATOM 5271 C CA . LEU A 1 685 ? -36.070 -12.224 36.934 1.00 92.25 685 LEU A CA 1
ATOM 5272 C C . LEU A 1 685 ? -35.996 -12.508 38.442 1.00 92.25 685 LEU A C 1
ATOM 5274 O O . LEU A 1 685 ? -35.636 -13.599 38.856 1.00 92.25 685 LEU A O 1
ATOM 5278 N N . ALA A 1 686 ? -36.438 -11.572 39.282 1.00 91.88 686 ALA A N 1
ATOM 5279 C CA . ALA A 1 686 ? -36.515 -11.749 40.733 1.00 91.88 686 ALA A CA 1
ATOM 5280 C C . ALA A 1 686 ? -37.469 -12.869 41.196 1.00 91.88 686 ALA A C 1
ATOM 5282 O O . ALA A 1 686 ? -37.403 -13.275 42.353 1.00 91.88 686 ALA A O 1
ATOM 5283 N N . ARG A 1 687 ? -38.378 -13.340 40.331 1.00 92.56 687 ARG A N 1
ATOM 5284 C CA . ARG A 1 687 ? -39.282 -14.474 40.605 1.00 92.56 687 ARG A CA 1
ATOM 5285 C C . ARG A 1 687 ? -38.795 -15.777 39.976 1.00 92.56 687 ARG A C 1
ATOM 5287 O O . ARG A 1 687 ? -39.395 -16.821 40.211 1.00 92.56 687 ARG A O 1
ATOM 5294 N N . ASP A 1 688 ? -37.761 -15.695 39.152 1.00 92.75 688 ASP A N 1
ATOM 5295 C CA . ASP A 1 688 ? -37.187 -16.826 38.451 1.00 92.75 688 ASP A CA 1
ATOM 5296 C C . ASP A 1 688 ? -36.225 -17.575 39.384 1.00 92.75 688 ASP A C 1
ATOM 5298 O O . ASP A 1 688 ? -35.296 -16.944 39.895 1.00 92.75 688 ASP A O 1
ATOM 5302 N N . PRO A 1 689 ? -36.404 -18.885 39.629 1.00 91.31 689 PRO A N 1
ATOM 5303 C CA . PRO A 1 689 ? -35.524 -19.652 40.511 1.00 91.31 689 PRO A CA 1
ATOM 5304 C C . PRO A 1 689 ? -34.042 -19.559 40.134 1.00 91.31 689 PRO A C 1
ATOM 5306 O O . PRO A 1 689 ? -33.189 -19.615 41.017 1.00 91.31 689 PRO A O 1
ATOM 5309 N N . ASP A 1 690 ? -33.742 -19.375 38.847 1.00 90.56 690 ASP A N 1
ATOM 5310 C CA . ASP A 1 690 ? -32.374 -19.319 38.337 1.00 90.56 690 ASP A CA 1
ATOM 5311 C C . ASP A 1 690 ? -31.646 -18.007 38.650 1.00 90.56 690 ASP A C 1
ATOM 5313 O O . ASP A 1 690 ? -30.414 -17.982 38.638 1.00 90.56 690 ASP A O 1
ATOM 5317 N N . PHE A 1 691 ? -32.386 -16.935 38.944 1.00 94.62 691 PHE A N 1
ATOM 5318 C CA . PHE A 1 691 ? -31.838 -15.601 39.214 1.00 94.62 691 PHE A CA 1
ATOM 5319 C C . PHE A 1 691 ? -32.157 -15.093 40.623 1.00 94.62 691 PHE A C 1
ATOM 5321 O O . PHE A 1 691 ? -31.388 -14.314 41.186 1.00 94.62 691 PHE A O 1
ATOM 5328 N N . ALA A 1 692 ? -33.277 -15.523 41.210 1.00 93.44 692 ALA A N 1
ATOM 5329 C CA . ALA A 1 692 ? -33.818 -15.019 42.470 1.00 93.44 692 ALA A CA 1
ATOM 5330 C C . ALA A 1 692 ? -32.811 -15.069 43.628 1.00 93.44 692 ALA A C 1
ATOM 5332 O O . ALA A 1 692 ? -32.769 -14.141 44.445 1.00 93.44 692 ALA A O 1
ATOM 5333 N N . SER A 1 693 ? -31.996 -16.128 43.690 1.00 94.75 693 SER A N 1
ATOM 5334 C CA . SER A 1 693 ? -31.005 -16.340 44.747 1.00 94.75 693 SER A CA 1
ATOM 5335 C C . SER A 1 693 ? -29.668 -15.643 44.509 1.00 94.75 693 SER A C 1
ATOM 5337 O O . SER A 1 693 ? -28.921 -15.491 45.473 1.00 94.75 693 SER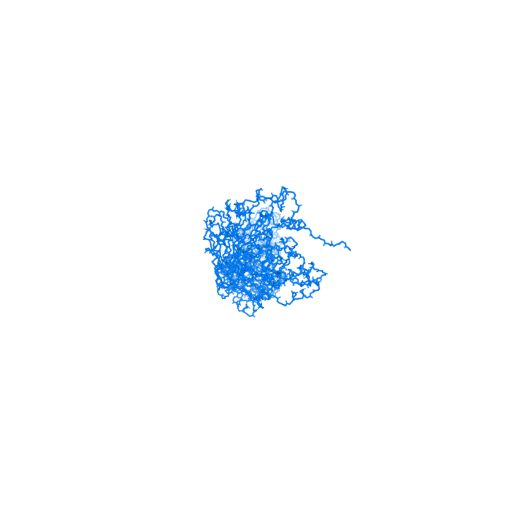 A O 1
ATOM 5339 N N . ILE A 1 694 ? -29.368 -15.204 43.279 1.00 95.12 694 ILE A N 1
ATOM 5340 C CA . ILE A 1 694 ? -28.074 -14.593 42.950 1.00 95.12 694 ILE A CA 1
ATOM 5341 C C . ILE A 1 694 ? -27.948 -13.258 43.682 1.00 95.12 694 ILE A C 1
ATOM 5343 O O . ILE A 1 694 ? -28.834 -12.398 43.600 1.00 95.12 694 ILE A O 1
ATOM 5347 N N . LYS A 1 695 ? -26.843 -13.075 44.402 1.00 94.56 695 LYS A N 1
ATOM 5348 C CA . LYS A 1 695 ? -26.511 -11.839 45.115 1.00 94.56 695 LYS A CA 1
ATOM 5349 C C . LYS A 1 695 ? -26.022 -10.764 44.155 1.00 94.56 695 LYS A C 1
ATOM 5351 O O . LYS A 1 695 ? -25.078 -10.976 43.404 1.00 94.56 695 LYS A O 1
ATOM 5356 N N . VAL A 1 696 ? -26.664 -9.596 44.195 1.00 93.38 696 VAL A N 1
ATOM 5357 C CA . VAL A 1 696 ? -26.466 -8.528 43.192 1.00 93.38 696 VAL A CA 1
ATOM 5358 C C . VAL A 1 696 ? -26.083 -7.178 43.790 1.00 93.38 696 VAL A C 1
ATOM 5360 O O . VAL A 1 696 ? -25.574 -6.318 43.075 1.00 93.38 696 VAL A O 1
ATOM 5363 N N . LEU A 1 697 ? -26.320 -6.964 45.089 1.00 92.62 697 LEU A N 1
ATOM 5364 C CA . LEU A 1 697 ? -26.069 -5.671 45.720 1.00 92.62 697 LEU A CA 1
ATOM 5365 C C . LEU A 1 697 ? -25.682 -5.818 47.189 1.00 92.62 697 LEU A C 1
ATOM 5367 O O . LEU A 1 697 ? -26.397 -6.447 47.969 1.00 92.62 697 LEU A O 1
ATOM 5371 N N . ARG A 1 698 ? -24.593 -5.156 47.582 1.00 91.69 698 ARG A N 1
ATOM 5372 C CA . ARG A 1 698 ? -24.260 -4.907 48.985 1.00 91.69 698 ARG A CA 1
ATOM 5373 C C . ARG A 1 698 ? -24.889 -3.583 49.420 1.00 91.69 698 ARG A C 1
ATOM 5375 O O . ARG A 1 698 ? -24.751 -2.574 48.737 1.00 91.69 698 ARG A O 1
ATOM 5382 N N . VAL A 1 699 ? -25.593 -3.599 50.544 1.00 92.00 699 VAL A N 1
ATOM 5383 C CA . VAL A 1 699 ? -26.250 -2.435 51.158 1.00 92.00 699 VAL A CA 1
ATOM 5384 C C . VAL A 1 699 ? -25.884 -2.360 52.634 1.00 92.00 699 VAL A C 1
ATOM 5386 O O . VAL A 1 699 ? -25.411 -3.339 53.207 1.00 92.00 699 VAL A O 1
ATOM 5389 N N . ARG A 1 700 ? -26.140 -1.230 53.291 1.00 90.94 700 ARG A N 1
ATOM 5390 C CA . ARG A 1 700 ? -25.969 -1.109 54.744 1.00 90.94 700 ARG A CA 1
ATOM 5391 C C . ARG A 1 700 ? -27.308 -1.241 55.461 1.00 90.94 700 ARG A C 1
ATOM 5393 O O . ARG A 1 700 ? -28.213 -0.443 55.221 1.00 90.94 700 ARG A O 1
ATOM 5400 N N . ASP A 1 701 ? -27.414 -2.201 56.375 1.00 91.12 701 ASP A N 1
ATOM 5401 C CA . ASP A 1 701 ? -28.575 -2.318 57.264 1.00 91.12 701 ASP A CA 1
ATOM 5402 C C . ASP A 1 701 ? -28.409 -1.363 58.450 1.00 91.12 701 ASP A C 1
ATOM 5404 O O . ASP A 1 701 ? -27.430 -1.427 59.202 1.00 91.12 701 ASP A O 1
ATOM 5408 N N . VAL A 1 702 ? -29.370 -0.452 58.608 1.00 90.50 702 VAL A N 1
ATOM 5409 C CA . VAL A 1 702 ? -29.341 0.597 59.636 1.00 90.50 702 VAL A CA 1
ATOM 5410 C C . VAL A 1 702 ? -29.378 0.009 61.050 1.00 90.50 702 VAL A C 1
ATOM 5412 O O . VAL A 1 702 ? -28.785 0.590 61.959 1.00 90.50 702 VAL A O 1
ATOM 5415 N N . ARG A 1 703 ? -30.003 -1.161 61.238 1.00 85.62 703 ARG A N 1
ATOM 5416 C CA . ARG A 1 703 ? -30.185 -1.796 62.556 1.00 85.62 703 ARG A CA 1
ATOM 5417 C C . ARG A 1 703 ? -28.872 -2.300 63.140 1.00 85.62 703 ARG A C 1
ATOM 5419 O O . ARG A 1 703 ? -28.586 -2.083 64.311 1.00 85.62 703 ARG A O 1
ATOM 5426 N N . ILE A 1 704 ? -28.072 -2.965 62.310 1.00 84.69 704 ILE A N 1
ATOM 5427 C CA . ILE A 1 704 ? -26.797 -3.576 62.719 1.00 84.69 704 ILE A CA 1
ATOM 5428 C C . ILE A 1 704 ? -25.583 -2.715 62.351 1.00 84.69 704 ILE A C 1
ATOM 5430 O O . ILE A 1 704 ? -24.457 -3.066 62.691 1.00 84.69 704 ILE A O 1
ATOM 5434 N N . ARG A 1 705 ? -25.802 -1.591 61.649 1.00 77.00 705 ARG A N 1
ATOM 5435 C CA . ARG A 1 705 ? -24.769 -0.671 61.135 1.00 77.00 705 ARG A CA 1
ATOM 5436 C C . ARG A 1 705 ? -23.675 -1.365 60.312 1.00 77.00 705 ARG A C 1
ATOM 5438 O O . ARG A 1 705 ? -22.554 -0.867 60.231 1.00 77.00 705 ARG A O 1
ATOM 5445 N N . GLY A 1 706 ? -24.009 -2.491 59.688 1.00 80.12 706 GLY A N 1
ATOM 5446 C CA . GLY A 1 706 ? -23.090 -3.341 58.938 1.00 80.12 706 GLY A CA 1
ATOM 5447 C C . GLY A 1 706 ? -23.576 -3.613 57.513 1.00 80.12 706 GLY A C 1
ATOM 5448 O O . GLY A 1 706 ? -24.746 -3.359 57.199 1.00 80.12 706 GLY A O 1
ATOM 5449 N N . PRO A 1 707 ? -22.687 -4.107 56.638 1.00 87.88 707 PRO A N 1
ATOM 5450 C CA . PRO A 1 707 ? -23.054 -4.486 55.285 1.00 87.88 707 PRO A CA 1
ATOM 5451 C C . PRO A 1 707 ? -23.914 -5.756 55.287 1.00 87.88 707 PRO A C 1
ATOM 5453 O O . PRO A 1 707 ? -23.658 -6.703 56.028 1.00 87.88 707 PRO A O 1
ATOM 5456 N N . VAL A 1 708 ? -24.916 -5.782 54.417 1.00 91.62 708 VAL A N 1
ATOM 5457 C CA . VAL A 1 708 ? -25.756 -6.937 54.103 1.00 91.62 708 VAL A CA 1
ATOM 5458 C C . VAL A 1 708 ? -25.786 -7.084 52.590 1.00 91.62 708 VAL A C 1
ATOM 5460 O O . VAL A 1 708 ? -25.886 -6.098 51.862 1.00 91.62 708 VAL A O 1
ATOM 5463 N N . VAL A 1 709 ? -25.700 -8.317 52.107 1.00 92.94 709 VAL A N 1
ATOM 5464 C CA . VAL A 1 709 ? -25.784 -8.613 50.678 1.00 92.94 709 VAL A CA 1
ATOM 5465 C C . VAL A 1 709 ? -27.197 -9.076 50.344 1.00 92.94 709 VAL A C 1
ATOM 5467 O O . VAL A 1 709 ? -27.749 -9.945 51.019 1.00 92.94 709 VAL A O 1
ATOM 5470 N N . LEU A 1 710 ? -27.791 -8.481 49.314 1.00 94.25 710 LEU A N 1
ATOM 5471 C CA . LEU A 1 710 ? -29.130 -8.800 48.841 1.00 94.25 710 LEU A CA 1
ATOM 5472 C C . LEU A 1 710 ? -29.065 -9.669 47.588 1.00 94.25 710 LEU A C 1
ATOM 5474 O O . LEU A 1 710 ? -28.348 -9.352 46.633 1.00 94.25 710 LEU A O 1
ATOM 5478 N N . SER A 1 711 ? -29.878 -10.725 47.580 1.00 95.50 711 SER A N 1
ATOM 5479 C CA . SER A 1 711 ? -30.234 -11.423 46.349 1.00 95.50 711 SER A CA 1
ATOM 5480 C C . SER A 1 711 ? -31.130 -10.557 45.464 1.00 95.50 711 SER A C 1
ATOM 5482 O O . SER A 1 711 ? -31.736 -9.590 45.941 1.00 95.50 711 SER A O 1
ATOM 5484 N N . LEU A 1 712 ? -31.248 -10.903 44.182 1.00 94.56 712 LEU A N 1
ATOM 5485 C CA . LEU A 1 712 ? -32.125 -10.195 43.249 1.00 94.56 712 LEU A CA 1
ATOM 5486 C C . LEU A 1 712 ? -33.579 -10.158 43.745 1.00 94.56 712 LEU A C 1
ATOM 5488 O O . LEU A 1 712 ? -34.226 -9.109 43.697 1.00 94.56 712 LEU A O 1
ATOM 5492 N N . GLN A 1 713 ? -34.071 -11.277 44.283 1.00 95.31 713 GLN A N 1
ATOM 5493 C CA . GLN A 1 713 ? -35.398 -11.347 44.891 1.00 95.31 713 GLN A CA 1
ATOM 5494 C C . GLN A 1 713 ? -35.528 -10.387 46.077 1.00 95.31 713 GLN A C 1
ATOM 5496 O O . GLN A 1 713 ? -36.434 -9.548 46.101 1.00 95.31 713 GLN A O 1
ATOM 5501 N N . ALA A 1 714 ? -34.594 -10.463 47.031 1.00 94.62 714 ALA A N 1
ATOM 5502 C CA . ALA A 1 714 ? -34.619 -9.626 48.224 1.00 94.62 714 ALA A CA 1
ATOM 5503 C C . ALA A 1 714 ? -34.533 -8.134 47.869 1.00 94.62 714 ALA A C 1
ATOM 5505 O O . ALA A 1 714 ? -35.236 -7.318 48.461 1.00 94.62 714 ALA A O 1
ATOM 5506 N N . LEU A 1 715 ? -33.722 -7.767 46.872 1.00 93.81 715 LEU A N 1
ATOM 5507 C CA . LEU A 1 715 ? -33.618 -6.399 46.373 1.00 93.81 715 LEU A CA 1
ATOM 5508 C C . LEU A 1 715 ? -34.983 -5.870 45.900 1.00 93.81 715 LEU A C 1
ATOM 5510 O O . LEU A 1 715 ? -35.418 -4.804 46.343 1.00 93.81 715 LEU A O 1
ATOM 5514 N N . VAL A 1 716 ? -35.685 -6.620 45.046 1.00 92.94 716 VAL A N 1
ATOM 5515 C CA . VAL A 1 716 ? -36.994 -6.209 44.507 1.00 92.94 716 VAL A CA 1
ATOM 5516 C C . VAL A 1 716 ? -38.069 -6.164 45.593 1.00 92.94 716 VAL A C 1
ATOM 5518 O O . VAL A 1 716 ? -38.877 -5.232 45.625 1.00 92.94 716 VAL A O 1
ATOM 5521 N N . GLU A 1 717 ? -38.086 -7.135 46.505 1.00 93.19 717 GLU A N 1
ATOM 5522 C CA . GLU A 1 717 ? -39.031 -7.168 47.626 1.00 93.19 717 GLU A CA 1
ATOM 5523 C C . GLU A 1 717 ? -38.841 -5.969 48.562 1.00 93.19 717 GLU A C 1
ATOM 5525 O O . GLU A 1 717 ? -39.812 -5.291 48.910 1.00 93.19 717 GLU A O 1
ATOM 5530 N N . ARG A 1 718 ? -37.590 -5.640 48.909 1.00 92.75 718 ARG A N 1
ATOM 5531 C CA . ARG A 1 718 ? -37.262 -4.484 49.758 1.00 92.75 718 ARG A CA 1
ATOM 5532 C C . ARG A 1 718 ? -37.582 -3.159 49.069 1.00 92.75 718 ARG A C 1
ATOM 5534 O O . ARG A 1 718 ? -38.103 -2.256 49.727 1.00 92.75 718 ARG A O 1
ATOM 5541 N N . ALA A 1 719 ? -37.342 -3.052 47.760 1.00 91.81 719 ALA A N 1
ATOM 5542 C CA . ALA A 1 719 ? -37.732 -1.885 46.970 1.00 91.81 719 ALA A CA 1
ATOM 5543 C C . ALA A 1 719 ? -39.253 -1.664 47.020 1.00 91.81 719 ALA A C 1
ATOM 5545 O O . ALA A 1 719 ? -39.714 -0.576 47.364 1.00 91.81 719 ALA A O 1
ATOM 5546 N N . ARG A 1 720 ? -40.044 -2.716 46.756 1.00 90.62 720 ARG A N 1
ATOM 5547 C CA . ARG A 1 720 ? -41.519 -2.659 46.796 1.00 90.62 720 ARG A CA 1
ATOM 5548 C C . ARG A 1 720 ? -42.064 -2.357 48.190 1.00 90.62 720 ARG A C 1
ATOM 5550 O O . ARG A 1 720 ? -43.070 -1.661 48.313 1.00 90.62 720 ARG A O 1
ATOM 5557 N N . ALA A 1 721 ? -41.401 -2.846 49.235 1.00 90.12 721 ALA A N 1
ATOM 5558 C CA . ALA A 1 721 ? -41.768 -2.546 50.614 1.00 90.12 721 ALA A CA 1
ATOM 5559 C C . ALA A 1 721 ? -41.516 -1.072 51.000 1.00 90.12 721 ALA A C 1
ATOM 5561 O O . ALA A 1 721 ? -42.106 -0.598 51.972 1.00 90.12 721 ALA A O 1
ATOM 5562 N N . GLY A 1 722 ? -40.709 -0.332 50.226 1.00 91.25 722 GLY A N 1
ATOM 5563 C CA . GLY A 1 722 ? -40.289 1.034 50.548 1.00 91.25 722 GLY A CA 1
ATOM 5564 C C . GLY A 1 722 ? -39.149 1.080 51.567 1.00 91.25 722 GLY A C 1
ATOM 5565 O O . GLY A 1 722 ? -39.060 2.025 52.341 1.00 91.25 722 GLY A O 1
ATOM 5566 N N . LEU A 1 723 ? -38.306 0.042 51.600 1.00 93.12 723 LEU A N 1
ATOM 5567 C CA . LEU A 1 723 ? -37.229 -0.115 52.584 1.00 93.12 723 LEU A CA 1
ATOM 5568 C C . LEU A 1 723 ? -35.838 0.234 52.042 1.00 93.12 723 LEU A C 1
ATOM 5570 O O . LEU A 1 723 ? -34.881 0.215 52.807 1.00 93.12 723 LEU A O 1
ATOM 5574 N N . LEU A 1 724 ? -35.703 0.539 50.748 1.00 93.12 724 LEU A N 1
ATOM 5575 C CA . LEU A 1 724 ? -34.435 0.962 50.150 1.00 93.12 724 LEU A CA 1
ATOM 5576 C C . LEU A 1 724 ? -34.333 2.487 50.128 1.00 93.12 724 LEU A C 1
ATOM 5578 O O . LEU A 1 724 ? -35.188 3.155 49.545 1.00 93.12 724 LEU A O 1
ATOM 5582 N N . PHE A 1 725 ? -33.257 3.024 50.694 1.00 92.38 725 PHE A N 1
ATOM 5583 C CA . PHE A 1 725 ? -32.974 4.454 50.763 1.00 92.38 725 PHE A CA 1
ATOM 5584 C C . PHE A 1 725 ? -31.647 4.776 50.081 1.00 92.38 725 PHE A C 1
ATOM 5586 O O . PHE A 1 725 ? -30.674 4.036 50.221 1.00 92.38 725 PHE A O 1
ATOM 5593 N N . ALA A 1 726 ? -31.586 5.899 49.368 1.00 89.81 726 ALA A N 1
ATOM 5594 C CA . ALA A 1 726 ? -30.315 6.407 48.859 1.00 89.81 726 ALA A CA 1
ATOM 5595 C C . ALA A 1 726 ? -29.468 6.975 50.011 1.00 89.81 726 ALA A C 1
ATOM 5597 O O . ALA A 1 726 ? -30.001 7.626 50.915 1.00 89.81 726 ALA A O 1
ATOM 5598 N N . SER A 1 727 ? -28.152 6.759 49.974 1.00 87.75 727 SER A N 1
ATOM 5599 C CA . SER A 1 727 ? -27.236 7.338 50.959 1.00 87.75 727 SER A CA 1
ATOM 5600 C C . SER A 1 727 ? -27.261 8.869 50.905 1.00 87.75 727 SER A C 1
ATOM 5602 O O . SER A 1 727 ? -27.016 9.479 49.864 1.00 87.75 727 SER A O 1
ATOM 5604 N N . SER A 1 728 ? -27.563 9.500 52.039 1.00 88.94 728 SER A N 1
ATOM 5605 C CA . SER A 1 728 ? -27.523 10.951 52.216 1.00 88.94 728 SER A CA 1
ATOM 5606 C C . SER A 1 728 ? -27.223 11.299 53.679 1.00 88.94 728 SER A C 1
ATOM 5608 O O . SER A 1 728 ? -27.483 10.476 54.564 1.00 88.94 728 SER A O 1
ATOM 5610 N N . PRO A 1 729 ? -26.698 12.506 53.979 1.00 86.56 729 PRO A N 1
ATOM 5611 C CA . PRO A 1 729 ? -26.494 12.944 55.361 1.00 86.56 729 PRO A CA 1
ATOM 5612 C C . PRO A 1 729 ? -27.773 12.831 56.197 1.00 86.56 729 PRO A C 1
ATOM 5614 O O . PRO A 1 729 ? -27.731 12.328 57.314 1.00 86.56 729 PRO A O 1
ATOM 5617 N N . GLN A 1 730 ? -28.911 13.198 55.603 1.00 86.56 730 GLN A N 1
ATOM 5618 C CA . GLN A 1 730 ? -30.224 13.089 56.229 1.00 86.56 730 GLN A CA 1
ATOM 5619 C C . GLN A 1 730 ? -30.627 11.631 56.477 1.00 86.56 730 GLN A C 1
ATOM 5621 O O . GLN A 1 730 ? -31.077 11.306 57.566 1.00 86.56 730 GLN A O 1
ATOM 5626 N N . ALA A 1 731 ? -30.425 10.722 55.518 1.00 87.44 731 ALA A N 1
ATOM 5627 C CA . ALA A 1 731 ? -30.722 9.301 55.717 1.00 87.44 731 ALA A CA 1
ATOM 5628 C C . ALA A 1 731 ? -29.897 8.698 56.866 1.00 87.44 731 ALA A C 1
ATOM 5630 O O . ALA A 1 731 ? -30.404 7.884 57.634 1.00 87.44 731 ALA A O 1
ATOM 5631 N N . ASN A 1 732 ? -28.646 9.137 57.020 1.00 85.56 732 ASN A N 1
ATOM 5632 C CA . ASN A 1 732 ? -27.736 8.647 58.053 1.00 85.56 732 ASN A CA 1
ATOM 5633 C C . ASN A 1 732 ? -28.116 9.080 59.472 1.00 85.56 732 ASN A C 1
ATOM 5635 O O . ASN A 1 732 ? -27.840 8.336 60.410 1.00 85.56 732 ASN A O 1
ATOM 5639 N N . THR A 1 733 ? -28.716 10.259 59.638 1.00 85.94 733 THR A N 1
ATOM 5640 C CA . THR A 1 733 ? -29.173 10.763 60.942 1.00 85.94 733 THR A CA 1
ATOM 5641 C C . THR A 1 733 ? -30.592 10.311 61.259 1.00 85.94 733 THR A C 1
ATOM 5643 O O . THR A 1 733 ? -30.887 9.938 62.391 1.00 85.94 733 THR A O 1
ATOM 5646 N N . TRP A 1 734 ? -31.455 10.303 60.246 1.00 88.81 734 TRP A N 1
ATOM 5647 C CA . TRP A 1 734 ? -32.890 10.117 60.398 1.00 88.81 734 TRP A CA 1
ATOM 5648 C C . TRP A 1 734 ? -33.315 8.645 60.504 1.00 88.81 734 TRP A C 1
ATOM 5650 O O . TRP A 1 734 ? -34.114 8.289 61.369 1.00 88.81 734 TRP A O 1
ATOM 5660 N N . LEU A 1 735 ? -32.764 7.754 59.668 1.00 90.75 735 LEU A N 1
ATOM 5661 C CA . LEU A 1 735 ? -33.162 6.339 59.667 1.00 90.75 735 LEU A CA 1
ATOM 5662 C C . LEU A 1 735 ? -32.873 5.606 60.991 1.00 90.75 735 LEU A C 1
ATOM 5664 O O . LEU A 1 735 ? -33.693 4.769 61.368 1.00 90.75 735 LEU A O 1
ATOM 5668 N N . PRO A 1 736 ? -31.778 5.891 61.729 1.00 90.69 736 PRO A N 1
ATOM 5669 C CA . PRO A 1 736 ? -31.587 5.331 63.066 1.00 90.69 736 PRO A CA 1
ATOM 5670 C C . PRO A 1 736 ? -32.718 5.680 64.042 1.00 90.69 736 PRO A C 1
ATOM 5672 O O . PRO A 1 736 ? -33.170 4.800 64.769 1.00 90.69 736 PRO A O 1
ATOM 5675 N N . LEU A 1 737 ? -33.226 6.921 64.016 1.00 90.12 737 LEU A N 1
ATOM 5676 C CA . LEU A 1 737 ? -34.370 7.333 64.843 1.00 90.12 737 LEU A CA 1
ATOM 5677 C C . LEU A 1 737 ? -35.631 6.546 64.470 1.00 90.12 737 LEU A C 1
ATOM 5679 O O . LEU A 1 737 ? -36.382 6.119 65.345 1.00 90.12 737 LEU A O 1
ATOM 5683 N N . LEU A 1 738 ? -35.834 6.310 63.169 1.00 91.19 738 LEU A N 1
ATOM 5684 C CA . LEU A 1 738 ? -36.954 5.514 62.676 1.00 91.19 738 LEU A CA 1
ATOM 5685 C C . LEU A 1 738 ? -36.889 4.063 63.160 1.00 91.19 738 LEU A C 1
ATOM 5687 O O . LEU A 1 738 ? -37.902 3.532 63.599 1.00 91.19 738 LEU A O 1
ATOM 5691 N N . VAL A 1 739 ? -35.711 3.437 63.118 1.00 92.00 739 VAL A N 1
ATOM 5692 C CA . VAL A 1 739 ? -35.507 2.059 63.598 1.00 92.00 739 VAL A CA 1
ATOM 5693 C C . VAL A 1 739 ? -35.751 1.938 65.103 1.00 92.00 739 VAL A C 1
ATOM 5695 O O . VAL A 1 739 ? -36.339 0.956 65.546 1.00 92.00 739 VAL A O 1
ATOM 5698 N N . GLU A 1 740 ? -35.329 2.925 65.899 1.00 91.31 740 GLU A N 1
ATOM 5699 C CA . GLU A 1 740 ? -35.585 2.929 67.346 1.00 91.31 740 GLU A CA 1
ATOM 5700 C C . GLU A 1 740 ? -37.086 3.032 67.665 1.00 91.31 740 GLU A C 1
ATOM 5702 O O . GLU A 1 740 ? -37.558 2.426 68.627 1.00 91.31 740 GLU A O 1
ATOM 5707 N N . ALA A 1 741 ? -37.841 3.784 66.859 1.00 91.81 741 ALA A N 1
ATOM 5708 C CA . ALA A 1 741 ? -39.279 3.964 67.033 1.00 91.81 741 ALA A CA 1
ATOM 5709 C C . ALA A 1 741 ? -40.128 2.850 66.392 1.00 91.81 741 ALA A C 1
ATOM 5711 O O . ALA A 1 741 ? -41.254 2.639 66.838 1.00 91.81 741 ALA A O 1
ATOM 5712 N N . LEU A 1 742 ? -39.617 2.152 65.374 1.00 92.50 742 LEU A N 1
ATOM 5713 C CA . LEU A 1 742 ? -40.296 1.092 64.617 1.00 92.50 742 LEU A CA 1
ATOM 5714 C C . LEU A 1 742 ? -39.367 -0.136 64.485 1.00 92.50 742 LEU A C 1
ATOM 5716 O O . LEU A 1 742 ? -38.716 -0.315 63.450 1.00 92.50 742 LEU A O 1
ATOM 5720 N N . PRO A 1 743 ? -39.262 -0.985 65.523 1.00 87.50 743 PRO A N 1
ATOM 5721 C CA . PRO A 1 743 ? -38.224 -2.018 65.595 1.00 87.50 743 PRO A CA 1
ATOM 5722 C C . PRO A 1 743 ? -38.373 -3.153 64.564 1.00 87.50 743 PRO A C 1
ATOM 5724 O O . PRO A 1 743 ? -37.396 -3.841 64.258 1.00 87.50 743 PRO A O 1
ATOM 5727 N N . ASP A 1 744 ? -39.563 -3.352 63.993 1.00 87.50 744 ASP A N 1
ATOM 5728 C CA . ASP A 1 744 ? -39.828 -4.316 62.917 1.00 87.50 744 ASP A CA 1
ATOM 5729 C C . ASP A 1 744 ? -39.442 -3.799 61.520 1.00 87.50 744 ASP A C 1
ATOM 5731 O O . ASP A 1 744 ? -39.338 -4.579 60.567 1.00 87.50 744 ASP A O 1
ATOM 5735 N N . VAL A 1 745 ? -39.168 -2.500 61.383 1.00 89.12 745 VAL A N 1
ATOM 5736 C CA . VAL A 1 745 ? -38.760 -1.898 60.115 1.00 89.12 745 VAL A CA 1
ATOM 5737 C C . VAL A 1 745 ? -37.247 -2.037 59.935 1.00 89.12 745 VAL A C 1
ATOM 5739 O O . VAL A 1 745 ? -36.441 -1.668 60.785 1.00 89.12 745 VAL A O 1
ATOM 5742 N N . SER A 1 746 ? -36.840 -2.565 58.780 1.00 90.06 746 SER A N 1
ATOM 5743 C CA . SER A 1 746 ? -35.434 -2.759 58.405 1.00 90.06 746 SER A CA 1
ATOM 5744 C C . SER A 1 746 ? -35.109 -1.912 57.176 1.00 90.06 746 SER A C 1
ATOM 5746 O O . SER A 1 746 ? -35.153 -2.423 56.052 1.00 90.06 746 SER A O 1
ATOM 5748 N N . PRO A 1 747 ? -34.851 -0.604 57.355 1.00 92.25 747 PRO A N 1
ATOM 5749 C CA . PRO A 1 747 ? -34.428 0.242 56.259 1.00 92.25 747 PRO A CA 1
ATOM 5750 C C . PRO A 1 747 ? -32.979 -0.087 55.885 1.00 92.25 747 PRO A C 1
ATOM 5752 O O . PRO A 1 747 ? -32.115 -0.298 56.741 1.00 92.25 747 PRO A O 1
ATOM 5755 N N . LEU A 1 748 ? -32.727 -0.122 54.584 1.00 93.75 748 LEU A N 1
ATOM 5756 C CA . LEU A 1 748 ? -31.441 -0.438 53.982 1.00 93.75 748 LEU A CA 1
ATOM 5757 C C . LEU A 1 748 ? -30.963 0.779 53.195 1.00 93.75 748 LEU A C 1
ATOM 5759 O O . LEU A 1 748 ? -31.720 1.360 52.416 1.00 93.75 748 LEU A O 1
ATOM 5763 N N . ILE A 1 749 ? -29.705 1.154 53.391 1.00 91.31 749 ILE A N 1
ATOM 5764 C CA . ILE A 1 749 ? -29.083 2.276 52.693 1.00 91.31 749 ILE A CA 1
ATOM 5765 C C . ILE A 1 749 ? -28.237 1.730 51.548 1.00 91.31 749 ILE A C 1
ATOM 5767 O O . ILE A 1 749 ? -27.356 0.897 51.762 1.00 91.31 749 ILE A O 1
ATOM 5771 N N . VAL A 1 750 ? -28.510 2.221 50.344 1.00 89.25 750 VAL A N 1
ATOM 5772 C CA . VAL A 1 750 ? -27.733 1.938 49.141 1.00 89.25 750 VAL A CA 1
ATOM 5773 C C . VAL A 1 750 ? -26.672 3.014 48.959 1.00 89.25 750 VAL A C 1
ATOM 5775 O O . VAL A 1 750 ? -26.963 4.211 49.050 1.00 89.25 750 VAL A O 1
ATOM 5778 N N . ASP A 1 751 ? -25.446 2.588 48.673 1.00 80.25 751 ASP A N 1
ATOM 5779 C CA . ASP A 1 751 ? -24.337 3.497 48.417 1.00 80.25 751 ASP A CA 1
ATOM 5780 C C . ASP A 1 751 ? -24.548 4.339 47.148 1.00 80.25 751 ASP A C 1
ATOM 5782 O O . ASP A 1 751 ? -25.311 4.003 46.232 1.00 80.25 751 ASP A O 1
ATOM 5786 N N . SER A 1 752 ? -23.873 5.488 47.099 1.00 73.19 752 SER A N 1
ATOM 5787 C CA . SER A 1 752 ? -24.092 6.513 46.072 1.00 73.19 752 SER A CA 1
ATOM 5788 C C . SER A 1 752 ? -23.837 6.012 44.646 1.00 73.19 752 SER A C 1
ATOM 5790 O O . SER A 1 752 ? -24.548 6.429 43.736 1.00 73.19 752 SER A O 1
ATOM 5792 N N . GLY A 1 753 ? -22.895 5.084 44.446 1.00 73.06 753 GLY A N 1
ATOM 5793 C CA . GLY A 1 753 ? -22.555 4.540 43.124 1.00 73.06 753 GLY A CA 1
ATOM 5794 C C . GLY A 1 753 ? -23.651 3.677 42.483 1.00 73.06 753 GLY A C 1
ATOM 5795 O O . GLY A 1 753 ? -23.843 3.737 41.273 1.00 73.06 753 GLY A O 1
ATOM 5796 N N . ALA A 1 754 ? -24.417 2.925 43.280 1.00 80.50 754 ALA A N 1
ATOM 5797 C CA . ALA A 1 754 ? -25.480 2.041 42.784 1.00 80.50 754 ALA A CA 1
ATOM 5798 C C . ALA A 1 754 ? -26.839 2.753 42.622 1.00 80.50 754 ALA A C 1
ATOM 5800 O O . ALA A 1 754 ? -27.741 2.248 41.952 1.00 80.50 754 ALA A O 1
ATOM 5801 N N . THR A 1 755 ? -26.995 3.936 43.224 1.00 83.38 755 THR A N 1
ATOM 5802 C CA . THR A 1 755 ? -28.259 4.689 43.260 1.00 83.38 755 THR A CA 1
ATOM 5803 C C . THR A 1 755 ? -28.780 5.083 41.864 1.00 83.38 755 THR A C 1
ATOM 5805 O O . THR A 1 755 ? -29.959 4.824 41.609 1.00 83.38 755 THR A O 1
ATOM 5808 N N . PRO A 1 756 ? -27.969 5.655 40.945 1.00 82.94 756 PRO A N 1
ATOM 5809 C CA . PRO A 1 756 ? -28.442 6.026 39.607 1.00 82.94 756 PRO A CA 1
ATOM 5810 C C . PRO A 1 756 ? -28.910 4.809 38.806 1.00 82.94 756 PRO A C 1
ATOM 5812 O O . PRO A 1 756 ? -30.007 4.807 38.264 1.00 82.94 756 PRO A O 1
ATOM 5815 N N . LEU A 1 757 ? -28.138 3.717 38.828 1.00 81.44 757 LEU A N 1
ATOM 5816 C CA . LEU A 1 757 ? -28.484 2.486 38.112 1.00 81.44 757 LEU A CA 1
ATOM 5817 C C . LEU A 1 757 ? -29.780 1.857 38.634 1.00 81.44 757 LEU A C 1
ATOM 5819 O O . LEU A 1 757 ? -30.587 1.357 37.858 1.00 81.44 757 LEU A O 1
ATOM 5823 N N . LEU A 1 758 ? -30.022 1.906 39.944 1.00 83.81 758 LEU A N 1
ATOM 5824 C CA . LEU A 1 758 ? -31.266 1.387 40.507 1.00 83.81 758 LEU A CA 1
ATOM 5825 C C . LEU A 1 758 ? -32.489 2.230 40.122 1.00 83.81 758 LEU A C 1
ATOM 5827 O O . LEU A 1 758 ? -33.545 1.662 39.849 1.00 83.81 758 LEU A O 1
ATOM 5831 N N . ARG A 1 759 ? -32.364 3.564 40.106 1.00 83.06 759 ARG A N 1
ATOM 5832 C CA . ARG A 1 759 ? -33.478 4.467 39.764 1.00 83.06 759 ARG A CA 1
ATOM 5833 C C . ARG A 1 759 ? -33.751 4.508 38.268 1.00 83.06 759 ARG A C 1
ATOM 5835 O O . ARG A 1 759 ? -34.895 4.327 37.858 1.00 83.06 759 ARG A O 1
ATOM 5842 N N . ASP A 1 760 ? -32.713 4.750 37.482 1.00 79.81 760 ASP A N 1
ATOM 5843 C CA . ASP A 1 760 ? -32.847 5.160 36.087 1.00 79.81 760 ASP A CA 1
ATOM 5844 C C . ASP A 1 760 ? -32.941 3.940 35.164 1.00 79.81 760 ASP A C 1
ATOM 5846 O O . ASP A 1 760 ? -33.802 3.882 34.284 1.00 79.81 760 ASP A O 1
ATOM 5850 N N . GLU A 1 761 ? -32.116 2.925 35.426 1.00 75.06 761 GLU A N 1
ATOM 5851 C CA . GLU A 1 761 ? -32.014 1.732 34.586 1.00 75.06 761 GLU A CA 1
ATOM 5852 C C . GLU A 1 761 ? -32.919 0.598 35.091 1.00 75.06 761 GLU A C 1
ATOM 5854 O O . GLU A 1 761 ? -33.794 0.107 34.376 1.00 75.06 761 GLU A O 1
ATOM 5859 N N . ALA A 1 762 ? -32.768 0.215 36.364 1.00 75.62 762 ALA A N 1
ATOM 5860 C CA . ALA A 1 762 ? -33.543 -0.866 36.974 1.00 75.62 762 ALA A CA 1
ATOM 5861 C C . ALA A 1 762 ? -34.982 -0.465 37.338 1.00 75.62 762 ALA A C 1
ATOM 5863 O O . ALA A 1 762 ? -35.807 -1.334 37.638 1.00 75.62 762 ALA A O 1
ATOM 5864 N N . LYS A 1 763 ? -35.288 0.841 37.330 1.00 81.81 763 LYS A N 1
ATOM 5865 C CA . LYS A 1 763 ? -36.598 1.419 37.682 1.00 81.81 763 LYS A CA 1
ATOM 5866 C C . LYS A 1 763 ? -37.127 0.943 39.039 1.00 81.81 763 LYS A C 1
ATOM 5868 O O . LYS A 1 763 ? -38.333 0.772 39.229 1.00 81.81 763 LYS A O 1
ATOM 5873 N N . LEU A 1 764 ? -36.224 0.717 39.990 1.00 86.06 764 LEU A N 1
ATOM 5874 C CA . LEU A 1 764 ? -36.556 0.359 41.361 1.00 86.06 764 LEU A CA 1
ATOM 5875 C C . LEU A 1 764 ? -36.740 1.623 42.203 1.00 86.06 764 LEU A C 1
ATOM 5877 O O . LEU A 1 764 ? -35.943 2.561 42.160 1.00 86.06 764 LEU A O 1
ATOM 5881 N N . ALA A 1 765 ? -37.811 1.638 42.995 1.00 85.25 765 ALA A N 1
ATOM 5882 C CA . ALA A 1 765 ? -38.132 2.766 43.855 1.00 85.25 765 ALA A CA 1
ATOM 5883 C C . ALA A 1 765 ? -37.123 2.873 45.010 1.00 85.25 765 ALA A C 1
ATOM 5885 O O . ALA A 1 765 ? -37.062 2.006 45.882 1.00 85.25 765 ALA A O 1
ATOM 5886 N N . LEU A 1 766 ? -36.368 3.971 45.025 1.00 88.94 766 LEU A N 1
ATOM 5887 C CA . LEU A 1 766 ? -35.474 4.357 46.114 1.00 88.94 766 LEU A CA 1
ATOM 5888 C C . LEU A 1 766 ? -36.087 5.529 46.870 1.00 88.94 766 LEU A C 1
ATOM 5890 O O . LEU A 1 766 ? -36.283 6.603 46.300 1.00 88.94 766 LEU A O 1
ATOM 5894 N N . GLN A 1 767 ? -36.355 5.325 48.154 1.00 89.88 767 GLN A N 1
ATOM 5895 C CA . GLN A 1 767 ? -36.962 6.327 49.015 1.00 89.88 767 GLN A CA 1
ATOM 5896 C C . GLN A 1 767 ? -35.955 7.428 49.368 1.00 89.88 767 GLN A C 1
ATOM 5898 O O . GLN A 1 767 ? -34.755 7.183 49.540 1.00 89.88 767 GLN A O 1
ATOM 5903 N N . SER A 1 768 ? -36.461 8.651 49.489 1.00 86.38 768 SER A N 1
ATOM 5904 C CA . SER A 1 768 ? -35.733 9.759 50.103 1.00 86.38 768 SER A CA 1
ATOM 5905 C C . SER A 1 768 ? -36.056 9.783 51.593 1.00 86.38 768 SER A C 1
ATOM 5907 O O . SER A 1 768 ? -37.214 9.632 51.979 1.00 86.38 768 SER A O 1
ATOM 5909 N N . ALA A 1 769 ? -35.037 9.956 52.434 1.00 85.25 769 ALA A N 1
ATOM 5910 C CA . ALA A 1 769 ? -35.246 10.124 53.866 1.00 85.25 769 ALA A CA 1
ATOM 5911 C C . ALA A 1 769 ? -36.064 11.394 54.118 1.00 85.25 769 ALA A C 1
ATOM 5913 O O . ALA A 1 769 ? -35.710 12.467 53.632 1.00 85.25 769 ALA A O 1
ATOM 5914 N N . GLY A 1 770 ? -37.168 11.261 54.848 1.00 85.75 770 GLY A N 1
ATOM 5915 C CA . GLY A 1 770 ? -38.073 12.372 55.080 1.00 85.75 770 GLY A CA 1
ATOM 5916 C C . GLY A 1 770 ? -39.459 11.933 55.529 1.00 85.75 770 GLY A C 1
ATOM 5917 O O . GLY A 1 770 ? -39.768 10.747 55.656 1.00 85.75 770 GLY A O 1
ATOM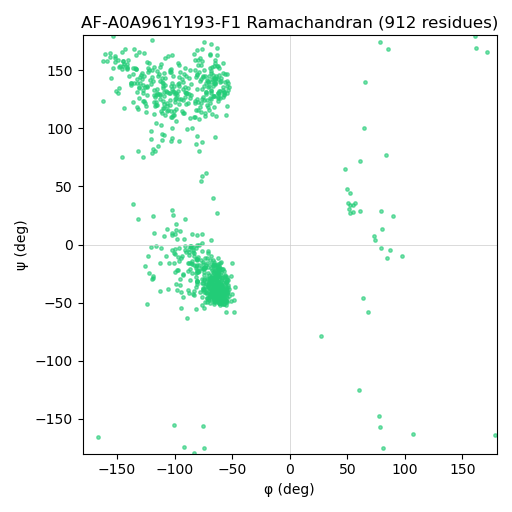 5918 N N . LYS A 1 771 ? -40.297 12.941 55.750 1.00 86.25 771 LYS A N 1
ATOM 5919 C CA . LYS A 1 771 ? -41.613 12.833 56.379 1.00 86.25 771 LYS A CA 1
ATOM 5920 C C . LYS A 1 771 ? -42.581 11.881 55.667 1.00 86.25 771 LYS A C 1
ATOM 5922 O O . LYS A 1 771 ? -43.215 11.060 56.320 1.00 86.25 771 LYS A O 1
ATOM 5927 N N . GLU A 1 772 ? -42.658 11.923 54.337 1.00 87.56 772 GLU A N 1
ATOM 5928 C CA . GLU A 1 772 ? -43.555 11.039 53.573 1.00 87.56 772 GLU A CA 1
ATOM 5929 C C . GLU A 1 772 ? -43.170 9.557 53.708 1.00 87.56 772 GLU A C 1
ATOM 5931 O O . GLU A 1 772 ? -44.024 8.701 53.958 1.00 87.56 772 GLU A O 1
ATOM 5936 N N . ALA A 1 773 ? -41.871 9.251 53.606 1.00 88.19 773 ALA A N 1
ATOM 5937 C CA . ALA A 1 773 ? -41.358 7.898 53.805 1.00 88.19 773 ALA A CA 1
ATOM 5938 C C . ALA A 1 773 ? -41.590 7.424 55.249 1.00 88.19 773 ALA A C 1
ATOM 5940 O O . ALA A 1 773 ? -41.965 6.270 55.460 1.00 88.19 773 ALA A O 1
ATOM 5941 N N . ALA A 1 774 ? -41.445 8.327 56.228 1.00 88.12 774 ALA A N 1
ATOM 5942 C CA . ALA A 1 774 ? -41.763 8.075 57.632 1.00 88.12 774 ALA A CA 1
ATOM 5943 C C . ALA A 1 774 ? -43.202 7.600 57.804 1.00 88.12 774 ALA A C 1
ATOM 5945 O O . ALA A 1 774 ? -43.437 6.505 58.306 1.00 88.12 774 ALA A O 1
ATOM 5946 N N . PHE A 1 775 ? -44.166 8.403 57.350 1.00 89.88 775 PHE A N 1
ATOM 5947 C CA . PHE A 1 775 ? -45.582 8.102 57.523 1.00 89.88 775 PHE A CA 1
ATOM 5948 C C . PHE A 1 775 ? -45.992 6.826 56.792 1.00 89.88 775 PHE A C 1
ATOM 5950 O O . PHE A 1 775 ? -46.737 6.018 57.346 1.00 89.88 775 PHE A O 1
ATOM 5957 N N . SER A 1 776 ? -45.451 6.586 55.595 1.00 90.25 776 SER A N 1
ATOM 5958 C CA . SER A 1 776 ? -45.670 5.335 54.862 1.00 90.25 776 SER A CA 1
ATOM 5959 C C . SER A 1 776 ? -45.194 4.107 55.649 1.00 90.25 776 SER A C 1
ATOM 5961 O O . SER A 1 776 ? -45.915 3.109 55.724 1.00 90.25 776 SER A O 1
ATOM 5963 N N . LEU A 1 777 ? -44.013 4.179 56.273 1.00 90.94 777 LEU A N 1
ATOM 5964 C CA . LEU A 1 777 ? -43.464 3.089 57.084 1.00 90.94 777 LEU A CA 1
ATOM 5965 C C . LEU A 1 777 ? -44.208 2.921 58.413 1.00 90.94 777 LEU A C 1
ATOM 5967 O O . LEU A 1 777 ? -44.545 1.796 58.765 1.00 90.94 777 LEU A O 1
ATOM 5971 N N . ILE A 1 778 ? -44.553 4.016 59.095 1.00 91.25 778 ILE A N 1
ATOM 5972 C CA . ILE A 1 778 ? -45.359 4.002 60.326 1.00 91.25 778 ILE A CA 1
ATOM 5973 C C . ILE A 1 778 ? -46.716 3.326 60.085 1.00 91.25 778 ILE A C 1
ATOM 5975 O O . ILE A 1 778 ? -47.161 2.510 60.886 1.00 91.25 778 ILE A O 1
ATOM 5979 N N . ASN A 1 779 ? -47.364 3.614 58.955 1.00 89.88 779 ASN A N 1
ATOM 5980 C CA . ASN A 1 779 ? -48.652 3.012 58.602 1.00 89.88 779 ASN A CA 1
ATOM 5981 C C . ASN A 1 779 ? -48.575 1.497 58.354 1.00 89.88 779 ASN A C 1
ATOM 5983 O O . ASN A 1 779 ? -49.590 0.804 58.472 1.00 89.88 779 ASN A O 1
ATOM 5987 N N . LYS A 1 780 ? -47.392 0.993 57.989 1.00 88.50 780 LYS A N 1
ATOM 5988 C CA . LYS A 1 780 ? -47.125 -0.429 57.734 1.00 88.50 780 LYS A CA 1
ATOM 5989 C C . LYS A 1 780 ? -46.532 -1.156 58.943 1.00 88.50 780 LYS A C 1
ATOM 5991 O O . LYS A 1 780 ? -46.511 -2.384 58.919 1.00 88.50 780 LYS A O 1
ATOM 5996 N N . ALA A 1 781 ? -46.054 -0.430 59.952 1.00 89.88 781 ALA A N 1
ATOM 5997 C CA . ALA A 1 781 ? -45.419 -1.007 61.126 1.00 89.88 781 ALA A CA 1
ATOM 5998 C C . ALA A 1 781 ? -46.409 -1.848 61.944 1.00 89.88 781 ALA A C 1
ATOM 6000 O O . ALA A 1 781 ? -47.578 -1.489 62.124 1.00 89.88 781 ALA A O 1
ATOM 6001 N N . MET A 1 782 ? -45.917 -2.981 62.431 1.00 88.69 782 MET A N 1
ATOM 6002 C CA . MET A 1 782 ? -46.632 -3.896 63.316 1.00 88.69 782 MET A CA 1
ATOM 6003 C C . MET A 1 782 ? -46.256 -3.678 64.778 1.00 88.69 782 MET A C 1
ATOM 6005 O O . MET A 1 782 ? -47.020 -4.055 65.662 1.00 88.69 782 MET A O 1
ATOM 6009 N N . SER A 1 783 ? -45.090 -3.085 65.035 1.00 90.31 783 SER A N 1
ATOM 6010 C CA . SER A 1 783 ? -44.593 -2.836 66.381 1.00 90.31 783 SER A CA 1
ATOM 6011 C C . SER A 1 783 ? -44.050 -1.423 66.522 1.00 90.31 783 SER A C 1
ATOM 6013 O O . SER A 1 783 ? -43.574 -0.811 65.569 1.00 90.31 783 SER A O 1
ATOM 6015 N N . PHE A 1 784 ? -44.119 -0.913 67.743 1.00 93.06 784 PHE A N 1
ATOM 6016 C CA . PHE A 1 784 ? -43.704 0.436 68.078 1.00 93.06 784 PHE A CA 1
ATOM 6017 C C . PHE A 1 784 ? -42.719 0.378 69.245 1.00 93.06 784 PHE A C 1
ATOM 6019 O O . PHE A 1 784 ? -42.890 -0.395 70.187 1.00 93.06 784 PHE A O 1
ATOM 6026 N N . GLY A 1 785 ? -41.655 1.168 69.147 1.00 91.56 785 GLY A N 1
ATOM 6027 C CA . GLY A 1 785 ? -40.585 1.253 70.130 1.00 91.56 785 GLY A CA 1
ATOM 6028 C C . GLY A 1 785 ? -40.980 2.023 71.398 1.00 91.56 785 GLY A C 1
ATOM 6029 O O . GLY A 1 785 ? -42.130 2.450 71.558 1.00 91.56 785 GLY A O 1
ATOM 6030 N N . PRO A 1 786 ? -40.022 2.234 72.316 1.00 92.38 786 PRO A N 1
ATOM 6031 C CA . PRO A 1 786 ? -40.271 2.938 73.571 1.00 92.38 786 PRO A CA 1
ATOM 6032 C C . PRO A 1 786 ? -40.698 4.397 73.339 1.00 92.38 786 PRO A C 1
ATOM 6034 O O . PRO A 1 786 ? -40.341 5.014 72.333 1.00 92.38 786 PRO A O 1
ATOM 6037 N N . GLU A 1 787 ? -41.446 4.963 74.291 1.00 89.44 787 GLU A N 1
ATOM 6038 C CA . GLU A 1 787 ? -42.014 6.323 74.210 1.00 89.44 787 GLU A CA 1
ATOM 6039 C C . GLU A 1 787 ? -40.980 7.388 73.825 1.00 89.44 787 GLU A C 1
ATOM 6041 O O . GLU A 1 787 ? -41.230 8.212 72.951 1.00 89.44 787 GLU A O 1
ATOM 6046 N N . ASN A 1 788 ? -39.778 7.326 74.403 1.00 90.00 788 ASN A N 1
ATOM 6047 C CA . ASN A 1 788 ? -38.696 8.273 74.123 1.00 90.00 788 ASN A CA 1
ATOM 6048 C C . ASN A 1 788 ? -38.163 8.207 72.677 1.00 90.00 788 ASN A C 1
ATOM 6050 O O . ASN A 1 788 ? -37.650 9.201 72.162 1.00 90.00 788 ASN A O 1
ATOM 6054 N N . ALA A 1 789 ? -38.226 7.048 72.019 1.00 91.50 789 ALA A N 1
ATOM 6055 C CA . ALA A 1 789 ? -37.850 6.893 70.617 1.00 91.50 789 ALA A CA 1
ATOM 6056 C C . ALA A 1 789 ? -38.962 7.413 69.701 1.00 91.50 789 ALA A C 1
ATOM 6058 O O . ALA A 1 789 ? -38.682 8.132 68.742 1.00 91.50 789 ALA A O 1
ATOM 6059 N N . ARG A 1 790 ? -40.224 7.124 70.045 1.00 92.19 790 ARG A N 1
ATOM 6060 C CA . ARG A 1 790 ? -41.401 7.623 69.318 1.00 92.19 790 ARG A CA 1
ATOM 6061 C C . ARG A 1 790 ? -41.503 9.143 69.379 1.00 92.19 790 ARG A C 1
ATOM 6063 O O . ARG A 1 790 ? -41.720 9.761 68.342 1.00 92.19 790 ARG A O 1
ATOM 6070 N N . GLN A 1 791 ? -41.255 9.734 70.549 1.00 89.56 791 GLN A N 1
ATOM 6071 C CA . GLN A 1 791 ? -41.222 11.185 70.730 1.00 89.56 791 GLN A CA 1
ATOM 6072 C C . GLN A 1 791 ? -40.133 11.841 69.876 1.00 89.56 791 GLN A C 1
ATOM 6074 O O . GLN A 1 791 ? -40.425 12.748 69.106 1.00 89.56 791 GLN A O 1
ATOM 6079 N N . ARG A 1 792 ? -38.893 11.332 69.930 1.00 90.06 792 ARG A N 1
ATOM 6080 C CA . ARG A 1 792 ? -37.790 11.858 69.105 1.00 90.06 792 ARG A CA 1
ATOM 6081 C C . ARG A 1 792 ? -38.089 11.777 67.609 1.00 90.06 792 ARG A C 1
ATOM 6083 O O . ARG A 1 792 ? -37.758 12.705 66.878 1.00 90.06 792 ARG A O 1
ATOM 6090 N N . LEU A 1 793 ? -38.709 10.686 67.148 1.00 89.94 793 LEU A N 1
ATOM 6091 C CA . LEU A 1 793 ? -39.114 10.573 65.749 1.00 89.94 793 LEU A CA 1
ATOM 6092 C C . LEU A 1 793 ? -40.230 11.571 65.400 1.00 89.94 793 LEU A C 1
ATOM 6094 O O . LEU A 1 793 ? -40.159 12.169 64.331 1.00 89.94 793 LEU A O 1
ATOM 6098 N N . LEU A 1 794 ? -41.227 11.766 66.276 1.00 88.50 794 LEU A N 1
ATOM 6099 C CA . LEU A 1 794 ? -42.303 12.757 66.103 1.00 88.50 794 LEU A CA 1
ATOM 6100 C C . LEU A 1 794 ? -41.761 14.187 65.991 1.00 88.50 794 LEU A C 1
ATOM 6102 O O . LEU A 1 794 ? -42.189 14.925 65.101 1.00 88.50 794 LEU A O 1
ATOM 6106 N N . ASP A 1 795 ? -40.811 14.546 66.855 1.00 87.62 795 ASP A N 1
ATOM 6107 C CA . ASP A 1 795 ? -40.167 15.863 66.861 1.00 87.62 795 ASP A CA 1
ATOM 6108 C C . ASP A 1 795 ? -39.381 16.109 65.567 1.00 87.62 795 ASP A C 1
ATOM 6110 O O . ASP A 1 795 ? -39.464 17.189 64.984 1.00 87.62 795 ASP A O 1
ATOM 6114 N N . GLU A 1 796 ? -38.667 15.090 65.083 1.00 87.44 796 GLU A N 1
ATOM 6115 C CA . GLU A 1 796 ? -37.844 15.177 63.874 1.00 87.44 796 GLU A CA 1
ATOM 6116 C C . GLU A 1 796 ? -38.679 15.232 62.581 1.00 87.44 796 GLU A C 1
ATOM 6118 O O . GLU A 1 796 ? -38.355 15.987 61.665 1.00 87.44 796 GLU A O 1
ATOM 6123 N N . ILE A 1 797 ? -39.753 14.437 62.464 1.00 85.25 797 ILE A N 1
ATOM 6124 C CA . ILE A 1 797 ? -40.593 14.443 61.250 1.00 85.25 797 ILE A CA 1
ATOM 6125 C C . ILE A 1 797 ? -41.513 15.666 61.191 1.00 85.25 797 ILE A C 1
ATOM 6127 O O . ILE A 1 797 ? -41.795 16.155 60.096 1.00 85.25 797 ILE A O 1
ATOM 6131 N N . GLY A 1 798 ? -41.980 16.142 62.352 1.00 79.06 798 GLY A N 1
ATOM 6132 C CA . GLY A 1 798 ? -42.970 17.204 62.493 1.00 79.06 798 GLY A CA 1
ATOM 6133 C C . GLY A 1 798 ? -44.355 16.829 61.944 1.00 79.06 798 GLY A C 1
ATOM 6134 O O . GLY A 1 798 ? -44.497 16.245 60.871 1.00 79.06 798 GLY A O 1
ATOM 6135 N N . THR A 1 799 ? -45.419 17.216 62.643 1.00 79.38 799 THR A N 1
ATOM 6136 C CA . THR A 1 799 ? -46.814 17.040 62.192 1.00 79.38 799 THR A CA 1
ATOM 6137 C C . THR A 1 799 ? -47.445 18.402 61.906 1.00 79.38 799 THR A C 1
ATOM 6139 O O . THR A 1 799 ? -47.359 19.308 62.736 1.00 79.38 799 THR A O 1
ATOM 6142 N N . ASP A 1 800 ? -48.035 18.564 60.720 1.00 76.81 800 ASP A N 1
ATOM 6143 C CA . ASP A 1 800 ? -48.740 19.773 60.282 1.00 76.81 800 ASP A CA 1
ATOM 6144 C C . ASP A 1 800 ? -50.188 19.421 59.913 1.00 76.81 800 ASP A C 1
ATOM 6146 O O . ASP A 1 800 ? -50.506 18.303 59.529 1.00 76.81 800 ASP A O 1
ATOM 6150 N N . SER A 1 801 ? -51.060 20.420 59.976 1.00 73.75 801 SER A N 1
ATOM 6151 C CA . SER A 1 801 ? -52.485 20.397 59.643 1.00 73.75 801 SER A CA 1
ATOM 6152 C C . SER A 1 801 ? -52.857 19.802 58.275 1.00 73.75 801 SER A C 1
ATOM 6154 O O . SER A 1 801 ? -54.031 19.515 58.044 1.00 73.75 801 SER A O 1
ATOM 6156 N N . LYS A 1 802 ? -51.889 19.649 57.364 1.00 76.19 802 LYS A N 1
ATOM 6157 C CA . LYS A 1 802 ? -52.075 19.108 56.009 1.00 76.19 802 LYS A CA 1
ATOM 6158 C C . LYS A 1 802 ? -51.796 17.609 55.896 1.00 76.19 802 LYS A C 1
ATOM 6160 O O . LYS A 1 802 ? -52.091 17.036 54.850 1.00 76.19 802 LYS A O 1
ATOM 6165 N N . ASP A 1 803 ? -51.200 16.999 56.914 1.00 81.31 803 ASP A N 1
ATOM 6166 C CA . ASP A 1 803 ? -50.857 15.581 56.883 1.00 81.31 803 ASP A CA 1
ATOM 6167 C C . ASP A 1 803 ? -52.080 14.704 57.175 1.00 81.31 803 ASP A C 1
ATOM 6169 O O . ASP A 1 803 ? -53.050 15.141 57.789 1.00 81.31 803 ASP A O 1
ATOM 6173 N N . ASP A 1 804 ? -52.036 13.437 56.759 1.00 81.00 804 ASP A N 1
ATOM 6174 C CA . ASP A 1 804 ? -52.985 12.444 57.264 1.00 81.00 804 ASP A CA 1
ATOM 6175 C C . ASP A 1 804 ? -52.639 12.134 58.734 1.00 81.00 804 ASP A C 1
ATOM 6177 O O . ASP A 1 804 ? -51.539 11.628 59.008 1.00 81.00 804 ASP A O 1
ATOM 6181 N N . PRO A 1 805 ? -53.549 12.395 59.695 1.00 87.75 805 PRO A N 1
ATOM 6182 C CA . PRO A 1 805 ? -53.256 12.212 61.110 1.00 87.75 805 PRO A CA 1
ATOM 6183 C C . PRO A 1 805 ? -53.021 10.741 61.477 1.00 87.75 805 PRO A C 1
ATOM 6185 O O . PRO A 1 805 ? -52.444 10.472 62.530 1.00 87.75 805 PRO A O 1
ATOM 6188 N N . ALA A 1 806 ? -53.424 9.773 60.645 1.00 90.94 806 ALA A N 1
ATOM 6189 C CA . ALA A 1 806 ? -53.375 8.350 60.977 1.00 90.94 806 ALA A CA 1
ATOM 6190 C C . ALA A 1 806 ? -51.975 7.863 61.393 1.00 90.94 806 ALA A C 1
ATOM 6192 O O . ALA A 1 806 ? -51.842 7.156 62.393 1.00 90.94 806 ALA A O 1
ATOM 6193 N N . ALA A 1 807 ? -50.925 8.247 60.661 1.00 90.62 807 ALA A N 1
ATOM 6194 C CA . ALA A 1 807 ? -49.554 7.827 60.959 1.00 90.62 807 ALA A CA 1
ATOM 6195 C C . ALA A 1 807 ? -49.043 8.442 62.269 1.00 90.62 807 ALA A C 1
ATOM 6197 O O . ALA A 1 807 ? -48.508 7.750 63.133 1.00 90.62 807 ALA A O 1
ATOM 6198 N N . ALA A 1 808 ? -49.256 9.744 62.444 1.00 90.69 808 ALA A N 1
ATOM 6199 C CA . ALA A 1 808 ? -48.862 10.453 63.652 1.00 90.69 808 ALA A CA 1
ATOM 6200 C C . ALA A 1 808 ? -49.600 9.925 64.891 1.00 90.69 808 ALA A C 1
ATOM 6202 O O . ALA A 1 808 ? -48.967 9.674 65.910 1.00 90.69 808 ALA A O 1
ATOM 6203 N N . ARG A 1 809 ? -50.906 9.647 64.783 1.00 92.50 809 ARG A N 1
ATOM 6204 C CA . ARG A 1 809 ? -51.714 9.041 65.855 1.00 92.50 809 ARG A CA 1
ATOM 6205 C C . ARG A 1 809 ? -51.182 7.671 66.276 1.00 92.50 809 ARG A C 1
ATOM 6207 O O . ARG A 1 809 ? -51.032 7.421 67.472 1.00 92.50 809 ARG A O 1
ATOM 6214 N N . ARG A 1 810 ? -50.825 6.817 65.306 1.00 93.06 810 ARG A N 1
ATOM 6215 C CA . ARG A 1 810 ? -50.170 5.519 65.561 1.00 93.06 810 ARG A CA 1
ATOM 6216 C C . ARG A 1 810 ? -48.872 5.687 66.331 1.00 93.06 810 ARG A C 1
ATOM 6218 O O . ARG A 1 810 ? -48.647 4.986 67.310 1.00 93.06 810 ARG A O 1
ATOM 6225 N N . LEU A 1 811 ? -48.042 6.640 65.914 1.00 91.69 811 LEU A N 1
ATOM 6226 C CA . LEU A 1 811 ? -46.756 6.898 66.550 1.00 91.69 811 LEU A CA 1
ATOM 6227 C C . LEU A 1 811 ? -46.908 7.517 67.949 1.00 91.69 811 LEU A C 1
ATOM 6229 O O . LEU A 1 811 ? -46.131 7.169 68.836 1.00 91.69 811 LEU A O 1
ATOM 6233 N N . CYS A 1 812 ? -47.919 8.364 68.174 1.00 91.44 812 CYS A N 1
ATOM 6234 C CA . CYS A 1 812 ? -48.221 8.957 69.478 1.00 91.44 812 CYS A CA 1
ATOM 6235 C C . CYS A 1 812 ? -48.632 7.905 70.511 1.00 91.44 812 CYS A C 1
ATOM 6237 O O . CYS A 1 812 ? -48.115 7.905 71.623 1.00 91.44 812 CYS A O 1
ATOM 6239 N N . VAL A 1 813 ? -49.507 6.967 70.149 1.00 91.94 813 VAL A N 1
ATOM 6240 C CA . VAL A 1 813 ? -49.970 5.919 71.077 1.00 91.94 813 VAL A CA 1
ATOM 6241 C C . VAL A 1 813 ? -48.986 4.748 71.145 1.00 91.94 813 VAL A C 1
ATOM 6243 O O . VAL A 1 813 ? -48.681 4.257 72.228 1.00 91.94 813 VAL A O 1
ATOM 6246 N N . GLY A 1 814 ? -48.413 4.354 70.007 1.00 90.31 814 GLY A N 1
ATOM 6247 C CA . GLY A 1 814 ? -47.568 3.164 69.875 1.00 90.31 814 GLY A CA 1
ATOM 6248 C C . GLY A 1 814 ? -48.376 1.916 69.523 1.00 90.31 814 GLY A C 1
ATOM 6249 O O . GLY A 1 814 ? -47.966 0.803 69.838 1.00 90.31 814 GLY A O 1
ATOM 6250 N N . ILE A 1 815 ? -49.546 2.110 68.912 1.00 88.94 815 ILE A N 1
ATOM 6251 C CA . ILE A 1 815 ? -50.514 1.067 68.565 1.00 88.94 815 ILE A CA 1
ATOM 6252 C C . ILE A 1 815 ? -51.050 1.370 67.162 1.00 88.94 815 ILE A C 1
ATOM 6254 O O . ILE A 1 815 ? -51.308 2.527 66.817 1.00 88.94 815 ILE A O 1
ATOM 6258 N N . ARG A 1 816 ? -51.215 0.340 66.328 1.00 89.44 816 ARG A N 1
ATOM 6259 C CA . ARG A 1 816 ? -51.591 0.498 64.913 1.00 89.44 816 ARG A CA 1
ATOM 6260 C C . ARG A 1 816 ? -53.035 0.978 64.747 1.00 89.44 816 ARG A C 1
ATOM 6262 O O . ARG A 1 816 ? -53.338 1.761 63.838 1.00 89.44 816 ARG A O 1
ATOM 6269 N N . GLU A 1 817 ? -53.901 0.506 65.626 1.00 90.50 817 GLU A N 1
ATOM 6270 C CA . GLU A 1 817 ? -55.334 0.748 65.670 1.00 90.50 817 GLU A CA 1
ATOM 6271 C C . GLU A 1 817 ? -55.642 2.223 65.955 1.00 90.50 817 GLU A C 1
ATOM 6273 O O . GLU A 1 817 ? -56.579 2.761 65.381 1.00 90.50 817 GLU A O 1
ATOM 6278 N N . ALA A 1 818 ? -54.780 2.937 66.691 1.00 90.31 818 ALA A N 1
ATOM 6279 C CA . ALA A 1 818 ? -54.947 4.365 66.992 1.00 90.31 818 ALA A CA 1
ATOM 6280 C C . ALA A 1 818 ? -55.029 5.273 65.744 1.00 90.31 818 ALA A C 1
ATOM 6282 O O . ALA A 1 818 ? -55.541 6.396 65.797 1.00 90.31 818 ALA A O 1
ATOM 6283 N N . GLY A 1 819 ? -54.530 4.797 64.600 1.00 89.75 819 GLY A N 1
ATOM 6284 C CA . GLY A 1 819 ? -54.639 5.498 63.321 1.00 89.75 819 GLY A CA 1
ATOM 6285 C C . GLY A 1 819 ? -55.973 5.311 62.597 1.00 89.75 819 GLY A C 1
ATOM 6286 O O . GLY A 1 819 ? -56.137 5.878 61.520 1.00 89.75 819 GLY A O 1
ATOM 6287 N N . TYR A 1 820 ? -56.902 4.499 63.108 1.00 90.56 820 TYR A N 1
ATOM 6288 C CA . TYR A 1 820 ? -58.231 4.367 62.516 1.00 90.56 820 TYR A CA 1
ATOM 6289 C C . TYR A 1 820 ? -59.091 5.589 62.843 1.00 90.56 820 TYR A C 1
ATOM 6291 O O . TYR A 1 820 ? -59.005 6.170 63.925 1.00 90.56 820 TYR A O 1
ATOM 6299 N N . SER A 1 821 ? -59.939 5.985 61.893 1.00 83.69 821 SER A N 1
ATOM 6300 C CA . SER A 1 821 ? -60.788 7.177 62.019 1.00 83.69 821 SER A CA 1
ATOM 6301 C C . SER A 1 821 ? -61.837 7.059 63.126 1.00 83.69 821 SER A C 1
ATOM 6303 O O . SER A 1 821 ? -62.329 8.072 63.606 1.00 83.69 821 SER A O 1
ATOM 6305 N N . VAL A 1 822 ? -62.194 5.830 63.509 1.00 87.31 822 VAL A N 1
ATOM 6306 C CA . VAL A 1 822 ? -63.131 5.539 64.605 1.00 87.31 822 VAL A CA 1
ATOM 6307 C C . VAL A 1 822 ? -62.486 5.663 65.982 1.00 87.31 822 VAL A C 1
ATOM 6309 O O . VAL A 1 822 ? -63.200 5.787 66.973 1.00 87.31 822 VAL A O 1
ATOM 6312 N N . SER A 1 823 ? -61.153 5.643 66.053 1.00 91.56 823 SER A N 1
ATOM 6313 C CA . SER A 1 823 ? -60.460 5.618 67.330 1.00 91.56 823 SER A CA 1
ATOM 6314 C C . SER A 1 823 ? -60.486 6.982 68.016 1.00 91.56 823 SER A C 1
ATOM 6316 O O . SER A 1 823 ? -60.360 8.024 67.367 1.00 91.56 823 SER A O 1
ATOM 6318 N N . LYS A 1 824 ? -60.593 6.995 69.340 1.00 90.00 824 LYS A N 1
ATOM 6319 C CA . LYS A 1 824 ? -60.497 8.205 70.163 1.00 90.00 824 LYS A CA 1
ATOM 6320 C C . LYS A 1 824 ? -59.167 8.225 70.895 1.00 90.00 824 LYS A C 1
ATOM 6322 O O . LYS A 1 824 ? -58.778 7.223 71.489 1.00 90.00 824 LYS A O 1
ATOM 6327 N N . LEU A 1 825 ? -58.468 9.355 70.825 1.00 93.12 825 LEU A N 1
ATOM 6328 C CA . LEU A 1 825 ? -57.197 9.546 71.514 1.00 93.12 825 LEU A CA 1
ATOM 6329 C C . LEU A 1 825 ? -57.392 10.524 72.658 1.00 93.12 825 LEU A C 1
ATOM 6331 O O . LEU A 1 825 ? -57.867 11.639 72.459 1.00 93.12 825 LEU A O 1
ATOM 6335 N N . TRP A 1 826 ? -56.962 10.099 73.833 1.00 90.50 826 TRP A N 1
ATOM 6336 C CA . TRP A 1 826 ? -57.056 10.858 75.062 1.00 90.50 826 TRP A CA 1
ATOM 6337 C C . TRP A 1 826 ? -55.672 11.329 75.501 1.00 90.50 826 TRP A C 1
ATOM 6339 O O . TRP A 1 826 ? -54.677 10.636 75.298 1.00 90.50 826 TRP A O 1
ATOM 6349 N N . THR A 1 827 ? -55.602 12.489 76.139 1.00 91.25 827 THR A N 1
ATOM 6350 C CA . THR A 1 827 ? -54.442 12.928 76.924 1.00 91.25 827 THR A CA 1
ATOM 6351 C C . THR A 1 827 ? -54.908 13.360 78.305 1.00 91.25 827 THR A C 1
ATOM 6353 O O . THR A 1 827 ? -56.001 13.904 78.451 1.00 91.25 827 THR A O 1
ATOM 6356 N N . LEU A 1 828 ? -54.074 13.156 79.320 1.00 86.94 828 LEU A N 1
ATOM 6357 C CA . LEU A 1 828 ? -54.357 13.636 80.672 1.00 86.94 828 LEU A CA 1
ATOM 6358 C C . LEU A 1 828 ? -54.042 15.125 80.822 1.00 86.94 828 LEU A C 1
ATOM 6360 O O . LEU A 1 828 ? -53.176 15.666 80.125 1.00 86.94 828 LEU A O 1
ATOM 6364 N N . ASP A 1 829 ? -54.724 15.775 81.768 1.00 80.12 829 ASP A N 1
ATOM 6365 C CA . ASP A 1 829 ? -54.332 17.103 82.235 1.00 80.12 829 ASP A CA 1
ATOM 6366 C C . ASP A 1 829 ? -52.924 17.031 82.868 1.00 80.12 829 ASP A C 1
ATOM 6368 O O . ASP A 1 829 ? -52.613 16.059 83.566 1.00 80.12 829 ASP A O 1
ATOM 6372 N N . PRO A 1 830 ? -52.053 18.043 82.684 1.00 74.38 830 PRO A N 1
ATOM 6373 C CA . PRO A 1 830 ? -50.742 18.081 83.328 1.00 74.38 830 PRO A CA 1
ATOM 6374 C C . PRO A 1 830 ? -50.755 17.863 84.850 1.00 74.38 830 PRO A C 1
ATOM 6376 O O . PRO A 1 830 ? -49.760 17.383 85.397 1.00 74.38 830 PRO A O 1
ATOM 6379 N N . LYS A 1 831 ? -51.857 18.195 85.535 1.00 75.62 831 LYS A N 1
ATOM 6380 C CA . LYS A 1 831 ? -52.054 17.949 86.973 1.00 75.62 831 LYS A CA 1
ATOM 6381 C C . LYS A 1 831 ? -52.335 16.479 87.302 1.00 75.62 831 LYS A C 1
ATOM 6383 O O . LYS A 1 831 ? -52.041 16.040 88.406 1.00 75.62 831 LYS A O 1
ATOM 6388 N N . GLN A 1 832 ? -52.833 15.709 86.338 1.00 78.94 832 GLN A N 1
ATOM 6389 C CA . GLN A 1 832 ? -53.282 14.323 86.490 1.00 78.94 832 GLN A CA 1
ATOM 6390 C C . GLN A 1 832 ? -52.268 13.292 85.960 1.00 78.94 832 GLN A C 1
ATOM 6392 O O . GLN A 1 832 ? -52.554 12.101 85.906 1.00 78.94 832 GLN A O 1
ATOM 6397 N N . LYS A 1 833 ? -51.038 13.695 85.612 1.00 81.50 833 LYS A N 1
ATOM 6398 C CA . LYS A 1 833 ? -49.994 12.770 85.111 1.00 81.50 833 LYS A CA 1
ATOM 6399 C C . LYS A 1 833 ? -49.724 11.578 86.029 1.00 81.50 833 LYS A C 1
ATOM 6401 O O . LYS A 1 833 ? -49.365 10.501 85.571 1.00 81.50 833 LYS A O 1
ATOM 6406 N N . ARG A 1 834 ? -49.899 11.759 87.340 1.00 84.00 834 ARG A N 1
ATOM 6407 C CA . ARG A 1 834 ? -49.660 10.710 88.339 1.00 84.00 834 ARG A CA 1
ATOM 6408 C C . ARG A 1 834 ? -50.615 9.521 88.206 1.00 84.00 834 ARG A C 1
ATOM 6410 O O . ARG A 1 834 ? -50.240 8.446 88.641 1.00 84.00 834 ARG A O 1
ATOM 6417 N N . ILE A 1 835 ? -51.784 9.678 87.577 1.00 86.44 835 ILE A N 1
ATOM 6418 C CA . ILE A 1 835 ? -52.750 8.585 87.348 1.00 86.44 835 ILE A CA 1
ATOM 6419 C C . ILE A 1 835 ? -52.657 7.981 85.938 1.00 86.44 835 ILE A C 1
ATOM 6421 O O . ILE A 1 835 ? -53.533 7.222 85.520 1.00 86.44 835 ILE A O 1
ATOM 6425 N N . GLU A 1 836 ? -51.603 8.289 85.181 1.00 86.75 836 GLU A N 1
ATOM 6426 C CA . GLU A 1 836 ? -51.436 7.844 83.795 1.00 86.75 836 GLU A CA 1
ATOM 6427 C C . GLU A 1 836 ? -51.416 6.328 83.639 1.00 86.75 836 GLU A C 1
ATOM 6429 O O . GLU A 1 836 ? -52.089 5.800 82.755 1.00 86.75 836 GLU A O 1
ATOM 6434 N N . ARG A 1 837 ? -50.728 5.602 84.526 1.00 86.94 837 ARG A N 1
ATOM 6435 C CA . ARG A 1 837 ? -50.680 4.133 84.480 1.00 86.94 837 ARG A CA 1
ATOM 6436 C C . ARG A 1 837 ? -52.065 3.512 84.668 1.00 86.94 837 ARG A C 1
ATOM 6438 O O . ARG A 1 837 ? -52.423 2.572 83.961 1.00 86.94 837 ARG A O 1
ATOM 6445 N N . ILE A 1 838 ? -52.845 4.057 85.600 1.00 85.31 838 ILE A N 1
ATOM 6446 C CA . ILE A 1 838 ? -54.219 3.628 85.890 1.00 85.31 838 ILE A CA 1
ATOM 6447 C C . ILE A 1 838 ? -55.107 3.919 84.684 1.00 85.31 838 ILE A C 1
ATOM 6449 O O . ILE A 1 838 ? -55.753 3.017 84.159 1.00 85.31 838 ILE A O 1
ATOM 6453 N N . THR A 1 839 ? -55.062 5.154 84.188 1.00 86.38 839 THR A N 1
ATOM 6454 C CA . THR A 1 839 ? -55.834 5.590 83.020 1.00 86.38 839 THR A CA 1
ATOM 6455 C C . THR A 1 839 ? -55.492 4.754 81.787 1.00 86.38 839 THR A C 1
ATOM 6457 O O . THR A 1 839 ? -56.392 4.300 81.091 1.00 86.38 839 THR A O 1
ATOM 6460 N N . THR A 1 840 ? -54.210 4.457 81.552 1.00 86.69 840 THR A N 1
ATOM 6461 C CA . THR A 1 840 ? -53.755 3.594 80.449 1.00 86.69 840 THR A CA 1
ATOM 6462 C C . THR A 1 840 ? -54.379 2.205 80.541 1.00 86.69 840 THR A C 1
ATOM 6464 O O . THR A 1 840 ? -54.891 1.696 79.547 1.00 86.69 840 THR A O 1
ATOM 6467 N N . ALA A 1 841 ? -54.380 1.596 81.732 1.00 83.56 841 ALA A N 1
ATOM 6468 C CA . ALA A 1 841 ? -54.935 0.260 81.938 1.00 83.56 841 ALA A CA 1
ATOM 6469 C C . ALA A 1 841 ? -56.462 0.203 81.752 1.00 83.56 841 ALA A C 1
ATOM 6471 O O . ALA A 1 841 ? -56.985 -0.814 81.289 1.00 83.56 841 ALA A O 1
ATOM 6472 N N . LEU A 1 842 ? -57.168 1.288 82.091 1.00 86.25 842 LEU A N 1
ATOM 6473 C CA . LEU A 1 842 ? -58.615 1.413 81.900 1.00 86.25 842 LEU A CA 1
ATOM 6474 C C . LEU A 1 842 ? -58.980 1.686 80.439 1.00 86.25 842 LEU A C 1
ATOM 6476 O O . LEU A 1 842 ? -59.868 1.031 79.900 1.00 86.25 842 LEU A O 1
ATOM 6480 N N . VAL A 1 843 ? -58.269 2.600 79.773 1.00 86.50 843 VAL A N 1
ATOM 6481 C CA . VAL A 1 843 ? -58.469 2.890 78.346 1.00 86.50 843 VAL A CA 1
ATOM 6482 C C . VAL A 1 843 ? -58.176 1.652 77.490 1.00 86.50 843 VAL A C 1
ATOM 6484 O O . VAL A 1 843 ? -58.926 1.373 76.560 1.00 86.50 843 VAL A O 1
ATOM 6487 N N . ALA A 1 844 ? -57.176 0.844 77.862 1.00 81.50 844 ALA A N 1
ATOM 6488 C CA . ALA A 1 844 ? -56.838 -0.408 77.180 1.00 81.50 844 ALA A CA 1
ATOM 6489 C C . ALA A 1 844 ? -57.948 -1.484 77.208 1.00 81.50 844 ALA A C 1
ATOM 6491 O O . ALA A 1 844 ? -57.842 -2.475 76.490 1.00 81.50 844 ALA A O 1
ATOM 6492 N N . GLN A 1 845 ? -59.009 -1.317 78.012 1.00 83.31 845 GLN A N 1
ATOM 6493 C CA . GLN A 1 845 ? -60.191 -2.194 77.970 1.00 83.31 845 GLN A CA 1
ATOM 6494 C C . GLN A 1 845 ? -61.095 -1.912 76.758 1.00 83.31 845 GLN A C 1
ATOM 6496 O O . GLN A 1 845 ? -61.945 -2.733 76.409 1.00 83.31 845 GLN A O 1
ATOM 6501 N N . SER A 1 846 ? -60.935 -0.753 76.116 1.00 82.81 846 SER A N 1
ATOM 6502 C CA . SER A 1 846 ? -61.640 -0.388 74.891 1.00 82.81 846 SER A CA 1
ATOM 6503 C C . SER A 1 846 ? -60.850 -0.825 73.658 1.00 82.81 846 SER A C 1
ATOM 6505 O O . SER A 1 846 ? -59.625 -0.760 73.640 1.00 82.81 846 SER A O 1
ATOM 6507 N N . GLN A 1 847 ? -61.551 -1.235 72.597 1.00 80.00 847 GLN A N 1
ATOM 6508 C CA . GLN A 1 847 ? -60.913 -1.562 71.314 1.00 80.00 847 GLN A CA 1
ATOM 6509 C C . GLN A 1 847 ? -60.591 -0.317 70.474 1.00 80.00 847 GLN A C 1
ATOM 6511 O O . GLN A 1 847 ? -59.708 -0.373 69.622 1.00 80.00 847 GLN A O 1
ATOM 6516 N N . ASP A 1 848 ? -61.279 0.800 70.735 1.00 86.88 848 ASP A N 1
ATOM 6517 C CA . ASP A 1 848 ? -61.211 2.012 69.911 1.00 86.88 848 ASP A CA 1
ATOM 6518 C C . ASP A 1 848 ? -60.737 3.252 70.685 1.00 86.88 848 ASP A C 1
ATOM 6520 O O . ASP A 1 848 ? -60.609 4.322 70.098 1.00 86.88 848 ASP A O 1
ATOM 6524 N N . GLU A 1 849 ? -60.475 3.162 71.988 1.00 89.88 849 GLU A N 1
ATOM 6525 C CA . GLU A 1 849 ? -59.996 4.301 72.782 1.00 89.88 849 GLU A CA 1
ATOM 6526 C C . GLU A 1 849 ? -58.542 4.077 73.195 1.00 89.88 849 GLU A C 1
ATOM 6528 O O . GLU A 1 849 ? -58.174 2.982 73.611 1.00 89.88 849 GLU A O 1
ATOM 6533 N N . PHE A 1 850 ? -57.712 5.116 73.091 1.00 92.00 850 PHE A N 1
ATOM 6534 C CA . PHE A 1 850 ? -56.280 5.032 73.363 1.00 92.00 850 PHE A CA 1
ATOM 6535 C C . PHE A 1 850 ? -55.788 6.242 74.147 1.00 92.00 850 PHE A C 1
ATOM 6537 O O . PHE A 1 850 ? -56.159 7.375 73.846 1.00 92.00 850 PHE A O 1
ATOM 6544 N N . LEU A 1 851 ? -54.916 6.012 75.128 1.00 91.56 851 LEU A N 1
ATOM 6545 C CA . LEU A 1 851 ? -54.249 7.092 75.843 1.00 91.56 851 LEU A CA 1
ATOM 6546 C C . LEU A 1 851 ? -52.930 7.422 75.137 1.00 91.56 851 LEU A C 1
ATOM 6548 O O . LEU A 1 851 ? -52.109 6.538 74.891 1.00 91.56 851 LEU A O 1
ATOM 6552 N N . VAL A 1 852 ? -52.730 8.694 74.802 1.00 92.31 852 VAL A N 1
ATOM 6553 C CA . VAL A 1 852 ? -51.436 9.215 74.365 1.00 92.31 852 VAL A CA 1
ATOM 6554 C C . VAL A 1 852 ? -50.590 9.444 75.618 1.00 92.31 852 VAL A C 1
ATOM 6556 O O . VAL A 1 852 ? -51.028 10.206 76.485 1.00 92.31 852 VAL A O 1
ATOM 6559 N N . PRO A 1 853 ? -49.397 8.829 75.725 1.00 90.19 853 PRO A N 1
ATOM 6560 C CA . PRO A 1 853 ? -48.527 9.029 76.872 1.00 90.19 853 PRO A CA 1
ATOM 6561 C C . PRO A 1 853 ? -48.246 10.513 77.114 1.00 90.19 853 PRO A C 1
ATOM 6563 O O . PRO A 1 853 ? -48.006 11.264 76.162 1.00 90.19 853 PRO A O 1
ATOM 6566 N N . THR A 1 854 ? -48.250 10.954 78.369 1.00 86.75 854 THR A N 1
ATOM 6567 C CA . THR A 1 854 ? -48.087 12.372 78.725 1.00 86.75 854 THR A CA 1
ATOM 6568 C C . THR A 1 854 ? -46.720 12.900 78.300 1.00 86.75 854 THR A C 1
ATOM 6570 O O . THR A 1 854 ? -46.615 14.045 77.861 1.00 86.75 854 THR A O 1
ATOM 6573 N N . SER A 1 855 ? -45.706 12.026 78.308 1.00 84.75 855 SER A N 1
ATOM 6574 C CA . SER A 1 855 ? -44.362 12.266 77.772 1.00 84.75 855 SER A CA 1
ATOM 6575 C C . SER A 1 855 ? -44.369 12.704 76.300 1.00 84.75 855 SER A C 1
ATOM 6577 O O . SER A 1 855 ? -43.527 13.508 75.898 1.00 84.75 855 SER A O 1
ATOM 6579 N N . ILE A 1 856 ? -45.337 12.217 75.517 1.00 89.12 856 ILE A N 1
ATOM 6580 C CA . ILE A 1 856 ? -45.531 12.565 74.109 1.00 89.12 856 ILE A CA 1
ATOM 6581 C C . ILE A 1 856 ? -46.504 13.732 73.960 1.00 89.12 856 ILE A C 1
ATOM 6583 O O . ILE A 1 856 ? -46.248 14.681 73.217 1.00 89.12 856 ILE A O 1
ATOM 6587 N N . ALA A 1 857 ? -47.624 13.687 74.682 1.00 86.88 857 ALA A N 1
ATOM 6588 C CA . ALA A 1 857 ? -48.663 14.701 74.588 1.00 86.88 857 ALA A CA 1
ATOM 6589 C C . ALA A 1 857 ? -48.134 16.101 74.935 1.00 86.88 857 ALA A C 1
ATOM 6591 O O . ALA A 1 857 ? -48.465 17.067 74.243 1.00 86.88 857 ALA A O 1
ATOM 6592 N N . ASP A 1 858 ? -47.273 16.222 75.948 1.00 85.62 858 ASP A N 1
ATOM 6593 C CA . ASP A 1 858 ? -46.652 17.486 76.360 1.00 85.62 858 ASP A CA 1
ATOM 6594 C C . ASP A 1 858 ? -45.770 18.124 75.284 1.00 85.62 858 ASP A C 1
ATOM 6596 O O . ASP A 1 858 ? -45.711 19.351 75.202 1.00 85.62 858 ASP A O 1
ATOM 6600 N N . GLY A 1 859 ? -45.123 17.310 74.445 1.00 82.69 859 GLY A N 1
ATOM 6601 C CA . GLY A 1 859 ? -44.312 17.783 73.322 1.00 82.69 859 GLY A CA 1
ATOM 6602 C C . GLY A 1 859 ? -45.142 18.340 72.160 1.00 82.69 859 GLY A C 1
ATOM 6603 O O . GLY A 1 859 ? -44.624 19.089 71.334 1.00 82.69 859 GLY A O 1
ATOM 6604 N N . LEU A 1 860 ? -46.442 18.025 72.097 1.00 87.38 860 LEU A N 1
ATOM 6605 C CA . LEU A 1 860 ? -47.336 18.468 71.026 1.00 87.38 860 LEU A CA 1
ATOM 6606 C C . LEU A 1 860 ? -47.958 19.836 71.327 1.00 87.38 860 LEU A C 1
ATOM 6608 O O . LEU A 1 860 ? -48.601 20.041 72.361 1.00 87.38 860 LEU A O 1
ATOM 6612 N N . SER A 1 861 ? -47.873 20.751 70.360 1.00 87.56 861 SER A N 1
ATOM 6613 C CA . SER A 1 861 ? -48.576 22.036 70.409 1.00 87.56 861 SER A CA 1
ATOM 6614 C C . SER A 1 861 ? -50.100 21.863 70.373 1.00 87.56 861 SER A C 1
ATOM 6616 O O . SER A 1 861 ? -50.630 20.870 69.870 1.00 87.56 861 SER A O 1
ATOM 6618 N N . ARG A 1 862 ? -50.841 22.880 70.833 1.00 83.31 862 ARG A N 1
ATOM 6619 C CA . ARG A 1 862 ? -52.316 22.876 70.801 1.00 83.31 862 ARG A CA 1
ATOM 6620 C C . ARG A 1 862 ? -52.877 22.635 69.392 1.00 83.31 862 ARG A C 1
ATOM 6622 O O . ARG A 1 862 ? -53.853 21.911 69.236 1.00 83.31 862 ARG A O 1
ATOM 6629 N N . THR A 1 863 ? -52.244 23.209 68.370 1.00 86.00 863 THR A N 1
ATOM 6630 C CA . THR A 1 863 ? -52.636 23.021 66.966 1.00 86.00 863 THR A CA 1
ATOM 6631 C C . THR A 1 863 ? -52.444 21.573 66.515 1.00 86.00 863 THR A C 1
ATOM 6633 O O . THR A 1 863 ? -53.322 21.022 65.856 1.00 86.00 863 THR A O 1
ATOM 6636 N N . GLN A 1 864 ? -51.340 20.933 66.914 1.00 87.62 864 GLN A N 1
ATOM 6637 C CA . GLN A 1 864 ? -51.068 19.528 66.597 1.00 87.62 864 GLN A CA 1
ATOM 6638 C C . GLN A 1 864 ? -52.039 18.587 67.311 1.00 87.62 864 GLN A C 1
ATOM 6640 O O . GLN A 1 864 ? -52.593 17.701 66.669 1.00 87.62 864 GLN A O 1
ATOM 6645 N N . ARG A 1 865 ? -52.324 18.808 68.601 1.00 87.50 865 ARG A N 1
ATOM 6646 C CA . ARG A 1 865 ? -53.308 17.998 69.344 1.00 87.50 865 ARG A CA 1
ATOM 6647 C C . ARG A 1 865 ? -54.695 18.052 68.700 1.00 87.50 865 ARG A C 1
ATOM 6649 O O . ARG A 1 865 ? -55.311 17.010 68.504 1.00 87.50 865 ARG A O 1
ATOM 6656 N N . ASN A 1 866 ? -55.135 19.242 68.285 1.00 87.62 866 ASN A N 1
ATOM 6657 C CA . ASN A 1 866 ? -56.404 19.411 67.573 1.00 87.62 866 ASN A CA 1
ATOM 6658 C C . ASN A 1 866 ? -56.413 18.679 66.223 1.00 87.62 866 ASN A C 1
ATOM 6660 O O . ASN A 1 866 ? -57.396 18.023 65.895 1.00 87.62 866 ASN A O 1
ATOM 6664 N N . HIS A 1 867 ? -55.329 18.779 65.449 1.00 88.25 867 HIS A N 1
ATOM 6665 C CA . HIS A 1 867 ? -55.211 18.100 64.156 1.00 88.25 867 HIS A CA 1
ATOM 6666 C C . HIS A 1 867 ? -55.210 16.569 64.294 1.00 88.25 867 HIS A C 1
ATOM 6668 O O . HIS A 1 867 ? -55.822 15.871 63.493 1.00 88.25 867 HIS A O 1
ATOM 6674 N N . LEU A 1 868 ? -54.569 16.043 65.339 1.00 90.12 868 LEU A N 1
ATOM 6675 C CA . LEU A 1 868 ? -54.538 14.611 65.633 1.00 90.12 868 LEU A CA 1
ATOM 6676 C C . LEU A 1 868 ? -55.809 14.111 66.338 1.00 90.12 868 LEU A C 1
ATOM 6678 O O . LEU A 1 868 ? -55.901 12.913 66.609 1.00 90.12 868 LEU A O 1
ATOM 6682 N N . HIS A 1 869 ? -56.780 14.992 66.614 1.00 90.56 869 HIS A N 1
ATOM 6683 C CA . HIS A 1 869 ? -57.985 14.720 67.406 1.00 90.56 869 HIS A CA 1
ATOM 6684 C C . HIS A 1 869 ? -57.663 14.050 68.750 1.00 90.56 869 HIS A C 1
ATOM 6686 O O . HIS A 1 869 ? -58.236 13.018 69.098 1.00 90.56 869 HIS A O 1
ATOM 6692 N N . ILE A 1 870 ? -56.684 14.617 69.459 1.00 90.75 870 ILE A N 1
ATOM 6693 C CA . ILE A 1 870 ? -56.340 14.231 70.826 1.00 90.75 870 ILE A CA 1
ATOM 6694 C C . ILE A 1 870 ? -57.153 15.124 71.764 1.00 90.75 870 ILE A C 1
ATOM 6696 O O . ILE A 1 870 ? -56.939 16.338 71.809 1.00 90.75 870 ILE A O 1
ATOM 6700 N N . GLU A 1 871 ? -58.087 14.524 72.493 1.00 89.56 871 GLU A N 1
ATOM 6701 C CA . GLU A 1 871 ? -58.970 15.214 73.432 1.00 89.56 871 GLU A CA 1
ATOM 6702 C C . GLU A 1 871 ? -58.411 15.130 74.856 1.00 89.56 871 GLU A C 1
ATOM 6704 O O . GLU A 1 871 ? -57.801 14.133 75.251 1.00 89.56 871 GLU A O 1
ATOM 6709 N N . ASN A 1 872 ? -58.596 16.196 75.638 1.00 86.44 872 ASN A N 1
ATOM 6710 C CA . ASN A 1 872 ? -58.261 16.154 77.056 1.00 86.44 872 ASN A CA 1
ATOM 6711 C C . ASN A 1 872 ? -59.296 15.291 77.773 1.00 86.44 872 ASN A C 1
ATOM 6713 O O . ASN A 1 872 ? -60.498 15.526 77.650 1.00 86.44 872 ASN A O 1
ATOM 6717 N N . LEU A 1 873 ? -58.815 14.337 78.555 1.00 85.81 873 LEU A N 1
ATOM 6718 C CA . LEU A 1 873 ? -59.639 13.546 79.447 1.00 85.81 873 LEU A CA 1
ATOM 6719 C C . LEU A 1 873 ? -59.922 14.388 80.701 1.00 85.81 873 LEU A C 1
ATOM 6721 O O . LEU A 1 873 ? -59.204 14.316 81.693 1.00 85.81 873 LEU A O 1
ATOM 6725 N N . ASP A 1 874 ? -60.898 15.287 80.593 1.00 81.38 874 ASP A N 1
ATOM 6726 C CA . ASP A 1 874 ? -61.354 16.133 81.698 1.00 81.38 874 ASP A CA 1
ATOM 6727 C C . ASP A 1 874 ? -62.063 15.319 82.796 1.00 81.38 874 ASP A C 1
ATOM 6729 O O . ASP A 1 874 ? -62.313 14.125 82.636 1.00 81.38 874 ASP A O 1
ATOM 6733 N N . ALA A 1 875 ? -62.383 15.958 83.926 1.00 76.62 875 ALA A N 1
ATOM 6734 C CA . ALA A 1 875 ? -62.986 15.285 85.081 1.00 76.62 875 ALA A CA 1
ATOM 6735 C C . ALA A 1 875 ? -64.245 14.471 84.712 1.00 76.62 875 ALA A C 1
ATOM 6737 O O . ALA A 1 875 ? -64.405 13.348 85.177 1.00 76.62 875 ALA A O 1
ATOM 6738 N N . THR A 1 876 ? -65.086 14.980 83.803 1.00 81.31 876 THR A N 1
ATOM 6739 C CA . THR A 1 876 ? -66.307 14.299 83.341 1.00 81.31 876 THR A CA 1
ATOM 6740 C C . THR A 1 876 ? -66.011 13.062 82.486 1.00 81.31 876 THR A C 1
ATOM 6742 O O . THR A 1 876 ? -66.642 12.013 82.653 1.00 81.31 876 THR A O 1
ATOM 6745 N N . ASN A 1 877 ? -65.047 13.141 81.565 1.00 83.12 877 ASN A N 1
ATOM 6746 C CA . ASN A 1 877 ? -64.646 11.983 80.763 1.00 83.12 877 ASN A CA 1
ATOM 6747 C C . ASN A 1 877 ? -63.855 10.955 81.593 1.00 83.12 877 ASN A C 1
ATOM 6749 O O . ASN A 1 877 ? -63.991 9.754 81.355 1.00 83.12 877 ASN A O 1
ATOM 6753 N N . LEU A 1 878 ? -63.079 11.405 82.587 1.00 83.25 878 LEU A N 1
ATOM 6754 C CA . LEU A 1 878 ? -62.394 10.548 83.558 1.00 83.25 878 LEU A CA 1
ATOM 6755 C C . LEU A 1 878 ? -63.406 9.786 84.425 1.00 83.25 878 LEU A C 1
ATOM 6757 O O . LEU A 1 878 ? -63.296 8.569 84.544 1.00 83.25 878 LEU A O 1
ATOM 6761 N N . GLU A 1 879 ? -64.433 10.462 84.943 1.00 84.44 879 GLU A N 1
ATOM 6762 C CA . GLU A 1 879 ? -65.554 9.847 85.665 1.00 84.44 879 GLU A CA 1
ATOM 6763 C C . GLU A 1 879 ? -66.229 8.767 84.809 1.00 84.44 879 GLU A C 1
ATOM 6765 O O . GLU A 1 879 ? -66.300 7.604 85.208 1.00 84.44 879 GLU A O 1
ATOM 6770 N N . THR A 1 880 ? -66.601 9.114 83.573 1.00 84.56 880 THR A N 1
ATOM 6771 C CA . THR A 1 880 ? -67.239 8.185 82.624 1.00 84.56 880 THR A CA 1
ATOM 6772 C C . THR A 1 880 ? -66.358 6.963 82.331 1.00 84.56 880 THR A C 1
ATOM 6774 O O . THR A 1 880 ? -66.852 5.835 82.235 1.00 84.56 880 THR A O 1
ATOM 6777 N N . LEU A 1 881 ? -65.042 7.158 82.187 1.00 85.75 881 LEU A N 1
ATOM 6778 C CA . LEU A 1 881 ? -64.083 6.081 81.941 1.00 85.75 881 LEU A CA 1
ATOM 6779 C C . LEU A 1 881 ? -63.983 5.127 83.141 1.00 85.75 881 LEU A C 1
ATOM 6781 O O . LEU A 1 881 ? -63.948 3.907 82.944 1.00 85.75 881 LEU A O 1
ATOM 6785 N N . PHE A 1 882 ? -63.941 5.667 84.360 1.00 83.81 882 PHE A N 1
ATOM 6786 C CA . PHE A 1 882 ? -63.888 4.890 85.600 1.00 83.81 882 PHE A CA 1
ATOM 6787 C C . PHE A 1 882 ? -65.198 4.135 85.846 1.00 83.81 882 PHE A C 1
ATOM 6789 O O . PHE A 1 882 ? -65.162 2.940 86.140 1.00 83.81 882 PHE A O 1
ATOM 6796 N N . GLU A 1 883 ? -66.351 4.773 85.630 1.00 84.94 883 GLU A N 1
ATOM 6797 C CA . GLU A 1 883 ? -67.662 4.126 85.736 1.00 84.94 883 GLU A CA 1
ATOM 6798 C C . GLU A 1 883 ? -67.822 2.966 84.749 1.00 84.94 883 GLU A C 1
ATOM 6800 O O . GLU A 1 883 ? -68.226 1.863 85.133 1.00 84.94 883 GLU A O 1
ATOM 6805 N N . LYS A 1 884 ? -67.457 3.191 83.479 1.00 84.31 884 LYS A N 1
ATOM 6806 C CA . LYS A 1 884 ? -67.531 2.187 82.406 1.00 84.31 884 LYS A CA 1
ATOM 6807 C C . LYS A 1 884 ? -66.646 0.969 82.686 1.00 84.31 884 LYS A C 1
ATOM 6809 O O . LYS A 1 884 ? -66.977 -0.131 82.246 1.00 84.31 884 LYS A O 1
ATOM 6814 N N . ASN A 1 885 ? -65.548 1.149 83.423 1.00 85.25 885 ASN A N 1
ATOM 6815 C CA . ASN A 1 885 ? -64.532 0.123 83.663 1.00 85.25 885 ASN A CA 1
ATOM 6816 C C . ASN A 1 885 ? -64.372 -0.247 85.146 1.00 85.25 885 ASN A C 1
ATOM 6818 O O . ASN A 1 885 ? -63.324 -0.761 85.538 1.00 85.25 885 ASN A O 1
ATOM 6822 N N . ILE A 1 886 ? -65.405 -0.050 85.970 1.00 81.44 886 ILE A N 1
ATOM 6823 C CA . ILE A 1 886 ? -65.324 -0.226 87.431 1.00 81.44 886 ILE A CA 1
ATOM 6824 C C . ILE A 1 886 ? -64.831 -1.621 87.859 1.00 81.44 886 ILE A C 1
ATOM 6826 O O . ILE A 1 886 ? -64.086 -1.769 88.825 1.00 81.44 886 ILE A O 1
ATOM 6830 N N . ALA A 1 887 ? -65.160 -2.658 87.080 1.00 78.75 887 ALA A N 1
ATOM 6831 C CA . ALA A 1 887 ? -64.683 -4.021 87.311 1.00 78.75 887 ALA A CA 1
ATOM 6832 C C . ALA A 1 887 ? -63.169 -4.190 87.064 1.00 78.75 887 ALA A C 1
ATOM 6834 O O . ALA A 1 887 ? -62.531 -5.017 87.715 1.00 78.75 887 ALA A O 1
ATOM 6835 N N . ALA A 1 888 ? -62.591 -3.416 86.140 1.00 80.00 888 ALA A N 1
ATOM 6836 C CA . ALA A 1 888 ? -61.156 -3.398 85.868 1.00 80.00 888 ALA A CA 1
ATOM 6837 C C . ALA A 1 888 ? -60.398 -2.540 86.893 1.00 80.00 888 ALA A C 1
ATOM 6839 O O . ALA A 1 888 ? -59.301 -2.921 87.294 1.00 80.00 888 ALA A O 1
ATOM 6840 N N . VAL A 1 889 ? -61.004 -1.446 87.383 1.00 76.00 889 VAL A N 1
ATOM 6841 C CA . VAL A 1 889 ? -60.451 -0.612 88.471 1.00 76.00 889 VAL A CA 1
ATOM 6842 C C . VAL A 1 889 ? -60.145 -1.461 89.708 1.00 76.00 889 VAL A C 1
ATOM 6844 O O . VAL A 1 889 ? -59.063 -1.341 90.275 1.00 76.00 889 VAL A O 1
ATOM 6847 N N . ALA A 1 890 ? -61.032 -2.397 90.063 1.00 73.94 890 ALA A N 1
ATOM 6848 C CA . ALA A 1 890 ? -60.851 -3.307 91.200 1.00 73.94 890 ALA A CA 1
ATOM 6849 C C . ALA A 1 890 ? -59.616 -4.228 91.093 1.00 73.94 890 ALA A C 1
ATOM 6851 O O . ALA A 1 890 ? -59.158 -4.768 92.100 1.00 73.94 890 ALA A O 1
ATOM 6852 N N . GLN A 1 891 ? -59.080 -4.430 89.885 1.00 77.62 891 GLN A N 1
ATOM 6853 C CA . GLN A 1 891 ? -57.871 -5.228 89.652 1.00 77.62 891 GLN A CA 1
ATOM 6854 C C . GLN A 1 891 ? -56.593 -4.381 89.633 1.00 77.62 891 GLN A C 1
ATOM 6856 O O . GLN A 1 891 ? -55.486 -4.925 89.639 1.00 77.62 891 GLN A O 1
ATOM 6861 N N . LEU A 1 892 ? -56.719 -3.053 89.624 1.00 80.38 892 LEU A N 1
ATOM 6862 C CA . LEU A 1 892 ? -55.582 -2.148 89.678 1.00 80.38 892 LEU A CA 1
ATOM 6863 C C . LEU A 1 892 ? -55.109 -2.013 91.126 1.00 80.38 892 LEU A C 1
ATOM 6865 O O . LEU A 1 892 ? -55.890 -1.826 92.052 1.00 80.38 892 LEU A O 1
ATOM 6869 N N . SER A 1 893 ? -53.796 -2.112 91.329 1.00 82.50 893 SER A N 1
ATOM 6870 C CA . SER A 1 893 ? -53.149 -1.822 92.611 1.00 82.50 893 SER A CA 1
ATOM 6871 C C . SER A 1 893 ? -52.483 -0.449 92.518 1.00 82.50 893 SER A C 1
ATOM 6873 O O . SER A 1 893 ? -51.333 -0.388 92.071 1.00 82.50 893 SER A O 1
ATOM 6875 N N . PRO A 1 894 ? -53.195 0.647 92.844 1.00 81.25 894 PRO A N 1
ATOM 6876 C CA . PRO A 1 894 ? -52.627 1.984 92.804 1.00 81.25 894 PRO A CA 1
ATOM 6877 C C . PRO A 1 894 ? -51.624 2.162 93.947 1.00 81.25 894 PRO A C 1
ATOM 6879 O O . PRO A 1 894 ? -51.894 1.753 95.090 1.00 81.25 894 PRO A O 1
ATOM 6882 N N . ASP A 1 895 ? -50.474 2.755 93.650 1.00 85.38 895 ASP A N 1
ATOM 6883 C CA . ASP A 1 895 ? -49.497 3.157 94.658 1.00 85.38 895 ASP A CA 1
ATOM 6884 C C . ASP A 1 895 ? -49.961 4.407 95.432 1.00 85.38 895 ASP A C 1
ATOM 6886 O O . ASP A 1 895 ? -51.035 4.958 95.184 1.00 85.38 895 ASP A O 1
ATOM 6890 N N . VAL A 1 896 ? -49.213 4.804 96.465 1.00 83.50 896 VAL A N 1
ATOM 6891 C CA . VAL A 1 896 ? -49.603 5.946 97.312 1.00 83.50 896 VAL A CA 1
ATOM 6892 C C . VAL A 1 896 ? -49.716 7.247 96.490 1.00 83.50 896 VAL A C 1
ATOM 6894 O O . VAL A 1 896 ? -50.769 7.880 96.579 1.00 83.50 896 VAL A O 1
ATOM 6897 N N . PRO A 1 897 ? -48.729 7.618 95.647 1.00 82.94 897 PRO A N 1
ATOM 6898 C CA . PRO A 1 897 ? -48.840 8.784 94.763 1.00 82.94 897 PRO A CA 1
ATOM 6899 C C . PRO A 1 897 ? -50.036 8.757 93.803 1.00 82.94 897 PRO A C 1
ATOM 6901 O O . PRO A 1 897 ? -50.645 9.796 93.553 1.00 82.94 897 PRO A O 1
ATOM 6904 N N . GLU A 1 898 ? -50.373 7.591 93.253 1.00 85.31 898 GLU A N 1
ATOM 6905 C CA . GLU A 1 898 ? -51.518 7.414 92.362 1.00 85.31 898 GLU A CA 1
ATOM 6906 C C . GLU A 1 898 ? -52.851 7.600 93.094 1.00 85.31 898 GLU A C 1
ATOM 6908 O O . GLU A 1 898 ? -53.761 8.223 92.555 1.00 85.31 898 GLU A O 1
ATOM 6913 N N . ARG A 1 899 ? -52.973 7.099 94.331 1.00 83.12 899 ARG A N 1
ATOM 6914 C CA . ARG A 1 899 ? -54.183 7.289 95.154 1.00 83.12 899 ARG A CA 1
ATOM 6915 C C . ARG A 1 899 ? -54.400 8.748 95.514 1.00 83.12 899 ARG A C 1
ATOM 6917 O O . ARG A 1 899 ? -55.521 9.230 95.414 1.00 83.12 899 ARG A O 1
ATOM 6924 N N . GLU A 1 900 ? -53.337 9.438 95.921 1.00 84.19 900 GLU A N 1
ATOM 6925 C CA . GLU A 1 900 ? -53.389 10.878 96.194 1.00 84.19 900 GLU A CA 1
ATOM 6926 C C . GLU A 1 900 ? -53.847 11.638 94.948 1.00 84.19 900 GLU A C 1
ATOM 6928 O O . GLU A 1 900 ? -54.766 12.446 95.013 1.00 84.19 900 GLU A O 1
ATOM 6933 N N . ALA A 1 901 ? -53.284 11.300 93.788 1.00 83.56 901 ALA A N 1
ATOM 6934 C CA . ALA A 1 901 ? -53.643 11.948 92.538 1.00 83.56 901 ALA A CA 1
ATOM 6935 C C . ALA A 1 901 ? -55.072 11.636 92.057 1.00 83.56 901 ALA A C 1
ATOM 6937 O O . ALA A 1 901 ? -55.672 12.485 91.406 1.00 83.56 901 ALA A O 1
ATOM 6938 N N . LEU A 1 902 ? -55.635 10.463 92.378 1.00 82.25 902 LEU A N 1
ATOM 6939 C CA . LEU A 1 902 ? -57.048 10.152 92.114 1.00 82.25 902 LEU A CA 1
ATOM 6940 C C . LEU A 1 902 ? -57.993 11.012 92.960 1.00 82.25 902 LEU A C 1
ATOM 6942 O O . LEU A 1 902 ? -59.003 11.482 92.446 1.00 82.25 902 LEU A O 1
ATOM 6946 N N . LEU A 1 903 ? -57.652 11.249 94.232 1.00 82.25 903 LEU A N 1
ATOM 6947 C CA . LEU A 1 903 ? -58.416 12.143 95.112 1.00 82.25 903 LEU A CA 1
ATOM 6948 C C . LEU A 1 903 ? -58.335 13.607 94.652 1.00 82.25 903 LEU A C 1
ATOM 6950 O O . LEU A 1 903 ? -59.261 14.379 94.875 1.00 82.25 903 LEU A O 1
ATOM 6954 N N . GLU A 1 904 ? -57.240 13.983 93.991 1.00 81.75 904 GLU A N 1
ATOM 6955 C CA . GLU A 1 904 ? -57.028 15.312 93.403 1.00 81.75 904 GLU A CA 1
ATOM 6956 C C . GLU A 1 904 ? -57.609 15.456 91.980 1.00 81.75 904 GLU A C 1
ATOM 6958 O O . GLU A 1 904 ? -57.515 16.532 91.387 1.00 81.75 904 GLU A O 1
ATOM 6963 N N . ALA A 1 905 ? -58.197 14.398 91.407 1.00 76.00 905 ALA A N 1
ATOM 6964 C CA . ALA A 1 905 ? -58.650 14.378 90.014 1.00 76.00 905 ALA A CA 1
ATOM 6965 C C . ALA A 1 905 ? -60.062 14.962 89.783 1.00 76.00 905 ALA A C 1
ATOM 6967 O O . ALA A 1 905 ? -60.572 14.845 88.668 1.00 76.00 905 ALA A O 1
ATOM 6968 N N . ASP A 1 906 ? -60.671 15.598 90.795 1.00 77.50 906 ASP A N 1
ATOM 6969 C CA . ASP A 1 906 ? -62.035 16.164 90.772 1.00 77.50 906 ASP A CA 1
ATOM 6970 C C . ASP A 1 906 ? -63.129 15.140 90.375 1.00 77.50 906 ASP A C 1
ATOM 6972 O O . ASP A 1 906 ? -64.117 15.481 89.724 1.00 77.50 906 ASP A O 1
ATOM 6976 N N . LEU A 1 907 ? -62.956 13.871 90.769 1.00 81.12 907 LEU A N 1
ATOM 6977 C CA . LEU A 1 907 ? -63.962 12.816 90.601 1.00 81.12 907 LEU A CA 1
ATOM 6978 C C . LEU A 1 907 ? -65.041 12.895 91.701 1.00 81.12 907 LEU A C 1
ATOM 6980 O O . LEU A 1 907 ? -64.711 13.244 92.836 1.00 81.12 907 LEU A O 1
ATOM 6984 N N . PRO A 1 908 ? -66.310 12.541 91.419 1.00 82.06 908 PRO A N 1
ATOM 6985 C CA . PRO A 1 908 ? -67.363 12.525 92.433 1.00 82.06 908 PRO A CA 1
ATOM 6986 C C . PRO A 1 908 ? -67.058 11.583 93.603 1.00 82.06 908 PRO A C 1
ATOM 6988 O O . PRO A 1 908 ? -66.581 10.460 93.411 1.00 82.06 908 PRO A O 1
ATOM 6991 N N . ASP A 1 909 ? -67.392 12.017 94.822 1.00 79.00 909 ASP A N 1
ATOM 6992 C CA . ASP A 1 909 ? -67.170 11.240 96.050 1.00 79.00 909 ASP A CA 1
ATOM 6993 C C . ASP A 1 909 ? -67.820 9.847 95.983 1.00 79.00 909 ASP A C 1
ATOM 6995 O O . ASP A 1 909 ? -67.257 8.871 96.473 1.00 79.00 909 ASP A O 1
ATOM 6999 N N . ASP A 1 910 ? -68.993 9.723 95.357 1.00 79.88 910 ASP A N 1
ATOM 7000 C CA . ASP A 1 910 ? -69.703 8.453 95.210 1.00 79.88 910 ASP A CA 1
ATOM 7001 C C . ASP A 1 910 ? -69.001 7.477 94.259 1.00 79.88 910 ASP A C 1
ATOM 7003 O O . ASP A 1 910 ? -69.073 6.267 94.483 1.00 79.88 910 ASP A O 1
ATOM 7007 N N . LEU A 1 911 ? -68.278 7.973 93.252 1.00 79.75 911 LEU A N 1
ATOM 7008 C CA . LEU A 1 911 ? -67.428 7.151 92.394 1.00 79.75 911 LEU A CA 1
ATOM 7009 C C . LEU A 1 911 ? -66.144 6.719 93.112 1.00 79.75 911 LEU A C 1
ATOM 7011 O O . LEU A 1 911 ? -65.754 5.567 92.986 1.00 79.75 911 LEU A O 1
ATOM 7015 N N . LEU A 1 912 ? -65.511 7.610 93.882 1.00 76.50 912 LEU A N 1
ATOM 7016 C CA . LEU A 1 912 ? -64.290 7.306 94.647 1.00 76.50 912 LEU A CA 1
ATOM 7017 C C . LEU A 1 912 ? -64.527 6.310 95.797 1.00 76.50 912 LEU A C 1
ATOM 7019 O O . LEU A 1 912 ? -63.604 5.606 96.208 1.00 76.50 912 LEU A O 1
ATOM 7023 N N . ILE A 1 913 ? -65.748 6.275 96.341 1.00 78.00 913 ILE A N 1
ATOM 7024 C CA . ILE A 1 913 ? -66.165 5.336 97.395 1.00 78.00 913 ILE A CA 1
ATOM 7025 C C . ILE A 1 913 ? -66.422 3.922 96.844 1.00 78.00 913 ILE A C 1
ATOM 7027 O O . ILE A 1 913 ? -66.282 2.950 97.592 1.00 78.00 913 ILE A O 1
ATOM 7031 N N . ARG A 1 914 ? -66.847 3.812 95.580 1.00 72.06 914 ARG A N 1
ATOM 7032 C CA . ARG A 1 914 ? -67.152 2.542 94.901 1.00 72.06 914 ARG A CA 1
ATOM 7033 C C . ARG A 1 914 ? -65.886 1.845 94.423 1.00 72.06 914 ARG A C 1
ATOM 7035 O O . ARG A 1 914 ? -65.897 0.593 94.478 1.00 72.06 914 ARG A O 1
#

Mean predicted aligned error: 14.13 Å

Solvent-accessible surface area (backbone atoms only — not comparable to full-atom values): 49073 Å² total; per-residue (Å²): 128,87,78,92,77,86,53,52,56,55,53,45,52,50,52,33,53,60,53,70,67,35,75,99,56,64,46,65,42,54,52,36,52,53,49,53,32,31,60,29,57,5,40,41,38,39,37,31,34,37,69,52,38,78,84,40,82,26,66,64,43,39,30,48,24,40,40,37,37,27,47,19,66,68,53,79,74,49,56,60,45,72,71,42,84,91,46,24,72,42,45,78,41,80,80,44,85,57,68,53,69,55,51,79,57,47,54,44,76,44,16,70,44,35,39,41,41,34,36,22,83,90,66,54,73,49,76,51,58,45,56,68,52,57,75,38,93,54,86,72,52,49,41,64,63,51,60,61,78,49,74,69,46,54,45,58,60,46,70,73,40,46,87,86,39,74,72,26,26,41,36,37,41,40,22,40,35,47,83,95,75,45,37,24,94,98,44,69,63,61,92,65,64,58,51,63,69,60,52,49,58,55,55,65,45,66,71,60,52,54,58,39,52,62,54,38,61,42,46,36,33,44,37,36,27,51,71,81,42,79,67,36,35,40,40,56,47,71,77,46,54,63,44,71,56,70,82,74,50,60,89,49,76,50,68,24,27,32,37,38,41,34,37,83,82,72,45,66,29,40,35,38,34,39,35,36,42,46,82,61,65,69,59,43,52,55,66,71,41,90,47,49,58,67,42,72,36,72,85,35,96,57,75,38,71,53,81,71,55,60,31,18,25,36,32,45,38,39,40,65,65,70,97,59,98,74,73,88,70,75,12,29,42,35,40,34,53,20,64,67,41,72,50,44,78,89,74,40,47,76,43,71,43,94,52,58,79,70,15,38,35,36,38,43,42,25,32,60,57,48,55,40,99,62,49,61,48,60,38,46,73,85,53,80,86,62,83,70,84,59,88,41,49,68,49,38,39,22,34,48,30,43,48,46,42,38,74,46,24,35,39,44,49,38,56,48,58,48,46,32,45,75,69,66,73,36,51,77,66,57,46,40,54,56,39,24,45,44,50,71,33,68,70,39,62,76,39,27,56,27,29,13,54,61,31,17,24,37,32,30,60,56,83,78,45,78,43,83,43,73,42,57,47,84,57,50,48,31,65,42,35,57,74,40,76,84,45,45,61,52,60,43,64,35,19,61,44,44,64,62,49,26,64,77,68,62,35,46,45,25,43,37,64,66,38,35,45,49,50,64,88,69,50,71,51,48,71,58,44,32,64,32,35,71,35,42,31,30,54,34,47,36,34,60,68,40,21,48,51,50,35,47,38,58,69,67,53,66,71,52,75,64,38,32,59,42,37,32,65,36,53,54,49,20,47,37,53,32,55,58,46,91,64,63,65,31,58,59,71,44,53,22,58,45,46,68,61,44,62,89,69,44,57,33,66,32,59,86,80,48,71,56,64,68,53,51,24,30,44,49,69,22,90,34,86,53,44,72,40,56,32,86,40,49,66,94,82,65,76,71,48,73,38,53,71,67,36,47,50,33,36,39,61,41,31,30,70,37,31,77,48,95,51,15,71,40,26,20,41,48,40,47,57,51,52,50,32,34,82,60,57,62,78,57,43,26,72,32,83,90,42,18,72,46,46,43,41,54,31,33,32,58,90,78,74,39,82,44,74,29,24,38,26,54,47,51,52,36,24,74,72,64,29,29,27,52,61,43,77,62,34,69,63,48,48,52,40,47,34,49,22,24,65,78,54,74,49,30,36,34,51,71,83,48,46,60,49,36,45,73,58,59,62,42,60,64,40,65,73,51,52,70,54,49,40,57,48,54,67,68,44,89,48,50,36,56,68,74,31,27,39,54,37,48,68,71,53,57,80,58,88,86,58,75,42,35,30,58,32,16,50,52,56,48,40,69,65,53,30,40,91,84,33,44,35,30,30,67,49,87,89,43,57,62,35,44,71,61,51,43,61,54,34,63,75,42,94,46,39,42,53,34,48,60,86,44,50,73,76,48,51,73,70,46,32,59,60,53,53,46,41,73,48,44,45,68,54,45,45,53,50,47,66,77,33,48,79,58,55,74,73,58,84,73,52,72,68,28,50,55,36,52,73,69,47,69,53,56,68,74,65,76,74,103

Secondary structure (DSSP, 8-state):
-------HHHHHHHHHHHHHSS-SSSHHHHHHHHHHHHHTT-SEEEEEEE---TT-SSGGGSS-EEEEEE-----HHHHHHHH-SS--SGGG-TT-S-SSTTGGGGGGGT-SSEEEEEE-TTS-EEEEEE-TTTT---TT--GGGG----HHHHHHHHHHHTTT--S-EEEEEEEPP-GGG-SBTTBSS-S----HHHHHHHH--HHHHHHHHTT-SS--EEEEEETTEEEEEEEEEESS-----TTT--SEEEEEEEEEEEETTTEEEEEEEEEEE--STHHHHHHTSTTS-EEEETTEEEEEEPP--SEEEEEEEEE-----SS--PPPEEEEEEEESEE--GGG-EEEE-S-GGG-EEEEEEEE-PPBPTTSSSBTTTTS----S--SSHHHHHHHHHHHHIIIIIGGGHHHHHHHHHHTTSS-HHHHHHHHHHHHHSHHHHHTHHHHTSSEEEEEEEETTEEEEEEEETTSEEEEE-GGGGT-TTHHHHHHSSHHHHHHHTTEEEEE-GGG-B-SS-----HHHHHHHHTT--GGGGT-HHHHHHHHHHHHHTT--HHHHHHHHHHHHHHHHHHHHSSSPPPPHHHHHHHHTTSPTTSEEEEPTT---HHHHHHHHHS--SSEEEEGGGS-TTPPPPPBPHHHHHHHHHHHHHHHSSTTHHHHHHHHHHHHHTBSS-HHHHTTSHHHHTSEEEEEEETTTTEEEEEEHHHHHHHHHHT-EEE--HHHHHHHHHHHHH-TT---EEEPTTTHHIIIIIS----BPSSHHHHHHHHHH-S----HHHHHHHHHHH---TTS-HHHHHHHHHT-SGGGSTT-EEEE--GGGGGGHHHHHHHHTTSSSEEEPPHHHHTTS-HHHHHHTTEEE--HHHHHHHHHHTHHHHTT----HHHHHHHHTTT--HHHHH-

Sequence (914 aa):
MPDFHISPISIVNQIKSNLQDRYDSGYPILKELLQNADDAEAQRFRLDALPGWPNAVNPLLRGPGLLVANDGFFRRQDESGITSFGESSKAADNAAIGKFGFGQKAVFHLCDAFIVYARREDGDAFSTVVNPFLEVDVAGNISRQWEPLEPADVGFLGGKVVSDFPDRYLVLWLPLRRDGIQPAPGVGFSSNMPSATETIRELIRPDDLQAVLTTLRHLKSIEILENGEPRSRLELNVAQGRFVGPNRLGDGVHTFGGKIETAPERSTASFVGREAMALDGRLAELKRTPHWPQTITVLSPQPVPEKGEPHGAATLLRIPYTGGVARIAPAQLRISWAVFLPISDESSIVIPLDDSALGQFRFLLHGYFFLDSGRRQIEGLNAVDETGVPADAMALRRAWNTELRDSVVLPLLPTLLRDALGKAMVTSSELTQVVSALARHDWFRRNRDAICREHALVRVLEGPAIVWRVVPSGDALRPLPTSVADAPQRIGELFGTIRAWAESSAAHLIVDVGGALSARPIRWTEADLDAIFSGISARAFQSRDLARLLVDFLEMATLGHAEHSAIRPHMVTALRMAMAETQALAPSELIKSALAHVPHGALFPLPPSVENRQVLRALVSAPANILPVRGEWLDDGRRPPRLSEEDLKALLTALEPLIEGDQADQAATAALALLAQAERNISELARDPDFASIKVLRVRDVRIRGPVVLSLQALVERARAGLLFASSPQANTWLPLLVEALPDVSPLIVDSGATPLLRDEAKLALQSAGKEAAFSLINKAMSFGPENARQRLLDEIGTDSKDDPAAARRLCVGIREAGYSVSKLWTLDPKQKRIERITTALVAQSQDEFLVPTSIADGLSRTQRNHLHIENLDATNLETLFEKNIAAVAQLSPDVPEREALLEADLPDDLLIR

Foldseek 3Di:
DPDDDDALVNLLVVLLVLLVLADPFLQLLVVLLVLVQLLLLWAAKEKEWAQFDCPFQAPLRNGTWIKIKTLGADDPVVVCLLQDGFADPCQPPQSRLDNGSCSNSNLLVFAQKKKKWKQHQVRDIDIFINHSCCRPDDPAFPSVSNGDDDPVNSVVSCVVPCVPRVRIMMIMIRRGDDPSNARGVVDGSDPDGDDSVVSLVRNPPPVQVVVLQQLRQRYAWYFYYYNNHTPKIKGWDWDQHGNDDDPPDDADKDKTWTWIAMPPVRWIKTKIKMKHFDCDDPLVVLCPDPQQDWDAHPVHNDTDGGDFGLMKMKMKMFTFDDPDPPDLDFEWEKEFEDSSHGQDPVPIDIFGFPDSRRHYMYMYIHHSADADPHSNDGQQCVPDAPPDRQPHNSSSRNNNRNCSQQVTGLCCVLVRLVVCCVVVVDPPVSSLRVLLSLLPDVVCVVNLCSNAVFWKWFFFDDPLDTDTDTDGLPAQEAEFFLLCHVPVCLLCVFQVCLVVLCVVRVYTYGRPQSNMRHSDRHADDLVRLLVRLLRGALCCFQDQSSLVRLLSGVVVRPDDPSNLVSNQVSLLVSVLVNLLDPGHTHDLVSLLSNCVSHDPDQEFEADQVQDDSLLQNLQSPFPASHHYDHNSSYDPPHDGAAGDPNNLLRSLQSLQVVCVDDNNLNSLSRNLSNQLRYPDALVVLCVDPSQVQRFRHWWAWLVVRDIDTHGSVRQQVCLVLLQEAEDDPLCNVQVNLLCQFQVPRTRIYGYPSCVCSCCPRNVGHHDYRAQVSSLSVLLVGPWTHDQVSLLVNCVVRDDDLPDQLLSVLCSQQGHNLSSDPQAAEEEEDPLLLLQQVVLQQLQVVDPRYTYRRNSRVVSDDPNRCVSNNYYYCAQVNVLVSCVVRVVSSVVDDRDPSNLVSVVVRPHDPVSNVD

Radius of gyration: 54.79 Å; Cα contacts (8 Å, |Δi|>4): 1763; chains: 1; bounding box: 115×57×172 Å